Protein AF-A0A7S2PG91-F1 (afdb_monomer_lite)

Sequence (880 aa):
MNGADSPIITFNSTSLDWPAEDELEEIEVQCAGRAYLAYESRLLSLRDFLHGSSFHANNAAGVDSSAATASAATEENKKEYDLLNMSEKKLDKLNYYQVLQRGLPMHSSTEDIRKAYHKACLRYHPDKTGRGEEDAVFLLVKTAFDTLSDPMKRRSYDSTCHFDESIPPEGVEEQDFYTVYGPVFERNLRFASFNDPMRNVKNEAASGGGGGKKKGKNKKNKKGGSNNGGKDNKKVDKCPPFGDDDTPLDQVHSFYEFWVHFESWRDFSLKAEKSTDHDLEAADSRDEKRWMKQEIDRKVKKMKKEEMARVNLLVERAMAADPRLSREKKREKLEKERQAEAKRKAEEEKAEVERVAKEKQDAENAKKKTEEDAKKKNAKQLKEQQKKQLRKAKQQFRKLTMAAYQAASPNDSSDSDGVWDDMEKMNDDVELLCEKLSALELDSLSEALGGPNGLAEVREVAIETAAGSERQSLSAIEARNKARKEDADKQKEAKLAKTSAPWTKDELAALSKAIKKYPAGGAARWDAIASFINNLCKQEEPRTKEECIEKYNLIASAPAAKDTIAAPADDKAWTEKEDTLLQDMLRKYPASMEKNERWKSIAEGVPGRSKKECVERFKAIREAVKTGKKARSNASTVFSKRAEDLVTLCMRYIRLSHTFFWAQTATSSNGLNDCEEYLKDANECKIPVDDEHIGPLLLSPYGLKALERVNQLSKEEKEGLMGSCLPPSQYAYILLVWVGVHLTEGLKNGTLRGGAGFEENLYRQLATLRACMFDIDDFRAGRMPLAYVQLVQVLVDSLIVISPFALYPSVGILSVPLVGLLALFFRGLLQLSKSFLDPFGVEGFQAQCLHVDVLVSELNFGATKRWINAGSFVPSSPSA

Radius of gyration: 54.85 Å; chains: 1; bounding box: 114×106×192 Å

pLDDT: mean 70.89, std 20.23, range [24.39, 95.0]

Secondary structure (DSSP, 8-state):
-----PPPP-B-TT---PPPGGGS--------SHHHHHHHHHHHTS--TTTT-HHHHHHTTSS---TTSTTTHHHHTT----GGGS-HHHHTTS-HHHHH-TT--TT--HHHHHHHHHHHHHHH-HHHH---TT-HHHHHHHHHHHHHSSHHHHHHHHHHS------PPTT--TTTHHHHHHHHHHHHGGGBGGG-TTHHHHHHHHHSS---------------------------SSPPP---TTS-HHHHHHHHHHHHT--B----HHHHHHTTT--SSS-SSHHHHHHHHHHHHHHHHHHHHHHHHHHHHHHHHHHHH-HHHHHHHHHHHHHHHHHHHHHHHHHHHHHHHHHHHHHHHHHHHHHHHHHHHHHHHHHHHHHHHHHHHHHHHHHHHHHHHHHHHHHT--S--S----SSSSHHHHHHHHHHHHHHS-HHHHHHHHHHTTSTTHHHHHHHHHHHHHHHHHHHHHHHHHHHHHHHHHHHHHHHHHHHTT-PPPPPHHHHHHHHHHHHHS-TT-TTHHHHHHHHHHHHH--SSPPPHHHHHHHHHHHHS------S-----------HHHHHHHHHHHHHS-TTS-HHHHHHHHHHTSTT--HHHHHHHHHHHHHHHHHGGGSSTT--S---HHHHHHHHHHHHHHHHHHHHHHHTT--SS-TTTTHHHHTS-TT-------GGGHHHHHHSHHHHHHHHHTTSS-HHHHHHHHHT-S-GGGHHHHHHHHHHHHHHHHHHTTSS-B-TTHHHHHHHHHHHHHHHHHHHHHHHHSPPPHHHHHHHHHHHHHHHHHHHHHHHHHHGGGHHHHHHHHHHHHHHHHHHHHHHH-TT--TT--S-----GGGTTTSSSSHHHHHHHHHHTPPPPS--

Structure (mmCIF, N/CA/C/O backbone):
data_AF-A0A7S2PG91-F1
#
_entry.id   AF-A0A7S2PG91-F1
#
loop_
_atom_site.group_PDB
_atom_site.id
_atom_site.type_symbol
_atom_site.label_atom_id
_atom_site.label_alt_id
_atom_site.label_comp_id
_atom_site.label_asym_id
_atom_site.label_entity_id
_atom_site.label_seq_id
_atom_site.pdbx_PDB_ins_code
_atom_site.Cartn_x
_atom_site.Cartn_y
_atom_site.Cartn_z
_atom_site.occupancy
_atom_site.B_iso_or_equiv
_atom_site.auth_seq_id
_atom_site.auth_comp_id
_atom_site.auth_asym_id
_atom_site.auth_atom_id
_atom_site.pdbx_PDB_model_num
ATOM 1 N N . MET A 1 1 ? 17.048 34.441 30.417 1.00 35.41 1 MET A N 1
ATOM 2 C CA . MET A 1 1 ? 16.670 33.204 31.134 1.00 35.41 1 MET A CA 1
ATOM 3 C C . MET A 1 1 ? 15.169 33.229 31.352 1.00 35.41 1 MET A C 1
ATOM 5 O O . MET A 1 1 ? 14.722 34.112 32.064 1.00 35.41 1 MET A O 1
ATOM 9 N N . ASN A 1 2 ? 14.435 32.353 30.664 1.00 25.30 2 ASN A N 1
ATOM 10 C CA . ASN A 1 2 ? 13.067 31.883 30.939 1.00 25.30 2 ASN A CA 1
ATOM 11 C C . ASN A 1 2 ? 12.666 31.066 29.704 1.00 25.30 2 ASN A C 1
ATOM 13 O O . ASN A 1 2 ? 12.349 31.635 28.664 1.00 25.30 2 ASN A O 1
ATOM 17 N N . GLY A 1 3 ? 12.813 29.743 29.782 1.00 30.64 3 GLY A N 1
ATOM 18 C CA . GLY A 1 3 ? 12.487 28.847 28.675 1.00 30.64 3 GLY A CA 1
ATOM 19 C C . GLY A 1 3 ? 10.987 28.594 28.631 1.00 30.64 3 GLY A C 1
ATOM 20 O O . GLY A 1 3 ? 10.460 27.944 29.527 1.00 30.64 3 GLY A O 1
ATOM 21 N N . ALA A 1 4 ? 10.316 29.107 27.602 1.00 29.59 4 ALA A N 1
ATOM 22 C CA . ALA A 1 4 ? 8.993 28.642 27.210 1.00 29.59 4 ALA A CA 1
ATOM 23 C C . ALA A 1 4 ? 9.181 27.611 26.088 1.00 29.59 4 ALA A C 1
ATOM 25 O O . ALA A 1 4 ? 9.669 27.955 25.008 1.00 29.59 4 ALA A O 1
ATOM 26 N N . ASP A 1 5 ? 8.850 26.349 26.364 1.00 34.88 5 ASP A N 1
ATOM 27 C CA . ASP A 1 5 ? 9.066 25.243 25.431 1.00 34.88 5 ASP A CA 1
ATOM 28 C C . ASP A 1 5 ? 8.257 25.437 24.141 1.00 34.88 5 ASP A C 1
ATOM 30 O O . ASP A 1 5 ? 7.033 25.308 24.111 1.00 34.88 5 ASP A O 1
ATOM 34 N N . SER A 1 6 ? 8.965 25.745 23.055 1.00 30.89 6 SER A N 1
ATOM 35 C CA . SER A 1 6 ? 8.402 25.796 21.704 1.00 30.89 6 SER A CA 1
ATOM 36 C C . SER A 1 6 ? 8.364 24.382 21.105 1.00 30.89 6 SER A C 1
ATOM 38 O O . SER A 1 6 ? 9.295 23.607 21.341 1.00 30.89 6 SER A O 1
ATOM 40 N N . PRO A 1 7 ? 7.326 24.005 20.333 1.00 34.34 7 PRO A N 1
ATOM 41 C CA . PRO A 1 7 ? 7.143 22.626 19.882 1.00 34.34 7 PRO A CA 1
ATOM 42 C C . PRO A 1 7 ? 8.281 22.150 18.966 1.00 34.34 7 PRO A C 1
ATOM 44 O O . PRO A 1 7 ? 8.558 22.731 17.917 1.00 34.34 7 PRO A O 1
ATOM 47 N N . ILE A 1 8 ? 8.933 21.059 19.376 1.00 38.47 8 ILE A N 1
ATOM 48 C CA . ILE A 1 8 ? 10.102 20.473 18.708 1.00 38.47 8 ILE A CA 1
ATOM 49 C C . ILE A 1 8 ? 9.655 19.456 17.648 1.00 38.47 8 ILE A C 1
ATOM 51 O O . ILE A 1 8 ? 9.059 18.422 17.972 1.00 38.47 8 ILE A O 1
ATOM 55 N N . ILE A 1 9 ? 10.015 19.702 16.387 1.00 37.44 9 ILE A N 1
ATOM 56 C CA . ILE A 1 9 ? 9.783 18.764 15.280 1.00 37.44 9 ILE A CA 1
ATOM 57 C C . ILE A 1 9 ? 10.754 17.581 15.399 1.00 37.44 9 ILE A C 1
ATOM 59 O O . ILE A 1 9 ? 11.926 17.745 15.732 1.00 37.44 9 ILE A O 1
ATOM 63 N N . THR A 1 10 ? 10.256 16.366 15.155 1.00 32.50 10 THR A N 1
ATOM 64 C CA . THR A 1 10 ? 11.033 15.116 15.210 1.00 32.50 10 THR A CA 1
ATOM 65 C C . THR A 1 10 ? 10.685 14.220 14.023 1.00 32.50 10 THR A C 1
ATOM 67 O O . THR A 1 10 ? 9.754 13.420 14.100 1.00 32.50 10 THR A O 1
ATOM 70 N N . PHE A 1 11 ? 11.448 14.334 12.934 1.00 34.84 11 PHE A N 1
ATOM 71 C CA . PHE A 1 11 ? 11.384 13.410 11.804 1.00 34.84 11 PHE A CA 1
ATOM 72 C C . PHE A 1 11 ? 11.961 12.059 12.226 1.00 34.84 11 PHE A C 1
ATOM 74 O O . PHE A 1 11 ? 13.118 11.952 12.631 1.00 34.84 11 PHE A O 1
ATOM 81 N N . ASN A 1 12 ? 11.162 11.001 12.146 1.00 30.42 12 ASN A N 1
ATOM 82 C CA . ASN A 1 12 ? 11.657 9.642 12.327 1.00 30.42 12 ASN A CA 1
ATOM 83 C C . ASN A 1 12 ? 12.320 9.187 11.015 1.00 30.42 12 ASN A C 1
ATOM 85 O O . ASN A 1 12 ? 11.779 9.456 9.948 1.00 30.42 12 ASN A O 1
ATOM 89 N N . SER A 1 13 ? 13.453 8.476 11.047 1.00 33.34 13 SER A N 1
ATOM 90 C CA . SER A 1 13 ? 14.232 8.125 9.836 1.00 33.34 13 SER A CA 1
ATOM 91 C C . SER A 1 13 ? 13.617 6.999 8.982 1.00 33.34 13 SER A C 1
ATOM 93 O O . SER A 1 13 ? 14.315 6.172 8.404 1.00 33.34 13 SER A O 1
ATOM 95 N N . THR A 1 14 ? 12.286 6.951 8.918 1.00 33.34 14 THR A N 1
ATOM 96 C CA . THR A 1 14 ? 11.485 5.994 8.139 1.00 33.34 14 THR A CA 1
ATOM 97 C C . THR A 1 14 ? 10.323 6.633 7.376 1.00 33.34 14 THR A C 1
ATOM 99 O O . THR A 1 14 ? 9.690 5.925 6.598 1.00 33.34 14 THR A O 1
ATOM 102 N N . SER A 1 15 ? 10.072 7.939 7.524 1.00 35.06 15 SER A N 1
ATOM 103 C CA . SER A 1 15 ? 9.173 8.672 6.632 1.00 35.06 15 SER A CA 1
ATOM 104 C C . SER A 1 15 ? 9.647 10.115 6.428 1.00 35.06 15 SER A C 1
ATOM 106 O O . SER A 1 15 ? 9.915 10.853 7.377 1.00 35.06 15 SER A O 1
ATOM 108 N N . LEU A 1 16 ? 9.785 10.495 5.157 1.00 31.08 16 LEU A N 1
ATOM 109 C CA . LEU A 1 16 ? 9.803 11.885 4.718 1.00 31.08 16 LEU A CA 1
ATOM 110 C C . LEU A 1 16 ? 8.361 12.164 4.290 1.00 31.08 16 LEU A C 1
ATOM 112 O O . LEU A 1 16 ? 8.035 12.053 3.111 1.00 31.08 16 LEU A O 1
ATOM 116 N N . ASP A 1 17 ? 7.482 12.353 5.276 1.00 39.06 17 ASP A N 1
ATOM 117 C CA . ASP A 1 17 ? 6.055 12.533 5.016 1.00 39.06 17 ASP A CA 1
ATOM 118 C C . ASP A 1 17 ? 5.847 13.871 4.296 1.00 39.06 17 ASP A C 1
ATOM 120 O O . ASP A 1 17 ? 6.077 14.947 4.853 1.00 39.06 17 ASP A O 1
ATOM 124 N N . TRP A 1 18 ? 5.447 13.763 3.031 1.00 35.59 18 TRP A N 1
ATOM 125 C CA . TRP A 1 18 ? 4.795 14.825 2.274 1.00 35.59 18 TRP A CA 1
ATOM 126 C C . TRP A 1 18 ? 3.442 15.156 2.941 1.00 35.59 18 TRP A C 1
ATOM 128 O O . TRP A 1 18 ? 2.950 14.341 3.729 1.00 35.59 18 TRP A O 1
ATOM 138 N N . PRO A 1 19 ? 2.839 16.334 2.684 1.00 30.39 19 PRO A N 1
ATOM 139 C CA . PRO A 1 19 ? 1.493 16.629 3.179 1.00 30.39 19 PRO A CA 1
ATOM 140 C C . PRO A 1 19 ? 0.497 15.536 2.767 1.00 30.39 19 PRO A C 1
ATOM 142 O O . PRO A 1 19 ? 0.673 14.880 1.739 1.00 30.39 19 PRO A O 1
ATOM 145 N N . ALA A 1 20 ? -0.528 15.328 3.595 1.00 44.38 20 ALA A N 1
ATOM 146 C CA . ALA A 1 20 ? -1.570 14.346 3.320 1.00 44.38 20 ALA A CA 1
ATOM 147 C C . ALA A 1 20 ? -2.334 14.710 2.035 1.00 44.38 20 ALA A C 1
ATOM 149 O O . ALA A 1 20 ? -2.525 15.890 1.743 1.00 44.38 20 ALA A O 1
ATOM 150 N N . GLU A 1 21 ? -2.789 13.690 1.302 1.00 40.91 21 GLU A N 1
ATOM 151 C CA . GLU A 1 21 ? -3.495 13.838 0.017 1.00 40.91 21 GLU A CA 1
ATOM 152 C C . GLU A 1 21 ? -4.719 14.774 0.125 1.00 40.91 21 GLU A C 1
ATOM 154 O O . GLU A 1 21 ? -5.007 15.506 -0.814 1.00 40.91 21 GLU A O 1
ATOM 159 N N . ASP A 1 22 ? -5.355 14.847 1.301 1.00 40.97 22 ASP A N 1
ATOM 160 C CA . ASP A 1 22 ? -6.528 15.689 1.584 1.00 40.97 22 ASP A CA 1
ATOM 161 C C . ASP A 1 22 ? -6.272 17.220 1.548 1.00 40.97 22 ASP A C 1
ATOM 163 O O . ASP A 1 22 ? -7.231 17.992 1.512 1.00 40.97 22 ASP A O 1
ATOM 167 N N . GLU A 1 23 ? -5.012 17.684 1.586 1.00 34.19 23 GLU A N 1
ATOM 168 C CA . GLU A 1 23 ? -4.640 19.118 1.526 1.00 34.19 23 GLU A CA 1
ATOM 169 C C . GLU A 1 23 ? -3.947 19.521 0.206 1.00 34.19 23 GLU A C 1
ATOM 171 O O . GLU A 1 23 ? -3.519 20.668 0.046 1.00 34.19 23 GLU A O 1
ATOM 176 N N . LEU A 1 24 ? -3.838 18.602 -0.760 1.00 38.09 24 LEU A N 1
ATOM 177 C CA . LEU A 1 24 ? -3.310 18.880 -2.096 1.00 38.09 24 LEU A CA 1
ATOM 178 C C . LEU A 1 24 ? -4.465 19.009 -3.097 1.00 38.09 24 LEU A C 1
ATOM 180 O O . LEU A 1 24 ? -5.181 18.046 -3.349 1.00 38.09 24 LEU A O 1
ATOM 184 N N . GLU A 1 25 ? -4.615 20.175 -3.735 1.00 32.16 25 GLU A N 1
ATOM 185 C CA . GLU A 1 25 ? -5.443 20.263 -4.944 1.00 32.16 25 GLU A CA 1
ATOM 186 C C . GLU A 1 25 ? -4.758 19.484 -6.076 1.00 32.16 25 GLU A C 1
ATOM 188 O O . GLU A 1 25 ? -3.783 19.941 -6.681 1.00 32.16 25 GLU A O 1
ATOM 193 N N . GLU A 1 26 ? -5.273 18.287 -6.354 1.00 30.20 26 GLU A N 1
ATOM 194 C CA . GLU A 1 26 ? -4.849 17.451 -7.472 1.00 30.20 26 GLU A CA 1
ATOM 195 C C . GLU A 1 26 ? -5.325 18.072 -8.797 1.00 30.20 26 GLU A C 1
ATOM 197 O O . GLU A 1 26 ? -6.389 17.763 -9.333 1.00 30.20 26 GLU A O 1
ATOM 202 N N . ILE A 1 27 ? -4.528 18.999 -9.335 1.00 29.12 27 ILE A N 1
ATOM 203 C CA . ILE A 1 27 ? -4.733 19.518 -10.688 1.00 29.12 27 ILE A CA 1
ATOM 204 C C . ILE A 1 27 ? -4.334 18.414 -11.671 1.00 29.12 27 ILE A C 1
ATOM 206 O O . ILE A 1 27 ? -3.149 18.213 -11.950 1.00 29.12 27 ILE A O 1
ATOM 210 N N . GLU A 1 28 ? -5.328 17.713 -12.215 1.00 27.30 28 GLU A N 1
ATOM 211 C CA . GLU A 1 28 ? -5.135 16.709 -13.261 1.00 27.30 28 GLU A CA 1
ATOM 212 C C . GLU A 1 28 ? -4.599 17.370 -14.547 1.00 27.30 28 GLU A C 1
ATOM 214 O O . GLU A 1 28 ? -5.343 17.842 -15.411 1.00 27.30 28 GLU A O 1
ATOM 219 N N . VAL A 1 29 ? -3.272 17.412 -14.695 1.00 32.22 29 VAL A N 1
ATOM 220 C CA . VAL A 1 29 ? -2.619 17.862 -15.931 1.00 32.22 29 VAL A CA 1
ATOM 221 C C . VAL A 1 29 ? -2.715 16.748 -16.973 1.00 32.22 29 VAL A C 1
ATOM 223 O O . VAL A 1 29 ? -1.793 15.953 -17.169 1.00 32.22 29 VAL A O 1
ATOM 226 N N . GLN A 1 30 ? -3.854 16.695 -17.662 1.00 29.66 30 GLN A N 1
ATOM 227 C CA . GLN A 1 30 ? -4.062 15.777 -18.776 1.00 29.66 30 GLN A CA 1
ATOM 228 C C . GLN A 1 30 ? -3.026 16.034 -19.883 1.00 29.66 30 GLN A C 1
ATOM 230 O O . GLN A 1 30 ? -2.901 17.142 -20.413 1.00 29.66 30 GLN A O 1
ATOM 235 N N . CYS A 1 31 ? -2.290 14.991 -20.276 1.00 38.47 31 CYS A N 1
ATOM 236 C CA . CYS A 1 31 ? -1.322 15.053 -21.371 1.00 38.47 31 CYS A CA 1
ATOM 237 C C . CYS A 1 31 ? -2.037 15.146 -22.733 1.00 38.47 31 CYS A C 1
ATOM 239 O O . CYS A 1 31 ? -2.222 14.154 -23.440 1.00 38.47 31 CYS A O 1
ATOM 241 N N . ALA A 1 32 ? -2.442 16.353 -23.124 1.00 38.69 32 ALA A N 1
ATOM 242 C CA . ALA A 1 32 ? -3.157 16.582 -24.372 1.00 38.69 32 ALA A CA 1
ATOM 243 C C . ALA A 1 32 ? -2.247 16.427 -25.608 1.00 38.69 32 ALA A C 1
ATOM 245 O O . ALA A 1 32 ? -1.286 17.170 -25.802 1.00 38.69 32 ALA A O 1
ATOM 246 N N . GLY A 1 33 ? -2.583 15.495 -26.506 1.00 33.62 33 GLY A N 1
ATOM 247 C CA . GLY A 1 33 ? -1.955 15.419 -27.826 1.00 33.62 33 GLY A CA 1
ATOM 248 C C . GLY A 1 33 ? -2.127 14.081 -28.543 1.00 33.62 33 GLY A C 1
ATOM 249 O O . GLY A 1 33 ? -2.146 13.014 -27.930 1.00 33.62 33 GLY A O 1
ATOM 250 N N . ARG A 1 34 ? -2.162 14.120 -29.886 1.00 32.91 34 ARG A N 1
ATOM 251 C CA . ARG A 1 34 ? -2.244 12.918 -30.747 1.00 32.91 34 ARG A CA 1
ATOM 252 C C . ARG A 1 34 ? -1.148 11.885 -30.458 1.00 32.91 34 ARG A C 1
ATOM 254 O O . ARG A 1 34 ? -1.378 10.698 -30.657 1.00 32.91 34 ARG A O 1
ATOM 261 N N . ALA A 1 35 ? 0.031 12.319 -30.011 1.00 36.66 35 ALA A N 1
ATOM 262 C CA . ALA A 1 35 ? 1.139 11.428 -29.674 1.00 36.66 35 ALA A CA 1
ATOM 263 C C . ALA A 1 35 ? 0.911 10.658 -28.360 1.00 36.66 35 ALA A C 1
ATOM 265 O O . ALA A 1 35 ? 1.236 9.472 -28.311 1.00 36.66 35 ALA A O 1
ATOM 266 N N . TYR A 1 36 ? 0.319 11.300 -27.344 1.00 42.97 36 TYR A N 1
ATOM 267 C CA . TYR A 1 36 ? 0.023 10.689 -26.044 1.00 42.97 36 TYR A CA 1
ATOM 268 C C . TYR A 1 36 ? -1.153 9.714 -26.142 1.00 42.97 36 TYR A C 1
ATOM 270 O O . TYR A 1 36 ? -0.990 8.543 -25.813 1.00 42.97 36 TYR A O 1
ATOM 278 N N . LEU A 1 37 ? -2.268 10.126 -26.756 1.00 40.25 37 LEU A N 1
ATOM 279 C CA . LEU A 1 37 ? -3.403 9.233 -27.036 1.00 40.25 37 LEU A CA 1
ATOM 280 C C . LEU A 1 37 ? -2.982 8.022 -27.888 1.00 40.25 37 LEU A C 1
ATOM 282 O O . LEU A 1 37 ? -3.456 6.907 -27.689 1.00 40.25 37 LEU A O 1
ATOM 286 N N . ALA A 1 38 ? -2.031 8.201 -28.813 1.00 38.03 38 ALA A N 1
ATOM 287 C CA . ALA A 1 38 ? -1.463 7.090 -29.572 1.00 38.03 38 ALA A CA 1
ATOM 288 C C . ALA A 1 38 ? -0.445 6.250 -28.777 1.00 38.03 38 ALA A C 1
ATOM 290 O O . ALA A 1 38 ? -0.151 5.137 -29.206 1.00 38.03 38 ALA A O 1
ATOM 291 N N . TYR A 1 39 ? 0.145 6.751 -27.689 1.00 42.22 39 TYR A N 1
ATOM 292 C CA . TYR A 1 39 ? 1.019 5.999 -26.776 1.00 42.22 39 TYR A CA 1
ATOM 293 C C . TYR A 1 39 ? 0.188 5.160 -25.798 1.00 42.22 39 TYR A C 1
ATOM 295 O O . TYR A 1 39 ? 0.426 3.961 -25.675 1.00 42.22 39 TYR A O 1
ATOM 303 N N . GLU A 1 40 ? -0.845 5.757 -25.214 1.00 39.09 40 GLU A N 1
ATOM 304 C CA . GLU A 1 40 ? -1.848 5.110 -24.369 1.00 39.09 40 GLU A CA 1
ATOM 305 C C . GLU A 1 40 ? -2.617 4.028 -25.144 1.00 39.09 40 GLU A C 1
ATOM 307 O O . GLU A 1 40 ? -2.619 2.864 -24.752 1.00 39.09 40 GLU A O 1
ATOM 312 N N . SER A 1 41 ? -3.129 4.350 -26.339 1.00 37.09 41 SER A N 1
ATOM 313 C CA . SER A 1 41 ? -3.712 3.359 -27.256 1.00 37.09 41 SER A CA 1
ATOM 314 C C . SER A 1 41 ? -2.714 2.253 -27.636 1.00 37.09 41 SER A C 1
ATOM 316 O O . SER A 1 41 ? -3.112 1.102 -27.801 1.00 37.09 41 SER A O 1
ATOM 318 N N . ARG A 1 42 ? -1.404 2.545 -27.714 1.00 42.50 42 ARG A N 1
ATOM 319 C CA . ARG A 1 42 ? -0.374 1.515 -27.942 1.00 42.50 42 ARG A CA 1
ATOM 320 C C . ARG A 1 42 ? -0.145 0.623 -26.720 1.00 42.50 42 ARG A C 1
ATOM 322 O O . ARG A 1 42 ? 0.025 -0.578 -26.923 1.00 42.50 42 ARG A O 1
ATOM 329 N N . LEU A 1 43 ? -0.191 1.161 -25.500 1.00 42.53 43 LEU A N 1
ATOM 330 C CA . LEU A 1 43 ? -0.163 0.382 -24.255 1.00 42.53 43 LEU A CA 1
ATOM 331 C C . LEU A 1 43 ? -1.397 -0.526 -24.143 1.00 42.53 43 LEU A C 1
ATOM 333 O O . LEU A 1 43 ? -1.241 -1.731 -23.964 1.00 42.53 43 LEU A O 1
ATOM 337 N N . LEU A 1 44 ? -2.595 0.018 -24.369 1.00 39.50 44 LEU A N 1
ATOM 338 C CA . LEU A 1 44 ? -3.863 -0.727 -24.395 1.00 39.50 44 LEU A CA 1
ATOM 339 C C . LEU A 1 44 ? -3.915 -1.770 -25.533 1.00 39.50 44 LEU A C 1
ATOM 341 O O . LEU A 1 44 ? -4.516 -2.832 -25.397 1.00 39.50 44 LEU A O 1
ATOM 345 N N . SER A 1 45 ? -3.230 -1.532 -26.659 1.00 37.56 45 SER A N 1
ATOM 346 C CA . SER A 1 45 ? -3.183 -2.484 -27.783 1.00 37.56 45 SER A CA 1
ATOM 347 C C . SER A 1 45 ? -2.328 -3.738 -27.538 1.00 37.56 45 SER A C 1
ATOM 349 O O . SER A 1 45 ? -2.331 -4.649 -28.374 1.00 37.56 45 SER A O 1
ATOM 351 N N . LEU A 1 46 ? -1.620 -3.841 -26.403 1.00 44.03 46 LEU A N 1
ATOM 352 C CA . LEU A 1 46 ? -0.809 -5.008 -26.021 1.00 44.03 46 LEU A CA 1
ATOM 353 C C . LEU A 1 46 ? -1.654 -6.214 -25.555 1.00 44.03 46 LEU A C 1
ATOM 355 O O . LEU A 1 46 ? -1.236 -6.938 -24.658 1.00 44.03 46 LEU A O 1
ATOM 359 N N . ARG A 1 47 ? -2.794 -6.473 -26.214 1.00 43.56 47 ARG A N 1
ATOM 360 C CA . ARG A 1 47 ? -3.729 -7.593 -25.985 1.00 43.56 47 ARG A CA 1
ATOM 361 C C . ARG A 1 47 ? -3.961 -7.885 -24.501 1.00 43.56 47 ARG A C 1
ATOM 363 O O . ARG A 1 47 ? -3.318 -8.765 -23.923 1.00 43.56 47 ARG A O 1
ATOM 370 N N . ASP A 1 48 ? -4.963 -7.220 -23.934 1.00 42.31 48 ASP A N 1
ATOM 371 C CA . ASP A 1 48 ? -5.431 -7.528 -22.588 1.00 42.31 48 ASP A CA 1
ATOM 372 C C . ASP A 1 48 ? -5.641 -9.029 -22.379 1.00 42.31 48 ASP A C 1
ATOM 374 O O . ASP A 1 48 ? -6.108 -9.764 -23.260 1.00 42.31 48 ASP A O 1
ATOM 378 N N . PHE A 1 49 ? -5.360 -9.455 -21.147 1.00 41.31 49 PHE A N 1
ATOM 379 C CA . PHE A 1 49 ? -5.536 -10.812 -20.620 1.00 41.31 49 PHE A CA 1
ATOM 380 C C . PHE A 1 49 ? -6.919 -11.434 -20.939 1.00 41.31 49 PHE A C 1
ATOM 382 O O . PHE A 1 49 ? -7.073 -12.656 -20.914 1.00 41.31 49 PHE A O 1
ATOM 389 N N . LEU A 1 50 ? -7.903 -10.594 -21.281 1.00 40.91 50 LEU A N 1
ATOM 390 C CA . LEU A 1 50 ? -9.331 -10.883 -21.394 1.00 40.91 50 LEU A CA 1
ATOM 391 C C . LEU A 1 50 ? -9.825 -11.212 -22.809 1.00 40.91 50 LEU A C 1
ATOM 393 O O . LEU A 1 50 ? -10.959 -11.665 -22.945 1.00 40.91 50 LEU A O 1
ATOM 397 N N . HIS A 1 51 ? -8.996 -11.074 -23.855 1.00 39.28 51 HIS A N 1
ATOM 398 C CA . HIS A 1 51 ? -9.353 -11.364 -25.262 1.00 39.28 51 HIS A CA 1
ATOM 399 C C . HIS A 1 51 ? -9.482 -12.880 -25.578 1.00 39.28 51 HIS A C 1
ATOM 401 O O . HIS A 1 51 ? -8.925 -13.403 -26.548 1.00 39.28 51 HIS A O 1
ATOM 407 N N . GLY A 1 52 ? -10.197 -13.599 -24.712 1.00 37.31 52 GLY A N 1
ATOM 408 C CA . GLY A 1 52 ? -10.430 -15.042 -24.718 1.00 37.31 52 GLY A CA 1
ATOM 409 C C . GLY A 1 52 ? -11.011 -15.594 -23.405 1.00 37.31 52 GLY A C 1
ATOM 410 O O . GLY A 1 52 ? -11.162 -16.809 -23.291 1.00 37.31 52 GLY A O 1
ATOM 411 N N . SER A 1 53 ? -11.321 -14.754 -22.404 1.00 41.97 53 SER A N 1
ATOM 412 C CA . SER A 1 53 ? -11.991 -15.203 -21.176 1.00 41.97 53 SER A CA 1
ATOM 413 C C . SER A 1 53 ? -13.483 -15.458 -21.446 1.00 41.97 53 SER A C 1
ATOM 415 O O . SER A 1 53 ? -14.113 -14.774 -22.254 1.00 41.97 53 SER A O 1
ATOM 417 N N . SER A 1 54 ? -14.094 -16.415 -20.739 1.00 38.06 54 SER A N 1
ATOM 418 C CA . SER A 1 54 ? -15.551 -16.635 -20.814 1.00 38.06 54 SER A CA 1
ATOM 419 C C . SER A 1 54 ? -16.372 -15.497 -20.192 1.00 38.06 54 SER A C 1
ATOM 421 O O . SER A 1 54 ? -17.593 -15.506 -20.284 1.00 38.06 54 SER A O 1
ATOM 423 N N . PHE A 1 55 ? -15.715 -14.544 -19.531 1.00 36.62 55 PHE A N 1
ATOM 424 C CA . PHE A 1 55 ? -16.346 -13.401 -18.882 1.00 36.62 55 PHE A CA 1
ATOM 425 C C . PHE A 1 55 ? -16.765 -12.355 -19.926 1.00 36.62 55 PHE A C 1
ATOM 427 O O . PHE A 1 55 ? -17.929 -11.962 -19.980 1.00 36.62 55 PHE A O 1
ATOM 434 N N . HIS A 1 56 ? -15.860 -12.032 -20.859 1.00 35.84 56 HIS A N 1
ATOM 435 C CA . HIS A 1 56 ? -16.135 -11.122 -21.975 1.00 35.84 56 HIS A CA 1
ATOM 436 C C . HIS A 1 56 ? -17.270 -11.622 -22.886 1.00 35.84 56 HIS A C 1
ATOM 438 O O . HIS A 1 56 ? -18.064 -10.826 -23.381 1.00 35.84 56 HIS A O 1
ATOM 444 N N . ALA A 1 57 ? -17.365 -12.943 -23.082 1.00 37.72 57 ALA A N 1
ATOM 445 C CA . ALA A 1 57 ? -18.395 -13.573 -23.911 1.00 37.72 57 ALA A CA 1
ATOM 446 C C . ALA A 1 57 ? -19.805 -13.522 -23.294 1.00 37.72 57 ALA A C 1
ATOM 448 O O . ALA A 1 57 ? -20.784 -13.519 -24.035 1.00 37.72 57 ALA A O 1
ATOM 449 N N . ASN A 1 58 ? -19.910 -13.474 -21.961 1.00 35.72 58 ASN A N 1
ATOM 450 C CA . ASN A 1 58 ? -21.197 -13.447 -21.265 1.00 35.72 58 ASN A CA 1
ATOM 451 C C . ASN A 1 58 ? -21.713 -12.011 -21.070 1.00 35.72 58 ASN A C 1
ATOM 453 O O . ASN A 1 58 ? -22.896 -11.765 -21.282 1.00 35.72 58 ASN A O 1
ATOM 457 N N . ASN A 1 59 ? -20.839 -11.051 -20.745 1.00 36.97 59 ASN A N 1
ATOM 458 C CA . ASN A 1 59 ? -21.252 -9.654 -20.537 1.00 36.97 59 ASN A CA 1
ATOM 459 C C . ASN A 1 59 ? -21.537 -8.900 -21.850 1.00 36.97 59 ASN A C 1
ATOM 461 O O . ASN A 1 59 ? -22.324 -7.958 -21.859 1.00 36.97 59 ASN A O 1
ATOM 465 N N . ALA A 1 60 ? -20.970 -9.336 -22.982 1.00 36.25 60 ALA A N 1
ATOM 466 C CA . ALA A 1 60 ? -21.277 -8.764 -24.298 1.00 36.25 60 ALA A CA 1
ATOM 467 C C . ALA A 1 60 ? -22.701 -9.084 -24.809 1.00 36.25 60 ALA A C 1
ATOM 469 O O . ALA A 1 60 ? -23.100 -8.559 -25.844 1.00 36.25 60 ALA A O 1
ATOM 470 N N . ALA A 1 61 ? -23.465 -9.935 -24.114 1.00 32.81 61 ALA A N 1
ATOM 471 C CA . ALA A 1 61 ? -24.822 -10.319 -24.506 1.00 32.81 61 ALA A CA 1
ATOM 472 C C . ALA A 1 61 ? -25.924 -9.353 -24.017 1.00 32.81 61 ALA A C 1
ATOM 474 O O . ALA A 1 61 ? -27.073 -9.512 -24.422 1.00 32.81 61 ALA A O 1
ATOM 475 N N . GLY A 1 62 ? -25.595 -8.389 -23.145 1.00 35.31 62 GLY A N 1
ATOM 476 C CA . GLY A 1 62 ? -26.564 -7.492 -22.491 1.00 35.31 62 GLY A CA 1
ATOM 477 C C . GLY A 1 62 ? -26.555 -6.031 -22.958 1.00 35.31 62 GLY A C 1
ATOM 478 O O . GLY A 1 62 ? -27.322 -5.232 -22.432 1.00 35.31 62 GLY A O 1
ATOM 479 N N . VAL A 1 63 ? -25.697 -5.660 -23.914 1.00 31.28 63 VAL A N 1
ATOM 480 C CA . VAL A 1 63 ? -25.618 -4.291 -24.454 1.00 31.28 63 VAL A CA 1
ATOM 481 C C . VAL A 1 63 ? -26.060 -4.315 -25.911 1.00 31.28 63 VAL A C 1
ATOM 483 O O . VAL A 1 63 ? -25.470 -5.045 -26.708 1.00 31.28 63 VAL A O 1
ATOM 486 N N . ASP A 1 64 ? -27.068 -3.510 -26.261 1.00 27.48 64 ASP A N 1
ATOM 487 C CA . ASP A 1 64 ? -27.582 -3.394 -27.631 1.00 27.48 64 ASP A CA 1
ATOM 488 C C . ASP A 1 64 ? -26.471 -2.952 -28.591 1.00 27.48 64 ASP A C 1
ATOM 490 O O . ASP A 1 64 ? -26.101 -1.780 -28.706 1.00 27.48 64 ASP A O 1
ATOM 494 N N . SER A 1 65 ? -25.891 -3.938 -29.270 1.00 28.02 65 SER A N 1
ATOM 495 C CA . SER A 1 65 ? -24.710 -3.727 -30.085 1.00 28.02 65 SER A CA 1
ATOM 496 C C . SER A 1 65 ? -25.052 -2.957 -31.359 1.00 28.02 65 SER A C 1
ATOM 498 O O . SER A 1 65 ? -25.732 -3.465 -32.254 1.00 28.02 65 SER A O 1
ATOM 500 N N . SER A 1 66 ? -24.467 -1.766 -31.499 1.00 27.00 66 SER A N 1
ATOM 501 C CA . SER A 1 66 ? -24.169 -1.190 -32.810 1.00 27.00 66 SER A CA 1
ATOM 502 C C . SER A 1 66 ? -23.202 -2.135 -33.536 1.00 27.00 66 SER A C 1
ATOM 504 O O . SER A 1 66 ? -21.981 -2.040 -33.414 1.00 27.00 66 SER A O 1
ATOM 506 N N . ALA A 1 67 ? -23.756 -3.104 -34.267 1.00 27.81 67 ALA A N 1
ATOM 507 C CA . ALA A 1 67 ? -23.025 -4.227 -34.862 1.00 27.81 67 ALA A CA 1
ATOM 508 C C . ALA A 1 67 ? -22.060 -3.840 -36.011 1.00 27.81 67 ALA A C 1
ATOM 510 O O . ALA A 1 67 ? -21.519 -4.712 -36.689 1.00 27.81 67 ALA A O 1
ATOM 511 N N . ALA A 1 68 ? -21.834 -2.543 -36.242 1.00 26.12 68 ALA A N 1
ATOM 512 C CA . ALA A 1 68 ? -21.026 -2.018 -37.341 1.00 26.12 68 ALA A CA 1
ATOM 513 C C . ALA A 1 68 ? -19.519 -1.911 -37.027 1.00 26.12 68 ALA A C 1
ATOM 515 O O . ALA A 1 68 ? -18.712 -1.906 -37.952 1.00 26.12 68 ALA A O 1
ATOM 516 N N . THR A 1 69 ? -19.115 -1.825 -35.754 1.00 29.59 69 THR A N 1
ATOM 517 C CA . THR A 1 69 ? -17.704 -1.598 -35.363 1.00 29.59 69 THR A CA 1
ATOM 518 C C . THR A 1 69 ? -16.951 -2.863 -34.938 1.00 29.59 69 THR A C 1
ATOM 520 O O . THR A 1 69 ? -15.726 -2.911 -35.055 1.00 29.59 69 THR A O 1
ATOM 523 N N . ALA A 1 70 ? -17.648 -3.922 -34.512 1.00 28.19 70 ALA A N 1
ATOM 524 C CA . ALA A 1 70 ? -17.018 -5.174 -34.072 1.00 28.19 70 ALA A CA 1
ATOM 525 C C . ALA A 1 70 ? -16.423 -6.016 -35.226 1.00 28.19 70 ALA A C 1
ATOM 527 O O . ALA A 1 70 ? -15.457 -6.756 -35.024 1.00 28.19 70 ALA A O 1
ATOM 528 N N . SER A 1 71 ? -16.970 -5.890 -36.440 1.00 27.86 71 SER A N 1
ATOM 529 C CA . SER A 1 71 ? -16.517 -6.618 -37.636 1.00 27.86 71 SER A CA 1
ATOM 530 C C . SER A 1 71 ? -15.226 -6.049 -38.240 1.00 27.86 71 SER A C 1
ATOM 532 O O . SER A 1 71 ? -14.396 -6.808 -38.734 1.00 27.86 71 SER A O 1
ATOM 534 N N . ALA A 1 72 ? -14.999 -4.735 -38.145 1.00 29.16 72 ALA A N 1
ATOM 535 C CA . ALA A 1 72 ? -13.778 -4.100 -38.648 1.00 29.16 72 ALA A CA 1
ATOM 536 C C . ALA A 1 72 ? -12.528 -4.505 -37.835 1.00 29.16 72 ALA A C 1
ATOM 538 O O . ALA A 1 72 ? -11.467 -4.787 -38.395 1.00 29.16 72 ALA A O 1
ATOM 539 N N . ALA A 1 73 ? -12.659 -4.618 -36.508 1.00 31.62 73 ALA A N 1
ATOM 540 C CA . ALA A 1 73 ? -11.550 -4.968 -35.615 1.00 31.62 73 ALA A CA 1
ATOM 541 C C . ALA A 1 73 ? -11.056 -6.428 -35.757 1.00 31.62 73 ALA A C 1
ATOM 543 O O . ALA A 1 73 ? -9.975 -6.771 -35.260 1.00 31.62 73 ALA A O 1
ATOM 544 N N . THR A 1 74 ? -11.826 -7.3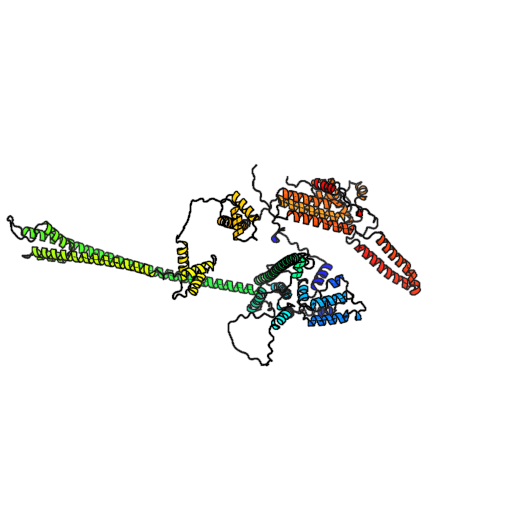01 -36.420 1.00 34.44 74 THR A N 1
ATOM 545 C CA . THR A 1 74 ? -11.499 -8.729 -36.574 1.00 34.44 74 THR A CA 1
ATOM 546 C C . THR A 1 74 ? -10.601 -9.040 -37.778 1.00 34.44 74 THR A C 1
ATOM 548 O O . THR A 1 74 ? -9.967 -10.101 -37.792 1.00 34.44 74 THR A O 1
ATOM 551 N N . GLU A 1 75 ? -10.491 -8.143 -38.765 1.00 34.59 75 GLU A N 1
ATOM 552 C CA . GLU A 1 75 ? -9.632 -8.354 -39.943 1.00 34.59 75 GLU A CA 1
ATOM 553 C C . GLU A 1 75 ? -8.203 -7.826 -39.749 1.00 34.59 75 GLU A C 1
ATOM 555 O O . GLU A 1 75 ? -7.245 -8.551 -40.035 1.00 34.59 75 GLU A O 1
ATOM 560 N N . GLU A 1 76 ? -8.015 -6.631 -39.177 1.00 40.47 76 GLU A N 1
ATOM 561 C CA . GLU A 1 76 ? -6.664 -6.088 -38.948 1.00 40.47 76 GLU A CA 1
ATOM 562 C C . GLU A 1 76 ? -5.853 -6.905 -37.924 1.00 40.47 76 GLU A C 1
ATOM 564 O O . GLU A 1 76 ? -4.638 -7.071 -38.067 1.00 40.47 76 GLU A O 1
ATOM 569 N N . ASN A 1 77 ? -6.523 -7.510 -36.935 1.00 42.53 77 ASN A N 1
ATOM 570 C CA . ASN A 1 77 ? -5.884 -8.327 -35.896 1.00 42.53 77 ASN A CA 1
ATOM 571 C C . ASN A 1 77 ? -5.290 -9.664 -36.389 1.00 42.53 77 ASN A C 1
ATOM 573 O O . ASN A 1 77 ? -4.609 -10.343 -35.617 1.00 42.53 77 ASN A O 1
ATOM 577 N N . LYS A 1 78 ? -5.501 -10.053 -37.656 1.00 43.09 78 LYS A N 1
ATOM 578 C CA . LYS A 1 78 ? -4.901 -11.268 -38.244 1.00 43.09 78 LYS A CA 1
ATOM 579 C C . LYS A 1 78 ? -3.490 -11.073 -38.803 1.00 43.09 78 LYS A C 1
ATOM 581 O O . LYS A 1 78 ? -2.827 -12.073 -39.082 1.00 43.09 78 LYS A O 1
ATOM 586 N N . LYS A 1 79 ? -3.002 -9.835 -38.963 1.00 54.62 79 LYS A N 1
ATOM 587 C CA . LYS A 1 79 ? -1.621 -9.588 -39.412 1.00 54.62 79 LYS A CA 1
ATOM 588 C C . LYS A 1 79 ? -0.638 -9.898 -38.279 1.00 54.62 79 LYS A C 1
ATOM 590 O O . LYS A 1 79 ? -0.411 -9.103 -37.366 1.00 54.62 79 LYS A O 1
ATOM 595 N N . GLU A 1 80 ? -0.092 -11.110 -38.338 1.00 63.03 80 GLU A N 1
ATOM 596 C CA . GLU A 1 80 ? 0.994 -11.583 -37.482 1.00 63.03 80 GLU A CA 1
ATOM 597 C C . GLU A 1 80 ? 2.207 -10.650 -37.614 1.00 63.03 80 GLU A C 1
ATOM 599 O O . GLU A 1 80 ? 2.488 -10.164 -38.710 1.00 63.03 80 GLU A O 1
ATOM 604 N N . TYR A 1 81 ? 2.925 -10.387 -36.517 1.00 69.94 81 TYR A N 1
ATOM 605 C CA . TYR A 1 81 ? 4.132 -9.561 -36.585 1.00 69.94 81 TYR A CA 1
ATOM 606 C C . TYR A 1 81 ? 5.142 -10.173 -37.563 1.00 69.94 81 TYR A C 1
ATOM 608 O O . TYR A 1 81 ? 5.233 -11.398 -37.690 1.00 69.94 81 TYR A O 1
ATOM 616 N N . ASP A 1 82 ? 5.898 -9.317 -38.241 1.00 79.62 82 ASP A N 1
ATOM 617 C CA . ASP A 1 82 ? 7.090 -9.700 -38.986 1.00 79.62 82 ASP A CA 1
ATOM 618 C C . ASP A 1 82 ? 8.314 -9.202 -38.220 1.00 79.62 82 ASP A C 1
ATOM 620 O O . ASP A 1 82 ? 8.722 -8.046 -38.337 1.00 79.62 82 ASP A O 1
ATOM 624 N N . LEU A 1 83 ? 8.844 -10.076 -37.366 1.00 81.69 83 LEU A N 1
ATOM 625 C CA . LEU A 1 83 ? 9.909 -9.731 -36.429 1.00 81.69 83 LEU A CA 1
ATOM 626 C C . LEU A 1 83 ? 11.214 -9.340 -37.149 1.00 81.69 83 LEU A C 1
ATOM 628 O O . LEU A 1 83 ? 11.973 -8.536 -36.620 1.00 81.69 83 LEU A O 1
ATOM 632 N N . LEU A 1 84 ? 11.443 -9.837 -38.373 1.00 81.38 84 LEU A N 1
ATOM 633 C CA . LEU A 1 84 ? 12.654 -9.581 -39.171 1.00 81.38 84 LEU A CA 1
ATOM 634 C C . LEU A 1 84 ? 12.776 -8.133 -39.665 1.00 81.38 84 LEU A C 1
ATOM 636 O O . LEU A 1 84 ? 13.879 -7.708 -40.013 1.00 81.38 84 LEU A O 1
ATOM 640 N N . ASN A 1 85 ? 11.649 -7.415 -39.705 1.00 80.81 85 ASN A N 1
ATOM 641 C CA . ASN A 1 85 ? 11.517 -6.027 -40.151 1.00 80.81 85 ASN A CA 1
ATOM 642 C C . ASN A 1 85 ? 11.215 -5.059 -38.986 1.00 80.81 85 ASN A C 1
ATOM 644 O O . ASN A 1 85 ? 10.901 -3.885 -39.200 1.00 80.81 85 ASN A O 1
ATOM 648 N N . MET A 1 86 ? 11.295 -5.531 -37.736 1.00 81.12 86 MET A N 1
ATOM 649 C CA . MET A 1 86 ? 11.151 -4.700 -36.542 1.00 81.12 86 MET A CA 1
ATOM 650 C C . MET A 1 86 ? 12.520 -4.259 -36.016 1.00 81.12 86 MET A C 1
ATOM 652 O O . MET A 1 86 ? 13.448 -5.048 -35.909 1.00 81.12 86 MET A O 1
ATOM 656 N N . SER A 1 87 ? 12.633 -2.985 -35.638 1.00 78.44 87 SER A N 1
ATOM 657 C CA . SER A 1 87 ? 13.800 -2.455 -34.921 1.00 78.44 87 SER A CA 1
ATOM 658 C C . SER A 1 87 ? 13.960 -3.119 -33.549 1.00 78.44 87 SER A C 1
ATOM 660 O O . SER A 1 87 ? 12.951 -3.306 -32.867 1.00 78.44 87 SER A O 1
ATOM 662 N N . GLU A 1 88 ? 15.193 -3.321 -33.086 1.00 76.81 88 GLU A N 1
ATOM 663 C CA . GLU A 1 88 ? 15.547 -3.872 -31.760 1.00 76.81 88 GLU A CA 1
ATOM 664 C C . GLU A 1 88 ? 14.724 -3.252 -30.615 1.00 76.81 88 GLU A C 1
ATOM 666 O O . GLU A 1 88 ? 13.969 -3.952 -29.949 1.00 76.81 88 GLU A O 1
ATOM 671 N N . LYS A 1 89 ? 14.669 -1.912 -30.529 1.00 75.12 89 LYS A N 1
ATOM 672 C CA . LYS A 1 89 ? 13.852 -1.160 -29.544 1.00 75.12 89 LYS A CA 1
ATOM 673 C C . LYS A 1 89 ? 12.337 -1.460 -29.551 1.00 75.12 89 LYS A C 1
ATOM 675 O O . LYS A 1 89 ? 11.610 -0.971 -28.682 1.00 75.12 89 LYS A O 1
ATOM 680 N N . LYS A 1 90 ? 11.821 -2.166 -30.566 1.00 79.06 90 LYS A N 1
ATOM 681 C CA . LYS A 1 90 ? 10.444 -2.693 -30.624 1.00 79.06 90 LYS A CA 1
ATOM 682 C C . LYS A 1 90 ? 10.391 -4.185 -30.289 1.00 79.06 90 LYS A C 1
ATOM 684 O O . LYS A 1 90 ? 9.393 -4.600 -29.714 1.00 79.06 90 LYS A O 1
ATOM 689 N N . LEU A 1 91 ? 11.422 -4.960 -30.634 1.00 78.12 91 LEU A N 1
ATOM 690 C CA . LEU A 1 91 ? 11.574 -6.366 -30.244 1.00 78.12 91 LEU A CA 1
ATOM 691 C C . LEU A 1 91 ? 11.671 -6.495 -28.715 1.00 78.12 91 LEU A C 1
ATOM 693 O O . LEU A 1 91 ? 10.911 -7.266 -28.138 1.00 78.12 91 LEU A O 1
ATOM 697 N N . ASP A 1 92 ? 12.461 -5.640 -28.057 1.00 76.25 92 ASP A N 1
ATOM 698 C CA . ASP A 1 92 ? 12.612 -5.597 -26.587 1.00 76.25 92 ASP A CA 1
ATOM 699 C C . ASP A 1 92 ? 11.304 -5.301 -25.831 1.00 76.25 92 ASP A C 1
ATOM 701 O O . ASP A 1 92 ? 11.175 -5.582 -24.640 1.00 76.25 92 ASP A O 1
ATOM 705 N N . LYS A 1 93 ? 10.321 -4.701 -26.515 1.00 79.75 93 LYS A N 1
ATOM 706 C CA . LYS A 1 93 ? 9.007 -4.356 -25.951 1.00 79.75 93 LYS A CA 1
ATOM 707 C C . LYS A 1 93 ? 7.968 -5.463 -26.128 1.00 79.75 93 LYS A C 1
ATOM 709 O O . LYS A 1 93 ? 6.879 -5.349 -25.567 1.00 79.75 93 LYS A O 1
ATOM 714 N N . LEU A 1 94 ? 8.263 -6.502 -26.911 1.00 82.25 94 LEU A N 1
ATOM 715 C CA . LEU A 1 94 ? 7.355 -7.628 -27.104 1.00 82.25 94 LEU A CA 1
ATOM 716 C C . LEU A 1 94 ? 7.477 -8.617 -25.948 1.00 82.25 94 LEU A C 1
ATOM 718 O O . LEU A 1 94 ? 8.563 -9.042 -25.560 1.00 82.25 94 LEU A O 1
ATOM 722 N N . ASN A 1 95 ? 6.331 -9.057 -25.440 1.00 86.94 95 ASN A N 1
ATOM 723 C CA . ASN A 1 95 ? 6.292 -10.169 -24.501 1.00 86.94 95 ASN A CA 1
ATOM 724 C C . ASN A 1 95 ? 6.616 -11.491 -25.230 1.00 86.94 95 ASN A C 1
ATOM 726 O O . ASN A 1 95 ? 6.228 -11.668 -26.384 1.00 86.94 95 ASN A O 1
ATOM 730 N N . TYR A 1 96 ? 7.247 -12.462 -24.566 1.00 89.69 96 TYR A N 1
ATOM 731 C CA . TYR A 1 96 ? 7.572 -13.774 -25.140 1.00 89.69 96 TYR A CA 1
ATOM 732 C C . TYR A 1 96 ? 6.361 -14.499 -25.753 1.00 89.69 96 TYR A C 1
ATOM 734 O O . TYR A 1 96 ? 6.508 -15.151 -26.787 1.00 89.69 96 TYR A O 1
ATOM 742 N N . TYR A 1 97 ? 5.143 -14.329 -25.217 1.00 88.44 97 TYR A N 1
ATOM 743 C CA . TYR A 1 97 ? 3.939 -14.863 -25.876 1.00 88.44 97 TYR A CA 1
ATOM 744 C C . TYR A 1 97 ? 3.696 -14.215 -27.251 1.00 88.44 97 TYR A C 1
ATOM 746 O O . TYR A 1 97 ? 3.376 -14.915 -28.208 1.00 88.44 97 TYR A O 1
ATOM 754 N N . GLN A 1 98 ? 3.898 -12.897 -27.370 1.00 85.81 98 GLN A N 1
ATOM 755 C CA . GLN A 1 98 ? 3.737 -12.132 -28.614 1.00 85.81 98 GLN A CA 1
ATOM 756 C C . GLN A 1 98 ? 4.854 -12.427 -29.627 1.00 85.81 98 GLN A C 1
ATOM 758 O O . GLN A 1 98 ? 4.570 -12.470 -30.825 1.00 85.81 98 GLN A O 1
ATOM 763 N N . VAL A 1 99 ? 6.084 -12.665 -29.148 1.00 87.94 99 VAL A N 1
ATOM 764 C CA . VAL A 1 99 ? 7.235 -13.127 -29.948 1.00 87.94 99 VAL A CA 1
ATOM 765 C C . VAL A 1 99 ? 6.929 -14.472 -30.609 1.00 87.94 99 VAL A C 1
ATOM 767 O O . VAL A 1 99 ? 7.136 -14.618 -31.811 1.00 87.94 99 VAL A O 1
ATOM 770 N N . LEU A 1 100 ? 6.404 -15.447 -29.855 1.00 87.38 100 LEU A N 1
ATOM 771 C CA . LEU A 1 100 ? 6.021 -16.742 -30.427 1.00 87.38 100 LEU A CA 1
ATOM 772 C C . LEU A 1 100 ? 4.821 -16.604 -31.374 1.00 87.38 100 LEU A C 1
ATOM 774 O O . LEU A 1 100 ? 4.855 -17.117 -32.490 1.00 87.38 100 LEU A O 1
ATOM 778 N N . GLN A 1 101 ? 3.755 -15.922 -30.943 1.00 84.19 101 GLN A N 1
ATOM 779 C CA . GLN A 1 101 ? 2.582 -15.651 -31.773 1.00 84.19 101 GLN A CA 1
ATOM 780 C C . GLN A 1 101 ? 1.717 -14.540 -31.154 1.00 84.19 101 GLN A C 1
ATOM 782 O O . GLN A 1 101 ? 1.147 -14.724 -30.084 1.00 84.19 101 GLN A O 1
ATOM 787 N N . ARG A 1 102 ? 1.489 -13.432 -31.882 1.00 75.38 102 ARG A N 1
ATOM 788 C CA . ARG A 1 102 ? 0.651 -12.278 -31.457 1.00 75.38 102 ARG A CA 1
ATOM 789 C C . ARG A 1 102 ? -0.675 -12.655 -30.770 1.00 75.38 102 ARG A C 1
ATOM 791 O O . ARG A 1 102 ? -1.126 -11.944 -29.882 1.00 75.38 102 ARG A O 1
ATOM 798 N N . GLY A 1 103 ? -1.316 -13.743 -31.201 1.00 68.25 103 GLY A N 1
ATOM 799 C CA . GLY A 1 103 ? -2.606 -14.208 -30.682 1.00 68.25 103 GLY A CA 1
ATOM 800 C C . GLY A 1 103 ? -2.563 -15.160 -29.477 1.00 68.25 103 GLY A C 1
ATOM 801 O O . GLY A 1 103 ? -3.631 -15.606 -29.066 1.00 68.25 103 GLY A O 1
ATOM 802 N N . LEU A 1 104 ? -1.390 -15.510 -28.938 1.00 79.75 104 LEU A N 1
ATOM 803 C CA . LEU A 1 104 ? -1.221 -16.543 -27.906 1.00 79.75 104 LEU A CA 1
ATOM 804 C C . LEU A 1 104 ? -1.602 -16.025 -26.499 1.00 79.75 104 LEU A C 1
ATOM 806 O O . LEU A 1 104 ? -0.970 -15.089 -26.009 1.00 79.75 104 LEU A O 1
ATOM 810 N N . PRO A 1 105 ? -2.612 -16.596 -25.810 1.00 79.69 105 PRO A N 1
ATOM 811 C CA . PRO A 1 105 ? -2.954 -16.187 -24.443 1.00 79.69 105 PRO A CA 1
ATOM 812 C C . PRO A 1 105 ? -1.885 -16.572 -23.410 1.00 79.69 105 PRO A C 1
ATOM 814 O O . PRO A 1 105 ? -1.288 -17.645 -23.497 1.00 79.69 105 PRO A O 1
ATOM 817 N N . MET A 1 106 ? -1.730 -15.776 -22.347 1.00 78.31 106 MET A N 1
ATOM 818 C CA . MET A 1 106 ? -0.819 -16.102 -21.233 1.00 78.31 106 MET A CA 1
ATOM 819 C C . MET A 1 106 ? -1.192 -17.382 -20.469 1.00 78.31 106 MET A C 1
ATOM 821 O O . MET A 1 106 ? -0.337 -17.964 -19.814 1.00 78.31 106 MET A O 1
ATOM 825 N N . HIS A 1 107 ? -2.438 -17.855 -20.562 1.00 74.88 107 HIS A N 1
ATOM 826 C CA . HIS A 1 107 ? -2.894 -19.117 -19.962 1.00 74.88 107 HIS A CA 1
ATOM 827 C C . HIS A 1 107 ? -2.810 -20.320 -20.930 1.00 74.88 107 HIS A C 1
ATOM 829 O O . HIS A 1 107 ? -3.380 -21.374 -20.660 1.00 74.88 107 HIS A O 1
ATOM 835 N N . SER A 1 108 ? -2.101 -20.185 -22.060 1.00 81.19 108 SER A N 1
ATOM 836 C CA . SER A 1 108 ? -1.924 -21.265 -23.047 1.00 81.19 108 SER A CA 1
ATOM 837 C C . SER A 1 108 ? -1.294 -22.520 -22.444 1.00 81.19 108 SER A C 1
ATOM 839 O O . SER A 1 108 ? -0.408 -22.433 -21.583 1.00 81.19 108 SER A O 1
ATOM 841 N N . SER A 1 109 ? -1.697 -23.692 -22.941 1.00 82.31 109 SER A N 1
ATOM 842 C CA . SER A 1 109 ? -1.059 -24.953 -22.560 1.00 82.31 109 SER A CA 1
ATOM 843 C C . SER A 1 109 ? 0.384 -25.027 -23.083 1.00 82.31 109 SER A C 1
ATOM 845 O O . SER A 1 109 ? 0.770 -24.317 -24.016 1.00 82.31 109 SER A O 1
ATOM 847 N N . THR A 1 110 ? 1.197 -25.916 -22.509 1.00 85.81 110 THR A N 1
ATOM 848 C CA . THR A 1 110 ? 2.557 -26.188 -23.009 1.00 85.81 110 THR A CA 1
ATOM 849 C C . THR A 1 110 ? 2.549 -26.767 -24.429 1.00 85.81 110 THR A C 1
ATOM 851 O O . THR A 1 110 ? 3.504 -26.570 -25.180 1.00 85.81 110 THR A O 1
ATOM 854 N N . GLU A 1 111 ? 1.465 -27.431 -24.839 1.00 85.69 111 GLU A N 1
ATOM 855 C CA . GLU A 1 111 ? 1.276 -27.882 -26.219 1.00 85.69 111 GLU A CA 1
ATOM 856 C C . GLU A 1 111 ? 1.035 -26.718 -27.177 1.00 85.69 111 GLU A C 1
ATOM 858 O O . GLU A 1 111 ? 1.591 -26.710 -28.272 1.00 85.69 111 GLU A O 1
ATOM 863 N N . ASP A 1 112 ? 0.239 -25.726 -26.779 1.00 86.81 112 ASP A N 1
ATOM 864 C CA . ASP A 1 112 ? -0.072 -24.571 -27.628 1.00 86.81 112 ASP A CA 1
ATOM 865 C C . ASP A 1 112 ? 1.136 -23.643 -27.771 1.00 86.81 112 ASP A C 1
ATOM 867 O O . ASP A 1 112 ? 1.417 -23.170 -28.869 1.00 86.81 112 ASP A O 1
ATOM 871 N N . ILE A 1 113 ? 1.933 -23.494 -26.707 1.00 89.50 113 ILE A N 1
ATOM 872 C CA . ILE A 1 113 ? 3.249 -22.837 -26.757 1.00 89.50 113 ILE A CA 1
ATOM 873 C C . ILE A 1 113 ? 4.189 -23.572 -27.725 1.00 89.50 113 ILE A C 1
ATOM 875 O O . ILE A 1 113 ? 4.852 -22.931 -28.539 1.00 89.50 113 ILE A O 1
ATOM 879 N N . ARG A 1 114 ? 4.210 -24.914 -27.713 1.00 90.50 114 ARG A N 1
ATOM 880 C CA . ARG A 1 114 ? 5.010 -25.714 -28.660 1.00 90.50 114 ARG A CA 1
ATOM 881 C C . ARG A 1 114 ? 4.522 -25.572 -30.108 1.00 90.50 114 ARG A C 1
ATOM 883 O O . ARG A 1 114 ? 5.351 -25.474 -31.011 1.00 90.50 114 ARG A O 1
ATOM 890 N N . LYS A 1 115 ? 3.205 -25.518 -30.345 1.00 91.44 115 LYS A N 1
ATOM 891 C CA . LYS A 1 115 ? 2.614 -25.256 -31.675 1.00 91.44 115 LYS A CA 1
ATOM 892 C C . LYS A 1 115 ? 2.981 -23.853 -32.177 1.00 91.44 115 LYS A C 1
ATOM 894 O O . LYS A 1 115 ? 3.392 -23.715 -33.328 1.00 91.44 115 LYS A O 1
ATOM 899 N N . ALA A 1 116 ? 2.882 -22.837 -31.316 1.00 89.81 116 ALA A N 1
ATOM 900 C CA . ALA A 1 116 ? 3.261 -21.460 -31.629 1.00 89.81 116 ALA A CA 1
ATOM 901 C C . ALA A 1 116 ? 4.760 -21.343 -31.948 1.00 89.81 116 ALA A C 1
ATOM 903 O O . ALA A 1 116 ? 5.118 -20.790 -32.983 1.00 89.81 116 ALA A O 1
ATOM 904 N N . TYR A 1 117 ? 5.632 -21.955 -31.139 1.00 92.50 117 TYR A N 1
ATOM 905 C CA . TYR A 1 117 ? 7.071 -22.015 -31.407 1.00 92.50 117 TYR A CA 1
ATOM 906 C C . TYR A 1 117 ? 7.396 -22.700 -32.737 1.00 92.50 117 TYR A C 1
ATOM 908 O O . TYR A 1 117 ? 8.120 -22.132 -33.547 1.00 92.50 117 TYR A O 1
ATOM 916 N N . HIS A 1 118 ? 6.798 -23.860 -33.033 1.00 90.69 118 HIS A N 1
ATOM 917 C CA . HIS A 1 118 ? 6.987 -24.517 -34.330 1.00 90.69 118 HIS A CA 1
ATOM 918 C C . HIS A 1 118 ? 6.562 -23.607 -35.498 1.00 90.69 118 HIS A C 1
ATOM 920 O O . HIS A 1 118 ? 7.247 -23.537 -36.518 1.00 90.69 118 HIS A O 1
ATOM 926 N N . LYS A 1 119 ? 5.463 -22.853 -35.345 1.00 90.44 119 LYS A N 1
ATOM 927 C CA . LYS A 1 119 ? 5.031 -21.856 -36.335 1.00 90.44 119 LYS A CA 1
ATOM 928 C C . LYS A 1 119 ? 6.034 -20.700 -36.474 1.00 90.44 119 LYS A C 1
ATOM 930 O O . LYS A 1 119 ? 6.325 -20.301 -37.599 1.00 90.44 119 LYS A O 1
ATOM 935 N N . ALA A 1 120 ? 6.588 -20.203 -35.369 1.00 88.69 120 ALA A N 1
ATOM 936 C CA . ALA A 1 120 ? 7.613 -19.162 -35.366 1.00 88.69 120 ALA A CA 1
ATOM 937 C C . ALA A 1 120 ? 8.914 -19.641 -36.037 1.00 88.69 120 ALA A C 1
ATOM 939 O O . ALA A 1 120 ? 9.429 -18.960 -36.921 1.00 88.69 120 ALA A O 1
ATOM 940 N N . CYS A 1 121 ? 9.397 -20.850 -35.729 1.00 89.12 121 CYS A N 1
ATOM 941 C CA . CYS A 1 121 ? 10.541 -21.461 -36.414 1.00 89.12 121 CYS A CA 1
ATOM 942 C C . CYS A 1 121 ? 10.295 -21.602 -37.922 1.00 89.12 121 CYS A C 1
ATOM 944 O O . CYS A 1 121 ? 11.161 -21.260 -38.721 1.00 89.12 121 CYS A O 1
ATOM 946 N N . LEU A 1 122 ? 9.093 -22.004 -38.349 1.00 89.00 122 LEU A N 1
ATOM 947 C CA . LEU A 1 122 ? 8.753 -22.069 -39.775 1.00 89.00 122 LEU A CA 1
ATOM 948 C C . LEU A 1 122 ? 8.833 -20.715 -40.509 1.00 89.00 122 LEU A C 1
ATOM 950 O O . LEU A 1 122 ? 8.803 -20.743 -41.742 1.00 89.00 122 LEU A O 1
ATOM 954 N N . ARG A 1 123 ? 8.937 -19.582 -39.796 1.00 85.19 123 ARG A N 1
ATOM 955 C CA . ARG A 1 123 ? 9.112 -18.225 -40.344 1.00 85.19 123 ARG A CA 1
ATOM 956 C C . ARG A 1 123 ? 10.518 -17.649 -40.122 1.00 85.19 123 ARG A C 1
ATOM 958 O O . ARG A 1 123 ? 11.017 -16.964 -41.005 1.00 85.19 123 ARG A O 1
ATOM 965 N N . TYR A 1 124 ? 11.135 -17.922 -38.971 1.00 88.06 124 TYR A N 1
ATOM 966 C CA . TYR A 1 124 ? 12.347 -17.234 -38.499 1.00 88.06 124 TYR A CA 1
ATOM 967 C C . TYR A 1 124 ? 13.591 -18.126 -38.369 1.00 88.06 124 TYR A C 1
ATOM 969 O O . TYR A 1 124 ? 14.636 -17.639 -37.954 1.00 88.06 124 TYR A O 1
ATOM 977 N N . HIS A 1 125 ? 13.509 -19.420 -38.695 1.00 87.44 125 HIS A N 1
ATOM 978 C CA . HIS A 1 125 ? 14.663 -20.322 -38.626 1.00 87.44 125 HIS A CA 1
ATOM 979 C C . HIS A 1 125 ? 15.761 -19.929 -39.641 1.00 87.44 125 HIS A C 1
ATOM 981 O O . HIS A 1 125 ? 15.414 -19.623 -40.787 1.00 87.44 125 HIS A O 1
ATOM 987 N N . PRO A 1 126 ? 17.058 -19.992 -39.270 1.00 87.50 126 PRO A N 1
ATOM 988 C CA . PRO A 1 126 ? 18.192 -19.573 -40.107 1.00 87.50 126 PRO A CA 1
ATOM 989 C C . PRO A 1 126 ? 18.185 -20.183 -41.520 1.00 87.50 126 PRO A C 1
ATOM 991 O O . PRO A 1 126 ? 18.294 -19.464 -42.509 1.00 87.50 126 PRO A O 1
ATOM 994 N N . ASP A 1 127 ? 17.914 -21.489 -41.626 1.00 86.06 127 ASP A N 1
ATOM 995 C CA . ASP A 1 127 ? 17.757 -22.237 -42.895 1.00 86.06 127 ASP A CA 1
ATOM 996 C C . ASP A 1 127 ? 16.745 -21.615 -43.886 1.00 86.06 127 ASP A C 1
ATOM 998 O O . ASP A 1 127 ? 16.864 -21.772 -45.097 1.00 86.06 127 ASP A O 1
ATOM 1002 N N . LYS A 1 128 ? 15.744 -20.874 -43.388 1.00 83.75 128 LYS A N 1
ATOM 1003 C CA . LYS A 1 128 ? 14.714 -20.225 -44.216 1.00 83.75 128 LYS A CA 1
ATOM 1004 C C . LYS A 1 128 ? 14.957 -18.745 -44.464 1.00 83.75 128 LYS A C 1
ATOM 1006 O O . LYS A 1 128 ? 14.510 -18.222 -45.481 1.00 83.75 128 LYS A O 1
ATOM 1011 N N . THR A 1 129 ? 15.583 -18.056 -43.514 1.00 81.81 129 THR A N 1
ATOM 1012 C CA . THR A 1 129 ? 15.839 -16.613 -43.599 1.00 81.81 129 THR A CA 1
ATOM 1013 C C . THR A 1 129 ? 17.175 -16.300 -44.269 1.00 81.81 129 THR A C 1
ATOM 1015 O O . THR A 1 129 ? 17.398 -15.154 -44.655 1.00 81.81 129 THR A O 1
ATOM 1018 N N . GLY A 1 130 ? 18.070 -17.289 -44.388 1.00 77.56 130 GLY A N 1
ATOM 1019 C CA . GLY A 1 130 ? 19.448 -17.106 -44.850 1.00 77.56 130 GLY A CA 1
ATOM 1020 C C . GLY A 1 130 ? 20.322 -16.319 -43.867 1.00 77.56 130 GLY A C 1
ATOM 1021 O O . GLY A 1 130 ? 21.458 -15.982 -44.194 1.00 77.56 130 GLY A O 1
ATOM 1022 N N . ARG A 1 131 ? 19.801 -16.005 -42.674 1.00 74.81 131 ARG A N 1
ATOM 1023 C CA . ARG A 1 131 ? 20.541 -15.355 -41.588 1.00 74.81 131 ARG A CA 1
ATOM 1024 C C . ARG A 1 131 ? 21.162 -16.437 -40.701 1.00 74.81 131 ARG A C 1
ATOM 1026 O O . ARG A 1 131 ? 20.618 -17.532 -40.613 1.00 74.81 131 ARG A O 1
ATOM 1033 N N . GLY A 1 132 ? 22.308 -16.159 -40.078 1.00 77.88 132 GLY A N 1
ATOM 1034 C CA . GLY A 1 132 ? 23.008 -17.141 -39.236 1.00 77.88 132 GLY A CA 1
ATOM 1035 C C . GLY A 1 132 ? 22.226 -17.532 -37.975 1.00 77.88 132 GLY A C 1
ATOM 1036 O O . GLY A 1 132 ? 21.264 -16.864 -37.601 1.00 77.88 132 GLY A O 1
ATOM 1037 N N . GLU A 1 133 ? 22.662 -18.588 -37.278 1.00 75.69 133 GLU A N 1
ATOM 1038 C CA . GLU A 1 133 ? 22.036 -19.022 -36.009 1.00 75.69 133 GLU A CA 1
ATOM 1039 C C . GLU A 1 133 ? 22.102 -17.954 -34.897 1.00 75.69 133 GLU A C 1
ATOM 1041 O O . GLU A 1 133 ? 21.323 -18.000 -33.946 1.00 75.69 133 GLU A O 1
ATOM 1046 N N . GLU A 1 134 ? 23.003 -16.980 -35.044 1.00 79.00 134 GLU A N 1
ATOM 1047 C CA . GLU A 1 134 ? 23.196 -15.825 -34.159 1.00 79.00 134 GLU A CA 1
ATOM 1048 C C . GLU A 1 134 ? 22.224 -14.657 -34.442 1.00 79.00 134 GLU A C 1
ATOM 1050 O O . GLU A 1 134 ? 22.295 -13.629 -33.771 1.00 79.00 134 GLU A O 1
ATOM 1055 N N . ASP A 1 135 ? 21.305 -14.776 -35.414 1.00 85.12 135 ASP A N 1
ATOM 1056 C CA . ASP A 1 135 ? 20.312 -13.730 -35.694 1.00 85.12 135 ASP A CA 1
ATOM 1057 C C . ASP A 1 135 ? 19.434 -13.441 -34.462 1.00 85.12 135 ASP A C 1
ATOM 1059 O O . ASP A 1 135 ? 18.799 -14.330 -33.883 1.00 85.12 135 ASP A O 1
ATOM 1063 N N . ALA A 1 136 ? 19.376 -12.162 -34.081 1.00 84.88 136 ALA A N 1
ATOM 1064 C CA . ALA A 1 136 ? 18.726 -11.709 -32.855 1.00 84.88 136 ALA A CA 1
ATOM 1065 C C . ALA A 1 136 ? 17.233 -12.080 -32.781 1.00 84.88 136 ALA A C 1
ATOM 1067 O O . ALA A 1 136 ? 16.718 -12.339 -31.693 1.00 84.88 136 ALA A O 1
ATOM 1068 N N . VAL A 1 137 ? 16.532 -12.158 -33.920 1.00 86.81 137 VAL A N 1
ATOM 1069 C CA . VAL A 1 137 ? 15.115 -12.545 -33.963 1.00 86.81 137 VAL A CA 1
ATOM 1070 C C . VAL A 1 137 ? 14.959 -14.039 -33.697 1.00 86.81 137 VAL A C 1
ATOM 1072 O O . VAL A 1 137 ? 14.100 -14.431 -32.904 1.00 86.81 137 VAL A O 1
ATOM 1075 N N . PHE A 1 138 ? 15.797 -14.884 -34.304 1.00 88.50 138 PHE A N 1
ATOM 1076 C CA . PHE A 1 138 ? 15.779 -16.322 -34.025 1.00 88.50 138 PHE A CA 1
ATOM 1077 C C . PHE A 1 138 ? 16.164 -16.625 -32.569 1.00 88.50 138 PHE A C 1
ATOM 1079 O O . PHE A 1 138 ? 15.497 -17.424 -31.904 1.00 88.50 138 PHE A O 1
ATOM 1086 N N . LEU A 1 139 ? 17.177 -15.933 -32.038 1.00 89.50 139 LEU A N 1
ATOM 1087 C CA . LEU A 1 139 ? 17.609 -16.074 -30.648 1.00 89.50 139 LEU A CA 1
ATOM 1088 C C . LEU A 1 139 ? 16.520 -15.615 -29.656 1.00 89.50 139 LEU A C 1
ATOM 1090 O O . LEU A 1 139 ? 16.293 -16.281 -28.641 1.00 89.50 139 LEU A O 1
ATOM 1094 N N . LEU A 1 140 ? 15.777 -14.548 -29.973 1.00 89.62 140 LEU A N 1
ATOM 1095 C CA . LEU A 1 140 ? 14.615 -14.097 -29.195 1.00 89.62 140 LEU A CA 1
ATOM 1096 C C . LEU A 1 140 ? 13.457 -15.114 -29.232 1.00 89.62 140 LEU A C 1
ATOM 1098 O O . LEU A 1 140 ? 12.847 -15.399 -28.203 1.00 89.62 140 LEU A O 1
ATOM 1102 N N . VAL A 1 141 ? 13.173 -15.723 -30.389 1.00 91.56 141 VAL A N 1
ATOM 1103 C CA . VAL A 1 141 ? 12.157 -16.789 -30.520 1.00 91.56 141 VAL A CA 1
ATOM 1104 C C . VAL A 1 141 ? 12.550 -18.043 -29.727 1.00 91.56 141 VAL A C 1
ATOM 1106 O O . VAL A 1 141 ? 11.697 -18.659 -29.082 1.00 91.56 141 VAL A O 1
ATOM 1109 N N . LYS A 1 142 ? 13.838 -18.407 -29.730 1.00 92.62 142 LYS A N 1
ATOM 1110 C CA . LYS A 1 142 ? 14.381 -19.527 -28.948 1.00 92.62 142 LYS A CA 1
ATOM 1111 C C . LYS A 1 142 ? 14.286 -19.267 -27.442 1.00 92.62 142 LYS A C 1
ATOM 1113 O O . LYS A 1 142 ? 13.677 -20.061 -26.732 1.00 92.62 142 LYS A O 1
ATOM 1118 N N . THR A 1 143 ? 14.800 -18.134 -26.963 1.00 92.94 143 THR A N 1
ATOM 1119 C CA . THR A 1 143 ? 14.750 -17.756 -25.536 1.00 92.94 143 THR A CA 1
ATOM 1120 C C . THR A 1 143 ? 13.319 -17.605 -25.011 1.00 92.94 143 THR A C 1
ATOM 1122 O O . THR A 1 143 ? 13.032 -18.031 -23.888 1.00 92.94 143 THR A O 1
ATOM 1125 N N . ALA A 1 144 ? 12.393 -17.097 -25.833 1.00 92.75 144 ALA A N 1
ATOM 1126 C CA . ALA A 1 144 ? 10.967 -17.073 -25.519 1.00 92.75 144 ALA A CA 1
ATOM 1127 C C . ALA A 1 144 ? 10.406 -18.489 -25.288 1.00 92.75 144 ALA A C 1
ATOM 1129 O O . ALA A 1 144 ? 9.718 -18.727 -24.294 1.00 92.75 144 ALA A O 1
ATOM 1130 N N . PHE A 1 145 ? 10.727 -19.457 -26.152 1.00 94.44 145 PHE A N 1
ATOM 1131 C CA . PHE A 1 145 ? 10.297 -20.846 -25.975 1.00 94.44 145 PHE A CA 1
ATOM 1132 C C . PHE A 1 145 ? 10.977 -21.547 -24.793 1.00 94.44 145 PHE A C 1
ATOM 1134 O O . PHE A 1 145 ? 10.288 -22.194 -24.004 1.00 94.44 145 PHE A O 1
ATOM 1141 N N . ASP A 1 146 ? 12.287 -21.385 -24.612 1.00 94.12 146 ASP A N 1
ATOM 1142 C CA . ASP A 1 146 ? 13.044 -21.979 -23.498 1.00 94.12 146 ASP A CA 1
ATOM 1143 C C . ASP A 1 146 ? 12.566 -21.458 -22.127 1.00 94.12 146 ASP A C 1
ATOM 1145 O O . ASP A 1 146 ? 12.654 -22.165 -21.120 1.00 94.12 146 ASP A O 1
ATOM 1149 N N . THR A 1 147 ? 12.021 -20.237 -22.086 1.00 92.12 147 THR A N 1
ATOM 1150 C CA . THR A 1 147 ? 11.405 -19.650 -20.885 1.00 92.12 147 THR A CA 1
ATOM 1151 C C . THR A 1 147 ? 9.960 -20.110 -20.687 1.00 92.12 147 THR A C 1
ATOM 1153 O O . THR A 1 147 ? 9.574 -20.437 -19.568 1.00 92.12 147 THR A O 1
ATOM 1156 N N . LEU A 1 148 ? 9.143 -20.142 -21.747 1.00 91.56 148 LEU A N 1
ATOM 1157 C CA . LEU A 1 148 ? 7.707 -20.444 -21.651 1.00 91.56 148 LEU A CA 1
ATOM 1158 C C . LEU A 1 148 ? 7.378 -21.948 -21.615 1.00 91.56 148 LEU A C 1
ATOM 1160 O O . LEU A 1 148 ? 6.288 -22.329 -21.182 1.00 91.56 148 LEU A O 1
ATOM 1164 N N . SER A 1 149 ? 8.287 -22.808 -22.075 1.00 90.81 149 SER A N 1
ATOM 1165 C CA . SER A 1 149 ? 8.114 -24.267 -22.058 1.00 90.81 149 SER A CA 1
ATOM 1166 C C . SER A 1 149 ? 8.373 -24.892 -20.684 1.00 90.81 149 SER A C 1
ATOM 1168 O O . SER A 1 149 ? 7.706 -25.868 -20.335 1.00 90.81 149 SER A O 1
ATOM 1170 N N . ASP A 1 150 ? 9.283 -24.315 -19.895 1.00 90.50 150 ASP A N 1
ATOM 1171 C CA . ASP A 1 150 ? 9.585 -24.714 -18.519 1.00 90.50 150 ASP A CA 1
ATOM 1172 C C . ASP A 1 150 ? 8.579 -24.059 -17.546 1.00 90.50 150 ASP A C 1
ATOM 1174 O O . ASP A 1 150 ? 8.562 -22.830 -17.415 1.00 90.50 150 ASP A O 1
ATOM 1178 N N . PRO A 1 151 ? 7.745 -24.838 -16.825 1.00 90.31 151 PRO A N 1
ATOM 1179 C CA . PRO A 1 151 ? 6.750 -24.296 -15.899 1.00 90.31 151 PRO A CA 1
ATOM 1180 C C . PRO A 1 151 ? 7.320 -23.406 -14.787 1.00 90.31 151 PRO A C 1
ATOM 1182 O O . PRO A 1 151 ? 6.620 -22.508 -14.313 1.00 90.31 151 PRO A O 1
ATOM 1185 N N . MET A 1 152 ? 8.565 -23.636 -14.357 1.00 89.62 152 MET A N 1
ATOM 1186 C CA . MET A 1 152 ? 9.204 -22.844 -13.308 1.00 89.62 152 MET A CA 1
ATOM 1187 C C . MET A 1 152 ? 9.681 -21.499 -13.858 1.00 89.62 152 MET A C 1
ATOM 1189 O O . MET A 1 152 ? 9.325 -20.458 -13.304 1.00 89.62 152 MET A O 1
ATOM 1193 N N . LYS A 1 153 ? 10.402 -21.503 -14.987 1.00 90.06 153 LYS A N 1
ATOM 1194 C CA . LYS A 1 153 ? 10.860 -20.267 -15.648 1.00 90.06 153 LYS A CA 1
ATOM 1195 C C . LYS A 1 153 ? 9.686 -19.409 -16.110 1.00 90.06 153 LYS A C 1
ATOM 1197 O O . LYS A 1 153 ? 9.681 -18.206 -15.855 1.00 90.06 153 LYS A O 1
ATOM 1202 N N . ARG A 1 154 ? 8.653 -20.029 -16.694 1.00 90.94 154 ARG A N 1
ATOM 1203 C CA . ARG A 1 154 ? 7.406 -19.361 -17.089 1.00 90.94 154 ARG A CA 1
ATOM 1204 C C . ARG A 1 154 ? 6.748 -18.651 -15.912 1.00 90.94 154 ARG A C 1
ATOM 1206 O O . ARG A 1 154 ? 6.403 -17.483 -16.033 1.00 90.94 154 ARG A O 1
ATOM 1213 N N . ARG A 1 155 ? 6.626 -19.314 -14.756 1.00 90.06 155 ARG A N 1
ATOM 1214 C CA . ARG A 1 155 ? 6.045 -18.713 -13.544 1.00 90.06 155 ARG A CA 1
ATOM 1215 C C . ARG A 1 155 ? 6.811 -17.464 -13.097 1.00 90.06 155 ARG A C 1
ATOM 1217 O O . ARG A 1 155 ? 6.182 -16.453 -12.776 1.00 90.06 155 ARG A O 1
ATOM 1224 N N . SER A 1 156 ? 8.142 -17.515 -13.066 1.00 88.69 156 SER A N 1
ATOM 1225 C CA . SER A 1 156 ? 8.955 -16.359 -12.669 1.00 88.69 156 SER A CA 1
ATOM 1226 C C . SER A 1 156 ? 8.898 -15.238 -13.722 1.00 88.69 156 SER A C 1
ATOM 1228 O O . SER A 1 156 ? 8.708 -14.082 -13.350 1.00 88.69 156 SER A O 1
ATOM 1230 N N . TYR A 1 157 ? 8.926 -15.566 -15.020 1.00 89.69 157 TYR A N 1
ATOM 1231 C CA . TYR A 1 157 ? 8.770 -14.606 -16.124 1.00 89.69 157 TYR A CA 1
ATOM 1232 C C . TYR A 1 157 ? 7.401 -13.907 -16.126 1.00 89.69 157 TYR A C 1
ATOM 1234 O O . TYR A 1 157 ? 7.318 -12.674 -16.162 1.00 89.69 157 TYR A O 1
ATOM 1242 N N . ASP A 1 158 ? 6.314 -14.674 -16.018 1.00 89.38 158 ASP A N 1
ATOM 1243 C CA . ASP A 1 158 ? 4.953 -14.139 -15.974 1.00 89.38 158 ASP A CA 1
ATOM 1244 C C . ASP A 1 158 ? 4.779 -13.184 -14.780 1.00 89.38 158 ASP A C 1
ATOM 1246 O O . ASP A 1 158 ? 4.081 -12.174 -14.890 1.00 89.38 158 ASP A O 1
ATOM 1250 N N . SER A 1 159 ? 5.458 -13.454 -13.661 1.00 89.81 159 SER A N 1
ATOM 1251 C CA . SER A 1 159 ? 5.416 -12.612 -12.459 1.00 89.81 159 SER A CA 1
ATOM 1252 C C . SER A 1 159 ? 6.160 -11.277 -12.609 1.00 89.81 159 SER A C 1
ATOM 1254 O O . SER A 1 159 ? 5.814 -10.324 -11.905 1.00 89.81 159 SER A O 1
ATOM 1256 N N . THR A 1 160 ? 7.138 -11.194 -13.524 1.00 85.06 160 THR A N 1
ATOM 1257 C CA . THR A 1 160 ? 7.888 -9.962 -13.851 1.00 85.06 160 THR A CA 1
ATOM 1258 C C . THR A 1 160 ? 7.286 -9.131 -14.984 1.00 85.06 160 THR A C 1
ATOM 1260 O O . THR A 1 160 ? 7.636 -7.963 -15.128 1.00 85.06 160 THR A O 1
ATOM 1263 N N . CYS A 1 161 ? 6.383 -9.700 -15.787 1.00 83.94 161 CYS A N 1
ATOM 1264 C CA . CYS A 1 161 ? 5.664 -8.954 -16.822 1.00 83.94 161 CYS A CA 1
ATOM 1265 C C . CYS A 1 161 ? 4.811 -7.831 -16.207 1.00 83.94 161 CYS A C 1
ATOM 1267 O O . CYS A 1 161 ? 4.213 -8.040 -15.149 1.00 83.94 161 CYS A O 1
ATOM 1269 N N . HIS A 1 162 ? 4.679 -6.702 -16.918 1.00 80.31 162 HIS A N 1
ATOM 1270 C CA . HIS A 1 162 ? 3.827 -5.575 -16.517 1.00 80.31 162 HIS A CA 1
ATOM 1271 C C . HIS A 1 162 ? 2.436 -6.048 -16.065 1.00 80.31 162 HIS A C 1
ATOM 1273 O O . HIS A 1 162 ? 1.801 -6.901 -16.694 1.00 80.31 162 HIS A O 1
ATOM 1279 N N . PHE A 1 163 ? 1.978 -5.494 -14.950 1.00 83.50 163 PHE A N 1
ATOM 1280 C CA . PHE A 1 163 ? 0.673 -5.715 -14.348 1.00 83.50 163 PHE A CA 1
ATOM 1281 C C . PHE A 1 163 ? 0.364 -4.514 -13.450 1.00 83.50 163 PHE A C 1
ATOM 1283 O O . PHE A 1 163 ? 1.292 -3.997 -12.846 1.00 83.50 163 PHE A O 1
ATOM 1290 N N . ASP A 1 164 ? -0.908 -4.134 -13.355 1.00 82.56 164 ASP A N 1
ATOM 1291 C CA . ASP A 1 164 ? -1.426 -2.850 -12.857 1.00 82.56 164 ASP A CA 1
ATOM 1292 C C . ASP A 1 164 ? -0.460 -1.915 -12.080 1.00 82.56 164 ASP A C 1
ATOM 1294 O O . ASP A 1 164 ? 0.348 -1.219 -12.684 1.00 82.56 164 ASP A O 1
ATOM 1298 N N . GLU A 1 165 ? -0.518 -1.795 -10.750 1.00 86.25 165 GLU A N 1
ATOM 1299 C CA . GLU A 1 165 ? -1.150 -2.668 -9.743 1.00 86.25 165 GLU A CA 1
ATOM 1300 C C . GLU A 1 165 ? -2.457 -2.093 -9.108 1.00 86.25 165 GLU A C 1
ATOM 1302 O O . GLU A 1 165 ? -2.942 -2.650 -8.120 1.00 86.25 165 GLU A O 1
ATOM 1307 N N . SER A 1 166 ? -3.057 -1.034 -9.683 1.00 87.69 166 SER A N 1
ATOM 1308 C CA . SER A 1 166 ? -4.140 -0.179 -9.130 1.00 87.69 166 SER A CA 1
ATOM 1309 C C . SER A 1 166 ? -5.409 -0.876 -8.591 1.00 87.69 166 SER A C 1
ATOM 1311 O O . SER A 1 166 ? -5.777 -1.994 -8.979 1.00 87.69 166 SER A O 1
ATOM 1313 N N . ILE A 1 167 ? -6.089 -0.168 -7.681 1.00 88.69 167 ILE A N 1
ATOM 1314 C CA . ILE A 1 167 ? -7.400 -0.484 -7.093 1.00 88.69 167 ILE A CA 1
ATOM 1315 C C . ILE A 1 167 ? -8.302 0.741 -7.329 1.00 88.69 167 ILE A C 1
ATOM 1317 O O . ILE A 1 167 ? -7.798 1.855 -7.184 1.00 88.69 167 ILE A O 1
ATOM 1321 N N . PRO A 1 168 ? -9.603 0.574 -7.635 1.00 89.06 168 PRO A N 1
ATOM 1322 C CA . PRO A 1 168 ? -10.548 1.684 -7.707 1.00 89.06 168 PRO A CA 1
ATOM 1323 C C . PRO A 1 168 ? -10.539 2.590 -6.459 1.00 89.06 168 PRO A C 1
ATOM 1325 O O . PRO A 1 168 ? -10.295 2.098 -5.342 1.00 89.06 168 PRO A O 1
ATOM 1328 N N . PRO A 1 169 ? -10.823 3.895 -6.629 1.00 84.38 169 PRO A N 1
ATOM 1329 C CA . PRO A 1 169 ? -11.008 4.821 -5.517 1.00 84.38 169 PRO A CA 1
ATOM 1330 C C . PRO A 1 169 ? -12.245 4.455 -4.682 1.00 84.38 169 PRO A C 1
ATOM 1332 O O . PRO A 1 169 ? -13.069 3.616 -5.057 1.00 84.38 169 PRO A O 1
ATOM 1335 N N . GLU A 1 170 ? -12.365 5.071 -3.510 1.00 83.00 170 GLU A N 1
ATOM 1336 C CA . GLU A 1 170 ? -13.538 4.907 -2.648 1.00 83.00 170 GLU A CA 1
ATOM 1337 C C . GLU A 1 170 ? -14.688 5.798 -3.140 1.00 83.00 170 GLU A C 1
ATOM 1339 O O . GLU A 1 170 ? -14.456 6.871 -3.685 1.00 83.00 170 GLU A O 1
ATOM 1344 N N . GLY A 1 171 ? -15.936 5.347 -2.971 1.00 78.75 171 GLY A N 1
ATOM 1345 C CA . GLY A 1 171 ? -17.119 6.132 -3.355 1.00 78.75 171 GLY A CA 1
ATOM 1346 C C . GLY A 1 171 ? -17.603 5.994 -4.807 1.00 78.75 171 GLY A C 1
ATOM 1347 O O . GLY A 1 171 ? -18.393 6.827 -5.235 1.00 78.75 171 GLY A O 1
ATOM 1348 N N . VAL A 1 172 ? -17.187 4.958 -5.550 1.00 84.81 172 VAL A N 1
ATOM 1349 C CA . VAL A 1 172 ? -17.746 4.633 -6.886 1.00 84.81 172 VAL A CA 1
ATOM 1350 C C . VAL A 1 172 ? -19.280 4.554 -6.830 1.00 84.81 172 VAL A C 1
ATOM 1352 O O . VAL A 1 172 ? -19.827 3.882 -5.952 1.00 84.81 172 VAL A O 1
ATOM 1355 N N . GLU A 1 173 ? -19.970 5.216 -7.764 1.00 83.62 173 GLU A N 1
ATOM 1356 C CA . GLU A 1 173 ? -21.437 5.228 -7.822 1.00 83.62 173 GLU A CA 1
ATOM 1357 C C . GLU A 1 173 ? -22.036 3.837 -8.108 1.00 83.62 173 GLU A C 1
ATOM 1359 O O . GLU A 1 173 ? -21.425 3.001 -8.777 1.00 83.62 173 GLU A O 1
ATOM 1364 N N . GLU A 1 174 ? -23.279 3.595 -7.658 1.00 83.38 174 GLU A N 1
ATOM 1365 C CA . GLU A 1 174 ? -23.971 2.305 -7.857 1.00 83.38 174 GLU A CA 1
ATOM 1366 C C . GLU A 1 174 ? -24.111 1.928 -9.356 1.00 83.38 174 GLU A C 1
ATOM 1368 O O . GLU A 1 174 ? -24.219 0.744 -9.673 1.00 83.38 174 GLU A O 1
ATOM 1373 N N . GLN A 1 175 ? -24.070 2.905 -10.277 1.00 80.31 175 GLN A N 1
ATOM 1374 C CA . GLN A 1 175 ? -24.149 2.698 -11.734 1.00 80.31 175 GLN A CA 1
ATOM 1375 C C . GLN A 1 175 ? -22.825 2.193 -12.341 1.00 80.31 175 GLN A C 1
ATOM 1377 O O . GLN A 1 175 ? -22.833 1.268 -13.155 1.00 80.31 175 GLN A O 1
ATOM 1382 N N . ASP A 1 176 ? -21.689 2.743 -11.904 1.00 85.75 176 ASP A N 1
ATOM 1383 C CA . ASP A 1 176 ? -20.353 2.429 -12.436 1.00 85.75 176 ASP A CA 1
ATOM 1384 C C . ASP A 1 176 ? -19.669 1.247 -11.730 1.00 85.75 176 ASP A C 1
ATOM 1386 O O . ASP A 1 176 ? -18.581 0.811 -12.109 1.00 85.75 176 ASP A O 1
ATOM 1390 N N . PHE A 1 177 ? -20.309 0.667 -10.712 1.00 89.00 177 PHE A N 1
ATOM 1391 C CA . PHE A 1 177 ? -19.771 -0.475 -9.974 1.00 89.00 177 PHE A CA 1
ATOM 1392 C C . PHE A 1 177 ? -19.302 -1.619 -10.895 1.00 89.00 177 PHE A C 1
ATOM 1394 O O . PHE A 1 177 ? -18.185 -2.124 -10.745 1.00 89.00 177 PHE A O 1
ATOM 1401 N N . TYR A 1 178 ? -20.123 -2.011 -11.876 1.00 85.25 178 TYR A N 1
ATOM 1402 C CA . TYR A 1 178 ? -19.820 -3.144 -12.757 1.00 85.25 178 TYR A CA 1
ATOM 1403 C C . TYR A 1 178 ? -18.728 -2.834 -13.788 1.00 85.25 178 TYR A C 1
ATOM 1405 O O . TYR A 1 178 ? -17.893 -3.699 -14.068 1.00 85.25 178 TYR A O 1
ATOM 1413 N N . THR A 1 179 ? -18.709 -1.611 -14.325 1.00 83.81 179 THR A N 1
ATOM 1414 C CA . THR A 1 179 ? -17.729 -1.152 -15.321 1.00 83.81 179 THR A CA 1
ATOM 1415 C C . THR A 1 179 ? -16.348 -0.945 -14.699 1.00 83.81 179 THR A C 1
ATOM 1417 O O . THR A 1 179 ? -15.345 -1.267 -15.331 1.00 83.81 179 THR A O 1
ATOM 1420 N N . VAL A 1 180 ? -16.290 -0.489 -13.443 1.00 86.12 180 VAL A N 1
ATOM 1421 C CA . VAL A 1 180 ? -15.042 -0.217 -12.716 1.00 86.12 180 VAL A CA 1
ATOM 1422 C C . VAL A 1 180 ? -14.463 -1.473 -12.052 1.00 86.12 180 VAL A C 1
ATOM 1424 O O . VAL A 1 180 ? -13.287 -1.784 -12.246 1.00 86.12 180 VAL A O 1
ATOM 1427 N N . TYR A 1 181 ? -15.248 -2.232 -11.275 1.00 88.31 181 TYR A N 1
ATOM 1428 C CA . TYR A 1 181 ? -14.705 -3.368 -10.511 1.00 88.31 181 TYR A CA 1
ATOM 1429 C C . TYR A 1 181 ? -14.522 -4.645 -11.340 1.00 88.31 181 TYR A C 1
ATOM 1431 O O . TYR A 1 181 ? -13.590 -5.407 -11.067 1.00 88.31 181 TYR A O 1
ATOM 1439 N N . GLY A 1 182 ? -15.361 -4.882 -12.357 1.00 85.69 182 GLY A N 1
ATOM 1440 C CA . GLY A 1 182 ? -15.298 -6.081 -13.204 1.00 85.69 182 GLY A CA 1
ATOM 1441 C C . GLY A 1 182 ? -13.906 -6.313 -13.817 1.00 85.69 182 GLY A C 1
ATOM 1442 O O . GLY A 1 182 ? -13.263 -7.313 -13.474 1.00 85.69 182 GLY A O 1
ATOM 1443 N N . PRO A 1 183 ? -13.373 -5.365 -14.616 1.00 85.50 183 PRO A N 1
ATOM 1444 C CA . PRO A 1 183 ? -12.043 -5.472 -15.222 1.00 85.50 183 PRO A CA 1
ATOM 1445 C C . PRO A 1 183 ? -10.911 -5.635 -14.196 1.00 85.50 183 PRO A C 1
ATOM 1447 O O . PRO A 1 183 ? -9.911 -6.316 -14.454 1.00 85.50 183 PRO A O 1
ATOM 1450 N N . VAL A 1 184 ? -11.062 -5.047 -13.002 1.00 87.25 184 VAL A N 1
ATOM 1451 C CA . VAL A 1 184 ? -10.059 -5.129 -11.931 1.00 87.25 184 VAL A CA 1
ATOM 1452 C C . VAL A 1 184 ? -10.065 -6.500 -11.249 1.00 87.25 184 VAL A C 1
ATOM 1454 O O . VAL A 1 184 ? -8.990 -7.028 -10.957 1.00 87.25 184 VAL A O 1
ATOM 1457 N N . PHE A 1 185 ? -11.210 -7.151 -11.050 1.00 90.12 185 PHE A N 1
ATOM 1458 C CA . PHE A 1 185 ? -11.213 -8.556 -10.628 1.00 90.12 185 PHE A CA 1
ATOM 1459 C C . PHE A 1 185 ? -10.673 -9.468 -11.732 1.00 90.12 185 PHE A C 1
ATOM 1461 O O . PHE A 1 185 ? -9.793 -10.295 -11.484 1.00 90.12 185 PHE A O 1
ATOM 1468 N N . GLU A 1 186 ? -11.129 -9.273 -12.969 1.00 82.81 186 GLU A N 1
ATOM 1469 C CA . GLU A 1 186 ? -10.724 -10.076 -14.120 1.00 82.81 186 GLU A CA 1
ATOM 1470 C C . GLU A 1 186 ? -9.205 -10.102 -14.341 1.00 82.81 186 GLU A C 1
ATOM 1472 O O . GLU A 1 186 ? -8.619 -11.178 -14.471 1.00 82.81 186 GLU A O 1
ATOM 1477 N N . ARG A 1 187 ? -8.528 -8.948 -14.316 1.00 84.25 187 ARG A N 1
ATOM 1478 C CA . ARG A 1 187 ? -7.064 -8.896 -14.470 1.00 84.25 187 ARG A CA 1
ATOM 1479 C C . ARG A 1 187 ? -6.322 -9.603 -13.331 1.00 84.25 187 ARG A C 1
ATOM 1481 O O . ARG A 1 187 ? -5.303 -10.245 -13.580 1.00 84.25 187 ARG A O 1
ATOM 1488 N N . ASN A 1 188 ? -6.830 -9.546 -12.094 1.00 89.50 188 ASN A N 1
ATOM 1489 C CA . ASN A 1 188 ? -6.218 -10.242 -10.956 1.00 89.50 188 ASN A CA 1
ATOM 1490 C C . ASN A 1 188 ? -6.355 -11.778 -11.075 1.00 89.50 188 ASN A C 1
ATOM 1492 O O . ASN A 1 188 ? -5.492 -12.499 -10.569 1.00 89.50 188 ASN A O 1
ATOM 1496 N N . LEU A 1 189 ? -7.339 -12.306 -11.827 1.00 87.44 189 LEU A N 1
ATOM 1497 C CA . LEU A 1 189 ? -7.454 -13.752 -12.102 1.00 87.44 189 LEU A CA 1
ATOM 1498 C C . LEU A 1 189 ? -6.252 -14.334 -12.858 1.00 87.44 189 LEU A C 1
ATOM 1500 O O . LEU A 1 189 ? -6.044 -15.551 -12.831 1.00 87.44 189 LEU A O 1
ATOM 1504 N N . ARG A 1 190 ? -5.410 -13.492 -13.471 1.00 84.31 190 ARG A N 1
ATOM 1505 C CA . ARG A 1 190 ? -4.103 -13.888 -14.012 1.00 84.31 190 ARG A CA 1
ATOM 1506 C C . ARG A 1 190 ? -3.277 -14.681 -12.997 1.00 84.31 190 ARG A C 1
ATOM 1508 O O . ARG A 1 190 ? -2.693 -15.699 -13.359 1.00 84.31 190 ARG A O 1
ATOM 1515 N N . PHE A 1 191 ? -3.294 -14.269 -11.729 1.00 89.19 191 PHE A N 1
ATOM 1516 C CA . PHE A 1 191 ? -2.517 -14.893 -10.655 1.00 89.19 191 PHE A CA 1
ATOM 1517 C C . PHE A 1 191 ? -3.306 -15.912 -9.814 1.00 89.19 191 PHE A C 1
ATOM 1519 O O . PHE A 1 191 ? -2.792 -16.397 -8.806 1.00 89.19 191 PHE A O 1
ATOM 1526 N N . ALA A 1 192 ? -4.529 -16.275 -10.221 1.00 87.81 192 ALA A N 1
ATOM 1527 C CA . ALA A 1 192 ? -5.346 -17.264 -9.519 1.00 87.81 192 ALA A CA 1
ATOM 1528 C C . ALA A 1 192 ? -4.709 -18.662 -9.556 1.00 87.81 192 ALA A C 1
ATOM 1530 O O . ALA A 1 192 ? -4.230 -19.104 -10.600 1.00 87.81 192 ALA A O 1
ATOM 1531 N N . SER A 1 193 ? -4.754 -19.402 -8.445 1.00 84.06 193 SER A N 1
ATOM 1532 C CA . SER A 1 193 ? -4.089 -20.709 -8.277 1.00 84.06 193 SER A CA 1
ATOM 1533 C C . SER A 1 193 ? -4.439 -21.785 -9.326 1.00 84.06 193 SER A C 1
ATOM 1535 O O . SER A 1 193 ? -3.633 -22.685 -9.570 1.00 84.06 193 SER A O 1
ATOM 1537 N N . PHE A 1 194 ? -5.599 -21.700 -9.990 1.00 81.75 194 PHE A N 1
ATOM 1538 C CA . PHE A 1 194 ? -5.958 -22.588 -11.105 1.00 81.75 194 PHE A CA 1
ATOM 1539 C C . PHE A 1 194 ? -5.193 -22.291 -12.410 1.00 81.75 194 PHE A C 1
ATOM 1541 O O . PHE A 1 194 ? -5.045 -23.196 -13.227 1.00 81.75 194 PHE A O 1
ATOM 1548 N N . ASN A 1 195 ? -4.649 -21.078 -12.559 1.00 83.44 195 ASN A N 1
ATOM 1549 C CA . ASN A 1 195 ? -3.793 -20.639 -13.667 1.00 83.44 195 ASN A CA 1
ATOM 1550 C C . ASN A 1 195 ? -2.281 -20.799 -13.380 1.00 83.44 195 ASN A C 1
ATOM 1552 O O . ASN A 1 195 ? -1.476 -20.446 -14.235 1.00 83.44 195 ASN A O 1
ATOM 1556 N N . ASP A 1 196 ? -1.870 -21.308 -12.207 1.00 86.06 196 ASP A N 1
ATOM 1557 C CA . ASP A 1 196 ? -0.448 -21.509 -11.860 1.00 86.06 196 ASP A CA 1
ATOM 1558 C C . ASP A 1 196 ? 0.219 -22.482 -12.857 1.00 86.06 196 ASP A C 1
ATOM 1560 O O . ASP A 1 196 ? -0.175 -23.653 -12.888 1.00 86.06 196 ASP A O 1
ATOM 1564 N N . PRO A 1 197 ? 1.262 -22.080 -13.617 1.00 84.38 197 PRO A N 1
ATOM 1565 C CA . PRO A 1 197 ? 1.968 -22.981 -14.534 1.00 84.38 197 PRO A CA 1
ATOM 1566 C C . PRO A 1 197 ? 2.495 -24.256 -13.852 1.00 84.38 197 PRO A C 1
ATOM 1568 O O . PRO A 1 197 ? 2.539 -25.325 -14.459 1.00 84.38 197 PRO A O 1
ATOM 1571 N N . MET A 1 198 ? 2.820 -24.182 -12.555 1.00 83.69 198 MET A N 1
ATOM 1572 C CA . MET A 1 198 ? 3.282 -25.321 -11.754 1.00 83.69 198 MET A CA 1
ATOM 1573 C C . MET A 1 198 ? 2.147 -26.231 -11.243 1.00 83.69 198 MET A C 1
ATOM 1575 O O . MET A 1 198 ? 2.433 -27.234 -10.585 1.00 83.69 198 MET A O 1
ATOM 1579 N N . ARG A 1 199 ? 0.864 -25.926 -11.501 1.00 79.69 199 ARG A N 1
ATOM 1580 C CA . ARG A 1 199 ? -0.290 -26.704 -11.000 1.00 79.69 199 ARG A CA 1
ATOM 1581 C C . ARG A 1 199 ? -0.248 -28.163 -11.459 1.00 79.69 199 ARG A C 1
ATOM 1583 O O . ARG A 1 199 ? -0.433 -29.057 -10.634 1.00 79.69 199 ARG A O 1
ATOM 1590 N N . ASN A 1 200 ? 0.041 -28.413 -12.736 1.00 70.56 200 ASN A N 1
ATOM 1591 C CA . ASN A 1 200 ? 0.093 -29.778 -13.270 1.00 70.56 200 ASN A CA 1
ATOM 1592 C C . ASN A 1 200 ? 1.304 -30.552 -12.730 1.00 70.56 200 ASN A C 1
ATOM 1594 O O . ASN A 1 200 ? 1.128 -31.666 -12.251 1.00 70.56 200 ASN A O 1
ATOM 1598 N N . VAL A 1 201 ? 2.484 -29.923 -12.662 1.00 73.69 201 VAL A N 1
ATOM 1599 C CA . VAL A 1 201 ? 3.701 -30.522 -12.075 1.00 73.69 201 VAL A CA 1
ATOM 1600 C C . VAL A 1 201 ? 3.475 -30.935 -10.614 1.00 73.69 201 VAL A C 1
ATOM 1602 O O . VAL A 1 201 ? 3.843 -32.036 -10.210 1.00 73.69 201 VAL A O 1
ATOM 1605 N N . LYS A 1 202 ? 2.810 -30.086 -9.816 1.00 66.62 202 LYS A N 1
ATOM 1606 C CA . LYS A 1 202 ? 2.440 -30.396 -8.422 1.00 66.62 202 LYS A CA 1
ATOM 1607 C C . LYS A 1 202 ? 1.470 -31.578 -8.326 1.00 66.62 202 LYS A C 1
ATOM 1609 O O . LYS A 1 202 ? 1.616 -32.406 -7.430 1.00 66.62 202 LYS A O 1
ATOM 1614 N N . ASN A 1 203 ? 0.494 -31.667 -9.230 1.00 62.91 203 ASN A N 1
ATOM 1615 C CA . ASN A 1 203 ? -0.474 -32.767 -9.260 1.00 62.91 203 ASN A CA 1
ATOM 1616 C C . ASN A 1 203 ? 0.173 -34.092 -9.707 1.00 62.91 203 ASN A C 1
ATOM 1618 O O . ASN A 1 203 ? -0.101 -35.133 -9.113 1.00 62.91 203 ASN A O 1
ATOM 1622 N N . GLU A 1 204 ? 1.065 -34.061 -10.699 1.00 56.28 204 GLU A N 1
ATOM 1623 C CA . GLU A 1 204 ? 1.809 -35.239 -11.157 1.00 56.28 204 GLU A CA 1
ATOM 1624 C C . GLU A 1 204 ? 2.763 -35.747 -10.072 1.00 56.28 204 GLU A C 1
ATOM 1626 O O . GLU A 1 204 ? 2.713 -36.932 -9.738 1.00 56.28 204 GLU A O 1
ATOM 1631 N N . ALA A 1 205 ? 3.529 -34.857 -9.430 1.00 58.75 205 ALA A N 1
ATOM 1632 C CA . ALA A 1 205 ? 4.385 -35.194 -8.291 1.00 58.75 205 ALA A CA 1
ATOM 1633 C C . ALA A 1 205 ? 3.592 -35.778 -7.104 1.00 58.75 205 ALA A C 1
ATOM 1635 O O . ALA A 1 205 ? 4.045 -36.732 -6.473 1.00 58.75 205 ALA A O 1
ATOM 1636 N N . ALA A 1 206 ? 2.385 -35.266 -6.834 1.00 56.06 206 ALA A N 1
ATOM 1637 C CA . ALA A 1 206 ? 1.486 -35.829 -5.825 1.00 56.06 206 ALA A CA 1
ATOM 1638 C C . ALA A 1 206 ? 0.918 -37.209 -6.220 1.00 56.06 206 ALA A C 1
ATOM 1640 O O . ALA A 1 206 ? 0.654 -38.030 -5.345 1.00 56.06 206 ALA A O 1
ATOM 1641 N N . SER A 1 207 ? 0.756 -37.493 -7.519 1.00 48.81 207 SER A N 1
ATOM 1642 C CA . SER A 1 207 ? 0.310 -38.807 -8.016 1.00 48.81 207 SER A CA 1
ATOM 1643 C C . SER A 1 207 ? 1.438 -39.843 -8.144 1.00 48.81 207 SER A C 1
ATOM 1645 O O . SER A 1 207 ? 1.180 -41.044 -8.080 1.00 48.81 207 SER A O 1
ATOM 1647 N N . GLY A 1 208 ? 2.693 -39.399 -8.288 1.00 40.81 208 GLY A N 1
ATOM 1648 C CA . GLY A 1 208 ? 3.868 -40.265 -8.451 1.00 40.81 208 GLY A CA 1
ATOM 1649 C C . GLY A 1 208 ? 4.269 -41.040 -7.189 1.00 40.81 208 GLY A C 1
ATOM 1650 O O . GLY A 1 208 ? 4.993 -42.031 -7.273 1.00 40.81 208 GLY A O 1
ATOM 1651 N N . GLY A 1 209 ? 3.768 -40.638 -6.019 1.00 37.75 209 GLY A N 1
ATOM 1652 C CA . GLY A 1 209 ? 4.018 -41.282 -4.728 1.00 37.75 209 GLY A CA 1
ATOM 1653 C C . GLY A 1 209 ? 3.116 -42.487 -4.430 1.00 37.75 209 GLY A C 1
ATOM 1654 O O . GLY A 1 209 ? 2.476 -42.508 -3.383 1.00 37.75 209 GLY A O 1
ATOM 1655 N N . GLY A 1 210 ? 3.030 -43.486 -5.318 1.00 32.56 210 GLY A N 1
ATOM 1656 C CA . GLY A 1 210 ? 2.156 -44.644 -5.067 1.00 32.56 210 GLY A CA 1
ATOM 1657 C C . GLY A 1 210 ? 2.034 -45.669 -6.195 1.00 32.56 210 GLY A C 1
ATOM 1658 O O . GLY A 1 210 ? 0.969 -45.820 -6.792 1.00 32.56 210 GLY A O 1
ATOM 1659 N N . GLY A 1 211 ? 3.097 -46.430 -6.469 1.00 30.27 211 GLY A N 1
ATOM 1660 C CA . GLY A 1 211 ? 3.078 -47.508 -7.466 1.00 30.27 211 GLY A CA 1
ATOM 1661 C C . GLY A 1 211 ? 2.173 -48.692 -7.086 1.00 30.27 211 GLY A C 1
ATOM 1662 O O . GLY A 1 211 ? 2.646 -49.675 -6.526 1.00 30.27 211 GLY A O 1
ATOM 1663 N N . GLY A 1 212 ? 0.883 -48.633 -7.439 1.00 30.00 212 GLY A N 1
ATOM 1664 C CA . GLY A 1 212 ? -0.106 -49.679 -7.145 1.00 30.00 212 GLY A CA 1
ATOM 1665 C C . GLY A 1 212 ? -1.086 -49.945 -8.293 1.00 30.00 212 GLY A C 1
ATOM 1666 O O . GLY A 1 212 ? -2.204 -49.436 -8.297 1.00 30.00 212 GLY A O 1
ATOM 1667 N N . LYS A 1 213 ? -0.699 -50.786 -9.264 1.00 36.91 213 LYS A N 1
ATOM 1668 C CA . LYS A 1 213 ? -1.571 -51.228 -10.376 1.00 36.91 213 LYS A CA 1
ATOM 1669 C C . LYS A 1 213 ? -2.908 -51.797 -9.869 1.00 36.91 213 LYS A C 1
ATOM 1671 O O . LYS A 1 213 ? -2.919 -52.885 -9.296 1.00 36.91 213 LYS A O 1
ATOM 1676 N N . LYS A 1 214 ? -4.041 -51.207 -10.271 1.00 30.03 214 LYS A N 1
ATOM 1677 C CA . LYS A 1 214 ? -5.298 -51.955 -10.477 1.00 30.03 214 LYS A CA 1
ATOM 1678 C C . LYS A 1 214 ? -6.023 -51.502 -11.747 1.00 30.03 214 LYS A C 1
ATOM 1680 O O . LYS A 1 214 ? -6.195 -50.316 -12.000 1.00 30.03 214 LYS A O 1
ATOM 1685 N N . LYS A 1 215 ? -6.403 -52.489 -12.567 1.00 28.73 215 LYS A N 1
ATOM 1686 C CA . LYS A 1 215 ? -7.111 -52.310 -13.845 1.00 28.73 215 LYS A CA 1
ATOM 1687 C C . LYS A 1 215 ? -8.533 -51.788 -13.605 1.00 28.73 215 LYS A C 1
ATOM 1689 O O . LYS A 1 215 ? -9.159 -52.139 -12.608 1.00 28.73 215 LYS A O 1
ATOM 1694 N N . GLY A 1 216 ? -9.036 -50.977 -14.534 1.00 33.12 216 GLY A N 1
ATOM 1695 C CA . GLY A 1 216 ? -10.325 -50.301 -14.387 1.00 33.12 216 GLY A CA 1
ATOM 1696 C C . GLY A 1 216 ? -11.557 -51.193 -14.574 1.00 33.12 216 GLY A C 1
ATOM 1697 O O . GLY A 1 216 ? -11.472 -52.333 -15.032 1.00 33.12 216 GLY A O 1
ATOM 1698 N N . LYS A 1 217 ? -12.727 -50.613 -14.287 1.00 27.91 217 LYS A N 1
ATOM 1699 C CA . LYS A 1 217 ? -14.030 -51.027 -14.825 1.00 27.91 217 LYS A CA 1
ATOM 1700 C C . LYS A 1 217 ? -14.924 -49.798 -14.995 1.00 27.91 217 LYS A C 1
ATOM 1702 O O . LYS A 1 217 ? -15.082 -49.001 -14.081 1.00 27.91 217 LYS A O 1
ATOM 1707 N N . ASN A 1 218 ? -15.502 -49.673 -16.183 1.00 34.38 218 ASN A N 1
ATOM 1708 C CA . ASN A 1 218 ? -16.414 -48.604 -16.576 1.00 34.38 218 ASN A CA 1
ATOM 1709 C C . ASN A 1 218 ? -17.836 -48.902 -16.050 1.00 34.38 218 ASN A C 1
ATOM 1711 O O . ASN A 1 218 ? -18.332 -50.004 -16.303 1.00 34.38 218 ASN A O 1
ATOM 1715 N N . LYS A 1 219 ? -18.518 -47.967 -15.358 1.00 29.00 219 LYS A N 1
ATOM 1716 C CA . LYS A 1 219 ? -19.979 -48.081 -15.143 1.00 29.00 219 LYS A CA 1
ATOM 1717 C C . LYS A 1 219 ? -20.723 -46.771 -14.811 1.00 29.00 219 LYS A C 1
ATOM 1719 O O . LYS A 1 219 ? -20.621 -46.230 -13.720 1.00 29.00 219 LYS A O 1
ATOM 1724 N N . LYS A 1 220 ? -21.547 -46.365 -15.782 1.00 29.48 220 LYS A N 1
ATOM 1725 C CA . LYS A 1 220 ? -22.844 -45.654 -15.725 1.00 29.48 220 LYS A CA 1
ATOM 1726 C C . LYS A 1 220 ? -23.328 -45.045 -14.386 1.00 29.48 220 LYS A C 1
ATOM 1728 O O . LYS A 1 220 ? -23.726 -45.759 -13.474 1.00 29.48 220 LYS A O 1
ATOM 1733 N N . ASN A 1 221 ? -23.472 -43.720 -14.428 1.00 33.25 221 ASN A N 1
ATOM 1734 C CA . ASN A 1 221 ? -24.577 -42.865 -13.954 1.00 33.25 221 ASN A CA 1
ATOM 1735 C C . ASN A 1 221 ? -25.744 -43.505 -13.148 1.00 33.25 221 ASN A C 1
ATOM 1737 O O . ASN A 1 221 ? -26.442 -44.380 -13.669 1.00 33.25 221 ASN A O 1
ATOM 1741 N N . LYS A 1 222 ? -26.079 -42.940 -11.972 1.00 26.70 222 LYS A N 1
ATOM 1742 C CA . LYS A 1 222 ? -27.451 -42.935 -11.409 1.00 26.70 222 LYS A CA 1
ATOM 1743 C C . LYS A 1 222 ? -27.668 -41.752 -10.441 1.00 26.70 222 LYS A C 1
ATOM 1745 O O . LYS A 1 222 ? -26.812 -41.476 -9.610 1.00 26.70 222 LYS A O 1
ATOM 1750 N N . LYS A 1 223 ? -28.816 -41.067 -10.556 1.00 31.52 223 LYS A N 1
ATOM 1751 C CA . LYS A 1 223 ? -29.270 -39.963 -9.677 1.00 31.52 223 LYS A CA 1
ATOM 1752 C C . LYS A 1 223 ? -29.719 -40.454 -8.287 1.00 31.52 223 LYS A C 1
ATOM 1754 O O . LYS A 1 223 ? -30.337 -41.514 -8.208 1.00 31.52 223 LYS A O 1
ATOM 1759 N N . GLY A 1 224 ? -29.600 -39.572 -7.285 1.00 24.75 224 GLY A N 1
ATOM 1760 C CA . GLY A 1 224 ? -30.552 -39.443 -6.164 1.00 24.75 224 GLY A CA 1
ATOM 1761 C C . GLY A 1 224 ? -29.977 -39.623 -4.750 1.00 24.75 224 GLY A C 1
ATOM 1762 O O . GLY A 1 224 ? -29.341 -40.636 -4.486 1.00 24.75 224 GLY A O 1
ATOM 1763 N N . GLY A 1 225 ? -30.275 -38.685 -3.836 1.00 24.39 225 GLY A N 1
ATOM 1764 C CA . GLY A 1 225 ? -30.079 -38.852 -2.381 1.00 24.39 225 GLY A CA 1
ATOM 1765 C C . GLY A 1 225 ? -29.486 -37.630 -1.662 1.00 24.39 225 GLY A C 1
ATOM 1766 O O . GLY A 1 225 ? -28.343 -37.272 -1.904 1.00 24.39 225 GLY A O 1
ATOM 1767 N N . SER A 1 226 ? -30.276 -36.999 -0.789 1.00 26.70 226 SER A N 1
ATOM 1768 C CA . SER A 1 226 ? -29.962 -35.793 0.004 1.00 26.70 226 SER A CA 1
ATOM 1769 C C . SER A 1 226 ? -29.139 -36.074 1.280 1.00 26.70 226 SER A C 1
ATOM 1771 O O . SER A 1 226 ? -29.316 -37.134 1.872 1.00 26.70 226 SER A O 1
ATOM 1773 N N . ASN A 1 227 ? -28.363 -35.067 1.729 1.00 26.91 227 ASN A N 1
ATOM 1774 C CA . ASN A 1 227 ? -27.729 -34.878 3.056 1.00 26.91 227 ASN A CA 1
ATOM 1775 C C . ASN A 1 227 ? -26.703 -35.959 3.509 1.00 26.91 227 ASN A C 1
ATOM 1777 O O . ASN A 1 227 ? -26.809 -37.126 3.168 1.00 26.91 227 ASN A O 1
ATOM 1781 N N . ASN A 1 228 ? -25.650 -35.661 4.283 1.00 28.25 228 ASN A N 1
ATOM 1782 C CA . ASN A 1 228 ? -25.397 -34.524 5.176 1.00 28.25 228 ASN A CA 1
ATOM 1783 C C . ASN A 1 228 ? -23.874 -34.282 5.376 1.00 28.25 228 ASN A C 1
ATOM 1785 O O . ASN A 1 228 ? -23.082 -35.190 5.156 1.00 28.25 228 ASN A O 1
ATOM 1789 N N . GLY A 1 229 ? -23.494 -33.107 5.894 1.00 30.98 229 GLY A N 1
ATOM 1790 C CA . GLY A 1 229 ? -22.309 -32.907 6.752 1.00 30.98 229 GLY A CA 1
ATOM 1791 C C . GLY A 1 229 ? -20.911 -33.318 6.253 1.00 30.98 229 GLY A C 1
ATOM 1792 O O . GLY A 1 229 ? -20.370 -34.327 6.696 1.00 30.98 229 GLY A O 1
ATOM 1793 N N . GLY A 1 230 ? -20.256 -32.449 5.477 1.00 25.45 230 GLY A N 1
ATOM 1794 C CA . GLY A 1 230 ? -18.812 -32.524 5.223 1.00 25.45 230 GLY A CA 1
ATOM 1795 C C . GLY A 1 230 ? -18.324 -31.382 4.333 1.00 25.45 230 GLY A C 1
ATOM 1796 O O . GLY A 1 230 ? -18.482 -31.450 3.117 1.00 25.45 230 GLY A O 1
ATOM 1797 N N . LYS A 1 231 ? -17.728 -30.326 4.913 1.00 30.53 231 LYS A N 1
ATOM 1798 C CA . LYS A 1 231 ? -16.994 -29.306 4.137 1.00 30.53 231 LYS A CA 1
ATOM 1799 C C . LYS A 1 231 ? -15.628 -29.868 3.723 1.00 30.53 231 LYS A C 1
ATOM 1801 O O . LYS A 1 231 ? -14.585 -29.431 4.205 1.00 30.53 231 LYS A O 1
ATOM 1806 N N . ASP A 1 232 ? -15.651 -30.843 2.819 1.00 33.03 232 ASP A N 1
ATOM 1807 C CA . ASP A 1 232 ? -14.480 -31.179 2.017 1.00 33.03 232 ASP A CA 1
ATOM 1808 C C . ASP A 1 232 ? -14.108 -29.939 1.207 1.00 33.03 232 ASP A C 1
ATOM 1810 O O . ASP A 1 232 ? -14.926 -29.422 0.441 1.00 33.03 232 ASP A O 1
ATOM 1814 N N . ASN A 1 233 ? -12.879 -29.451 1.384 1.00 35.72 233 ASN A N 1
ATOM 1815 C CA . ASN A 1 233 ? -12.396 -28.244 0.719 1.00 35.72 233 ASN A CA 1
ATOM 1816 C C . ASN A 1 233 ? -12.096 -28.559 -0.758 1.00 35.72 233 ASN A C 1
ATOM 1818 O O . ASN A 1 233 ? -10.957 -28.777 -1.179 1.00 35.72 233 ASN A O 1
ATOM 1822 N N . LYS A 1 234 ? -13.172 -28.698 -1.535 1.00 39.91 234 LYS A N 1
ATOM 1823 C CA . LYS A 1 234 ? -13.168 -29.087 -2.940 1.00 39.91 234 LYS A CA 1
ATOM 1824 C C . LYS A 1 234 ? -12.541 -27.945 -3.732 1.00 39.91 234 LYS A C 1
ATOM 1826 O O . LYS A 1 234 ? -13.207 -26.943 -3.972 1.00 39.91 234 LYS A O 1
ATOM 1831 N N . LYS A 1 235 ? -11.255 -28.089 -4.088 1.00 47.62 235 LYS A N 1
ATOM 1832 C CA . LYS A 1 235 ? -10.487 -27.092 -4.855 1.00 47.62 235 LYS A CA 1
ATOM 1833 C C . LYS A 1 235 ? -11.352 -26.544 -5.988 1.00 47.62 235 LYS A C 1
ATOM 1835 O O . LYS A 1 235 ? -11.727 -27.292 -6.891 1.00 47.62 235 LYS A O 1
ATOM 1840 N N . VAL A 1 236 ? -11.693 -25.261 -5.907 1.00 55.03 236 VAL A N 1
ATOM 1841 C CA . VAL A 1 236 ? -12.590 -24.635 -6.873 1.00 55.03 236 VAL A CA 1
ATOM 1842 C C . VAL A 1 236 ? -11.805 -24.445 -8.168 1.00 55.03 236 VAL A C 1
ATOM 1844 O O . VAL A 1 236 ? -10.914 -23.605 -8.256 1.00 55.03 236 VAL A O 1
ATOM 1847 N N . ASP A 1 237 ? -12.086 -25.280 -9.167 1.00 61.88 237 ASP A N 1
ATOM 1848 C CA . ASP A 1 237 ? -11.311 -25.322 -10.414 1.00 61.88 237 ASP A CA 1
ATOM 1849 C C . ASP A 1 237 ? -11.555 -24.122 -11.348 1.00 61.88 237 ASP A C 1
ATOM 1851 O O . ASP A 1 237 ? -10.890 -24.010 -12.378 1.00 61.88 237 ASP A O 1
ATOM 1855 N N . LYS A 1 238 ? -12.502 -23.236 -11.012 1.00 75.38 238 LYS A N 1
ATOM 1856 C CA . LYS A 1 238 ? -12.851 -22.020 -11.760 1.00 75.38 238 LYS A CA 1
ATOM 1857 C C . LYS A 1 238 ? -13.313 -20.918 -10.805 1.00 75.38 238 LYS A C 1
ATOM 1859 O O . LYS A 1 238 ? -13.991 -21.214 -9.828 1.00 75.38 238 LYS A O 1
ATOM 1864 N N . CYS A 1 239 ? -13.008 -19.661 -11.118 1.00 80.56 239 CYS A N 1
ATOM 1865 C CA . CYS A 1 239 ? -13.617 -18.519 -10.433 1.00 80.56 239 CYS A CA 1
ATOM 1866 C C . CYS A 1 239 ? -15.148 -18.505 -10.668 1.00 80.56 239 CYS A C 1
ATOM 1868 O O . CYS A 1 239 ? -15.566 -18.726 -11.813 1.00 80.56 239 CYS A O 1
ATOM 1870 N N . PRO A 1 240 ? -15.983 -18.252 -9.642 1.00 87.56 240 PRO A N 1
ATOM 1871 C CA . PRO A 1 240 ? -17.391 -17.899 -9.832 1.00 87.56 240 PRO A CA 1
ATOM 1872 C C . PRO A 1 240 ?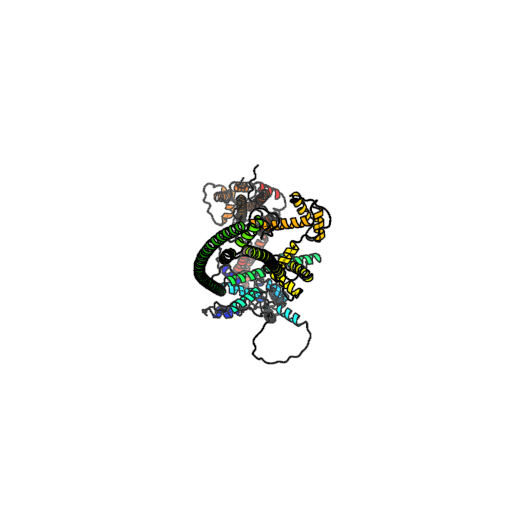 -17.553 -16.636 -10.705 1.00 87.56 240 PRO A C 1
ATOM 1874 O O . PRO A 1 240 ? -16.647 -15.802 -10.748 1.00 87.56 240 PRO A O 1
ATOM 1877 N N . PRO A 1 241 ? -18.682 -16.458 -11.412 1.00 83.25 241 PRO A N 1
ATOM 1878 C CA . PRO A 1 241 ? -18.954 -15.218 -12.136 1.00 83.25 241 PRO A CA 1
ATOM 1879 C C . PRO A 1 241 ? -19.201 -14.052 -11.163 1.00 83.25 241 PRO A C 1
ATOM 1881 O O . PRO A 1 241 ? -19.714 -14.254 -10.066 1.00 83.25 241 PRO A O 1
ATOM 1884 N N . PHE A 1 242 ? -18.870 -12.830 -11.586 1.00 84.31 242 PHE A N 1
ATOM 1885 C CA . PHE A 1 242 ? -19.151 -11.593 -10.834 1.00 84.31 242 PHE A CA 1
ATOM 1886 C C . PHE A 1 242 ? -20.647 -11.222 -10.843 1.00 84.31 242 PHE A C 1
ATOM 1888 O O . PHE A 1 242 ? -21.170 -10.638 -9.888 1.00 84.31 242 PHE A O 1
ATOM 1895 N N . GLY A 1 243 ? -21.336 -11.622 -11.915 1.00 84.38 243 GLY A N 1
ATOM 1896 C CA . GLY A 1 243 ? -22.760 -11.392 -12.118 1.00 84.38 243 GLY A CA 1
ATOM 1897 C C . GLY A 1 243 ? -23.110 -9.965 -12.540 1.00 84.38 243 GLY A C 1
ATOM 1898 O O . GLY A 1 243 ? -22.251 -9.096 -12.672 1.00 84.38 243 GLY A O 1
ATOM 1899 N N . ASP A 1 244 ? -24.405 -9.779 -12.728 1.00 84.69 244 ASP A N 1
ATOM 1900 C CA . ASP A 1 244 ? -25.136 -8.541 -12.994 1.00 84.69 244 ASP A CA 1
ATOM 1901 C C . ASP A 1 244 ? -25.955 -8.124 -11.751 1.00 84.69 244 ASP A C 1
ATOM 1903 O O . ASP A 1 244 ? -25.851 -8.744 -10.686 1.00 84.69 244 ASP A O 1
ATOM 1907 N N . ASP A 1 245 ? -26.769 -7.070 -11.867 1.00 85.31 245 ASP A N 1
ATOM 1908 C CA . ASP A 1 245 ? -27.590 -6.549 -10.760 1.00 85.31 245 ASP A CA 1
ATOM 1909 C C . ASP A 1 245 ? -28.724 -7.498 -10.323 1.00 85.31 245 ASP A C 1
ATOM 1911 O O . ASP A 1 245 ? -29.131 -7.480 -9.160 1.00 85.31 245 ASP A O 1
ATOM 1915 N N . ASP A 1 246 ? -29.165 -8.385 -11.222 1.00 85.31 246 ASP A N 1
ATOM 1916 C CA . ASP A 1 246 ? -30.191 -9.407 -10.977 1.00 85.31 246 ASP A CA 1
ATOM 1917 C C . ASP A 1 246 ? -29.619 -10.733 -10.428 1.00 85.31 246 ASP A C 1
ATOM 1919 O O . ASP A 1 246 ? -30.367 -11.653 -10.073 1.00 85.31 246 ASP A O 1
ATOM 1923 N N . THR A 1 247 ? -28.291 -10.862 -10.328 1.00 87.94 247 THR A N 1
ATOM 1924 C CA . THR A 1 247 ? -27.632 -12.097 -9.884 1.00 87.94 247 THR A CA 1
ATOM 1925 C C . THR A 1 247 ? -27.985 -12.441 -8.423 1.00 87.94 247 THR A C 1
ATOM 1927 O O . THR A 1 247 ? -27.789 -11.615 -7.527 1.00 87.94 247 THR A O 1
ATOM 1930 N N . PRO A 1 248 ? -28.43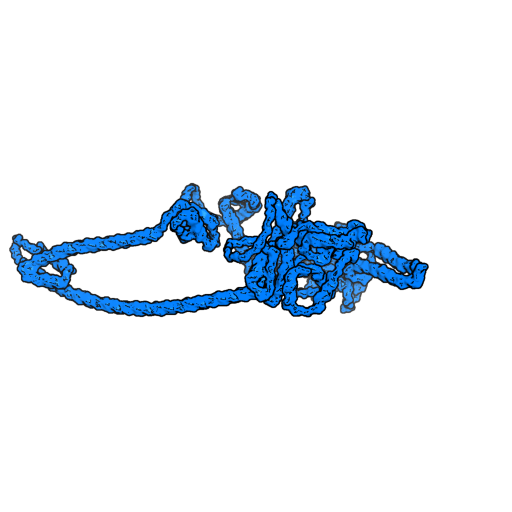6 -13.682 -8.125 1.00 91.06 248 PRO A N 1
ATOM 1931 C CA . PRO A 1 248 ? -28.802 -14.093 -6.770 1.00 91.06 248 PRO A CA 1
ATOM 1932 C C . PRO A 1 248 ? -27.664 -13.957 -5.749 1.00 91.06 248 PRO A C 1
ATOM 1934 O O . PRO A 1 248 ? -26.536 -14.380 -6.009 1.00 91.06 248 PRO A O 1
ATOM 1937 N N . LEU A 1 249 ? -27.996 -13.471 -4.547 1.00 89.12 249 LEU A N 1
ATOM 1938 C CA . LEU A 1 249 ? -27.060 -13.244 -3.435 1.00 89.12 249 LEU A CA 1
ATOM 1939 C C . LEU A 1 249 ? -26.172 -14.458 -3.106 1.00 89.12 249 LEU A C 1
ATOM 1941 O O . LEU A 1 249 ? -24.981 -14.282 -2.877 1.00 89.12 249 LEU A O 1
ATOM 1945 N N . ASP A 1 250 ? -26.684 -15.690 -3.191 1.00 89.25 250 ASP A N 1
ATOM 1946 C CA . ASP A 1 250 ? -25.886 -16.915 -2.999 1.00 89.25 250 ASP A CA 1
ATOM 1947 C C . ASP A 1 250 ? -24.665 -16.993 -3.941 1.00 89.25 250 ASP A C 1
ATOM 1949 O O . ASP A 1 250 ? -23.586 -17.453 -3.553 1.00 89.25 250 ASP A O 1
ATOM 1953 N N . GLN A 1 251 ? -24.812 -16.528 -5.187 1.00 88.38 251 GLN A N 1
ATOM 1954 C CA . GLN A 1 251 ? -23.726 -16.489 -6.171 1.00 88.38 251 GLN A CA 1
ATOM 1955 C C . GLN A 1 251 ? -22.759 -15.334 -5.881 1.00 88.38 251 GLN A C 1
ATOM 1957 O O . GLN A 1 251 ? -21.547 -15.525 -5.970 1.00 88.38 251 GLN A O 1
ATOM 1962 N N . VAL A 1 252 ? -23.280 -14.181 -5.446 1.00 91.06 252 VAL A N 1
ATOM 1963 C CA . VAL A 1 252 ? -22.485 -13.019 -5.009 1.00 91.06 252 VAL A CA 1
ATOM 1964 C C . VAL A 1 252 ? -21.616 -13.379 -3.798 1.00 91.06 252 VAL A C 1
ATOM 1966 O O . VAL A 1 252 ? -20.409 -13.137 -3.798 1.00 91.06 252 VAL A O 1
ATOM 1969 N N . HIS A 1 253 ? -22.180 -14.052 -2.791 1.00 91.06 253 HIS A N 1
ATOM 1970 C CA . HIS A 1 253 ? -21.420 -14.567 -1.651 1.00 91.06 253 HIS A CA 1
ATOM 1971 C C . HIS A 1 253 ? -20.388 -15.616 -2.072 1.00 91.06 253 HIS A C 1
ATOM 1973 O O . HIS A 1 253 ? -19.264 -15.572 -1.582 1.00 91.06 253 HIS A O 1
ATOM 1979 N N . SER A 1 254 ? -20.719 -16.511 -3.010 1.00 90.44 254 SER A N 1
ATOM 1980 C CA . SER A 1 254 ? -19.764 -17.498 -3.542 1.00 90.44 254 SER A CA 1
ATOM 1981 C C . SER A 1 254 ? -18.577 -16.833 -4.258 1.00 90.44 254 SER A C 1
ATOM 1983 O O . SER A 1 254 ? -17.437 -17.277 -4.110 1.00 90.44 254 SER A O 1
ATOM 1985 N N . PHE A 1 255 ? -18.824 -15.754 -5.010 1.00 92.75 255 PHE A N 1
ATOM 1986 C CA . PHE A 1 255 ? -17.783 -14.941 -5.644 1.00 92.75 255 PHE A CA 1
ATOM 1987 C C . PHE A 1 255 ? -16.866 -14.294 -4.599 1.00 92.75 255 PHE A C 1
ATOM 1989 O O . PHE A 1 255 ? -15.646 -14.454 -4.668 1.00 92.75 255 PHE A O 1
ATOM 1996 N N . TYR A 1 256 ? -17.431 -13.621 -3.595 1.00 93.62 256 TYR A N 1
ATOM 1997 C CA . TYR A 1 256 ? -16.625 -12.992 -2.549 1.00 93.62 256 TYR A CA 1
ATOM 1998 C C . TYR A 1 256 ? -15.921 -14.013 -1.638 1.00 93.62 256 TYR A C 1
ATOM 2000 O O . TYR A 1 256 ? -14.777 -13.776 -1.261 1.00 93.62 256 TYR A O 1
ATOM 2008 N N . GLU A 1 257 ? -16.508 -15.183 -1.352 1.00 93.00 257 GLU A N 1
ATOM 2009 C CA . GLU A 1 257 ? -15.839 -16.270 -0.615 1.00 93.00 257 GLU A CA 1
ATOM 2010 C C . GLU A 1 257 ? -14.598 -16.775 -1.371 1.00 93.00 257 GLU A C 1
ATOM 2012 O O . GLU A 1 257 ? -13.556 -16.988 -0.746 1.00 93.00 257 GLU A O 1
ATOM 2017 N N . PHE A 1 258 ? -14.665 -16.897 -2.705 1.00 92.81 258 PHE A N 1
ATOM 2018 C CA . PHE A 1 258 ? -13.498 -17.216 -3.537 1.00 92.81 258 PHE A CA 1
ATOM 2019 C C . PHE A 1 258 ? -12.400 -16.147 -3.423 1.00 92.81 258 PHE A C 1
ATOM 2021 O O . PHE A 1 258 ? -11.231 -16.497 -3.259 1.00 92.81 258 PHE A O 1
ATOM 2028 N N . TRP A 1 259 ? -12.755 -14.859 -3.476 1.00 93.12 259 TRP A N 1
ATOM 2029 C CA . TRP A 1 259 ? -11.767 -13.777 -3.433 1.00 93.12 259 TRP A CA 1
ATOM 2030 C C . TRP A 1 259 ? -11.175 -13.513 -2.041 1.00 93.12 259 TRP A C 1
ATOM 2032 O O . TRP A 1 259 ? -9.990 -13.208 -1.941 1.00 93.12 259 TRP A O 1
ATOM 2042 N N . VAL A 1 260 ? -11.938 -13.711 -0.962 1.00 91.38 260 VAL A N 1
ATOM 2043 C CA . VAL A 1 260 ? -11.423 -13.678 0.423 1.00 91.38 260 VAL A CA 1
ATOM 2044 C C . VAL A 1 260 ? -10.403 -14.799 0.671 1.00 91.38 260 VAL A C 1
ATOM 2046 O O . VAL A 1 260 ? -9.460 -14.622 1.441 1.00 91.38 260 VAL A O 1
ATOM 2049 N N . HIS A 1 261 ? -10.554 -15.941 -0.007 1.00 90.25 261 HIS A N 1
ATOM 2050 C CA . HIS A 1 261 ? -9.612 -17.065 0.034 1.00 90.25 261 HIS A CA 1
ATOM 2051 C C . HIS A 1 261 ? -8.671 -17.104 -1.186 1.00 90.25 261 HIS A C 1
ATOM 2053 O O . HIS A 1 261 ? -8.122 -18.159 -1.516 1.00 90.25 261 HIS A O 1
ATOM 2059 N N . PHE A 1 262 ? -8.481 -15.975 -1.876 1.00 91.19 262 PHE A N 1
ATOM 2060 C CA . PHE A 1 262 ? -7.629 -15.910 -3.057 1.00 91.19 262 PHE A CA 1
ATOM 2061 C C . PHE A 1 262 ? -6.161 -16.171 -2.697 1.00 91.19 262 PHE A C 1
ATOM 2063 O O . PHE A 1 262 ? -5.564 -15.463 -1.893 1.00 91.19 262 PHE A O 1
ATOM 2070 N N . GLU A 1 263 ? -5.544 -17.160 -3.343 1.00 86.81 263 GLU A N 1
ATOM 2071 C CA . GLU A 1 263 ? -4.102 -17.397 -3.257 1.00 86.81 263 GLU A CA 1
ATOM 2072 C C . GLU A 1 263 ? -3.428 -17.008 -4.576 1.00 86.81 263 GLU A C 1
ATOM 2074 O O . GLU A 1 263 ? -3.538 -17.720 -5.581 1.00 86.81 263 GLU A O 1
ATOM 2079 N N . SER A 1 264 ? -2.694 -15.890 -4.558 1.00 89.69 264 SER A N 1
ATOM 2080 C CA . SER A 1 264 ? -1.856 -15.460 -5.681 1.00 89.69 264 SER A CA 1
ATOM 2081 C C . SER A 1 264 ? -0.660 -16.401 -5.855 1.00 89.69 264 SER A C 1
ATOM 2083 O O . SER A 1 264 ? 0.151 -16.572 -4.939 1.00 89.69 264 SER A O 1
ATOM 2085 N N . TRP A 1 265 ? -0.486 -16.992 -7.043 1.00 89.81 265 TRP A N 1
ATOM 2086 C CA . TRP A 1 265 ? 0.718 -17.782 -7.338 1.00 89.81 265 TRP A CA 1
ATOM 2087 C C . TRP A 1 265 ? 1.951 -16.928 -7.661 1.00 89.81 265 TRP A C 1
ATOM 2089 O O . TRP A 1 265 ? 3.048 -17.486 -7.774 1.00 89.81 265 TRP A O 1
ATOM 2099 N N . ARG A 1 266 ? 1.800 -15.605 -7.791 1.00 90.00 266 ARG A N 1
ATOM 2100 C CA . ARG A 1 266 ? 2.848 -14.683 -8.242 1.00 90.00 266 ARG A CA 1
ATOM 2101 C C . ARG A 1 266 ? 4.156 -14.852 -7.459 1.00 90.00 266 ARG A C 1
ATOM 2103 O O . ARG A 1 266 ? 4.181 -14.956 -6.227 1.00 90.00 266 ARG A O 1
ATOM 2110 N N . ASP A 1 267 ? 5.255 -14.934 -8.198 1.00 89.56 267 ASP A N 1
ATOM 2111 C CA . ASP A 1 267 ? 6.598 -15.100 -7.658 1.00 89.56 267 ASP A CA 1
ATOM 2112 C C . ASP A 1 267 ? 7.315 -13.748 -7.567 1.00 89.56 267 ASP A C 1
ATOM 2114 O O . ASP A 1 267 ? 7.469 -13.032 -8.551 1.00 89.56 267 ASP A O 1
ATOM 2118 N N . PHE A 1 268 ? 7.766 -13.407 -6.363 1.00 91.38 268 PHE A N 1
ATOM 2119 C CA . PHE A 1 268 ? 8.444 -12.144 -6.077 1.00 91.38 268 PHE A CA 1
ATOM 2120 C C . PHE A 1 268 ? 9.959 -12.313 -5.928 1.00 91.38 268 PHE A C 1
ATOM 2122 O O . PHE A 1 268 ? 10.628 -11.341 -5.598 1.00 91.38 268 PHE A O 1
ATOM 2129 N N . SER A 1 269 ? 10.507 -13.514 -6.160 1.00 88.69 269 SER A N 1
ATOM 2130 C CA . SER A 1 269 ? 11.930 -13.826 -5.948 1.00 88.69 269 SER A CA 1
ATOM 2131 C C . SER A 1 269 ? 12.851 -12.897 -6.748 1.00 88.69 269 SER A C 1
ATOM 2133 O O . SER A 1 269 ? 13.644 -12.176 -6.151 1.00 88.69 269 SER A O 1
ATOM 2135 N N . LEU A 1 270 ? 12.640 -12.783 -8.065 1.00 85.75 270 LEU A N 1
ATOM 2136 C CA . LEU A 1 270 ? 13.415 -11.884 -8.937 1.00 85.75 270 LEU A CA 1
ATOM 2137 C C . LEU A 1 270 ? 13.214 -10.391 -8.606 1.00 85.75 270 LEU A C 1
ATOM 2139 O O . LEU A 1 270 ? 14.146 -9.598 -8.715 1.00 85.75 270 LEU A O 1
ATOM 2143 N N . LYS A 1 271 ? 12.001 -9.984 -8.193 1.00 86.69 271 LYS A N 1
ATOM 2144 C CA . LYS A 1 271 ? 11.719 -8.597 -7.762 1.00 86.69 271 LYS A CA 1
ATOM 2145 C C . LYS A 1 271 ? 12.422 -8.294 -6.430 1.00 86.69 271 LYS A C 1
ATOM 2147 O O . LYS A 1 271 ? 12.875 -7.174 -6.226 1.00 86.69 271 LYS A O 1
ATOM 2152 N N . ALA A 1 272 ? 12.545 -9.288 -5.547 1.00 89.12 272 ALA A N 1
ATOM 2153 C CA . ALA A 1 272 ? 13.210 -9.169 -4.254 1.00 89.12 272 ALA A CA 1
ATOM 2154 C C . ALA A 1 272 ? 14.721 -9.039 -4.426 1.00 89.12 272 ALA A C 1
ATOM 2156 O O . ALA A 1 272 ? 15.275 -8.057 -3.947 1.00 89.12 272 ALA A O 1
ATOM 2157 N N . GLU A 1 273 ? 15.329 -9.970 -5.161 1.00 86.94 273 GLU A N 1
ATOM 2158 C CA . GLU A 1 273 ? 16.753 -10.025 -5.509 1.00 86.94 273 GLU A CA 1
ATOM 2159 C C . GLU A 1 273 ? 17.247 -8.695 -6.097 1.00 86.94 273 GLU A C 1
ATOM 2161 O O . GLU A 1 273 ? 18.125 -8.050 -5.518 1.00 86.94 273 GLU A O 1
ATOM 2166 N N . LYS A 1 274 ? 16.565 -8.192 -7.140 1.00 85.75 274 LYS A N 1
ATOM 2167 C CA . LYS A 1 274 ? 16.833 -6.867 -7.728 1.00 85.75 274 LYS A CA 1
ATOM 2168 C C . LYS A 1 274 ? 16.624 -5.702 -6.752 1.00 85.75 274 LYS A C 1
ATOM 2170 O O . LYS A 1 274 ? 17.322 -4.705 -6.845 1.00 85.75 274 LYS A O 1
ATOM 2175 N N . SER A 1 275 ? 15.681 -5.802 -5.809 1.00 85.62 275 SER A N 1
ATOM 2176 C CA . SER A 1 275 ? 15.433 -4.757 -4.792 1.00 85.62 275 SER A CA 1
ATOM 2177 C C . SER A 1 275 ? 16.400 -4.781 -3.601 1.00 85.62 275 SER A C 1
ATOM 2179 O O . SER A 1 275 ? 16.284 -3.945 -2.696 1.00 85.62 275 SER A O 1
ATOM 2181 N N . THR A 1 276 ? 17.260 -5.796 -3.527 1.00 85.00 276 THR A N 1
ATOM 2182 C CA . THR A 1 276 ? 18.294 -5.947 -2.494 1.00 85.00 276 THR A CA 1
ATOM 2183 C C . THR A 1 276 ? 19.703 -5.767 -3.031 1.00 85.00 276 THR A C 1
ATOM 2185 O O . THR A 1 276 ? 20.600 -5.587 -2.220 1.00 85.00 276 THR A O 1
ATOM 2188 N N . ASP A 1 277 ? 19.884 -5.807 -4.355 1.00 81.00 277 ASP A N 1
ATOM 2189 C CA . ASP A 1 277 ? 21.198 -5.815 -5.008 1.00 81.00 277 ASP A CA 1
ATOM 2190 C C . ASP A 1 277 ? 22.101 -6.922 -4.425 1.00 81.00 277 ASP A C 1
ATOM 2192 O O . ASP A 1 277 ? 23.207 -6.708 -3.934 1.00 81.00 277 ASP A O 1
ATOM 2196 N N . HIS A 1 278 ? 21.537 -8.131 -4.345 1.00 83.56 278 HIS A N 1
ATOM 2197 C CA . HIS A 1 278 ? 22.179 -9.309 -3.763 1.00 83.56 278 HIS A CA 1
ATOM 2198 C C . HIS A 1 278 ? 22.234 -10.419 -4.805 1.00 83.56 278 HIS A C 1
ATOM 2200 O O . HIS A 1 278 ? 21.278 -11.182 -4.943 1.00 83.56 278 HIS A O 1
ATOM 2206 N N . ASP A 1 279 ? 23.354 -10.516 -5.514 1.00 82.81 279 ASP A N 1
ATOM 2207 C CA . ASP A 1 279 ? 23.635 -11.644 -6.396 1.00 82.81 279 ASP A CA 1
ATOM 2208 C C . ASP A 1 279 ? 24.112 -12.845 -5.561 1.00 82.81 279 ASP A C 1
ATOM 2210 O O . ASP A 1 279 ? 25.163 -12.818 -4.918 1.00 82.81 279 ASP A O 1
ATOM 2214 N N . LEU A 1 280 ? 23.318 -13.918 -5.561 1.00 82.69 280 LEU A N 1
ATOM 2215 C CA . LEU A 1 280 ? 23.636 -15.141 -4.826 1.00 82.69 280 LEU A CA 1
ATOM 2216 C C . LEU A 1 280 ? 24.834 -15.901 -5.406 1.00 82.69 280 LEU A C 1
ATOM 2218 O O . LEU A 1 280 ? 25.422 -16.709 -4.686 1.00 82.69 280 LEU A O 1
ATOM 2222 N N . GLU A 1 281 ? 25.192 -15.703 -6.673 1.00 82.12 281 GLU A N 1
ATOM 2223 C CA . GLU A 1 281 ? 26.349 -16.335 -7.315 1.00 82.12 281 GLU A CA 1
ATOM 2224 C C . GLU A 1 281 ? 27.641 -15.519 -7.149 1.00 82.12 281 GLU A C 1
ATOM 2226 O O . GLU A 1 281 ? 28.720 -16.104 -7.212 1.00 82.12 281 GLU A O 1
ATOM 2231 N N . ALA A 1 282 ? 27.545 -14.225 -6.823 1.00 84.12 282 ALA A N 1
ATOM 2232 C CA . ALA A 1 282 ? 28.691 -13.358 -6.517 1.00 84.12 282 ALA A CA 1
ATOM 2233 C C . ALA A 1 282 ? 29.168 -13.407 -5.046 1.00 84.12 282 ALA A C 1
ATOM 2235 O O . ALA A 1 282 ? 30.111 -12.710 -4.688 1.00 84.12 282 ALA A O 1
ATOM 2236 N N . ALA A 1 283 ? 28.522 -14.194 -4.179 1.00 85.50 283 ALA A N 1
ATOM 2237 C CA . ALA A 1 283 ? 28.859 -14.266 -2.754 1.00 85.50 283 ALA A CA 1
ATOM 2238 C C . ALA A 1 283 ? 30.195 -14.997 -2.491 1.00 85.50 283 ALA A C 1
ATOM 2240 O O . ALA A 1 283 ? 30.309 -16.197 -2.763 1.00 85.50 283 ALA A O 1
ATOM 2241 N N . ASP A 1 284 ? 31.154 -14.315 -1.855 1.00 83.50 284 ASP A N 1
ATOM 2242 C CA . ASP A 1 284 ? 32.498 -14.834 -1.547 1.00 83.50 284 ASP A CA 1
ATOM 2243 C C . ASP A 1 284 ? 32.473 -15.989 -0.534 1.00 83.50 284 ASP A C 1
ATOM 2245 O O . ASP A 1 284 ? 33.372 -16.836 -0.495 1.00 83.50 284 ASP A O 1
ATOM 2249 N N . SER A 1 285 ? 31.443 -16.046 0.320 1.00 90.75 285 SER A N 1
ATOM 2250 C CA . SER A 1 285 ? 31.333 -17.072 1.360 1.00 90.75 285 SER A CA 1
ATOM 2251 C C . SER A 1 285 ? 29.967 -17.756 1.444 1.00 90.75 285 SER A C 1
ATOM 2253 O O . SER A 1 285 ? 28.906 -17.214 1.129 1.00 90.75 285 SER A O 1
ATOM 2255 N N . ARG A 1 286 ? 29.971 -18.989 1.967 1.00 91.38 286 ARG A N 1
ATOM 2256 C CA . ARG A 1 286 ? 28.747 -19.771 2.214 1.00 91.38 286 ARG A CA 1
ATOM 2257 C C . ARG A 1 286 ? 27.787 -19.071 3.181 1.00 91.38 286 ARG A C 1
ATOM 2259 O O . ARG A 1 286 ? 26.572 -19.236 3.050 1.00 91.38 286 ARG A O 1
ATOM 2266 N N . ASP A 1 287 ? 28.319 -18.352 4.164 1.00 89.00 287 ASP A N 1
ATOM 2267 C CA . ASP A 1 287 ? 27.518 -17.684 5.189 1.00 89.00 287 ASP A CA 1
ATOM 2268 C C . ASP A 1 287 ? 26.952 -16.353 4.684 1.00 89.00 287 ASP A C 1
ATOM 2270 O O . ASP A 1 287 ? 25.797 -16.040 4.966 1.00 89.00 287 ASP A O 1
ATOM 2274 N N . GLU A 1 288 ? 27.681 -15.657 3.815 1.00 86.38 288 GLU A N 1
ATOM 2275 C CA . GLU A 1 288 ? 27.169 -14.536 3.028 1.00 86.38 288 GLU A CA 1
ATOM 2276 C C . GLU A 1 288 ? 26.052 -14.969 2.068 1.00 86.38 288 GLU A C 1
ATOM 2278 O O . GLU A 1 288 ? 24.952 -14.426 2.144 1.00 86.38 288 GLU A O 1
ATOM 2283 N N . LYS A 1 289 ? 26.242 -16.038 1.276 1.00 90.69 289 LYS A N 1
ATOM 2284 C CA . LYS A 1 289 ? 25.183 -16.605 0.412 1.00 90.69 289 LYS A CA 1
ATOM 2285 C C . LYS A 1 289 ? 23.937 -17.010 1.214 1.00 90.69 289 LYS A C 1
ATOM 2287 O O . LYS A 1 289 ? 22.807 -16.882 0.739 1.00 90.69 289 LYS A O 1
ATOM 2292 N N . ARG A 1 290 ? 24.108 -17.475 2.462 1.00 91.06 290 ARG A N 1
ATOM 2293 C CA . ARG A 1 290 ? 22.999 -17.738 3.404 1.00 91.06 290 ARG A CA 1
ATOM 2294 C C . ARG A 1 290 ? 22.331 -16.454 3.894 1.00 91.06 290 ARG A C 1
ATOM 2296 O O . ARG A 1 290 ? 21.108 -16.452 4.032 1.00 91.06 290 ARG A O 1
ATOM 2303 N N . TRP A 1 291 ? 23.097 -15.410 4.195 1.00 91.19 291 TRP A N 1
ATOM 2304 C CA . TRP A 1 291 ? 22.593 -14.123 4.674 1.00 91.19 291 TRP A CA 1
ATOM 2305 C C . TRP A 1 291 ? 21.837 -13.363 3.574 1.00 91.19 291 TRP A C 1
ATOM 2307 O O . TRP A 1 291 ? 20.670 -13.022 3.782 1.00 91.19 291 TRP A O 1
ATOM 2317 N N . MET A 1 292 ? 22.430 -13.227 2.383 1.00 89.25 292 MET A N 1
ATOM 2318 C CA . MET A 1 292 ? 21.799 -12.652 1.189 1.00 89.25 292 MET A CA 1
ATOM 2319 C C . MET A 1 292 ? 20.473 -13.355 0.887 1.00 89.25 292 MET A C 1
ATOM 2321 O O . MET A 1 292 ? 19.425 -12.714 0.801 1.00 89.25 292 MET A O 1
ATOM 2325 N N . LYS A 1 293 ? 20.472 -14.698 0.855 1.00 91.25 293 LYS A N 1
ATOM 2326 C CA . LYS A 1 293 ? 19.247 -15.482 0.653 1.00 91.25 293 LYS A CA 1
ATOM 2327 C C . LYS A 1 293 ? 18.191 -15.226 1.732 1.00 91.25 293 LYS A C 1
ATOM 2329 O O . LYS A 1 293 ? 17.010 -15.147 1.412 1.00 91.25 293 LYS A O 1
ATOM 2334 N N . GLN A 1 294 ? 18.584 -15.065 2.997 1.00 92.56 294 GLN A N 1
ATOM 2335 C CA . GLN A 1 294 ? 17.649 -14.726 4.076 1.00 92.56 294 GLN A CA 1
ATOM 2336 C C . GLN A 1 294 ? 17.075 -13.307 3.960 1.00 92.56 294 GLN A C 1
ATOM 2338 O O . GLN A 1 294 ? 15.969 -13.074 4.451 1.00 92.56 294 GLN A O 1
ATOM 2343 N N . GLU A 1 295 ? 17.796 -12.350 3.374 1.00 90.88 295 GLU A N 1
ATOM 2344 C CA . GLU A 1 295 ? 17.280 -11.004 3.080 1.00 90.88 295 GLU A CA 1
ATOM 2345 C C . GLU A 1 295 ? 16.302 -11.037 1.896 1.00 90.88 295 GLU A C 1
ATOM 2347 O O . GLU A 1 295 ? 15.176 -10.548 2.019 1.00 90.88 295 GLU A O 1
ATOM 2352 N N . ILE A 1 296 ? 16.654 -11.735 0.809 1.00 91.69 296 ILE A N 1
ATOM 2353 C CA . ILE A 1 296 ? 15.758 -11.992 -0.330 1.00 91.69 296 ILE A CA 1
ATOM 2354 C C . ILE A 1 296 ? 14.476 -12.692 0.152 1.00 91.69 296 ILE A C 1
ATOM 2356 O O . ILE A 1 296 ? 13.378 -12.190 -0.079 1.00 91.69 296 ILE A O 1
ATOM 2360 N N . ASP A 1 297 ? 14.579 -13.781 0.924 1.00 92.88 297 ASP A N 1
ATOM 2361 C CA . ASP A 1 297 ? 13.426 -14.498 1.493 1.00 92.88 297 ASP A CA 1
ATOM 2362 C C . ASP A 1 297 ? 12.558 -13.601 2.400 1.00 92.88 297 ASP A C 1
ATOM 2364 O O . ASP A 1 297 ? 11.332 -13.766 2.458 1.00 92.88 297 ASP A O 1
ATOM 2368 N N . ARG A 1 298 ? 13.157 -12.641 3.123 1.00 93.56 298 ARG A N 1
ATOM 2369 C CA . ARG A 1 298 ? 12.422 -11.643 3.923 1.00 93.56 298 ARG A CA 1
ATOM 2370 C C . ARG A 1 298 ? 11.669 -10.657 3.030 1.00 93.56 298 ARG A C 1
ATOM 2372 O O . ARG A 1 298 ? 10.488 -10.408 3.281 1.00 93.56 298 ARG A O 1
ATOM 2379 N N . LYS A 1 299 ? 12.296 -10.156 1.964 1.00 92.62 299 LYS A N 1
ATOM 2380 C CA . LYS A 1 299 ? 11.677 -9.262 0.971 1.00 92.62 299 LYS A CA 1
ATOM 2381 C C . LYS A 1 299 ? 10.564 -9.952 0.177 1.00 92.62 299 LYS A C 1
ATOM 2383 O O . LYS A 1 299 ? 9.491 -9.372 0.031 1.00 92.62 299 LYS A O 1
ATOM 2388 N N . VAL A 1 300 ? 10.742 -11.214 -0.228 1.00 92.38 300 VAL A N 1
ATOM 2389 C CA . VAL A 1 300 ? 9.688 -12.039 -0.854 1.00 92.38 300 VAL A CA 1
ATOM 2390 C C . VAL A 1 300 ? 8.481 -12.187 0.074 1.00 92.38 300 VAL A C 1
ATOM 2392 O O . VAL A 1 300 ? 7.345 -12.011 -0.365 1.00 92.38 300 VAL A O 1
ATOM 2395 N N . LYS A 1 301 ? 8.695 -12.479 1.365 1.00 94.06 301 LYS A N 1
ATOM 2396 C CA . LYS A 1 301 ? 7.603 -12.568 2.355 1.00 94.06 301 LYS A CA 1
ATOM 2397 C C . LYS A 1 301 ? 6.894 -11.228 2.560 1.00 94.06 301 LYS A C 1
ATOM 2399 O O . LYS A 1 301 ? 5.673 -11.222 2.696 1.00 94.06 301 LYS A O 1
ATOM 2404 N N . LYS A 1 302 ? 7.636 -10.113 2.558 1.00 95.00 302 LYS A N 1
ATOM 2405 C CA . LYS A 1 302 ? 7.073 -8.758 2.639 1.00 95.00 302 LYS A CA 1
ATOM 2406 C C . LYS A 1 302 ? 6.176 -8.463 1.428 1.00 95.00 302 LYS A C 1
ATOM 2408 O O . LYS A 1 302 ? 4.988 -8.229 1.627 1.00 95.00 302 LYS A O 1
ATOM 2413 N N . MET A 1 303 ? 6.684 -8.614 0.203 1.00 92.81 303 MET A N 1
ATOM 2414 C CA . MET A 1 303 ? 5.907 -8.343 -1.016 1.00 92.81 303 MET A CA 1
ATOM 2415 C C . MET A 1 303 ? 4.700 -9.270 -1.190 1.00 92.81 303 MET A C 1
ATOM 2417 O O . MET A 1 303 ? 3.641 -8.814 -1.604 1.00 92.81 303 MET A O 1
ATOM 2421 N N . LYS A 1 304 ? 4.795 -10.553 -0.808 1.00 92.62 304 LYS A N 1
ATOM 2422 C CA . LYS A 1 304 ? 3.624 -11.453 -0.799 1.00 92.62 304 LYS A CA 1
ATOM 2423 C C . LYS A 1 304 ? 2.538 -10.996 0.175 1.00 92.62 304 LYS A C 1
ATOM 2425 O O . LYS A 1 304 ? 1.357 -11.157 -0.117 1.00 92.62 304 LYS A O 1
ATOM 2430 N N . LYS A 1 305 ? 2.919 -10.423 1.322 1.00 94.25 305 LYS A N 1
ATOM 2431 C CA . LYS A 1 305 ? 1.964 -9.843 2.273 1.00 94.25 305 LYS A CA 1
ATOM 2432 C C . LYS A 1 305 ? 1.333 -8.561 1.722 1.00 94.25 305 LYS A C 1
ATOM 2434 O O . LYS A 1 305 ? 0.141 -8.361 1.916 1.00 94.25 305 LYS A O 1
ATOM 2439 N N . GLU A 1 306 ? 2.114 -7.721 1.048 1.00 92.81 306 GLU A N 1
ATOM 2440 C CA . GLU A 1 306 ? 1.643 -6.478 0.419 1.00 92.81 306 GLU A CA 1
ATOM 2441 C C . GLU A 1 306 ? 0.674 -6.765 -0.739 1.00 92.81 306 GLU A C 1
ATOM 2443 O O . GLU A 1 306 ? -0.411 -6.197 -0.767 1.00 92.81 306 GLU A O 1
ATOM 2448 N N . GLU A 1 307 ? 0.987 -7.730 -1.610 1.00 92.56 307 GLU A N 1
ATOM 2449 C CA . GLU A 1 307 ? 0.087 -8.197 -2.677 1.00 92.56 307 GLU A CA 1
ATOM 2450 C C . GLU A 1 307 ? -1.238 -8.737 -2.120 1.00 92.56 307 GLU A C 1
ATOM 2452 O O . GLU A 1 307 ? -2.308 -8.388 -2.615 1.00 92.56 307 GLU A O 1
ATOM 2457 N N . MET A 1 308 ? -1.200 -9.554 -1.061 1.00 92.69 308 MET A N 1
ATOM 2458 C CA . MET A 1 308 ? -2.438 -10.052 -0.456 1.00 92.69 308 MET A CA 1
ATOM 2459 C C . MET A 1 308 ? -3.226 -8.958 0.271 1.00 92.69 308 MET A C 1
ATOM 2461 O O . MET A 1 308 ? -4.451 -8.972 0.222 1.00 92.69 308 MET A O 1
ATOM 2465 N N . ALA A 1 309 ? -2.561 -7.978 0.888 1.00 94.25 309 ALA A N 1
ATOM 2466 C CA . ALA A 1 309 ? -3.242 -6.809 1.444 1.00 94.25 309 ALA A CA 1
ATOM 2467 C C . ALA A 1 309 ? -3.921 -5.972 0.343 1.00 94.25 309 ALA A C 1
ATOM 2469 O O . ALA A 1 309 ? -5.055 -5.543 0.524 1.00 94.25 309 ALA A O 1
ATOM 2470 N N . ARG A 1 310 ? -3.270 -5.811 -0.817 1.00 94.62 310 ARG A N 1
ATOM 2471 C CA . ARG A 1 310 ? -3.808 -5.125 -2.003 1.00 94.62 310 ARG A CA 1
ATOM 2472 C C . ARG A 1 310 ? -5.052 -5.829 -2.562 1.00 94.62 310 ARG A C 1
ATOM 2474 O O . ARG A 1 310 ? -6.057 -5.176 -2.823 1.00 94.62 310 ARG A O 1
ATOM 2481 N N . VAL A 1 311 ? -5.015 -7.157 -2.708 1.00 93.38 311 VAL A N 1
ATOM 2482 C CA . VAL A 1 311 ? -6.182 -7.939 -3.166 1.00 93.38 311 VAL A CA 1
ATOM 2483 C C . VAL A 1 311 ? -7.313 -7.913 -2.133 1.00 93.38 311 VAL A C 1
ATOM 2485 O O . VAL A 1 311 ? -8.466 -7.733 -2.512 1.00 93.38 311 VAL A O 1
ATOM 2488 N N . ASN A 1 312 ? -7.009 -8.009 -0.836 1.00 93.75 312 ASN A N 1
ATOM 2489 C CA . ASN A 1 312 ? -8.031 -7.905 0.207 1.00 93.75 312 ASN A CA 1
ATOM 2490 C C . ASN A 1 312 ? -8.688 -6.515 0.227 1.00 93.75 312 ASN A C 1
ATOM 2492 O O . ASN A 1 312 ? -9.907 -6.435 0.315 1.00 93.75 312 ASN A O 1
ATOM 2496 N N . LEU A 1 313 ? -7.918 -5.434 0.059 1.00 94.44 313 LEU A N 1
ATOM 2497 C CA . LEU A 1 313 ? -8.451 -4.069 -0.022 1.00 94.44 313 LEU A CA 1
ATOM 2498 C C . LEU A 1 313 ? -9.388 -3.882 -1.229 1.00 94.44 313 LEU A C 1
ATOM 2500 O O . LEU A 1 313 ? -10.440 -3.261 -1.097 1.00 94.44 313 LEU A O 1
ATOM 2504 N N . LEU A 1 314 ? -9.057 -4.469 -2.387 1.00 94.56 314 LEU A N 1
ATOM 2505 C CA . LEU A 1 314 ? -9.956 -4.519 -3.548 1.00 94.56 314 LEU A CA 1
ATOM 2506 C C . LEU A 1 314 ? -11.285 -5.219 -3.209 1.00 94.56 314 LEU A C 1
ATOM 2508 O O . LEU A 1 314 ? -12.349 -4.730 -3.585 1.00 94.56 314 LEU A O 1
ATOM 2512 N N . VAL A 1 315 ? -11.230 -6.348 -2.497 1.00 94.50 315 VAL A N 1
ATOM 2513 C CA . VAL A 1 315 ? -12.420 -7.106 -2.073 1.00 94.50 315 VAL A CA 1
ATOM 2514 C C . VAL A 1 315 ? -13.258 -6.316 -1.071 1.00 94.50 315 VAL A C 1
ATOM 2516 O O . VAL A 1 315 ? -14.468 -6.213 -1.248 1.00 94.50 315 VAL A O 1
ATOM 2519 N N . GLU A 1 316 ? -12.631 -5.725 -0.055 1.00 93.62 316 GLU A N 1
ATOM 2520 C CA . GLU A 1 316 ? -13.298 -4.919 0.972 1.00 93.62 316 GLU A CA 1
ATOM 2521 C C . GLU A 1 316 ? -14.005 -3.701 0.360 1.00 93.62 316 GLU A C 1
ATOM 2523 O O . GLU A 1 316 ? -15.192 -3.491 0.624 1.00 93.62 316 GLU A O 1
ATOM 2528 N N . ARG A 1 317 ? -13.328 -2.956 -0.529 1.00 93.12 317 ARG A N 1
ATOM 2529 C CA . ARG A 1 317 ? -13.923 -1.824 -1.262 1.00 93.12 317 ARG A CA 1
ATOM 2530 C C . ARG A 1 317 ? -15.075 -2.265 -2.167 1.00 93.12 317 ARG A C 1
ATOM 2532 O O . ARG A 1 317 ? -16.145 -1.661 -2.125 1.00 93.12 317 ARG A O 1
ATOM 2539 N N . ALA A 1 318 ? -14.919 -3.367 -2.904 1.00 93.06 318 ALA A N 1
ATOM 2540 C CA . ALA A 1 318 ? -15.995 -3.911 -3.729 1.00 93.06 318 ALA A CA 1
ATOM 2541 C C . ALA A 1 318 ? -17.216 -4.344 -2.893 1.00 93.06 318 ALA A C 1
ATOM 2543 O O . ALA A 1 318 ? -18.342 -4.023 -3.252 1.00 93.06 318 ALA A O 1
ATOM 2544 N N . MET A 1 319 ? -17.022 -5.019 -1.754 1.00 91.94 319 MET A N 1
ATOM 2545 C CA . MET A 1 319 ? -18.113 -5.435 -0.851 1.00 91.94 319 MET A CA 1
ATOM 2546 C C . MET A 1 319 ? -18.793 -4.267 -0.112 1.00 91.94 319 MET A C 1
ATOM 2548 O O . MET A 1 319 ? -19.895 -4.425 0.437 1.00 91.94 319 MET A O 1
ATOM 2552 N N . ALA A 1 320 ? -18.130 -3.110 -0.043 1.00 91.06 320 ALA A N 1
ATOM 2553 C CA . ALA A 1 320 ? -18.711 -1.865 0.444 1.00 91.06 320 ALA A CA 1
ATOM 2554 C C . ALA A 1 320 ? -19.562 -1.175 -0.636 1.00 91.06 320 ALA A C 1
ATOM 2556 O O . ALA A 1 320 ? -20.647 -0.693 -0.310 1.00 91.06 320 ALA A O 1
ATOM 2557 N N . ALA A 1 321 ? -19.099 -1.181 -1.892 1.00 90.62 321 ALA A N 1
ATOM 2558 C CA . ALA A 1 321 ? -19.751 -0.530 -3.031 1.00 90.62 321 ALA A CA 1
ATOM 2559 C C . ALA A 1 321 ? -20.851 -1.365 -3.727 1.00 90.62 321 ALA A C 1
ATOM 2561 O O . ALA A 1 321 ? -21.712 -0.778 -4.374 1.00 90.62 321 ALA A O 1
ATOM 2562 N N . ASP A 1 322 ? -20.859 -2.702 -3.602 1.00 91.81 322 ASP A N 1
ATOM 2563 C CA . ASP A 1 322 ? -21.802 -3.581 -4.322 1.00 91.81 322 ASP A CA 1
ATOM 2564 C C . ASP A 1 322 ? -23.282 -3.214 -4.034 1.00 91.81 322 ASP A C 1
ATOM 2566 O O . ASP A 1 322 ? -23.741 -3.346 -2.884 1.00 91.81 322 ASP A O 1
ATOM 2570 N N . PRO A 1 323 ? -24.065 -2.803 -5.058 1.00 90.56 323 PRO A N 1
ATOM 2571 C CA . PRO A 1 323 ? -25.465 -2.412 -4.892 1.00 90.56 323 PRO A CA 1
ATOM 2572 C C . PRO A 1 323 ? -26.346 -3.520 -4.300 1.00 90.56 323 PRO A C 1
ATOM 2574 O O . PRO A 1 323 ? -27.260 -3.241 -3.519 1.00 90.56 323 PRO A O 1
ATOM 2577 N N . ARG A 1 324 ? -26.063 -4.791 -4.603 1.00 90.62 324 ARG A N 1
ATOM 2578 C CA . ARG A 1 324 ? -26.843 -5.959 -4.160 1.00 90.62 324 ARG A CA 1
ATOM 2579 C C . ARG A 1 324 ? -26.662 -6.177 -2.657 1.00 90.62 324 ARG A C 1
ATOM 2581 O O . ARG A 1 324 ? -27.648 -6.296 -1.925 1.00 90.62 324 ARG A O 1
ATOM 2588 N N . LEU A 1 325 ? -25.418 -6.106 -2.171 1.00 90.25 325 LEU A N 1
ATOM 2589 C CA . LEU A 1 325 ? -25.100 -6.162 -0.736 1.00 90.25 325 LEU A CA 1
ATOM 2590 C C . LEU A 1 325 ? -25.583 -4.907 0.014 1.00 90.25 325 LEU A C 1
ATOM 2592 O O . LEU A 1 325 ? -26.014 -4.997 1.164 1.00 90.25 325 LEU A O 1
ATOM 2596 N N . SER A 1 326 ? -25.551 -3.734 -0.625 1.00 88.25 326 SER A N 1
ATOM 2597 C CA . SER A 1 326 ? -26.123 -2.485 -0.095 1.00 88.25 326 SER A CA 1
ATOM 2598 C C . SER A 1 326 ? -27.637 -2.620 0.133 1.00 88.25 326 SER A C 1
ATOM 2600 O O . SER A 1 326 ? -28.132 -2.332 1.229 1.00 88.25 326 SER A O 1
ATOM 2602 N N . ARG A 1 327 ? -28.380 -3.147 -0.852 1.00 88.50 327 ARG A N 1
ATOM 2603 C CA . ARG A 1 327 ? -29.822 -3.446 -0.751 1.00 88.50 327 ARG A CA 1
ATOM 2604 C C . ARG A 1 327 ? -30.125 -4.465 0.351 1.00 88.50 327 ARG A C 1
ATOM 2606 O O . ARG A 1 327 ? -31.070 -4.260 1.112 1.00 88.50 327 ARG A O 1
ATOM 2613 N N . GLU A 1 328 ? -29.329 -5.524 0.485 1.00 89.19 328 GLU A N 1
ATOM 2614 C CA . GLU A 1 328 ? -29.490 -6.513 1.560 1.00 89.19 328 GLU A CA 1
ATOM 2615 C C . GLU A 1 328 ? -29.280 -5.897 2.952 1.00 89.19 328 GLU A C 1
ATOM 2617 O O . GLU A 1 328 ? -30.171 -5.986 3.798 1.00 89.19 328 GLU A O 1
ATOM 2622 N N . LYS A 1 329 ? -28.171 -5.176 3.174 1.00 89.19 329 LYS A N 1
ATOM 2623 C CA . LYS A 1 329 ? -27.894 -4.466 4.439 1.00 89.19 329 LYS A CA 1
ATOM 2624 C C . LYS A 1 329 ? -29.015 -3.478 4.797 1.00 89.19 329 LYS A C 1
ATOM 2626 O O . LYS A 1 329 ? -29.420 -3.406 5.958 1.00 89.19 329 LYS A O 1
ATOM 2631 N N . LYS A 1 330 ? -29.556 -2.747 3.808 1.00 88.50 330 LYS A N 1
ATOM 2632 C CA . LYS A 1 330 ? -30.720 -1.850 3.973 1.00 88.50 330 LYS A CA 1
ATOM 2633 C C . LYS A 1 330 ? -31.974 -2.632 4.414 1.00 88.50 330 LYS A C 1
ATOM 2635 O O . LYS A 1 330 ? -32.644 -2.210 5.356 1.00 88.50 330 LYS A O 1
ATOM 2640 N N . ARG A 1 331 ? -32.262 -3.794 3.806 1.00 87.38 331 ARG A N 1
ATOM 2641 C CA . ARG A 1 331 ? -33.390 -4.677 4.181 1.00 87.38 331 ARG A CA 1
ATOM 2642 C C . ARG A 1 331 ? -33.236 -5.269 5.582 1.00 87.38 331 ARG A C 1
ATOM 2644 O O . ARG A 1 331 ? -34.192 -5.230 6.351 1.00 87.38 331 ARG A O 1
ATOM 2651 N N . GLU A 1 332 ? -32.052 -5.769 5.939 1.00 90.25 332 GLU A N 1
ATOM 2652 C CA . GLU A 1 332 ? -31.789 -6.270 7.294 1.00 90.25 332 GLU A CA 1
ATOM 2653 C C . GLU A 1 332 ? -31.949 -5.181 8.355 1.00 90.25 332 GLU A C 1
ATOM 2655 O O . GLU A 1 332 ? -32.493 -5.443 9.427 1.00 90.25 332 GLU A O 1
ATOM 2660 N N . LYS A 1 333 ? -31.449 -3.969 8.081 1.00 91.81 333 LYS A N 1
ATOM 2661 C CA . LYS A 1 333 ? -31.558 -2.836 9.003 1.00 91.81 333 LYS A CA 1
ATOM 2662 C C . LYS A 1 333 ? -33.025 -2.482 9.245 1.00 91.81 333 LYS A C 1
ATOM 2664 O O . LYS A 1 333 ? -33.432 -2.408 10.400 1.00 91.81 333 LYS A O 1
ATOM 2669 N N . LEU A 1 334 ? -33.817 -2.365 8.176 1.00 92.19 334 LEU A N 1
ATOM 2670 C CA . LEU A 1 334 ? -35.254 -2.108 8.266 1.00 92.19 334 LEU A CA 1
ATOM 2671 C C . LEU A 1 334 ? -35.986 -3.213 9.044 1.00 92.19 334 LEU A C 1
ATOM 2673 O O . LEU A 1 334 ? -36.845 -2.921 9.869 1.00 92.19 334 LEU A O 1
ATOM 2677 N N . GLU A 1 335 ? -35.640 -4.484 8.831 1.00 90.56 335 GLU A N 1
ATOM 2678 C CA . GLU A 1 335 ? -36.256 -5.593 9.566 1.00 90.56 335 GLU A CA 1
ATOM 2679 C C . GLU A 1 335 ? -35.867 -5.592 11.056 1.00 90.56 335 GLU A C 1
ATOM 2681 O O . GLU A 1 335 ? -36.726 -5.786 11.916 1.00 90.56 335 GLU A O 1
ATOM 2686 N N . LYS A 1 336 ? -34.609 -5.278 11.389 1.00 92.00 336 LYS A N 1
ATOM 2687 C CA . LYS A 1 336 ? -34.154 -5.082 12.779 1.00 92.00 336 LYS A CA 1
ATOM 2688 C C . LYS A 1 336 ? -34.860 -3.894 13.445 1.00 92.00 336 LYS A C 1
ATOM 2690 O O . LYS A 1 336 ? -35.243 -3.998 14.609 1.00 92.00 336 LYS A O 1
ATOM 2695 N N . GLU A 1 337 ? -35.089 -2.800 12.719 1.00 89.75 337 GLU A N 1
ATOM 2696 C CA . GLU A 1 337 ? -35.859 -1.640 13.190 1.00 89.75 337 GLU A CA 1
ATOM 2697 C C . GLU A 1 337 ? -37.334 -2.000 13.434 1.00 89.75 337 GLU A C 1
ATOM 2699 O O . GLU A 1 337 ? -37.856 -1.708 14.510 1.00 89.75 337 GLU A O 1
ATOM 2704 N N . ARG A 1 338 ? -37.980 -2.734 12.516 1.00 91.44 338 ARG A N 1
ATOM 2705 C CA . ARG A 1 338 ? -39.349 -3.258 12.699 1.00 91.44 338 ARG A CA 1
ATOM 2706 C C . ARG A 1 338 ? -39.457 -4.192 13.904 1.00 91.44 338 ARG A C 1
ATOM 2708 O O . ARG A 1 338 ? -40.415 -4.092 14.667 1.00 91.44 338 ARG A O 1
ATOM 2715 N N . GLN A 1 339 ? -38.482 -5.079 14.106 1.00 89.06 339 GLN A N 1
ATOM 2716 C CA . GLN A 1 339 ? -38.442 -5.979 15.264 1.00 89.06 339 GLN A CA 1
ATOM 2717 C C . GLN A 1 339 ? -38.211 -5.218 16.577 1.00 89.06 339 GLN A C 1
ATOM 2719 O O . GLN A 1 339 ? -38.835 -5.545 17.587 1.00 89.06 339 GLN A O 1
ATOM 2724 N N . ALA A 1 340 ? -37.373 -4.178 16.572 1.00 91.94 340 ALA A N 1
ATOM 2725 C CA . ALA A 1 340 ? -37.177 -3.305 17.726 1.00 91.94 340 ALA A CA 1
ATOM 2726 C C . ALA A 1 340 ? -38.443 -2.496 18.059 1.00 91.94 340 ALA A C 1
ATOM 2728 O O . ALA A 1 340 ? -38.819 -2.411 19.227 1.00 91.94 340 ALA A O 1
ATOM 2729 N N . GLU A 1 341 ? -39.141 -1.958 17.055 1.00 90.94 341 GLU A N 1
ATOM 2730 C CA . GLU A 1 341 ? -40.408 -1.242 17.242 1.00 90.94 341 GLU A CA 1
ATOM 2731 C C . GLU A 1 341 ? -41.519 -2.176 17.749 1.00 90.94 341 GLU A C 1
ATOM 2733 O O . GLU A 1 341 ? -42.220 -1.836 18.702 1.00 90.94 341 GLU A O 1
ATOM 2738 N N . ALA A 1 342 ? -41.644 -3.378 17.177 1.00 91.94 342 ALA A N 1
ATOM 2739 C CA . ALA A 1 342 ? -42.588 -4.395 17.636 1.00 91.94 342 ALA A CA 1
ATOM 2740 C C . ALA A 1 342 ? -42.297 -4.835 19.080 1.00 91.94 342 ALA A C 1
ATOM 2742 O O . ALA A 1 342 ? -43.220 -4.955 19.885 1.00 91.94 342 ALA A O 1
ATOM 2743 N N . LYS A 1 343 ? -41.017 -5.015 19.438 1.00 92.31 343 LYS A N 1
ATOM 2744 C CA . LYS A 1 343 ? -40.611 -5.310 20.816 1.00 92.31 343 LYS A CA 1
ATOM 2745 C C . LYS A 1 343 ? -40.967 -4.160 21.761 1.00 92.31 343 LYS A C 1
ATOM 2747 O O . LYS A 1 343 ? -41.499 -4.432 22.831 1.00 92.31 343 LYS A O 1
ATOM 2752 N N . ARG A 1 344 ? -40.723 -2.904 21.364 1.00 91.06 344 ARG A N 1
ATOM 2753 C CA . ARG A 1 344 ? -41.047 -1.725 22.182 1.00 91.06 344 ARG A CA 1
ATOM 2754 C C . ARG A 1 344 ? -42.553 -1.614 22.432 1.00 91.06 344 ARG A C 1
ATOM 2756 O O . ARG A 1 344 ? -42.949 -1.490 23.582 1.00 91.06 344 ARG A O 1
ATOM 2763 N N . LYS A 1 345 ? -43.387 -1.784 21.400 1.00 91.50 345 LYS A N 1
ATOM 2764 C CA . LYS A 1 345 ? -44.858 -1.818 21.540 1.00 91.50 345 LYS A CA 1
ATOM 2765 C C . LYS A 1 345 ? -45.329 -2.948 22.462 1.00 91.50 345 LYS A C 1
ATOM 2767 O O . LYS A 1 345 ? -46.153 -2.717 23.336 1.00 91.50 345 LYS A O 1
ATOM 2772 N N . ALA A 1 346 ? -44.757 -4.147 22.333 1.00 91.25 346 ALA A N 1
ATOM 2773 C CA . ALA A 1 346 ? -45.080 -5.276 23.212 1.00 91.25 346 ALA A CA 1
ATOM 2774 C C . ALA A 1 346 ? -44.594 -5.090 24.667 1.00 91.25 346 ALA A C 1
ATOM 2776 O O . ALA A 1 346 ? -45.098 -5.751 25.575 1.00 91.25 346 ALA A O 1
ATOM 2777 N N . GLU A 1 347 ? -43.598 -4.235 24.903 1.00 90.81 347 GLU A N 1
ATOM 2778 C CA . GLU A 1 347 ? -43.108 -3.861 26.235 1.00 90.81 347 GLU A CA 1
ATOM 2779 C C . GLU A 1 347 ? -43.972 -2.745 26.851 1.00 90.81 347 GLU A C 1
ATOM 2781 O O . GLU A 1 347 ? -44.359 -2.853 28.013 1.00 90.81 347 GLU A O 1
ATOM 2786 N N . GLU A 1 348 ? -44.382 -1.757 26.047 1.00 89.12 348 GLU A N 1
ATOM 2787 C CA . GLU A 1 348 ? -45.368 -0.721 26.393 1.00 89.12 348 GLU A CA 1
ATOM 2788 C C . GLU A 1 348 ? -46.732 -1.345 26.778 1.00 89.12 348 GLU A C 1
ATOM 2790 O O . GLU A 1 348 ? -47.257 -1.055 27.854 1.00 89.12 348 GLU A O 1
ATOM 2795 N N . GLU A 1 349 ? -47.270 -2.280 25.980 1.00 90.06 349 GLU A N 1
ATOM 2796 C CA . GLU A 1 349 ? -48.513 -3.009 26.303 1.00 90.06 349 GLU A CA 1
ATOM 2797 C C . GLU A 1 349 ? -48.401 -3.820 27.605 1.00 90.06 349 GLU A C 1
ATOM 2799 O O . GLU A 1 349 ? -49.324 -3.825 28.422 1.00 90.06 349 GLU A O 1
ATOM 2804 N N . LYS A 1 350 ? -47.265 -4.493 27.839 1.00 89.19 350 LYS A N 1
ATOM 2805 C CA . LYS A 1 350 ? -47.035 -5.251 29.081 1.00 89.19 350 LYS A CA 1
ATOM 2806 C C . LYS A 1 350 ? -46.954 -4.346 30.304 1.00 89.19 350 LYS A C 1
ATOM 2808 O O . LYS A 1 350 ? -47.525 -4.695 31.335 1.00 89.19 350 LYS A O 1
ATOM 2813 N N . ALA A 1 351 ? -46.280 -3.203 30.192 1.00 87.56 351 ALA A N 1
ATOM 2814 C CA . ALA A 1 351 ? -46.178 -2.232 31.275 1.00 87.56 351 ALA A CA 1
ATOM 2815 C C . ALA A 1 351 ? -47.552 -1.652 31.651 1.00 87.56 351 ALA A C 1
ATOM 2817 O O . ALA A 1 351 ? -47.846 -1.499 32.838 1.00 87.56 351 ALA A O 1
ATOM 2818 N N . GLU A 1 352 ? -48.425 -1.400 30.670 1.00 88.50 352 GLU A N 1
ATOM 2819 C CA . GLU A 1 352 ? -49.786 -0.922 30.939 1.00 88.50 352 GLU A CA 1
ATOM 2820 C C . GLU A 1 352 ? -50.664 -2.009 31.580 1.00 88.50 352 GLU A C 1
ATOM 2822 O O . GLU A 1 352 ? -51.360 -1.744 32.562 1.00 88.50 352 GLU A O 1
ATOM 2827 N N . VAL A 1 353 ? -50.573 -3.261 31.113 1.00 88.38 353 VAL A N 1
ATOM 2828 C CA . VAL A 1 353 ? -51.248 -4.401 31.762 1.00 88.38 353 VAL A CA 1
ATOM 2829 C C . VAL A 1 353 ? -50.763 -4.589 33.207 1.00 88.38 353 VAL A C 1
ATOM 2831 O O . VAL A 1 353 ? -51.582 -4.830 34.097 1.00 88.38 353 VAL A O 1
ATOM 2834 N N . GLU A 1 354 ? -49.463 -4.430 33.477 1.00 87.31 354 GLU A N 1
ATOM 2835 C CA . GLU A 1 354 ? -48.906 -4.511 34.834 1.00 87.31 354 GLU A CA 1
ATOM 2836 C C . GLU A 1 354 ? -49.368 -3.346 35.727 1.00 87.31 354 GLU A C 1
ATOM 2838 O O . GLU A 1 354 ? -49.732 -3.575 36.885 1.00 87.31 354 GLU A O 1
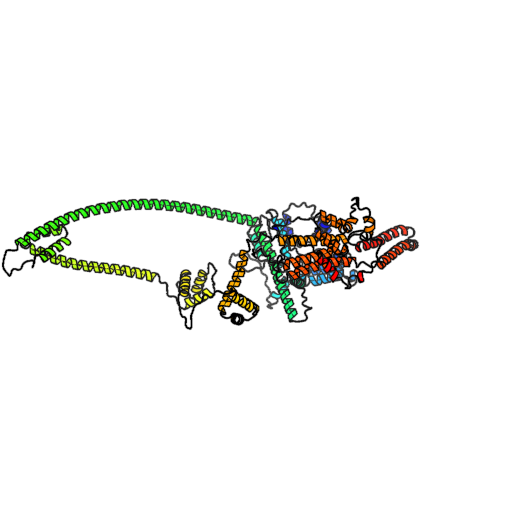ATOM 2843 N N . ARG A 1 355 ? -49.425 -2.111 35.204 1.00 85.56 355 ARG A N 1
ATOM 2844 C CA . ARG A 1 355 ? -49.991 -0.953 35.920 1.00 85.56 355 ARG A CA 1
ATOM 2845 C C . ARG A 1 355 ? -51.443 -1.198 36.321 1.00 85.56 355 ARG A C 1
ATOM 2847 O O . ARG A 1 355 ? -51.778 -1.076 37.497 1.00 85.56 355 ARG A O 1
ATOM 2854 N N . VAL A 1 356 ? -52.284 -1.614 35.372 1.00 86.75 356 VAL A N 1
ATOM 2855 C CA . VAL A 1 356 ? -53.706 -1.907 35.618 1.00 86.75 356 VAL A CA 1
ATOM 2856 C C . VAL A 1 356 ? -53.881 -3.070 36.605 1.00 86.75 356 VAL A C 1
ATOM 2858 O O . VAL A 1 356 ? -54.838 -3.082 37.382 1.00 86.75 356 VAL A O 1
ATOM 2861 N N . ALA A 1 357 ? -52.966 -4.045 36.622 1.00 85.50 357 ALA A N 1
ATOM 2862 C CA . ALA A 1 357 ? -52.961 -5.115 37.619 1.00 85.50 357 ALA A CA 1
ATOM 2863 C C . ALA A 1 357 ? -52.593 -4.603 39.026 1.00 85.50 357 ALA A C 1
ATOM 2865 O O . ALA A 1 357 ? -53.292 -4.930 39.988 1.00 85.50 357 ALA A O 1
ATOM 2866 N N . LYS A 1 358 ? -51.558 -3.759 39.148 1.00 83.94 358 LYS A N 1
ATOM 2867 C CA . LYS A 1 358 ? -51.150 -3.135 40.420 1.00 83.94 358 LYS A CA 1
ATOM 2868 C C . LYS A 1 358 ? -52.237 -2.233 40.997 1.00 83.94 358 LYS A C 1
ATOM 2870 O O . LYS A 1 358 ? -52.610 -2.419 42.148 1.00 83.94 358 LYS A O 1
ATOM 2875 N N . GLU A 1 359 ? -52.830 -1.349 40.193 1.00 84.62 359 GLU A N 1
ATOM 2876 C CA . GLU A 1 359 ? -53.923 -0.467 40.635 1.00 84.62 359 GLU A CA 1
ATOM 2877 C C . GLU A 1 359 ? -55.128 -1.267 41.180 1.00 84.62 359 GLU A C 1
ATOM 2879 O O . GLU A 1 359 ? -55.716 -0.901 42.202 1.00 84.62 359 GLU A O 1
ATOM 2884 N N . LYS A 1 360 ? -55.461 -2.414 40.565 1.00 81.81 360 LYS A N 1
ATOM 2885 C CA . LYS A 1 360 ? -56.492 -3.336 41.082 1.00 81.81 360 LYS A CA 1
ATOM 2886 C C . LYS A 1 360 ? -56.082 -4.002 42.397 1.00 81.81 360 LYS A C 1
ATOM 2888 O O . LYS A 1 360 ? -56.904 -4.085 43.311 1.00 81.81 360 LYS A O 1
ATOM 2893 N N . GLN A 1 361 ? -54.837 -4.463 42.504 1.00 76.56 361 GLN A N 1
ATOM 2894 C CA . GLN A 1 361 ? -54.323 -5.131 43.701 1.00 76.56 361 GLN A CA 1
ATOM 2895 C C . GLN A 1 361 ? -54.216 -4.168 44.895 1.00 76.56 361 GLN A C 1
ATOM 2897 O O . GLN A 1 361 ? -54.597 -4.524 46.011 1.00 76.56 361 GLN A O 1
ATOM 2902 N N . ASP A 1 362 ? -53.788 -2.927 44.666 1.00 80.62 362 ASP A N 1
ATOM 2903 C CA . ASP A 1 362 ? -53.725 -1.881 45.688 1.00 80.62 362 ASP A CA 1
ATOM 2904 C C . ASP A 1 362 ? -55.125 -1.458 46.153 1.00 80.62 362 ASP A C 1
ATOM 2906 O O . ASP A 1 362 ? -55.355 -1.304 47.355 1.00 80.62 362 ASP A O 1
ATOM 2910 N N . ALA A 1 363 ? -56.102 -1.373 45.241 1.00 80.62 363 ALA A N 1
ATOM 2911 C CA . ALA A 1 363 ? -57.502 -1.139 45.597 1.00 80.62 363 ALA A CA 1
ATOM 2912 C C . ALA A 1 363 ? -58.109 -2.288 46.432 1.00 80.62 363 ALA A C 1
ATOM 2914 O O . ALA A 1 363 ? -58.909 -2.040 47.339 1.00 80.62 363 ALA A O 1
ATOM 2915 N N . GLU A 1 364 ? -57.734 -3.543 46.167 1.00 80.62 364 GLU A N 1
ATOM 2916 C CA . GLU A 1 364 ? -58.155 -4.697 46.973 1.00 80.62 364 GLU A CA 1
ATOM 2917 C C . GLU A 1 364 ? -57.488 -4.698 48.360 1.00 80.62 364 GLU A C 1
ATOM 2919 O O . GLU A 1 364 ? -58.157 -4.894 49.378 1.00 80.62 364 GLU A O 1
ATOM 2924 N N . ASN A 1 365 ? -56.187 -4.408 48.423 1.00 77.00 365 ASN A N 1
ATOM 2925 C CA . ASN A 1 365 ? -55.436 -4.299 49.674 1.00 77.00 365 ASN A CA 1
ATOM 2926 C C . ASN A 1 365 ? -55.945 -3.145 50.553 1.00 77.00 365 ASN A C 1
ATOM 2928 O O . ASN A 1 365 ? -56.070 -3.308 51.769 1.00 77.00 365 ASN A O 1
ATOM 2932 N N . ALA A 1 366 ? -56.309 -2.006 49.955 1.00 81.00 366 ALA A N 1
ATOM 2933 C CA . ALA A 1 366 ? -56.924 -0.887 50.663 1.00 81.00 366 ALA A CA 1
ATOM 2934 C C . ALA A 1 366 ? -58.265 -1.282 51.307 1.00 81.00 366 ALA A C 1
ATOM 2936 O O . ALA A 1 366 ? -58.484 -0.981 52.481 1.00 81.00 366 ALA A O 1
ATOM 2937 N N . LYS A 1 367 ? -59.127 -2.018 50.586 1.00 76.62 367 LYS A N 1
ATOM 2938 C CA . LYS A 1 367 ? -60.390 -2.556 51.128 1.00 76.62 367 LYS A CA 1
ATOM 2939 C C . LYS A 1 367 ? -60.151 -3.539 52.278 1.00 76.62 367 LYS A C 1
ATOM 2941 O O . LYS A 1 367 ? -60.750 -3.401 53.340 1.00 76.62 367 LYS A O 1
ATOM 2946 N N . LYS A 1 368 ? -59.222 -4.488 52.117 1.00 75.50 368 LYS A N 1
ATOM 2947 C CA . LYS A 1 368 ? -58.867 -5.437 53.191 1.00 75.50 368 LYS A CA 1
ATOM 2948 C C . LYS A 1 368 ? -58.366 -4.717 54.444 1.00 75.50 368 LYS A C 1
ATOM 2950 O O . LYS A 1 368 ? -58.765 -5.074 55.549 1.00 75.50 368 LYS A O 1
ATOM 2955 N N . LYS A 1 369 ? -57.548 -3.671 54.283 1.00 75.50 369 LYS A N 1
ATOM 2956 C CA . LYS A 1 369 ? -57.033 -2.870 55.400 1.00 75.50 369 LYS A CA 1
ATOM 2957 C C . LYS A 1 369 ? -58.143 -2.119 56.144 1.00 75.50 369 LYS A C 1
ATOM 2959 O O . LYS A 1 369 ? -58.166 -2.159 57.372 1.00 75.50 369 LYS A O 1
ATOM 2964 N N . THR A 1 370 ? -59.096 -1.499 55.439 1.00 71.81 370 THR A N 1
ATOM 2965 C CA . THR A 1 370 ? -60.229 -0.818 56.096 1.00 71.81 370 THR A CA 1
ATOM 2966 C C . THR A 1 370 ? -61.149 -1.794 56.837 1.00 71.81 370 THR A C 1
ATOM 2968 O O . THR A 1 370 ? -61.600 -1.482 57.941 1.00 71.81 370 THR A O 1
ATOM 2971 N N . GLU A 1 371 ? -61.368 -3.001 56.307 1.00 71.69 371 GLU A N 1
ATOM 2972 C CA . GLU A 1 371 ? -62.082 -4.070 57.020 1.00 71.69 371 GLU A CA 1
ATOM 2973 C C . GLU A 1 371 ? -61.330 -4.572 58.264 1.00 71.69 371 GLU A C 1
ATOM 2975 O O . GLU A 1 371 ? -61.943 -4.846 59.301 1.00 71.69 371 GLU A O 1
ATOM 2980 N N . GLU A 1 372 ? -60.006 -4.715 58.185 1.00 72.31 372 GLU A N 1
ATOM 2981 C CA . GLU A 1 372 ? -59.182 -5.192 59.298 1.00 72.31 372 GLU A CA 1
ATOM 2982 C C . GLU A 1 372 ? -59.107 -4.160 60.436 1.00 72.31 372 GLU A C 1
ATOM 2984 O O . GLU A 1 372 ? -59.225 -4.517 61.611 1.00 72.31 372 GLU A O 1
ATOM 2989 N N . ASP A 1 373 ? -58.992 -2.872 60.105 1.00 73.94 373 ASP A N 1
ATOM 2990 C CA . ASP A 1 373 ? -59.002 -1.780 61.081 1.00 73.94 373 ASP A CA 1
ATOM 2991 C C . ASP A 1 373 ? -60.382 -1.625 61.752 1.00 73.94 373 ASP A C 1
ATOM 2993 O O . ASP A 1 373 ? -60.462 -1.403 62.967 1.00 73.94 373 ASP A O 1
ATOM 2997 N N . ALA A 1 374 ? -61.479 -1.856 61.017 1.00 74.56 374 ALA A N 1
ATOM 2998 C CA . ALA A 1 374 ? -62.822 -1.947 61.596 1.00 74.56 374 ALA A CA 1
ATOM 2999 C C . ALA A 1 374 ? -62.946 -3.123 62.589 1.00 74.56 374 ALA A C 1
ATOM 3001 O O . ALA A 1 374 ? -63.428 -2.942 63.713 1.00 74.56 374 ALA A O 1
ATOM 3002 N N . LYS A 1 375 ? -62.434 -4.312 62.232 1.00 73.50 375 LYS A N 1
ATOM 3003 C CA . LYS A 1 375 ? -62.396 -5.489 63.125 1.00 73.50 375 LYS A CA 1
ATOM 3004 C C . LYS A 1 375 ? -61.560 -5.221 64.386 1.00 73.50 375 LYS A C 1
ATOM 3006 O O . LYS A 1 375 ? -62.012 -5.529 65.492 1.00 73.50 375 LYS A O 1
ATOM 3011 N N . LYS A 1 376 ? -60.390 -4.579 64.260 1.00 74.62 376 LYS A N 1
ATOM 3012 C CA . LYS A 1 376 ? -59.532 -4.183 65.397 1.00 74.62 376 LYS A CA 1
ATOM 3013 C C . LYS A 1 376 ? -60.227 -3.193 66.336 1.00 74.62 376 LYS A C 1
ATOM 3015 O O . LYS A 1 376 ? -60.124 -3.340 67.556 1.00 74.62 376 LYS A O 1
ATOM 3020 N N . LYS A 1 377 ? -60.969 -2.217 65.798 1.00 71.94 377 LYS A N 1
ATOM 3021 C CA . LYS A 1 377 ? -61.738 -1.243 66.593 1.00 71.94 377 LYS A CA 1
ATOM 3022 C C . LYS A 1 377 ? -62.829 -1.926 67.428 1.00 71.94 377 LYS A C 1
ATOM 3024 O O . LYS A 1 377 ? -62.900 -1.681 68.633 1.00 71.94 377 LYS A O 1
ATOM 3029 N N . ASN A 1 378 ? -63.593 -2.838 66.827 1.00 69.44 378 ASN A N 1
ATOM 3030 C CA . ASN A 1 378 ? -64.642 -3.594 67.522 1.00 69.44 378 ASN A CA 1
ATOM 3031 C C . ASN A 1 378 ? -64.055 -4.525 68.603 1.00 69.44 378 ASN A C 1
ATOM 3033 O O . ASN A 1 378 ? -64.524 -4.536 69.742 1.00 69.44 378 ASN A O 1
ATOM 3037 N N . ALA A 1 379 ? -62.961 -5.234 68.300 1.00 71.38 379 ALA A N 1
ATOM 3038 C CA . ALA A 1 379 ? -62.273 -6.091 69.270 1.00 71.38 379 ALA A CA 1
ATOM 3039 C C . ALA A 1 379 ? -61.693 -5.308 70.468 1.00 71.38 379 ALA A C 1
ATOM 3041 O O . ALA A 1 379 ? -61.682 -5.811 71.595 1.00 71.38 379 ALA A O 1
ATOM 3042 N N . LYS A 1 380 ? -61.233 -4.066 70.253 1.00 74.94 380 LYS A N 1
ATOM 3043 C CA . LYS A 1 380 ? -60.754 -3.182 71.329 1.00 74.94 380 LYS A CA 1
ATOM 3044 C C . LYS A 1 380 ? -61.885 -2.787 72.286 1.00 74.94 380 LYS A C 1
ATOM 3046 O O . LYS A 1 380 ? -61.677 -2.829 73.496 1.00 74.94 380 LYS A O 1
ATOM 3051 N N . GLN A 1 381 ? -63.069 -2.457 71.762 1.00 73.44 381 GLN A N 1
ATOM 3052 C CA . GLN A 1 381 ? -64.237 -2.097 72.576 1.00 73.44 381 GLN A CA 1
ATOM 3053 C C . GLN A 1 381 ? -64.709 -3.265 73.458 1.00 73.44 381 GLN A C 1
ATOM 3055 O O . GLN A 1 381 ? -64.912 -3.074 74.658 1.00 73.44 381 GLN A O 1
ATOM 3060 N N . LEU A 1 382 ? -64.789 -4.481 72.903 1.00 71.69 382 LEU A N 1
ATOM 3061 C CA . LEU A 1 382 ? -65.187 -5.679 73.654 1.00 71.69 382 LEU A CA 1
ATOM 3062 C C . LEU A 1 382 ? -64.213 -5.990 74.809 1.00 71.69 382 LEU A C 1
ATOM 3064 O O . LEU A 1 382 ? -64.635 -6.207 75.945 1.00 71.69 382 LEU A O 1
ATOM 3068 N N . LYS A 1 383 ? -62.897 -5.917 74.556 1.00 74.25 383 LYS A N 1
ATOM 3069 C CA . LYS A 1 383 ? -61.869 -6.105 75.599 1.00 74.25 383 LYS A CA 1
ATOM 3070 C C . LYS A 1 383 ? -61.926 -5.038 76.697 1.00 74.25 383 LYS A C 1
ATOM 3072 O O . LYS A 1 383 ? -61.585 -5.322 77.845 1.00 74.25 383 LYS A O 1
ATOM 3077 N N . GLU A 1 384 ? -62.337 -3.812 76.378 1.00 77.19 384 GLU A N 1
ATOM 3078 C CA . GLU A 1 384 ? -62.484 -2.750 77.379 1.00 77.19 384 GLU A CA 1
ATOM 3079 C C . GLU A 1 384 ? -63.708 -2.973 78.284 1.00 77.19 384 GLU A C 1
ATOM 3081 O O . GLU A 1 384 ? -63.627 -2.734 79.490 1.00 77.19 384 GLU A O 1
ATOM 3086 N N . GLN A 1 385 ? -64.812 -3.493 77.737 1.00 74.50 385 GLN A N 1
ATOM 3087 C CA . GLN A 1 385 ? -65.986 -3.905 78.518 1.00 74.50 385 GLN A CA 1
ATOM 3088 C C . GLN A 1 385 ? -65.647 -5.055 79.479 1.00 74.50 385 GLN A C 1
ATOM 3090 O O . GLN A 1 385 ? -65.899 -4.936 80.680 1.00 74.50 385 GLN A O 1
ATOM 3095 N N . GLN A 1 386 ? -64.970 -6.102 78.992 1.00 73.44 386 GLN A N 1
ATOM 3096 C CA . GLN A 1 386 ? -64.514 -7.231 79.817 1.00 73.44 386 GLN A CA 1
ATOM 3097 C C . GLN A 1 386 ? -63.593 -6.776 80.965 1.00 73.44 386 GLN A C 1
ATOM 3099 O O . GLN A 1 386 ? -63.775 -7.180 82.113 1.00 73.44 386 GLN A O 1
ATOM 3104 N N . LYS A 1 387 ? -62.652 -5.853 80.704 1.00 77.50 387 LYS A N 1
ATOM 3105 C CA . LYS A 1 387 ? -61.800 -5.265 81.759 1.00 77.50 387 LYS A CA 1
ATOM 3106 C C . LYS A 1 387 ? -62.586 -4.466 82.804 1.00 77.50 387 LYS A C 1
ATOM 3108 O O . LYS A 1 387 ? -62.168 -4.427 83.961 1.00 77.50 387 LYS A O 1
ATOM 3113 N N . LYS A 1 388 ? -63.695 -3.815 82.429 1.00 79.94 388 LYS A N 1
ATOM 3114 C CA . LYS A 1 388 ? -64.563 -3.083 83.372 1.00 79.94 388 LYS A CA 1
ATOM 3115 C C . LYS A 1 388 ? -65.372 -4.033 84.259 1.00 79.94 388 LYS A C 1
ATOM 3117 O O . LYS A 1 388 ? -65.515 -3.734 85.439 1.00 79.94 388 LYS A O 1
ATOM 3122 N N . GLN A 1 389 ? -65.841 -5.166 83.730 1.00 76.25 389 GLN A N 1
ATOM 3123 C CA . GLN A 1 389 ? -66.495 -6.218 84.524 1.00 76.25 389 GLN A CA 1
ATOM 3124 C C . GLN A 1 389 ? -65.511 -6.855 85.515 1.00 76.25 389 GLN A C 1
ATOM 3126 O O . GLN A 1 389 ? -65.746 -6.808 86.718 1.00 76.25 389 GLN A O 1
ATOM 3131 N N . LEU A 1 390 ? -64.349 -7.316 85.037 1.00 78.81 390 LEU A N 1
ATOM 3132 C CA . LEU A 1 390 ? -63.328 -7.950 85.878 1.00 78.81 390 LEU A CA 1
ATOM 3133 C C . LEU A 1 390 ? -62.848 -7.050 87.033 1.00 78.81 390 LEU A C 1
ATOM 3135 O O . LEU A 1 390 ? -62.608 -7.529 88.136 1.00 78.81 390 LEU A O 1
ATOM 3139 N N . ARG A 1 391 ? -62.732 -5.732 86.816 1.00 80.38 391 ARG A N 1
ATOM 3140 C CA . ARG A 1 391 ? -62.377 -4.783 87.888 1.00 80.38 391 ARG A CA 1
ATOM 3141 C C . ARG A 1 391 ? -63.421 -4.709 89.006 1.00 80.38 391 ARG A C 1
ATOM 3143 O O . ARG A 1 391 ? -63.022 -4.497 90.146 1.00 80.38 391 ARG A O 1
ATOM 3150 N N . LYS A 1 392 ? -64.713 -4.869 88.693 1.00 82.56 392 LYS A N 1
ATOM 3151 C CA . LYS A 1 392 ? -65.791 -4.872 89.694 1.00 82.56 392 LYS A CA 1
ATOM 3152 C C . LYS A 1 392 ? -65.761 -6.155 90.524 1.00 82.56 392 LYS A C 1
ATOM 3154 O O . LYS A 1 392 ? -65.685 -6.049 91.742 1.00 82.56 392 LYS A O 1
ATOM 3159 N N . ALA A 1 393 ? -65.682 -7.316 89.868 1.00 80.44 393 ALA A N 1
ATOM 3160 C CA . ALA A 1 393 ? -65.566 -8.621 90.527 1.00 80.44 393 ALA A CA 1
ATOM 3161 C C . ALA A 1 393 ? -64.386 -8.656 91.522 1.00 80.44 393 ALA A C 1
ATOM 3163 O O . ALA A 1 393 ? -64.586 -8.884 92.711 1.00 80.44 393 ALA A O 1
ATOM 3164 N N . LYS A 1 394 ? -63.169 -8.265 91.093 1.00 82.81 394 LYS A N 1
ATOM 3165 C CA . LYS A 1 394 ? -61.989 -8.166 91.986 1.00 82.81 394 LYS A CA 1
ATOM 3166 C C . LYS A 1 394 ? -62.211 -7.244 93.198 1.00 82.81 394 LYS A C 1
ATOM 3168 O O . LYS A 1 394 ? -61.694 -7.510 94.276 1.00 82.81 394 LYS A O 1
ATOM 3173 N N . GLN A 1 395 ? -62.930 -6.128 93.036 1.00 80.44 395 GLN A N 1
ATOM 3174 C CA . GLN A 1 395 ? -63.225 -5.209 94.146 1.00 80.44 395 GLN A CA 1
ATOM 3175 C C . GLN A 1 395 ? -64.274 -5.771 95.114 1.00 80.44 395 GLN A C 1
ATOM 3177 O O . GLN A 1 395 ? -64.175 -5.519 96.314 1.00 80.44 395 GLN A O 1
ATOM 3182 N N . GLN A 1 396 ? -65.261 -6.517 94.611 1.00 81.56 396 GLN A N 1
ATOM 3183 C CA . GLN A 1 396 ? -66.272 -7.171 95.441 1.00 81.56 396 GLN A CA 1
ATOM 3184 C C . GLN A 1 396 ? -65.673 -8.345 96.220 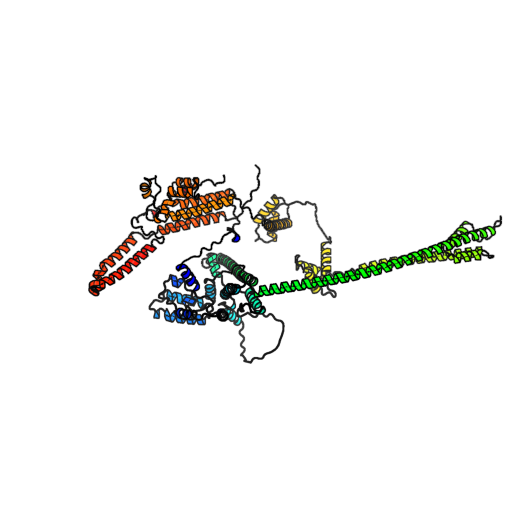1.00 81.56 396 GLN A C 1
ATOM 3186 O O . GLN A 1 396 ? -65.824 -8.366 97.440 1.00 81.56 396 GLN A O 1
ATOM 3191 N N . PHE A 1 397 ? -64.914 -9.223 95.554 1.00 83.75 397 PHE A N 1
ATOM 3192 C CA . PHE A 1 397 ? -64.241 -10.365 96.178 1.00 83.75 397 PHE A CA 1
ATOM 3193 C C . PHE A 1 397 ? -63.359 -9.927 97.355 1.00 83.75 397 PHE A C 1
ATOM 3195 O O . PHE A 1 397 ? -63.673 -10.251 98.495 1.00 83.75 397 PHE A O 1
ATOM 3202 N N . ARG A 1 398 ? -62.359 -9.056 97.122 1.00 84.06 398 ARG A N 1
ATOM 3203 C CA . ARG A 1 398 ? -61.474 -8.513 98.181 1.00 84.06 398 ARG A CA 1
ATOM 3204 C C . ARG A 1 398 ? -62.230 -7.981 99.401 1.00 84.06 398 ARG A C 1
ATOM 3206 O O . ARG A 1 398 ? -61.813 -8.197 100.535 1.00 84.06 398 ARG A O 1
ATOM 3213 N N . LYS A 1 399 ? -63.337 -7.262 99.175 1.00 81.62 399 LYS A N 1
ATOM 3214 C CA . LYS A 1 399 ? -64.150 -6.684 100.253 1.00 81.62 399 LYS A CA 1
ATOM 3215 C C . LYS A 1 399 ? -64.850 -7.769 101.077 1.00 81.62 399 LYS A C 1
ATOM 3217 O O . LYS A 1 399 ? -64.943 -7.625 102.293 1.00 81.62 399 LYS A O 1
ATOM 3222 N N . LEU A 1 400 ? -65.357 -8.814 100.424 1.00 81.19 400 LEU A N 1
ATOM 3223 C CA . LEU A 1 400 ? -66.065 -9.917 101.072 1.00 81.19 400 LEU A CA 1
ATOM 3224 C C . LEU A 1 400 ? -65.101 -10.837 101.829 1.00 81.19 400 LEU A C 1
ATOM 3226 O O . LEU A 1 400 ? -65.359 -11.118 102.997 1.00 81.19 400 LEU A O 1
ATOM 3230 N N . THR A 1 401 ? -63.960 -11.211 101.240 1.00 77.44 401 THR A N 1
ATOM 3231 C CA . THR A 1 401 ? -62.960 -12.063 101.910 1.00 77.44 401 THR A CA 1
ATOM 3232 C C . THR A 1 401 ? -62.405 -11.395 103.170 1.00 77.44 401 THR A C 1
ATOM 3234 O O . THR A 1 401 ? -62.350 -12.020 104.226 1.00 77.44 401 THR A O 1
ATOM 3237 N N . MET A 1 402 ? -62.082 -10.095 103.103 1.00 77.19 402 MET A N 1
ATOM 3238 C CA . MET A 1 402 ? -61.596 -9.338 104.264 1.00 77.19 402 MET A CA 1
ATOM 3239 C C . MET A 1 402 ? -62.652 -9.227 105.378 1.00 77.19 402 MET A C 1
ATOM 3241 O O . MET A 1 402 ? -62.312 -9.325 106.555 1.00 77.19 402 MET A O 1
ATOM 3245 N N . ALA A 1 403 ? -63.932 -9.056 105.026 1.00 77.44 403 ALA A N 1
ATOM 3246 C CA . ALA A 1 403 ? -65.021 -9.015 106.003 1.00 77.44 403 ALA A CA 1
ATOM 3247 C C . ALA A 1 403 ? -65.260 -10.384 106.667 1.00 77.44 403 ALA A C 1
ATOM 3249 O O . ALA A 1 403 ? -65.471 -10.445 107.878 1.00 77.44 403 ALA A O 1
ATOM 3250 N N . ALA A 1 404 ? -65.182 -11.476 105.899 1.00 73.38 404 ALA A N 1
ATOM 3251 C CA . ALA A 1 404 ? -65.303 -12.838 106.415 1.00 73.38 404 ALA A CA 1
ATOM 3252 C C . ALA A 1 404 ? -64.143 -13.197 107.362 1.00 73.38 404 ALA A C 1
ATOM 3254 O O . ALA A 1 404 ? -64.383 -13.708 108.453 1.00 73.38 404 ALA A O 1
ATOM 3255 N N . TYR A 1 405 ? -62.901 -12.854 106.998 1.00 73.44 405 TYR A N 1
ATOM 3256 C CA . TYR A 1 405 ? -61.722 -13.061 107.847 1.00 73.44 405 TYR A CA 1
ATOM 3257 C C . TYR A 1 405 ? -61.828 -12.302 109.181 1.00 73.44 405 TYR A C 1
ATOM 3259 O O . TYR A 1 405 ? -61.583 -12.867 110.244 1.00 73.44 405 TYR A O 1
ATOM 3267 N N . GLN A 1 406 ? -62.269 -11.038 109.152 1.00 71.62 406 GLN A N 1
ATOM 3268 C CA . GLN A 1 406 ? -62.476 -10.237 110.366 1.00 71.62 406 GLN A CA 1
ATOM 3269 C C . GLN A 1 406 ? -63.592 -10.788 111.268 1.00 71.62 406 GLN A C 1
ATOM 3271 O O . GLN A 1 406 ? -63.479 -10.714 112.488 1.00 71.62 406 GLN A O 1
ATOM 3276 N N . ALA A 1 407 ? -64.652 -11.367 110.693 1.00 68.62 407 ALA A N 1
ATOM 3277 C CA . ALA A 1 407 ? -65.725 -12.004 111.458 1.00 68.62 407 ALA A CA 1
ATOM 3278 C C . ALA A 1 407 ? -65.295 -13.329 112.124 1.00 68.62 407 ALA A C 1
ATOM 3280 O O . ALA A 1 407 ? -65.884 -13.722 113.129 1.00 68.62 407 ALA A O 1
ATOM 3281 N N . ALA A 1 408 ? -64.270 -13.998 111.588 1.00 63.53 408 ALA A N 1
ATOM 3282 C CA . ALA A 1 408 ? -63.751 -15.271 112.087 1.00 63.53 408 ALA A CA 1
ATOM 3283 C C . ALA A 1 408 ? -62.713 -15.138 113.223 1.00 63.53 408 ALA A C 1
ATOM 3285 O O . ALA A 1 408 ? -62.206 -16.154 113.688 1.00 63.53 408 ALA A O 1
ATOM 3286 N N . SER A 1 409 ? -62.397 -13.918 113.681 1.00 56.44 409 SER A N 1
ATOM 3287 C CA . SER A 1 409 ? -61.324 -13.653 114.652 1.00 56.44 409 SER A CA 1
ATOM 3288 C C . SER A 1 409 ? -61.837 -13.007 115.955 1.00 56.44 409 SER A C 1
ATOM 3290 O O . SER A 1 409 ? -61.812 -11.779 116.081 1.00 56.44 409 SER A O 1
ATOM 3292 N N . PRO A 1 410 ? -62.273 -13.792 116.961 1.00 48.56 410 PRO A N 1
ATOM 3293 C CA . PRO A 1 410 ? -62.518 -13.305 118.317 1.00 48.56 410 PRO A CA 1
ATOM 3294 C C . PRO A 1 410 ? -61.203 -13.096 119.080 1.00 48.56 410 PRO A C 1
ATOM 3296 O O . PRO A 1 410 ? -60.222 -13.803 118.879 1.00 48.56 410 PRO A O 1
ATOM 3299 N N . ASN A 1 411 ? -61.198 -12.114 119.976 1.00 46.94 411 ASN A N 1
ATOM 3300 C CA . ASN A 1 411 ? -60.017 -11.678 120.718 1.00 46.94 411 ASN A CA 1
ATOM 3301 C C . ASN A 1 411 ? -59.505 -12.741 121.724 1.00 46.94 411 ASN A C 1
ATOM 3303 O O . ASN A 1 411 ? -60.301 -13.277 122.490 1.00 46.94 411 ASN A O 1
ATOM 3307 N N . ASP A 1 412 ? -58.179 -12.899 121.792 1.00 41.66 412 ASP A N 1
ATOM 3308 C CA . ASP A 1 412 ? -57.395 -13.425 122.929 1.00 41.66 412 ASP A CA 1
ATOM 3309 C C . ASP A 1 412 ? -57.553 -14.916 123.332 1.00 41.66 412 ASP A C 1
ATOM 3311 O O . ASP A 1 412 ? -58.317 -15.277 124.227 1.00 41.66 412 ASP A O 1
ATOM 3315 N N . SER A 1 413 ? -56.760 -15.800 122.712 1.00 39.50 413 SER A N 1
ATOM 3316 C CA . SER A 1 413 ? -56.027 -16.895 123.391 1.00 39.50 413 SER A CA 1
ATOM 3317 C C . SER A 1 413 ? -55.083 -17.626 122.422 1.00 39.50 413 SER A C 1
ATOM 3319 O O . SER A 1 413 ? -55.304 -17.651 121.214 1.00 39.50 413 SER A O 1
ATOM 3321 N N . SER A 1 414 ? -53.999 -18.203 122.949 1.00 51.66 414 SER A N 1
ATOM 3322 C CA . SER A 1 414 ? -53.107 -19.101 122.202 1.00 51.66 414 SER A CA 1
ATOM 3323 C C . SER A 1 414 ? -53.783 -20.448 121.910 1.00 51.66 414 SER A C 1
ATOM 3325 O O . SER A 1 414 ? -54.475 -20.963 122.784 1.00 51.66 414 SER A O 1
ATOM 3327 N N . ASP A 1 415 ? -53.475 -21.031 120.746 1.00 48.78 415 ASP A N 1
ATOM 3328 C CA . ASP A 1 415 ? -54.026 -22.269 120.159 1.00 48.78 415 ASP A CA 1
ATOM 3329 C C . ASP A 1 415 ? -55.440 -22.160 119.545 1.00 48.78 415 ASP A C 1
ATOM 3331 O O . ASP A 1 415 ? -56.445 -22.583 120.115 1.00 48.78 415 ASP A O 1
ATOM 3335 N N . SER A 1 416 ? -55.491 -21.697 118.289 1.00 45.84 416 SER A N 1
ATOM 3336 C CA . SER A 1 416 ? -56.578 -22.013 117.351 1.00 45.84 416 SER A CA 1
ATOM 3337 C C . SER A 1 416 ? -56.040 -22.168 115.922 1.00 45.84 416 SER A C 1
ATOM 3339 O O . SER A 1 416 ? -55.359 -21.263 115.437 1.00 45.84 416 SER A O 1
ATOM 3341 N N . ASP A 1 417 ? -56.385 -23.264 115.237 1.00 51.75 417 ASP A N 1
ATOM 3342 C CA . ASP A 1 417 ? -56.054 -23.507 113.822 1.00 51.75 417 ASP A CA 1
ATOM 3343 C C . ASP A 1 417 ? -56.824 -22.539 112.899 1.00 51.75 417 ASP A C 1
ATOM 3345 O O . ASP A 1 417 ? -57.906 -22.840 112.387 1.00 51.75 417 ASP A O 1
ATOM 3349 N N . GLY A 1 418 ? -56.274 -21.340 112.699 1.00 60.34 418 GLY A N 1
ATOM 3350 C CA . GLY A 1 418 ? -56.777 -20.369 111.729 1.00 60.34 418 GLY A CA 1
ATOM 3351 C C . GLY A 1 418 ? -56.543 -20.826 110.285 1.00 60.34 418 GLY A C 1
ATOM 3352 O O . GLY A 1 418 ? -55.528 -21.443 109.968 1.00 60.34 418 GLY A O 1
ATOM 3353 N N . VAL A 1 419 ? -57.463 -20.490 109.372 1.00 67.44 419 VAL A N 1
ATOM 3354 C CA . VAL A 1 419 ? -57.328 -20.860 107.947 1.00 67.44 419 VAL A CA 1
ATOM 3355 C C . VAL A 1 419 ? -56.090 -20.220 107.306 1.00 67.44 419 VAL A C 1
ATOM 3357 O O . VAL A 1 419 ? -55.511 -20.830 106.415 1.00 67.44 419 VAL A O 1
ATOM 3360 N N . TRP A 1 420 ? -55.644 -19.053 107.776 1.00 77.81 420 TRP A N 1
ATOM 3361 C CA . TRP A 1 420 ? -54.348 -18.458 107.437 1.00 77.81 420 TRP A CA 1
ATOM 3362 C C . TRP A 1 420 ? -53.592 -18.095 108.715 1.00 77.81 420 TRP A C 1
ATOM 3364 O O . TRP A 1 420 ? -54.205 -17.642 109.679 1.00 77.81 420 TRP A O 1
ATOM 3374 N N . ASP A 1 421 ? -52.266 -18.259 108.693 1.00 65.69 421 ASP A N 1
ATOM 3375 C CA . ASP A 1 421 ? -51.392 -17.970 109.841 1.00 65.69 421 ASP A CA 1
ATOM 3376 C C . ASP A 1 421 ? -51.297 -16.460 110.140 1.00 65.69 421 ASP A C 1
ATOM 3378 O O . ASP A 1 421 ? -51.046 -16.052 111.273 1.00 65.69 421 ASP A O 1
ATOM 3382 N N . ASP A 1 422 ? -51.469 -15.629 109.109 1.00 68.56 422 ASP A N 1
ATOM 3383 C CA . ASP A 1 422 ? -51.386 -14.174 109.165 1.00 68.56 422 ASP A CA 1
ATOM 3384 C C . ASP A 1 422 ? -52.226 -13.515 108.046 1.00 68.56 422 ASP A C 1
ATOM 3386 O O . ASP A 1 422 ? -52.695 -14.157 107.099 1.00 68.56 422 ASP A O 1
ATOM 3390 N N . MET A 1 423 ? -52.429 -12.198 108.162 1.00 74.25 423 MET A N 1
ATOM 3391 C CA . MET A 1 423 ? -53.177 -11.402 107.180 1.00 74.25 423 MET A CA 1
ATOM 3392 C C . MET A 1 423 ? -52.402 -11.190 105.865 1.00 74.25 423 MET A C 1
ATOM 3394 O O . MET A 1 423 ? -53.018 -10.878 104.846 1.00 74.25 423 MET A O 1
ATOM 3398 N N . GLU A 1 424 ? -51.075 -11.351 105.871 1.00 75.06 424 GLU A N 1
ATOM 3399 C CA . GLU A 1 424 ? -50.216 -11.122 104.705 1.00 75.06 424 GLU A CA 1
ATOM 3400 C C . GLU A 1 424 ? -50.397 -12.257 103.686 1.00 75.06 424 GLU A C 1
ATOM 3402 O O . GLU A 1 424 ? -50.770 -11.990 102.545 1.00 75.06 424 GLU A O 1
ATOM 3407 N N . LYS A 1 425 ? -50.332 -13.522 104.125 1.00 74.44 425 LYS A N 1
ATOM 3408 C CA . LYS A 1 425 ? -50.622 -14.709 103.299 1.00 74.44 425 LYS A CA 1
ATOM 3409 C C . LYS A 1 425 ? -52.047 -14.721 102.754 1.00 74.44 425 LYS A C 1
ATOM 3411 O O . LYS A 1 425 ? -52.248 -15.054 101.591 1.00 74.44 425 LYS A O 1
ATOM 3416 N N . MET A 1 426 ? -53.039 -14.340 103.565 1.00 81.12 426 MET A N 1
ATOM 3417 C CA . MET A 1 426 ? -54.425 -14.221 103.091 1.00 81.12 426 MET A CA 1
ATOM 3418 C C . MET A 1 426 ? -54.538 -13.162 101.986 1.00 81.12 426 MET A C 1
ATOM 3420 O O . MET A 1 426 ? -55.246 -13.362 101.000 1.00 81.12 426 MET A O 1
ATOM 3424 N N . ASN A 1 427 ? -53.839 -12.033 102.125 1.00 81.50 427 ASN A N 1
ATOM 3425 C CA . ASN A 1 427 ? -53.849 -10.980 101.119 1.00 81.50 427 ASN A CA 1
ATOM 3426 C C . ASN A 1 427 ? -53.093 -11.391 99.840 1.00 81.50 427 ASN A C 1
ATOM 3428 O O . ASN A 1 427 ? -53.571 -11.090 98.748 1.00 81.50 427 ASN A O 1
ATOM 3432 N N . ASP A 1 428 ? -51.984 -12.124 99.957 1.00 80.31 428 ASP A N 1
ATOM 3433 C CA . ASP A 1 428 ? -51.248 -12.693 98.822 1.00 80.31 428 ASP A CA 1
ATOM 3434 C C . ASP A 1 428 ? -52.086 -13.726 98.049 1.00 80.31 428 ASP A C 1
ATOM 3436 O O . ASP A 1 428 ? -52.183 -13.641 96.823 1.00 80.31 428 ASP A O 1
ATOM 3440 N N . ASP A 1 429 ? -52.768 -14.641 98.747 1.00 82.56 429 ASP A N 1
ATOM 3441 C CA . ASP A 1 429 ? -53.697 -15.605 98.140 1.00 82.56 429 ASP A CA 1
ATOM 3442 C C . ASP A 1 429 ? -54.867 -14.887 97.441 1.00 82.56 429 ASP A C 1
ATOM 3444 O O . ASP A 1 429 ? -55.212 -15.199 96.298 1.00 82.56 429 ASP A O 1
ATOM 3448 N N . VAL A 1 430 ? -55.457 -13.869 98.079 1.00 81.75 430 VAL A N 1
ATOM 3449 C CA . VAL A 1 430 ? -56.541 -13.061 97.493 1.00 81.75 430 VAL A CA 1
ATOM 3450 C C . VAL A 1 430 ? -56.069 -12.253 96.281 1.00 81.75 430 VAL A C 1
ATOM 3452 O O . VAL A 1 430 ? -56.829 -12.122 95.318 1.00 81.75 430 VAL A O 1
ATOM 3455 N N . GLU A 1 431 ? -54.840 -11.732 96.276 1.00 84.50 431 GLU A N 1
ATOM 3456 C CA . GLU A 1 431 ? -54.262 -11.048 95.115 1.00 84.50 431 GLU A CA 1
ATOM 3457 C C . GLU A 1 431 ? -53.909 -12.017 93.981 1.00 84.50 431 GLU A C 1
ATOM 3459 O O . GLU A 1 431 ? -54.190 -11.701 92.823 1.00 84.50 431 GLU A O 1
ATOM 3464 N N . LEU A 1 432 ? -53.395 -13.213 94.284 1.00 82.94 432 LEU A N 1
ATOM 3465 C CA . LEU A 1 432 ? -53.156 -14.273 93.303 1.00 82.94 432 LEU A CA 1
ATOM 3466 C C . LEU A 1 432 ? -54.465 -14.703 92.626 1.00 82.94 432 LEU A C 1
ATOM 3468 O O . LEU A 1 432 ? -54.553 -14.719 91.394 1.00 82.94 432 LEU A O 1
ATOM 3472 N N . LEU A 1 433 ? -55.503 -14.983 93.418 1.00 82.62 433 LEU A N 1
ATOM 3473 C CA . LEU A 1 433 ? -56.845 -15.287 92.922 1.00 82.62 433 LEU A CA 1
ATOM 3474 C C . LEU A 1 433 ? -57.384 -14.131 92.074 1.00 82.62 433 LEU A C 1
ATOM 3476 O O . LEU A 1 433 ? -57.809 -14.331 90.933 1.00 82.62 433 LEU A O 1
ATOM 3480 N N . CYS A 1 434 ? -57.297 -12.901 92.592 1.00 82.25 434 CYS A N 1
ATOM 3481 C CA . CYS A 1 434 ? -57.683 -11.710 91.852 1.00 82.25 434 CYS A CA 1
ATOM 3482 C C . CYS A 1 434 ? -56.922 -11.593 90.533 1.00 82.25 434 CYS A C 1
ATOM 3484 O O . CYS A 1 434 ? -57.532 -11.187 89.551 1.00 82.25 434 CYS A O 1
ATOM 3486 N N . GLU A 1 435 ? -55.621 -11.878 90.458 1.00 83.00 435 GLU A N 1
ATOM 3487 C CA . GLU A 1 435 ? -54.843 -11.784 89.220 1.00 83.00 435 GLU A CA 1
ATOM 3488 C C . GLU A 1 435 ? -55.301 -12.808 88.171 1.00 83.00 435 GLU A C 1
ATOM 3490 O O . GLU A 1 435 ? -55.449 -12.434 87.002 1.00 83.00 435 GLU A O 1
ATOM 3495 N N . LYS A 1 436 ? -55.533 -14.058 88.590 1.00 80.19 436 LYS A N 1
ATOM 3496 C CA . LYS A 1 436 ? -55.625 -15.230 87.704 1.00 80.19 436 LYS A CA 1
ATOM 3497 C C . LYS A 1 436 ? -57.044 -15.600 87.268 1.00 80.19 436 LYS A C 1
ATOM 3499 O O . LYS A 1 436 ? -57.201 -16.061 86.139 1.00 80.19 436 LYS A O 1
ATOM 3504 N N . LEU A 1 437 ? -58.054 -15.398 88.114 1.00 82.44 437 LEU A N 1
ATOM 3505 C CA . LEU A 1 437 ? -59.434 -15.812 87.832 1.00 82.44 437 LEU A CA 1
ATOM 3506 C C . LEU A 1 437 ? -60.201 -14.788 86.982 1.00 82.44 437 LEU A C 1
ATOM 3508 O O . LEU A 1 437 ? -59.929 -13.581 86.986 1.00 82.44 437 LEU A O 1
ATOM 3512 N N . SER A 1 438 ? -61.182 -15.280 86.227 1.00 83.75 438 SER A N 1
ATOM 3513 C CA . SER A 1 438 ? -62.107 -14.450 85.457 1.00 83.75 438 SER A CA 1
ATOM 3514 C C . SER A 1 438 ? -63.172 -13.803 86.351 1.00 83.75 438 SER A C 1
ATOM 3516 O O . SER A 1 438 ? -63.318 -14.123 87.528 1.00 83.75 438 SER A O 1
ATOM 3518 N N . ALA A 1 439 ? -63.944 -12.871 85.782 1.00 78.31 439 ALA A N 1
ATOM 3519 C CA . ALA A 1 439 ? -64.989 -12.169 86.527 1.00 78.31 439 ALA A CA 1
ATOM 3520 C C . ALA A 1 439 ? -66.058 -13.134 87.067 1.00 78.31 439 ALA A C 1
ATOM 3522 O O . ALA A 1 439 ? -66.454 -13.003 88.214 1.00 78.31 439 ALA A O 1
ATOM 3523 N N . LEU A 1 440 ? -66.462 -14.125 86.262 1.00 80.38 440 LEU A N 1
ATOM 3524 C CA . LEU A 1 440 ? -67.484 -15.105 86.640 1.00 80.38 440 LEU A CA 1
ATOM 3525 C C . LEU A 1 440 ? -67.012 -16.010 87.782 1.00 80.38 440 LEU A C 1
ATOM 3527 O O . LEU A 1 440 ? -67.777 -16.282 88.698 1.00 80.38 440 LEU A O 1
ATOM 3531 N N . GLU A 1 441 ? -65.751 -16.445 87.742 1.00 79.62 441 GLU A N 1
ATOM 3532 C CA . GLU A 1 441 ? -65.194 -17.332 88.766 1.00 79.62 441 GLU A CA 1
ATOM 3533 C C . GLU A 1 441 ? -64.990 -16.580 90.094 1.00 79.62 441 GLU A C 1
ATOM 3535 O O . GLU A 1 441 ? -65.347 -17.093 91.154 1.00 79.62 441 GLU A O 1
ATOM 3540 N N . LEU A 1 442 ? -64.512 -15.327 90.042 1.00 79.69 442 LEU A N 1
ATOM 3541 C CA . LEU A 1 442 ? -64.413 -14.445 91.215 1.00 79.69 442 LEU A CA 1
ATOM 3542 C C . LEU A 1 442 ? -65.780 -14.095 91.815 1.00 79.69 442 LEU A C 1
ATOM 3544 O O . LEU A 1 442 ? -65.895 -14.000 93.036 1.00 79.69 442 LEU A O 1
ATOM 3548 N N . ASP A 1 443 ? -66.810 -13.913 90.986 1.00 80.25 443 ASP A N 1
ATOM 3549 C CA . ASP A 1 443 ? -68.177 -13.695 91.463 1.00 80.25 443 ASP A CA 1
ATOM 3550 C C . ASP A 1 443 ? -68.725 -14.983 92.123 1.00 80.25 443 ASP A C 1
ATOM 3552 O O . ASP A 1 443 ? -69.254 -14.906 93.229 1.00 80.25 443 ASP A O 1
ATOM 3556 N N . SER A 1 444 ? -68.486 -16.182 91.565 1.00 79.38 444 SER A N 1
ATOM 3557 C CA . SER A 1 444 ? -68.879 -17.447 92.224 1.00 79.38 444 SER A CA 1
ATOM 3558 C C . SER A 1 444 ? -68.127 -17.728 93.535 1.00 79.38 444 SER A C 1
ATOM 3560 O O . SER A 1 444 ? -68.734 -18.169 94.507 1.00 79.38 444 SER A O 1
ATOM 3562 N N . LEU A 1 445 ? -66.832 -17.399 93.616 1.00 77.94 445 LEU A N 1
ATOM 3563 C CA . LEU A 1 445 ? -66.054 -17.457 94.863 1.00 77.94 445 LEU A CA 1
ATOM 3564 C C . LEU A 1 445 ? -66.551 -16.429 95.895 1.00 77.94 445 LEU A C 1
ATOM 3566 O O . LEU A 1 445 ? -66.527 -16.688 97.098 1.00 77.94 445 LEU A O 1
ATOM 3570 N N . SER A 1 446 ? -67.042 -15.275 95.432 1.00 78.50 446 SER A N 1
ATOM 3571 C CA . SER A 1 446 ? -67.688 -14.266 96.283 1.00 78.50 446 SER A CA 1
ATOM 3572 C C . SER A 1 446 ? -69.025 -14.746 96.859 1.00 78.50 446 SER A C 1
ATOM 3574 O O . SER A 1 446 ? -69.386 -14.331 97.958 1.00 78.50 446 SER A O 1
ATOM 3576 N N . GLU A 1 447 ? -69.752 -15.610 96.145 1.00 78.81 447 GLU A N 1
ATOM 3577 C CA . GLU A 1 447 ? -70.983 -16.249 96.630 1.00 78.81 447 GLU A CA 1
ATOM 3578 C C . GLU A 1 447 ? -70.682 -17.406 97.604 1.00 78.81 447 GLU A C 1
ATOM 3580 O O . GLU A 1 447 ? -71.296 -17.479 98.671 1.00 78.81 447 GLU A O 1
ATOM 3585 N N . ALA A 1 448 ? -69.691 -18.254 97.299 1.00 73.31 448 ALA A N 1
ATOM 3586 C CA . ALA A 1 448 ? -69.264 -19.373 98.153 1.00 73.31 448 ALA A CA 1
ATOM 3587 C C . ALA A 1 448 ? -68.756 -18.926 99.542 1.00 73.31 448 ALA A C 1
ATOM 3589 O O . ALA A 1 448 ? -68.996 -19.597 100.547 1.00 73.31 448 ALA A O 1
ATOM 3590 N N . LEU A 1 449 ? -68.153 -17.732 99.628 1.00 73.19 449 LEU A N 1
ATOM 3591 C CA . LEU A 1 449 ? -67.741 -17.086 100.884 1.00 73.19 449 LEU A CA 1
ATOM 3592 C C . LEU A 1 449 ? -68.870 -16.911 101.922 1.00 73.19 449 LEU A C 1
ATOM 3594 O O . LEU A 1 449 ? -68.574 -16.711 103.098 1.00 73.19 449 LEU A O 1
ATOM 3598 N N . GLY A 1 450 ? -70.145 -16.988 101.520 1.00 65.25 450 GLY A N 1
ATOM 3599 C CA . GLY A 1 450 ? -71.295 -16.966 102.432 1.00 65.25 450 GLY A CA 1
ATOM 3600 C C . GLY A 1 450 ? -71.622 -18.307 103.112 1.00 65.25 450 GLY A C 1
ATOM 3601 O O . GLY A 1 450 ? -72.522 -18.351 103.953 1.00 65.25 450 GLY A O 1
ATOM 3602 N N . GLY A 1 451 ? -70.943 -19.399 102.745 1.00 70.81 451 GLY A N 1
ATOM 3603 C CA . GLY A 1 451 ? -71.142 -20.734 103.318 1.00 70.81 451 GLY A CA 1
ATOM 3604 C C . GLY A 1 451 ? -70.355 -20.983 104.617 1.00 70.81 451 GLY A C 1
ATOM 3605 O O . GLY A 1 451 ? -69.385 -20.282 104.901 1.00 70.81 451 GLY A O 1
ATOM 3606 N N . PRO A 1 452 ? -70.708 -22.025 105.401 1.00 59.75 452 PRO A N 1
ATOM 3607 C CA . PRO A 1 452 ? -70.101 -22.293 106.712 1.00 59.75 452 PRO A CA 1
ATOM 3608 C C . PRO A 1 452 ? -68.591 -22.603 106.688 1.00 59.75 452 PRO A C 1
ATOM 3610 O O . PRO A 1 452 ? -67.956 -22.496 107.730 1.00 59.75 452 PRO A O 1
ATOM 3613 N N . ASN A 1 453 ? -68.018 -22.939 105.523 1.00 67.62 453 ASN A N 1
ATOM 3614 C CA . ASN A 1 453 ? -66.582 -23.192 105.321 1.00 67.62 453 ASN A CA 1
ATOM 3615 C C . ASN A 1 453 ? -65.937 -22.272 104.255 1.00 67.62 453 ASN A C 1
ATOM 3617 O O . ASN A 1 453 ? -64.823 -22.546 103.811 1.00 67.62 453 ASN A O 1
ATOM 3621 N N . GLY A 1 454 ? -66.594 -21.180 103.836 1.00 72.19 454 GLY A N 1
ATOM 3622 C CA . GLY A 1 454 ? -66.199 -20.412 102.640 1.00 72.19 454 GLY A CA 1
ATOM 3623 C C . GLY A 1 454 ? -64.770 -19.836 102.647 1.00 72.19 454 GLY A C 1
ATOM 3624 O O . GLY A 1 454 ? -64.174 -19.645 101.590 1.00 72.19 454 GLY A O 1
ATOM 3625 N N . LEU A 1 455 ? -64.176 -19.606 103.824 1.00 74.06 455 LEU A N 1
ATOM 3626 C CA . LEU A 1 455 ? -62.771 -19.188 103.954 1.00 74.06 455 LEU A CA 1
ATOM 3627 C C . LEU A 1 455 ? -61.782 -20.306 103.568 1.00 74.06 455 LEU A C 1
ATOM 3629 O O . LEU A 1 455 ? -60.766 -20.025 102.937 1.00 74.06 455 LEU A O 1
ATOM 3633 N N . ALA A 1 456 ? -62.079 -21.564 103.907 1.00 74.12 456 ALA A N 1
ATOM 3634 C CA . ALA A 1 456 ? -61.224 -22.704 103.568 1.00 74.12 456 ALA A CA 1
ATOM 3635 C C . ALA A 1 456 ? -61.257 -23.008 102.062 1.00 74.12 456 ALA A C 1
ATOM 3637 O O . ALA A 1 456 ? -60.212 -23.242 101.463 1.00 74.12 456 ALA A O 1
ATOM 3638 N N . GLU A 1 457 ? -62.438 -22.912 101.445 1.00 73.31 457 GLU A N 1
ATOM 3639 C CA . GLU A 1 457 ? -62.641 -23.100 100.002 1.00 73.31 457 GLU A CA 1
ATOM 3640 C C . GLU A 1 457 ? -61.874 -22.047 99.178 1.00 73.31 457 GLU A C 1
ATOM 3642 O O . GLU A 1 457 ? -61.198 -22.379 98.205 1.00 73.31 457 GLU A O 1
ATOM 3647 N N . VAL A 1 458 ? -61.862 -20.783 99.625 1.00 78.25 458 VAL A N 1
ATOM 3648 C CA . VAL A 1 458 ? -61.022 -19.732 99.021 1.00 78.25 458 VAL A CA 1
ATOM 3649 C C . VAL A 1 458 ? -59.527 -20.067 99.106 1.00 78.25 458 VAL A C 1
ATOM 3651 O O . VAL A 1 458 ? -58.806 -19.849 98.131 1.00 78.25 458 VAL A O 1
ATOM 3654 N N . ARG A 1 459 ? -59.046 -20.618 100.229 1.00 77.31 459 ARG A N 1
ATOM 3655 C CA . ARG A 1 459 ? -57.633 -21.009 100.375 1.00 77.31 459 ARG A CA 1
ATOM 3656 C C . ARG A 1 459 ? -57.269 -22.226 99.523 1.00 77.31 459 ARG A C 1
ATOM 3658 O O . ARG A 1 459 ? -56.201 -22.242 98.917 1.00 77.31 459 ARG A O 1
ATOM 3665 N N . GLU A 1 460 ? -58.146 -23.221 99.435 1.00 78.31 460 GLU A N 1
ATOM 3666 C CA . GLU A 1 460 ? -57.946 -24.402 98.588 1.00 78.31 460 GLU A CA 1
ATOM 3667 C C . GLU A 1 460 ? -57.818 -24.001 97.108 1.00 78.31 460 GLU A C 1
ATOM 3669 O O . GLU A 1 460 ? -56.830 -24.344 96.455 1.00 78.31 460 GLU A O 1
ATOM 3674 N N . VAL A 1 461 ? -58.722 -23.148 96.612 1.00 80.00 461 VAL A N 1
ATOM 3675 C CA . VAL A 1 461 ? -58.657 -22.630 95.235 1.00 80.00 461 VAL A CA 1
ATOM 3676 C C . VAL A 1 461 ? -57.428 -21.735 95.010 1.00 80.00 461 VAL A C 1
ATOM 3678 O O . VAL A 1 461 ? -56.880 -21.725 93.904 1.00 80.00 461 VAL A O 1
ATOM 3681 N N . ALA A 1 462 ? -56.927 -21.022 96.029 1.00 78.00 462 ALA A N 1
ATOM 3682 C CA . ALA A 1 462 ? -55.667 -20.275 95.931 1.00 78.00 462 ALA A CA 1
ATOM 3683 C C . ALA A 1 462 ? -54.465 -21.214 95.736 1.00 78.00 462 ALA A C 1
ATOM 3685 O O . ALA A 1 462 ? -53.652 -20.995 94.833 1.00 78.00 462 ALA A O 1
ATOM 3686 N N . ILE A 1 463 ? -54.402 -22.303 96.509 1.00 77.31 463 ILE A N 1
ATOM 3687 C CA . ILE A 1 463 ? -53.353 -23.328 96.417 1.00 77.31 463 ILE A CA 1
ATOM 3688 C C . ILE A 1 463 ? -53.384 -24.027 95.046 1.00 77.31 463 ILE A C 1
ATOM 3690 O O . ILE A 1 463 ? -52.338 -24.177 94.404 1.00 77.31 463 ILE A O 1
ATOM 3694 N N . GLU A 1 464 ? -54.566 -24.394 94.539 1.00 78.19 464 GLU A N 1
ATOM 3695 C CA . GLU A 1 464 ? -54.703 -24.966 93.192 1.00 78.19 464 GLU A CA 1
ATOM 3696 C C . GLU A 1 464 ? -54.299 -23.971 92.093 1.00 78.19 464 GLU A C 1
ATOM 3698 O O . GLU A 1 464 ? -53.597 -24.330 91.141 1.00 78.19 464 GLU A O 1
ATOM 3703 N N . THR A 1 465 ? -54.676 -22.698 92.243 1.00 77.06 465 THR A N 1
ATOM 3704 C CA . THR A 1 465 ? -54.329 -21.625 91.301 1.00 77.06 465 THR A CA 1
ATOM 3705 C C . THR A 1 465 ? -52.817 -21.354 91.283 1.00 77.06 465 THR A C 1
ATOM 3707 O O . THR A 1 465 ? -52.243 -21.148 90.206 1.00 77.06 465 THR A O 1
ATOM 3710 N N . ALA A 1 466 ? -52.141 -21.420 92.437 1.00 73.19 466 ALA A N 1
ATOM 3711 C CA . ALA A 1 466 ? -50.684 -21.329 92.541 1.00 73.19 466 ALA A CA 1
ATOM 3712 C C . ALA A 1 466 ? -49.997 -22.477 91.781 1.00 73.19 466 ALA A C 1
ATOM 3714 O O . ALA A 1 466 ? -49.186 -22.233 90.879 1.00 73.19 466 ALA A O 1
ATOM 3715 N N . ALA A 1 467 ? -50.395 -23.724 92.061 1.00 73.12 467 ALA A N 1
ATOM 3716 C CA . ALA A 1 467 ? -49.854 -24.915 91.403 1.00 73.12 467 ALA A CA 1
ATOM 3717 C C . ALA A 1 467 ? -50.130 -24.933 89.883 1.00 73.12 467 ALA A C 1
ATOM 3719 O O . ALA A 1 467 ? -49.286 -25.356 89.085 1.00 73.12 467 ALA A O 1
ATOM 3720 N N . GLY A 1 468 ? -51.293 -24.435 89.452 1.00 69.31 468 GLY A N 1
ATOM 3721 C CA . GLY A 1 468 ? -51.632 -24.252 88.039 1.00 69.31 468 GLY A CA 1
ATOM 3722 C C . GLY A 1 468 ? -50.758 -23.200 87.346 1.00 69.31 468 GLY A C 1
ATOM 3723 O O . GLY A 1 468 ? -50.278 -23.429 86.231 1.00 69.31 468 GLY A O 1
ATOM 3724 N N . SER A 1 469 ? -50.497 -22.070 88.012 1.00 62.03 469 SER A N 1
ATOM 3725 C CA . SER A 1 469 ? -49.655 -20.986 87.489 1.00 62.03 469 SER A CA 1
ATOM 3726 C C . SER A 1 469 ? -48.195 -21.422 87.293 1.00 62.03 469 SER A C 1
ATOM 3728 O O . SER A 1 469 ? -47.564 -21.021 86.312 1.00 62.03 469 SER A O 1
ATOM 3730 N N . GLU A 1 470 ? -47.658 -22.269 88.174 1.00 62.16 470 GLU A N 1
ATOM 3731 C CA . GLU A 1 470 ? -46.296 -22.807 88.050 1.00 62.16 470 GLU A CA 1
ATOM 3732 C C . GLU A 1 470 ? -46.165 -23.810 86.886 1.00 62.16 470 GLU A C 1
ATOM 3734 O O . GLU A 1 470 ? -45.217 -23.751 86.101 1.00 62.16 470 GLU A O 1
ATOM 3739 N N . ARG A 1 471 ? -47.175 -24.664 86.665 1.00 70.62 471 ARG A N 1
ATOM 3740 C CA . ARG A 1 471 ? -47.220 -25.547 85.480 1.00 70.62 471 ARG A CA 1
ATOM 3741 C C . ARG A 1 471 ? -47.297 -24.758 84.168 1.00 70.62 471 ARG A C 1
ATOM 3743 O O . ARG A 1 471 ? -46.642 -25.120 83.188 1.00 70.62 471 ARG A O 1
ATOM 3750 N N . GLN A 1 472 ? -48.068 -23.668 84.136 1.00 62.56 472 GLN A N 1
ATOM 3751 C CA . GLN A 1 472 ? -48.176 -22.807 82.953 1.00 62.56 472 GLN A CA 1
ATOM 3752 C C . GLN A 1 472 ? -46.883 -22.030 82.665 1.00 62.56 472 GLN A C 1
ATOM 3754 O O . GLN A 1 472 ? -46.516 -21.883 81.497 1.00 62.56 472 GLN A O 1
ATOM 3759 N N . SER A 1 473 ? -46.167 -21.558 83.693 1.00 63.69 473 SER A N 1
ATOM 3760 C CA . SER A 1 473 ? -44.901 -20.838 83.502 1.00 63.69 473 SER A CA 1
ATOM 3761 C C . SER A 1 473 ? -43.808 -21.756 82.940 1.00 63.69 473 SER A C 1
ATOM 3763 O O . SER A 1 473 ? -43.138 -21.380 81.974 1.00 63.69 473 SER A O 1
ATOM 3765 N N . LEU A 1 474 ? -43.699 -22.989 83.448 1.00 68.19 474 LEU A N 1
ATOM 3766 C CA . LEU A 1 474 ? -42.793 -24.015 82.922 1.00 68.19 474 LEU A CA 1
ATOM 3767 C C . LEU A 1 474 ? -43.117 -24.362 81.460 1.00 68.19 474 LEU A C 1
ATOM 3769 O O . LEU A 1 474 ? -42.232 -24.295 80.605 1.00 68.19 474 LEU A O 1
ATOM 3773 N N . SER A 1 475 ? -44.390 -24.611 81.133 1.00 72.88 475 SER A N 1
ATOM 3774 C CA . SER A 1 475 ? -44.822 -24.890 79.754 1.00 72.88 475 SER A CA 1
ATOM 3775 C C . SER A 1 475 ? -44.530 -23.726 78.788 1.00 72.88 475 SER A C 1
ATOM 3777 O O . SER A 1 475 ? -44.076 -23.939 77.660 1.00 72.88 475 SER A O 1
ATOM 3779 N N . ALA A 1 476 ? -44.705 -22.476 79.231 1.00 68.56 476 ALA A N 1
ATOM 3780 C CA . ALA A 1 476 ? -44.373 -21.294 78.434 1.00 68.56 476 ALA A CA 1
ATOM 3781 C C . ALA A 1 476 ? -42.855 -21.142 78.195 1.00 68.56 476 ALA A C 1
ATOM 3783 O O . ALA A 1 476 ? -42.437 -20.713 77.113 1.00 68.56 476 ALA A O 1
ATOM 3784 N N . ILE A 1 477 ? -42.021 -21.517 79.172 1.00 67.94 477 ILE A N 1
ATOM 3785 C CA . ILE A 1 477 ? -40.557 -21.553 79.032 1.00 67.94 477 ILE A CA 1
ATOM 3786 C C . ILE A 1 477 ? -40.142 -22.645 78.034 1.00 67.94 477 ILE A C 1
ATOM 3788 O O . ILE A 1 477 ? -39.336 -22.376 77.139 1.00 67.94 477 ILE A O 1
ATOM 3792 N N . GLU A 1 478 ? -40.726 -23.841 78.117 1.00 71.44 478 GLU A N 1
ATOM 3793 C CA . GLU A 1 478 ? -40.477 -24.935 77.169 1.00 71.44 478 GLU A CA 1
ATOM 3794 C C . GLU A 1 478 ? -40.879 -24.566 75.736 1.00 71.44 478 GLU A C 1
ATOM 3796 O O . GLU A 1 478 ? -40.077 -24.728 74.814 1.00 71.44 478 GLU A O 1
ATOM 3801 N N . ALA A 1 479 ? -42.067 -23.985 75.537 1.00 72.44 479 ALA A N 1
ATOM 3802 C CA . ALA A 1 479 ? -42.524 -23.522 74.226 1.00 72.44 479 ALA A CA 1
ATOM 3803 C C . ALA A 1 479 ? -41.595 -22.443 73.636 1.00 72.44 479 ALA A C 1
ATOM 3805 O O . ALA A 1 479 ? -41.240 -22.496 72.455 1.00 72.44 479 ALA A O 1
ATOM 3806 N N . ARG A 1 480 ? -41.127 -21.496 74.462 1.00 71.12 480 ARG A N 1
ATOM 3807 C CA . ARG A 1 480 ? -40.165 -20.457 74.057 1.00 71.12 480 ARG A CA 1
ATOM 3808 C C . ARG A 1 480 ? -38.794 -21.037 73.694 1.00 71.12 480 ARG A C 1
ATOM 3810 O O . ARG A 1 480 ? -38.156 -20.556 72.756 1.00 71.12 480 ARG A O 1
ATOM 3817 N N . ASN A 1 481 ? -38.343 -22.062 74.413 1.00 74.62 481 ASN A N 1
ATOM 3818 C CA . ASN A 1 481 ? -37.093 -22.763 74.122 1.00 74.62 481 ASN A CA 1
ATOM 3819 C C . ASN A 1 481 ? -37.205 -23.618 72.851 1.00 74.62 481 ASN A C 1
ATOM 3821 O O . ASN A 1 481 ? -36.272 -23.632 72.048 1.00 74.62 481 ASN A O 1
ATOM 3825 N N . LYS A 1 482 ? -38.360 -24.254 72.616 1.00 78.00 482 LYS A N 1
ATOM 3826 C CA . LYS A 1 482 ? -38.656 -24.995 71.385 1.00 78.00 482 LYS A CA 1
ATOM 3827 C C . LYS A 1 482 ? -38.658 -24.076 70.161 1.00 78.00 482 LYS A C 1
ATOM 3829 O O . LYS A 1 482 ? -37.934 -24.362 69.215 1.00 78.00 482 LYS A O 1
ATOM 3834 N N . ALA A 1 483 ? -39.347 -22.934 70.216 1.00 73.69 483 ALA A N 1
ATOM 3835 C CA . ALA A 1 483 ? -39.339 -21.944 69.133 1.00 73.69 483 ALA A CA 1
ATOM 3836 C C . ALA A 1 483 ? -37.919 -21.431 68.820 1.00 73.69 483 ALA A C 1
ATOM 3838 O O . ALA A 1 483 ? -37.500 -21.418 67.666 1.00 73.69 483 ALA A O 1
ATOM 3839 N N . ARG A 1 484 ? -37.121 -21.106 69.851 1.00 72.81 484 ARG A N 1
ATOM 3840 C CA . ARG A 1 484 ? -35.702 -20.735 69.678 1.00 72.81 484 ARG A CA 1
ATOM 3841 C C . ARG A 1 484 ? -34.864 -21.835 69.029 1.00 72.81 484 ARG A C 1
ATOM 3843 O O . ARG A 1 484 ? -33.950 -21.520 68.270 1.00 72.81 484 ARG A O 1
ATOM 3850 N N . LYS A 1 485 ? -35.143 -23.103 69.340 1.00 74.38 485 LYS A N 1
ATOM 3851 C CA . LYS A 1 485 ? -34.451 -24.248 68.743 1.00 74.38 485 LYS A CA 1
ATOM 3852 C C . LYS A 1 485 ? -34.855 -24.437 67.281 1.00 74.38 485 LYS A C 1
ATOM 3854 O O . LYS A 1 485 ? -33.977 -24.565 66.443 1.00 74.38 485 LYS A O 1
ATOM 3859 N N . GLU A 1 486 ? -36.144 -24.345 66.962 1.00 73.38 486 GLU A N 1
ATOM 3860 C CA . GLU A 1 486 ? -36.653 -24.402 65.585 1.00 73.38 486 GLU A CA 1
ATOM 3861 C C . GLU A 1 486 ? -36.112 -23.256 64.713 1.00 73.38 486 GLU A C 1
ATOM 3863 O O . GLU A 1 486 ? -35.764 -23.481 63.557 1.00 73.38 486 GLU A O 1
ATOM 3868 N N . ASP A 1 487 ? -35.974 -22.041 65.252 1.00 70.88 487 ASP A N 1
ATOM 3869 C CA . ASP A 1 487 ? -35.350 -20.923 64.532 1.00 70.88 487 ASP A CA 1
ATOM 3870 C C . ASP A 1 487 ? -33.835 -21.114 64.356 1.00 70.88 487 ASP A C 1
ATOM 3872 O O . ASP A 1 487 ? -33.290 -20.792 63.297 1.00 70.88 487 ASP A O 1
ATOM 3876 N N . ALA A 1 488 ? -33.144 -21.676 65.354 1.00 70.38 488 ALA A N 1
ATOM 3877 C CA . ALA A 1 488 ? -31.730 -22.027 65.243 1.00 70.38 488 ALA A CA 1
ATOM 3878 C C . ALA A 1 488 ? -31.496 -23.156 64.223 1.00 70.38 488 ALA A C 1
ATOM 3880 O O . ALA A 1 488 ? -30.555 -23.073 63.433 1.00 70.38 488 ALA A O 1
ATOM 3881 N N . ASP A 1 489 ? -32.363 -24.169 64.195 1.00 71.75 489 ASP A N 1
ATOM 3882 C CA . ASP A 1 489 ? -32.295 -25.287 63.256 1.00 71.75 489 ASP A CA 1
ATOM 3883 C C . ASP A 1 489 ? -32.649 -24.829 61.827 1.00 71.75 489 ASP A C 1
ATOM 3885 O O . ASP A 1 489 ? -31.902 -25.151 60.907 1.00 71.75 489 ASP A O 1
ATOM 3889 N N . LYS A 1 490 ? -33.638 -23.940 61.628 1.00 72.81 490 LYS A N 1
ATOM 3890 C CA . LYS A 1 490 ? -33.880 -23.267 60.329 1.00 72.81 490 LYS A CA 1
ATOM 3891 C C . LYS A 1 490 ? -32.684 -22.434 59.864 1.00 72.81 490 LYS A C 1
ATOM 3893 O O . LYS A 1 490 ? -32.338 -22.453 58.685 1.00 72.81 490 LYS A O 1
ATOM 3898 N N . GLN A 1 491 ? -32.012 -21.711 60.765 1.00 61.44 491 GLN A N 1
ATOM 3899 C CA . GLN A 1 491 ? -30.771 -20.992 60.433 1.00 61.44 491 GLN A CA 1
ATOM 3900 C C . GLN A 1 491 ? -29.605 -21.943 60.116 1.00 61.44 491 GLN A C 1
ATOM 3902 O O . GLN A 1 491 ? -28.681 -21.567 59.389 1.00 61.44 491 GLN A O 1
ATOM 3907 N N . LYS A 1 492 ? -29.635 -23.168 60.648 1.00 67.12 492 LYS A N 1
ATOM 3908 C CA . LYS A 1 492 ? -28.648 -24.218 60.390 1.00 67.12 492 LYS A CA 1
ATOM 3909 C C . LYS A 1 492 ? -28.910 -24.905 59.049 1.00 67.12 492 LYS A C 1
ATOM 3911 O O . LYS A 1 492 ? -27.969 -25.034 58.274 1.00 67.12 492 LYS A O 1
ATOM 3916 N N . GLU A 1 493 ? -30.162 -25.227 58.722 1.00 60.38 493 GLU A N 1
ATOM 3917 C CA . GLU A 1 493 ? -30.587 -25.688 57.392 1.00 60.38 493 GLU A CA 1
ATOM 3918 C C . GLU A 1 493 ? -30.309 -24.636 56.315 1.00 60.38 493 GLU A C 1
ATOM 3920 O O . GLU A 1 493 ? -29.701 -24.958 55.301 1.00 60.38 493 GLU A O 1
ATOM 3925 N N . ALA A 1 494 ? -30.630 -23.359 56.550 1.00 59.41 494 ALA A N 1
ATOM 3926 C CA . ALA A 1 494 ? -30.335 -22.276 55.605 1.00 59.41 494 ALA A CA 1
ATOM 3927 C C . ALA A 1 494 ? -28.825 -22.058 55.368 1.00 59.41 494 ALA A C 1
ATOM 3929 O O . ALA A 1 494 ? -28.432 -21.531 54.326 1.00 59.41 494 ALA A O 1
ATOM 3930 N N . LYS A 1 495 ? -27.965 -22.467 56.314 1.00 55.06 495 LYS A N 1
ATOM 3931 C CA . LYS A 1 495 ? -26.505 -22.519 56.126 1.00 55.06 495 LYS A CA 1
ATOM 3932 C C . LYS A 1 495 ? -26.054 -23.798 55.416 1.00 55.06 495 LYS A C 1
ATOM 3934 O O . LYS A 1 495 ? -25.175 -23.720 54.564 1.00 55.06 495 LYS A O 1
ATOM 3939 N N . LEU A 1 496 ? -26.654 -24.946 55.733 1.00 51.28 496 LEU A N 1
ATOM 3940 C CA . LEU A 1 496 ? -26.314 -26.248 55.148 1.00 51.28 496 LEU A CA 1
ATOM 3941 C C . LEU A 1 496 ? -26.756 -26.358 53.676 1.00 51.28 496 LEU A C 1
ATOM 3943 O O . LEU A 1 496 ? -26.021 -26.881 52.847 1.00 51.28 496 LEU A O 1
ATOM 3947 N N . ALA A 1 497 ? -27.894 -25.758 53.322 1.00 52.09 497 ALA A N 1
ATOM 3948 C CA . ALA A 1 497 ? -28.391 -25.634 51.951 1.00 52.09 497 ALA A CA 1
ATOM 3949 C C . ALA A 1 497 ? -27.557 -24.682 51.068 1.00 52.09 497 ALA A C 1
ATOM 3951 O O . ALA A 1 497 ? -27.859 -24.514 49.888 1.00 52.09 497 ALA A O 1
ATOM 3952 N N . LYS A 1 498 ? -26.521 -24.034 51.626 1.00 52.31 498 LYS A N 1
ATOM 3953 C CA . LYS A 1 498 ? -25.644 -23.092 50.913 1.00 52.31 498 LYS A CA 1
ATOM 3954 C C . LYS A 1 498 ? -24.180 -23.537 50.838 1.00 52.31 498 LYS A C 1
ATOM 3956 O O . LYS A 1 498 ? -23.340 -22.782 50.355 1.00 52.31 498 LYS A O 1
ATOM 3961 N N . THR A 1 499 ? -23.864 -24.751 51.289 1.00 41.03 499 THR A N 1
ATOM 3962 C CA . THR A 1 499 ? -22.548 -25.374 51.102 1.00 41.03 499 THR A CA 1
ATOM 3963 C C . THR A 1 499 ? -22.613 -26.395 49.972 1.00 41.03 499 THR A C 1
ATOM 3965 O O . THR A 1 499 ? -23.105 -27.502 50.185 1.00 41.03 499 THR A O 1
ATOM 3968 N N . SER A 1 500 ? -22.106 -26.045 48.784 1.00 53.41 500 SER A N 1
ATOM 3969 C CA . SER A 1 500 ? -21.900 -27.030 47.715 1.00 53.41 500 SER A CA 1
ATOM 3970 C C . SER A 1 500 ? -20.786 -28.021 48.083 1.00 53.41 500 SER A C 1
ATOM 3972 O O . SER A 1 500 ? -20.000 -27.787 49.010 1.00 53.41 500 SER A O 1
ATOM 3974 N N . ALA A 1 501 ? -20.738 -29.160 47.384 1.00 63.56 501 ALA A N 1
ATOM 3975 C CA . ALA A 1 501 ? -19.859 -30.278 47.726 1.00 63.56 501 ALA A CA 1
ATOM 3976 C C . ALA A 1 501 ? -18.376 -29.849 47.863 1.00 63.56 501 ALA A C 1
ATOM 3978 O O . ALA A 1 501 ? -17.898 -29.055 47.039 1.00 63.56 501 ALA A O 1
ATOM 3979 N N . PRO A 1 502 ? -17.617 -30.366 48.856 1.00 72.38 502 PRO A N 1
ATOM 3980 C CA . PRO A 1 502 ? -16.228 -29.969 49.086 1.00 72.38 502 PRO A CA 1
ATOM 3981 C C . PRO A 1 502 ? -15.337 -30.160 47.854 1.00 72.38 502 PRO A C 1
ATOM 3983 O O . PRO A 1 502 ? -15.350 -31.213 47.226 1.00 72.38 502 PRO A O 1
ATOM 3986 N N . TRP A 1 503 ? -14.517 -29.154 47.546 1.00 79.75 503 TRP A N 1
ATOM 3987 C CA . TRP A 1 503 ? -13.564 -29.216 46.434 1.00 79.75 503 TRP A CA 1
ATOM 3988 C C . TRP A 1 503 ? -12.491 -30.284 46.676 1.00 79.75 503 TRP A C 1
ATOM 3990 O O . TRP A 1 503 ? -11.716 -30.200 47.634 1.00 79.75 503 TRP A O 1
ATOM 4000 N N . THR A 1 504 ? -12.413 -31.246 45.767 1.00 82.19 504 THR A N 1
ATOM 4001 C CA . THR A 1 504 ? -11.404 -32.306 45.727 1.00 82.19 504 THR A CA 1
ATOM 4002 C C . THR A 1 504 ? -10.033 -31.775 45.288 1.00 82.19 504 THR A C 1
ATOM 4004 O O . THR A 1 504 ? -9.899 -30.711 44.676 1.00 82.19 504 THR A O 1
ATOM 4007 N N . LYS A 1 505 ? -8.968 -32.535 45.582 1.00 81.50 505 LYS A N 1
ATOM 4008 C CA . LYS A 1 505 ? -7.595 -32.173 45.178 1.00 81.50 505 LYS A CA 1
ATOM 4009 C C . LYS A 1 505 ? -7.431 -32.124 43.652 1.00 81.50 505 LYS A C 1
ATOM 4011 O O . LYS A 1 505 ? -6.688 -31.277 43.154 1.00 81.50 505 LYS A O 1
ATOM 4016 N N . ASP A 1 506 ? -8.161 -32.968 42.928 1.00 81.62 506 ASP A N 1
ATOM 4017 C CA . ASP A 1 506 ? -8.094 -33.047 41.469 1.00 81.62 506 ASP A CA 1
ATOM 4018 C C . ASP A 1 506 ? -8.838 -31.885 40.794 1.00 81.62 506 ASP A C 1
ATOM 4020 O O . ASP A 1 506 ? -8.312 -31.310 39.840 1.00 81.62 506 ASP A O 1
ATOM 4024 N N . GLU A 1 507 ? -9.982 -31.439 41.334 1.00 82.44 507 GLU A N 1
ATOM 4025 C CA . GLU A 1 507 ? -10.651 -30.200 40.893 1.00 82.44 507 GLU A CA 1
ATOM 4026 C C . GLU A 1 507 ? -9.748 -28.969 41.087 1.00 82.44 507 GLU A C 1
ATOM 4028 O O . GLU A 1 507 ? -9.656 -28.115 40.204 1.00 82.44 507 GLU A O 1
ATOM 4033 N N . LEU A 1 508 ? -9.018 -28.883 42.208 1.00 84.81 508 LEU A N 1
ATOM 4034 C CA . LEU A 1 508 ? -8.065 -27.794 42.467 1.00 84.81 508 LEU A CA 1
ATOM 4035 C C . LEU A 1 508 ? -6.878 -27.813 41.485 1.00 84.81 508 LEU A C 1
ATOM 4037 O O . LEU A 1 508 ? -6.448 -26.760 40.997 1.00 84.81 508 LEU A O 1
ATOM 4041 N N . ALA A 1 509 ? -6.367 -29.000 41.148 1.00 83.25 509 ALA A N 1
ATOM 4042 C CA . ALA A 1 509 ? -5.331 -29.165 40.130 1.00 83.25 509 ALA A CA 1
ATOM 4043 C C . ALA A 1 509 ? -5.847 -28.809 38.721 1.00 83.25 509 ALA A C 1
ATOM 4045 O O . ALA A 1 509 ? -5.157 -28.115 37.964 1.00 83.25 509 ALA A O 1
ATOM 4046 N N . ALA A 1 510 ? -7.075 -29.218 38.383 1.00 85.31 510 ALA A N 1
ATOM 4047 C CA . ALA A 1 510 ? -7.739 -28.882 37.127 1.00 85.31 510 ALA A CA 1
ATOM 4048 C C . ALA A 1 510 ? -7.980 -27.369 36.999 1.00 85.31 510 ALA A C 1
ATOM 4050 O O . ALA A 1 510 ? -7.632 -26.799 35.965 1.00 85.31 510 ALA A O 1
ATOM 4051 N N . LEU A 1 511 ? -8.458 -26.700 38.055 1.00 87.69 511 LEU A N 1
ATOM 4052 C CA . LEU A 1 511 ? -8.643 -25.244 38.119 1.00 87.69 511 LEU A CA 1
ATOM 4053 C C . LEU A 1 511 ? -7.316 -24.494 37.908 1.00 87.69 511 LEU A C 1
ATOM 4055 O O . LEU A 1 511 ? -7.234 -23.606 37.058 1.00 87.69 511 LEU A O 1
ATOM 4059 N N . SER A 1 512 ? -6.242 -24.901 38.594 1.00 82.06 512 SER A N 1
ATOM 4060 C CA . SER A 1 512 ? -4.895 -24.332 38.411 1.00 82.06 512 SER A CA 1
ATOM 4061 C C . SER A 1 512 ? -4.381 -24.481 36.968 1.00 82.06 512 SER A C 1
ATOM 4063 O O . SER A 1 512 ? -3.785 -23.558 36.401 1.00 82.06 512 SER A O 1
ATOM 4065 N N . LYS A 1 513 ? -4.659 -25.625 36.327 1.00 87.06 513 LYS A N 1
ATOM 4066 C CA . LYS A 1 513 ? -4.317 -25.889 34.920 1.00 87.06 513 LYS A CA 1
ATOM 4067 C C . LYS A 1 513 ? -5.194 -25.083 33.950 1.00 87.06 513 LYS A C 1
ATOM 4069 O O . LYS A 1 513 ? -4.677 -24.566 32.960 1.00 87.06 513 LYS A O 1
ATOM 4074 N N . ALA A 1 514 ? -6.481 -24.919 34.255 1.00 86.25 514 ALA A N 1
ATOM 4075 C CA . ALA A 1 514 ? -7.439 -24.133 33.480 1.00 86.25 514 ALA A CA 1
ATOM 4076 C C . ALA A 1 514 ? -7.065 -22.645 33.458 1.00 86.25 514 ALA A C 1
ATOM 4078 O O . ALA A 1 514 ? -6.983 -22.046 32.389 1.00 86.25 514 ALA A O 1
ATOM 4079 N N . ILE A 1 515 ? -6.747 -22.065 34.620 1.00 85.94 515 ILE A N 1
ATOM 4080 C CA . ILE A 1 515 ? -6.354 -20.653 34.763 1.00 85.94 515 ILE A CA 1
ATOM 4081 C C . ILE A 1 515 ? -5.090 -20.333 33.949 1.00 85.94 515 ILE A C 1
ATOM 4083 O O . ILE A 1 515 ? -5.011 -19.269 33.338 1.00 85.94 515 ILE A O 1
ATOM 4087 N N . LYS A 1 516 ? -4.121 -21.259 33.899 1.00 84.25 516 LYS A N 1
ATOM 4088 C CA . LYS A 1 516 ? -2.911 -21.129 33.064 1.00 84.25 516 LYS A CA 1
ATOM 4089 C C . LYS A 1 516 ? -3.207 -21.254 31.566 1.00 84.25 516 LYS A C 1
ATOM 4091 O O . LYS A 1 516 ? -2.534 -20.612 30.767 1.00 84.25 516 LYS A O 1
ATOM 4096 N N . LYS A 1 517 ? -4.190 -22.078 31.186 1.00 87.38 517 LYS A N 1
ATOM 4097 C CA . LYS A 1 517 ? -4.603 -22.295 29.789 1.00 87.38 517 LYS A CA 1
ATOM 4098 C C . LYS A 1 517 ? -5.464 -21.148 29.241 1.00 87.38 517 LYS A C 1
ATOM 4100 O O . LYS A 1 517 ? -5.372 -20.841 28.057 1.00 87.38 517 LYS A O 1
ATOM 4105 N N . TYR A 1 518 ? -6.266 -20.511 30.094 1.00 88.12 518 TYR A N 1
ATOM 4106 C CA . TYR A 1 518 ? -7.188 -19.428 29.748 1.00 88.12 518 TYR A CA 1
ATOM 4107 C C . TYR A 1 518 ? -6.829 -18.147 30.537 1.00 88.12 518 TYR A C 1
ATOM 4109 O O . TYR A 1 518 ? -7.380 -17.906 31.621 1.00 88.12 518 TYR A O 1
ATOM 4117 N N . PRO A 1 519 ? -5.882 -17.323 30.038 1.00 80.25 519 PRO A N 1
ATOM 4118 C CA . PRO A 1 519 ? -5.461 -16.082 30.696 1.00 80.25 519 PRO A CA 1
ATOM 4119 C C . PRO A 1 519 ? -6.569 -15.012 30.710 1.00 80.25 519 PRO A C 1
ATOM 4121 O O . PRO A 1 519 ? -7.603 -15.143 30.054 1.00 80.25 519 PRO A O 1
ATOM 4124 N N . ALA A 1 520 ? -6.374 -13.952 31.499 1.00 75.88 520 ALA A N 1
ATOM 4125 C CA . ALA A 1 520 ? -7.340 -12.859 31.627 1.00 75.88 520 ALA A CA 1
ATOM 4126 C C . ALA A 1 520 ? -7.501 -12.069 30.310 1.00 75.88 520 ALA A C 1
ATOM 4128 O O . ALA A 1 520 ? -6.509 -11.774 29.647 1.00 75.88 520 ALA A O 1
ATOM 4129 N N . GLY A 1 521 ? -8.745 -11.714 29.957 1.00 70.38 521 GLY A N 1
ATOM 4130 C CA . GLY A 1 521 ? -9.069 -10.863 28.799 1.00 70.38 521 GLY A CA 1
ATOM 4131 C C . GLY A 1 521 ? -10.224 -11.341 27.904 1.00 70.38 521 GLY A C 1
ATOM 4132 O O . GLY A 1 521 ? -10.725 -10.554 27.111 1.00 70.38 521 GLY A O 1
ATOM 4133 N N . GLY A 1 522 ? -10.672 -12.598 28.015 1.00 73.56 522 GLY A N 1
ATOM 4134 C CA . GLY A 1 522 ? -11.783 -13.135 27.210 1.00 73.56 522 GLY A CA 1
ATOM 4135 C C . GLY A 1 522 ? -13.140 -13.102 27.925 1.00 73.56 522 GLY A C 1
ATOM 4136 O O . GLY A 1 522 ? -13.238 -13.555 29.064 1.00 73.56 522 GLY A O 1
ATOM 4137 N N . ALA A 1 523 ? -14.197 -12.647 27.242 1.00 70.50 523 ALA A N 1
ATOM 4138 C CA . ALA A 1 523 ? -15.553 -12.544 27.803 1.00 70.50 523 ALA A CA 1
ATOM 4139 C C . ALA A 1 523 ? -16.151 -13.895 28.258 1.00 70.50 523 ALA A C 1
ATOM 4141 O O . ALA A 1 523 ? -16.835 -13.948 29.271 1.00 70.50 523 ALA A O 1
ATOM 4142 N N . ALA A 1 524 ? -15.828 -14.995 27.565 1.00 82.44 524 ALA A N 1
ATOM 4143 C CA . ALA A 1 524 ? -16.267 -16.360 27.898 1.00 82.44 524 ALA A CA 1
ATOM 4144 C C . ALA A 1 524 ? -15.215 -17.176 28.689 1.00 82.44 524 ALA A C 1
ATOM 4146 O O . ALA A 1 524 ? -15.230 -18.408 28.690 1.00 82.44 524 ALA A O 1
ATOM 4147 N N . ARG A 1 525 ? -14.244 -16.507 29.335 1.00 89.00 525 ARG A N 1
ATOM 4148 C CA . ARG A 1 525 ? -13.125 -17.166 30.038 1.00 89.00 525 ARG A CA 1
ATOM 4149 C C . ARG A 1 525 ? -13.600 -18.146 31.112 1.00 89.00 525 ARG A C 1
ATOM 4151 O O . ARG A 1 525 ? -13.048 -19.237 31.221 1.00 89.00 525 ARG A O 1
ATOM 4158 N N . TRP A 1 526 ? -14.582 -17.749 31.916 1.00 90.69 526 TRP A N 1
ATOM 4159 C CA . TRP A 1 526 ? -15.026 -18.548 33.058 1.00 90.69 526 TRP A CA 1
ATOM 4160 C C . TRP A 1 526 ? -15.925 -19.717 32.645 1.00 90.69 526 TRP A C 1
ATOM 4162 O O . TRP A 1 526 ? -15.761 -20.804 33.189 1.00 90.69 526 TRP A O 1
ATOM 4172 N N . ASP A 1 527 ? -16.750 -19.554 31.607 1.00 89.06 527 ASP A N 1
ATOM 4173 C CA . ASP A 1 527 ? -17.481 -20.651 30.958 1.00 89.06 527 ASP A CA 1
ATOM 4174 C C . ASP A 1 527 ? -16.519 -21.721 30.401 1.00 89.06 527 ASP A C 1
ATOM 4176 O O . ASP A 1 527 ? -16.721 -22.922 30.603 1.00 89.06 527 ASP A O 1
ATOM 4180 N N . ALA A 1 528 ? -15.417 -21.298 29.767 1.00 87.56 528 ALA A N 1
ATOM 4181 C CA . ALA A 1 528 ? -14.376 -22.203 29.273 1.00 87.56 528 ALA A CA 1
ATOM 4182 C C . ALA A 1 528 ? -13.601 -22.908 30.405 1.00 87.56 528 ALA A C 1
ATOM 4184 O O . ALA A 1 528 ? -13.256 -24.082 30.268 1.00 87.56 528 ALA A O 1
ATOM 4185 N N . ILE A 1 529 ? -13.344 -22.222 31.526 1.00 88.31 529 ILE A N 1
ATOM 4186 C CA . ILE A 1 529 ? -12.693 -22.802 32.713 1.00 88.31 529 ILE A CA 1
ATOM 4187 C C . ILE A 1 529 ? -13.601 -23.843 33.384 1.00 88.31 529 ILE A C 1
ATOM 4189 O O . ILE A 1 529 ? -13.137 -24.957 33.624 1.00 88.31 529 ILE A O 1
ATOM 4193 N N . ALA A 1 530 ? -14.879 -23.529 33.617 1.00 88.00 530 ALA A N 1
ATOM 4194 C CA . ALA A 1 530 ? -15.848 -24.466 34.191 1.00 88.00 530 ALA A CA 1
ATOM 4195 C C . ALA A 1 530 ? -16.012 -25.711 33.302 1.00 88.00 530 ALA A C 1
ATOM 4197 O O . ALA A 1 530 ? -15.850 -26.839 33.767 1.00 88.00 530 ALA A O 1
ATOM 4198 N N . SER A 1 531 ? -16.191 -25.513 31.990 1.00 87.94 531 SER A N 1
ATOM 4199 C CA . SER A 1 531 ? -16.250 -26.607 31.009 1.00 87.94 531 SER A CA 1
ATOM 4200 C C . SER A 1 531 ? -14.988 -27.480 31.030 1.00 87.94 531 SER A C 1
ATOM 4202 O O . SER A 1 531 ? -15.068 -28.702 30.938 1.00 87.94 531 SER A O 1
ATOM 4204 N N . PHE A 1 532 ? -13.803 -26.876 31.163 1.00 87.94 532 PHE A N 1
ATOM 4205 C CA . PHE A 1 532 ? -12.533 -27.603 31.214 1.00 87.94 532 PHE A CA 1
ATOM 4206 C C . PHE A 1 532 ? -12.370 -28.431 32.499 1.00 87.94 532 PHE A C 1
ATOM 4208 O O . PHE A 1 532 ? -11.847 -29.542 32.429 1.00 87.94 532 PHE A O 1
ATOM 4215 N N . ILE A 1 533 ? -12.831 -27.922 33.647 1.00 87.56 533 ILE A N 1
ATOM 4216 C CA . ILE A 1 533 ? -12.816 -28.647 34.928 1.00 87.56 533 ILE A CA 1
ATOM 4217 C C . ILE A 1 533 ? -13.813 -29.807 34.886 1.00 87.56 533 ILE A C 1
ATOM 4219 O O . ILE A 1 533 ? -13.418 -30.947 35.120 1.00 87.56 533 ILE A O 1
ATOM 4223 N N . ASN A 1 534 ? -15.063 -29.556 34.489 1.00 88.50 534 ASN A N 1
ATOM 4224 C CA . ASN A 1 534 ? -16.111 -30.580 34.427 1.00 88.50 534 ASN A CA 1
ATOM 4225 C C . ASN A 1 534 ? -15.736 -31.732 33.476 1.00 88.50 534 ASN A C 1
ATOM 4227 O O . ASN A 1 534 ? -15.880 -32.902 33.830 1.00 88.50 534 ASN A O 1
ATOM 4231 N N . ASN A 1 535 ? -15.147 -31.422 32.314 1.00 86.19 535 ASN A N 1
ATOM 4232 C CA . ASN A 1 535 ? -14.680 -32.432 31.358 1.00 86.19 535 ASN A CA 1
ATOM 4233 C C . ASN A 1 535 ? -13.480 -33.264 31.857 1.00 86.19 535 ASN A C 1
ATOM 4235 O O . ASN A 1 535 ? -13.311 -34.404 31.422 1.00 86.19 535 ASN A O 1
ATOM 4239 N N . LEU A 1 536 ? -12.634 -32.714 32.738 1.00 83.12 536 LEU A N 1
ATOM 4240 C CA . LEU A 1 536 ? -11.493 -33.433 33.321 1.00 83.12 536 LEU A CA 1
ATOM 4241 C C . LEU A 1 536 ? -11.884 -34.257 34.549 1.00 83.12 536 LEU A C 1
ATOM 4243 O O . LEU A 1 536 ? -11.425 -35.388 34.689 1.00 83.12 536 LEU A O 1
ATOM 4247 N N . CYS A 1 537 ? -12.712 -33.692 35.426 1.00 79.69 537 CYS A N 1
ATOM 4248 C CA . CYS A 1 537 ? -13.058 -34.271 36.722 1.00 79.69 537 CYS A CA 1
ATOM 4249 C C . CYS A 1 537 ? -14.313 -35.157 36.686 1.00 79.69 537 CYS A C 1
ATOM 4251 O O . CYS A 1 537 ? -14.555 -35.851 37.668 1.00 79.69 537 CYS A O 1
ATOM 4253 N N . LYS A 1 538 ? -15.090 -35.150 35.587 1.00 75.25 538 LYS A N 1
ATOM 4254 C CA . LYS A 1 538 ? -16.249 -36.035 35.332 1.00 75.25 538 LYS A CA 1
ATOM 4255 C C . LYS A 1 538 ? -17.183 -36.205 36.543 1.00 75.25 538 LYS A C 1
ATOM 4257 O O . LYS A 1 538 ? -17.499 -37.324 36.936 1.00 75.25 538 LYS A O 1
ATOM 4262 N N . GLN A 1 539 ? -17.563 -35.089 37.157 1.00 62.97 539 GLN A N 1
ATOM 4263 C CA . GLN A 1 539 ? -18.460 -35.075 38.314 1.00 62.97 539 GLN A CA 1
ATOM 4264 C C . GLN A 1 539 ? -19.904 -35.395 37.896 1.00 62.97 539 GLN A C 1
ATOM 4266 O O . GLN A 1 539 ? -20.292 -35.100 36.764 1.00 62.97 539 GLN A O 1
ATOM 4271 N N . GLU A 1 540 ? -20.694 -35.973 38.807 1.00 63.25 540 GLU A N 1
ATOM 4272 C CA . GLU A 1 540 ? -22.129 -36.228 38.585 1.00 63.25 540 GLU A CA 1
ATOM 4273 C C . GLU A 1 540 ? -22.933 -34.919 38.495 1.00 63.25 540 GLU A C 1
ATOM 4275 O O . GLU A 1 540 ? -23.862 -34.819 37.697 1.00 63.25 540 GLU A O 1
ATOM 4280 N N . GLU A 1 541 ? -22.510 -33.885 39.231 1.00 73.38 541 GLU A N 1
ATOM 4281 C CA . GLU A 1 541 ? -23.023 -32.517 39.122 1.00 73.38 541 GLU A CA 1
ATOM 4282 C C . GLU A 1 541 ? -21.931 -31.580 38.561 1.00 73.38 541 GLU A C 1
ATOM 4284 O O . GLU A 1 541 ? -20.836 -31.497 39.129 1.00 73.38 541 GLU A O 1
ATOM 4289 N N . PRO A 1 542 ? -22.170 -30.875 37.437 1.00 77.75 542 PRO A N 1
ATOM 4290 C CA . PRO A 1 542 ? -21.176 -29.991 36.835 1.00 77.75 542 PRO A CA 1
ATOM 4291 C C . PRO A 1 542 ? -21.046 -28.671 37.608 1.00 77.75 542 PRO A C 1
ATOM 4293 O O . PRO A 1 542 ? -22.028 -27.957 37.810 1.00 77.75 542 PRO A O 1
ATOM 4296 N N . ARG A 1 543 ? -19.810 -28.290 37.951 1.00 82.75 543 ARG A N 1
ATOM 4297 C CA . ARG A 1 543 ? -19.496 -27.010 38.604 1.00 82.75 543 ARG A CA 1
ATOM 4298 C C . ARG A 1 543 ? -19.864 -25.824 37.725 1.00 82.75 543 ARG A C 1
ATOM 4300 O O . ARG A 1 543 ? -19.577 -25.832 36.521 1.00 82.75 543 ARG A O 1
ATOM 4307 N N . THR A 1 544 ? -20.433 -24.783 38.324 1.00 86.75 544 THR A N 1
ATOM 4308 C CA . THR A 1 544 ? -20.777 -23.552 37.597 1.00 86.75 544 THR A CA 1
ATOM 4309 C C . THR A 1 544 ? -19.564 -22.631 37.440 1.00 86.75 544 THR A C 1
ATOM 4311 O O . THR A 1 544 ? -18.517 -22.803 38.077 1.00 86.75 544 THR A O 1
ATOM 4314 N N . LYS A 1 545 ? -19.676 -21.619 36.571 1.00 86.50 545 LYS A N 1
ATOM 4315 C CA . LYS A 1 545 ? -18.611 -20.617 36.418 1.00 86.50 545 LYS A CA 1
ATOM 4316 C C . LYS A 1 545 ? -18.507 -19.714 37.647 1.00 86.50 545 LYS A C 1
ATOM 4318 O O . LYS A 1 545 ? -17.405 -19.299 37.992 1.00 86.50 545 LYS A O 1
ATOM 4323 N N . GLU A 1 546 ? -19.625 -19.470 38.323 1.00 84.25 546 GLU A N 1
ATOM 4324 C CA . GLU A 1 546 ? -19.725 -18.706 39.561 1.00 84.25 546 GLU A CA 1
ATOM 4325 C C . GLU A 1 546 ? -18.939 -19.405 40.684 1.00 84.25 546 GLU A C 1
ATOM 4327 O O . GLU A 1 546 ? -18.066 -18.779 41.284 1.00 84.25 546 GLU A O 1
ATOM 4332 N N . GLU A 1 547 ? -19.117 -20.720 40.876 1.00 83.62 547 GLU A N 1
ATOM 4333 C CA . GLU A 1 547 ? -18.321 -21.506 41.837 1.00 83.62 547 GLU A CA 1
ATOM 4334 C C . GLU A 1 547 ? -16.816 -21.475 41.518 1.00 83.62 547 GLU A C 1
ATOM 4336 O O . GLU A 1 547 ? -15.978 -21.377 42.419 1.00 83.62 547 GLU A O 1
ATOM 4341 N N . CYS A 1 548 ? -16.447 -21.536 40.233 1.00 85.06 548 CYS A N 1
ATOM 4342 C CA . CYS A 1 548 ? -15.048 -21.453 39.804 1.00 85.06 548 CYS A CA 1
ATOM 4343 C C . CYS A 1 548 ? -14.424 -20.077 40.106 1.00 85.06 548 CYS A C 1
ATOM 4345 O O . CYS A 1 548 ? -13.243 -20.005 40.461 1.00 85.06 548 CYS A O 1
ATOM 4347 N N . ILE A 1 549 ? -15.204 -18.997 39.981 1.00 85.81 549 ILE A N 1
ATOM 4348 C CA . ILE A 1 549 ? -14.796 -17.628 40.325 1.00 85.81 549 ILE A CA 1
ATOM 4349 C C . ILE A 1 549 ? -14.655 -17.481 41.843 1.00 85.81 549 ILE A C 1
ATOM 4351 O O . ILE A 1 549 ? -13.616 -17.012 42.308 1.00 85.81 549 ILE A O 1
ATOM 4355 N N . GLU A 1 550 ? -15.650 -17.915 42.621 1.00 83.38 550 GLU A N 1
ATOM 4356 C CA . GLU A 1 550 ? -15.600 -17.866 44.087 1.00 83.38 550 GLU A CA 1
ATOM 4357 C C . GLU A 1 550 ? -14.403 -18.645 44.630 1.00 83.38 550 GLU A C 1
ATOM 4359 O O . GLU A 1 550 ? -13.647 -18.125 45.454 1.00 83.38 550 GLU A O 1
ATOM 4364 N N . LYS A 1 551 ? -14.152 -19.859 44.120 1.00 85.06 551 LYS A N 1
ATOM 4365 C CA . LYS A 1 551 ? -13.006 -20.659 44.556 1.00 85.06 551 LYS A CA 1
ATOM 4366 C C . LYS A 1 551 ? -11.670 -20.037 44.160 1.00 85.06 551 LYS A C 1
ATOM 4368 O O . LYS A 1 551 ? -10.742 -20.053 44.968 1.00 85.06 551 LYS A O 1
ATOM 4373 N N . TYR A 1 552 ? -11.561 -19.471 42.957 1.00 85.44 552 TYR A N 1
ATOM 4374 C CA . TYR A 1 552 ? -10.369 -18.729 42.544 1.00 85.44 552 TYR A CA 1
ATOM 4375 C C . TYR A 1 552 ? -10.106 -17.529 43.461 1.00 85.44 552 TYR A C 1
ATOM 4377 O O . TYR A 1 552 ? -8.981 -17.362 43.929 1.00 85.44 552 TYR A O 1
ATOM 4385 N N . ASN A 1 553 ? -11.142 -16.746 43.770 1.00 83.56 553 ASN A N 1
ATOM 4386 C CA . ASN A 1 553 ? -11.039 -15.589 44.653 1.00 83.56 553 ASN A CA 1
ATOM 4387 C C . ASN A 1 553 ? -10.663 -16.003 46.085 1.00 83.56 553 ASN A C 1
ATOM 4389 O O . ASN A 1 553 ? -9.774 -15.389 46.661 1.00 83.56 553 ASN A O 1
ATOM 4393 N N . LEU A 1 554 ? -11.245 -17.084 46.620 1.00 78.19 554 LEU A N 1
ATOM 4394 C CA . LEU A 1 554 ? -10.895 -17.646 47.933 1.00 78.19 554 LEU A CA 1
ATOM 4395 C C . LEU A 1 554 ? -9.441 -18.136 48.009 1.00 78.19 554 LEU A C 1
ATOM 4397 O O . LEU A 1 554 ? -8.784 -17.960 49.031 1.00 78.19 554 LEU A O 1
ATOM 4401 N N . ILE A 1 555 ? -8.923 -18.743 46.936 1.00 77.31 555 ILE A N 1
ATOM 4402 C CA . ILE A 1 555 ? -7.513 -19.159 46.850 1.00 77.31 555 ILE A CA 1
ATOM 4403 C C . ILE A 1 555 ? -6.595 -17.934 46.715 1.00 77.31 555 ILE A C 1
ATOM 4405 O O . ILE A 1 555 ? -5.512 -17.920 47.292 1.00 77.31 555 ILE A O 1
ATOM 4409 N N . ALA A 1 556 ? -7.026 -16.896 45.994 1.00 69.94 556 ALA A N 1
ATOM 4410 C CA . ALA A 1 556 ? -6.291 -15.641 45.854 1.00 69.94 556 ALA A CA 1
ATOM 4411 C C . ALA A 1 556 ? -6.318 -14.770 47.128 1.00 69.94 556 ALA A C 1
ATOM 4413 O O . ALA A 1 556 ? -5.401 -13.979 47.333 1.00 69.94 556 ALA A O 1
ATOM 4414 N N . SER A 1 557 ? -7.337 -14.915 47.984 1.00 55.69 557 SER A N 1
ATOM 4415 C CA . SER A 1 557 ? -7.490 -14.169 49.241 1.00 55.69 557 SER A CA 1
ATOM 4416 C C . SER A 1 557 ? -6.932 -14.886 50.475 1.00 55.69 557 SER A C 1
ATOM 4418 O O . SER A 1 557 ? -6.970 -14.319 51.564 1.00 55.69 557 SER A O 1
ATOM 4420 N N . ALA A 1 558 ? -6.459 -16.130 50.351 1.00 45.81 558 ALA A N 1
ATOM 4421 C CA . ALA A 1 558 ? -5.934 -16.905 51.474 1.00 45.81 558 ALA A CA 1
ATOM 4422 C C . ALA A 1 558 ? -4.458 -16.551 51.770 1.00 45.81 558 ALA A C 1
ATOM 4424 O O . ALA A 1 558 ? -3.596 -16.779 50.917 1.00 45.81 558 ALA A O 1
ATOM 4425 N N . PRO A 1 559 ? -4.116 -16.047 52.973 1.00 49.12 559 PRO A N 1
ATOM 4426 C CA . PRO A 1 559 ? -2.729 -15.797 53.349 1.00 49.12 559 PRO A CA 1
ATOM 4427 C C . PRO A 1 559 ? -2.073 -17.096 53.840 1.00 49.12 559 PRO A C 1
ATOM 4429 O O . PRO A 1 559 ? -2.419 -17.604 54.906 1.00 49.12 559 PRO A O 1
ATOM 4432 N N . ALA A 1 560 ? -1.106 -17.634 53.091 1.00 35.47 560 ALA A N 1
ATOM 4433 C CA . ALA A 1 560 ? -0.374 -18.836 53.495 1.00 35.47 560 ALA A CA 1
ATOM 4434 C C . ALA A 1 560 ? 1.136 -18.762 53.197 1.00 35.47 560 ALA A C 1
ATOM 4436 O O . ALA A 1 560 ? 1.549 -18.589 52.054 1.00 35.47 560 ALA A O 1
ATOM 4437 N N . ALA A 1 561 ? 1.920 -18.984 54.259 1.00 29.70 561 ALA A N 1
ATOM 4438 C CA . ALA A 1 561 ? 3.327 -19.401 54.289 1.00 29.70 561 ALA A CA 1
ATOM 4439 C C . ALA A 1 561 ? 4.388 -18.495 53.616 1.00 29.70 561 ALA A C 1
ATOM 4441 O O . ALA A 1 561 ? 4.782 -18.691 52.466 1.00 29.70 561 ALA A O 1
ATOM 4442 N N . LYS A 1 562 ? 4.973 -17.597 54.423 1.00 32.38 562 LYS A N 1
ATOM 4443 C CA . LYS A 1 562 ? 6.388 -17.209 54.311 1.00 32.38 562 LYS A CA 1
ATOM 4444 C C . LYS A 1 562 ? 7.195 -17.950 55.381 1.00 32.38 562 LYS A C 1
ATOM 4446 O O . LYS A 1 562 ? 6.929 -17.749 56.556 1.00 32.38 562 LYS A O 1
ATOM 4451 N N . ASP A 1 563 ? 8.231 -18.647 54.940 1.00 31.88 563 ASP A N 1
ATOM 4452 C CA . ASP A 1 563 ? 9.515 -18.845 55.621 1.00 31.88 563 ASP A CA 1
ATOM 4453 C C . ASP A 1 563 ? 10.565 -18.700 54.495 1.00 31.88 563 ASP A C 1
ATOM 4455 O O . ASP A 1 563 ? 10.362 -19.255 53.418 1.00 31.88 563 ASP A O 1
ATOM 4459 N N . THR A 1 564 ? 11.645 -17.919 54.583 1.00 30.30 564 THR A N 1
ATOM 4460 C CA . THR A 1 564 ? 12.299 -17.274 55.733 1.00 30.30 564 THR A CA 1
ATOM 4461 C C . THR A 1 564 ? 12.930 -15.914 55.353 1.00 30.30 564 THR A C 1
ATOM 4463 O O . THR A 1 564 ? 13.241 -15.669 54.191 1.00 30.30 564 THR A O 1
ATOM 4466 N N . ILE A 1 565 ? 13.203 -15.091 56.380 1.00 28.88 565 ILE A N 1
ATOM 4467 C CA . ILE A 1 565 ? 14.131 -13.930 56.435 1.00 28.88 565 ILE A CA 1
ATOM 4468 C C . ILE A 1 565 ? 13.662 -12.557 55.876 1.00 28.88 565 ILE A C 1
ATOM 4470 O O . ILE A 1 565 ? 13.397 -12.370 54.695 1.00 28.88 565 ILE A O 1
ATOM 4474 N N . ALA A 1 566 ? 13.705 -11.587 56.805 1.00 25.61 566 ALA A N 1
ATOM 4475 C CA . ALA A 1 566 ? 13.830 -10.124 56.690 1.00 25.61 566 ALA A CA 1
ATOM 4476 C C . ALA A 1 566 ? 12.737 -9.275 55.993 1.00 25.61 566 ALA A C 1
ATOM 4478 O O . ALA A 1 566 ? 12.482 -9.348 54.793 1.00 25.61 566 ALA A O 1
ATOM 4479 N N . ALA A 1 567 ? 12.191 -8.346 56.784 1.00 24.69 567 ALA A N 1
ATOM 4480 C CA . ALA A 1 567 ? 11.780 -7.001 56.364 1.00 24.69 567 ALA A CA 1
ATOM 4481 C C . ALA A 1 567 ? 12.936 -6.018 56.741 1.00 24.69 567 ALA A C 1
ATOM 4483 O O . ALA A 1 567 ? 13.833 -6.456 57.469 1.00 24.69 567 ALA A O 1
ATOM 4484 N N . PRO A 1 568 ? 12.985 -4.749 56.278 1.00 38.78 568 PRO A N 1
ATOM 4485 C CA . PRO A 1 568 ? 11.883 -3.788 56.357 1.00 38.78 568 PRO A CA 1
ATOM 4486 C C . PRO A 1 568 ? 11.523 -3.113 55.020 1.00 38.78 568 PRO A C 1
ATOM 4488 O O . PRO A 1 568 ? 12.027 -3.465 53.957 1.00 38.78 568 PRO A O 1
ATOM 4491 N N . ALA A 1 569 ? 10.575 -2.179 55.103 1.00 34.91 569 ALA A N 1
ATOM 4492 C CA . ALA A 1 569 ? 10.040 -1.403 53.994 1.00 34.91 569 ALA A CA 1
ATOM 4493 C C . ALA A 1 569 ? 11.062 -0.446 53.361 1.00 34.91 569 ALA A C 1
ATOM 4495 O O . ALA A 1 569 ? 11.905 0.105 54.064 1.00 34.91 569 ALA A O 1
ATOM 4496 N N . ASP A 1 570 ? 10.869 -0.167 52.071 1.00 31.08 570 ASP A N 1
ATOM 4497 C CA . ASP A 1 570 ? 10.876 1.209 51.568 1.00 31.08 570 ASP A CA 1
ATOM 4498 C C . ASP A 1 570 ? 10.149 1.263 50.212 1.00 31.08 570 ASP A C 1
ATOM 4500 O O . ASP A 1 570 ? 10.484 0.500 49.301 1.00 31.08 570 ASP A O 1
ATOM 4504 N N . ASP A 1 571 ? 9.175 2.166 50.048 1.00 45.00 571 ASP A N 1
ATOM 4505 C CA . ASP A 1 571 ? 8.541 2.453 48.747 1.00 45.00 571 ASP A CA 1
ATOM 4506 C C . ASP A 1 571 ? 9.493 3.330 47.915 1.00 45.00 571 ASP A C 1
ATOM 4508 O O . ASP A 1 571 ? 9.269 4.512 47.638 1.00 45.00 571 ASP A O 1
ATOM 4512 N N . LYS A 1 572 ? 10.645 2.752 47.564 1.00 55.97 572 LYS A N 1
ATOM 4513 C CA . LYS A 1 572 ? 11.739 3.479 46.929 1.00 55.97 572 LYS A CA 1
ATOM 4514 C C . LYS A 1 572 ? 11.436 3.690 45.452 1.00 55.97 572 LYS A C 1
ATOM 4516 O O . LYS A 1 572 ? 11.836 2.889 44.599 1.00 55.97 572 LYS A O 1
ATOM 4521 N N . ALA A 1 573 ? 10.722 4.776 45.162 1.00 63.38 573 ALA A N 1
ATOM 4522 C CA . ALA A 1 573 ? 10.462 5.259 43.812 1.00 63.38 573 ALA A CA 1
ATOM 4523 C C . ALA A 1 573 ? 11.745 5.224 42.962 1.00 63.38 573 ALA A C 1
ATOM 4525 O O . ALA A 1 573 ? 12.839 5.519 43.446 1.00 63.38 573 ALA A O 1
ATOM 4526 N N . TRP A 1 574 ? 11.614 4.809 41.702 1.00 74.94 574 TRP A N 1
ATOM 4527 C CA . TRP A 1 574 ? 12.742 4.749 40.773 1.00 74.94 574 TRP A CA 1
ATOM 4528 C C . TRP A 1 574 ? 13.277 6.152 40.510 1.00 74.94 574 TRP A C 1
ATOM 4530 O O . TRP A 1 574 ? 12.530 7.034 40.084 1.00 74.94 574 TRP A O 1
ATOM 4540 N N . THR A 1 575 ? 14.566 6.345 40.764 1.00 78.75 575 THR A N 1
ATOM 4541 C CA . THR A 1 575 ? 15.256 7.605 40.493 1.00 78.75 575 THR A CA 1
ATOM 4542 C C . THR A 1 575 ? 15.763 7.645 39.054 1.00 78.75 575 THR A C 1
ATOM 4544 O O . THR A 1 575 ? 16.111 6.621 38.468 1.00 78.75 575 THR A O 1
ATOM 4547 N N . GLU A 1 576 ? 15.876 8.846 38.491 1.00 72.62 576 GLU A N 1
ATOM 4548 C CA . GLU A 1 576 ? 16.349 9.057 37.115 1.00 72.62 576 GLU A CA 1
ATOM 4549 C C . GLU A 1 576 ? 17.740 8.440 36.863 1.00 72.62 576 GLU A C 1
ATOM 4551 O O . GLU A 1 576 ? 17.999 7.896 35.793 1.00 72.62 576 GLU A O 1
ATOM 4556 N N . LYS A 1 577 ? 18.608 8.424 37.887 1.00 76.81 577 LYS A N 1
ATOM 4557 C CA . LYS A 1 577 ? 19.936 7.785 37.844 1.00 76.81 577 LYS A CA 1
ATOM 4558 C C . LYS A 1 577 ? 19.879 6.251 37.809 1.00 76.81 577 LYS A C 1
ATOM 4560 O O . LYS A 1 577 ? 20.776 5.624 37.257 1.00 76.81 577 LYS A O 1
ATOM 4565 N N . GLU A 1 578 ? 18.853 5.635 38.394 1.00 82.88 578 GLU A N 1
ATOM 4566 C CA . GLU A 1 578 ? 18.630 4.185 38.291 1.00 82.88 578 GLU A CA 1
ATOM 4567 C C . GLU A 1 578 ? 18.033 3.815 36.926 1.00 82.88 578 GLU A C 1
ATOM 4569 O O . GLU A 1 578 ? 18.381 2.775 36.367 1.00 82.88 578 GLU A O 1
ATOM 4574 N N . ASP A 1 579 ? 17.182 4.676 36.356 1.00 80.50 579 ASP A N 1
ATOM 4575 C CA . ASP A 1 579 ? 16.631 4.485 35.010 1.00 80.50 579 ASP A CA 1
ATOM 4576 C C . ASP A 1 579 ? 17.692 4.638 33.909 1.00 80.50 579 ASP A C 1
ATOM 4578 O O . ASP A 1 579 ? 17.659 3.874 32.942 1.00 80.50 579 ASP A O 1
ATOM 4582 N N . THR A 1 580 ? 18.645 5.573 34.029 1.00 81.69 580 THR A N 1
ATOM 4583 C CA . THR A 1 580 ? 19.761 5.682 33.069 1.00 81.69 580 THR A CA 1
ATOM 4584 C C . THR A 1 580 ? 20.683 4.466 33.144 1.00 81.69 580 THR A C 1
ATOM 4586 O O . THR A 1 580 ? 20.956 3.856 32.111 1.00 81.69 580 THR A O 1
ATOM 4589 N N . LEU A 1 581 ? 21.063 4.022 34.349 1.00 85.25 581 LEU A N 1
ATOM 4590 C CA . LEU A 1 581 ? 21.838 2.788 34.542 1.00 85.25 581 LEU A CA 1
ATOM 4591 C C . LEU A 1 581 ? 21.111 1.548 33.993 1.00 85.25 581 LEU A C 1
ATOM 4593 O O . LEU A 1 581 ? 21.725 0.711 33.328 1.00 85.25 581 LEU A O 1
ATOM 4597 N N . LEU A 1 582 ? 19.793 1.436 34.202 1.00 88.19 582 LEU A N 1
ATOM 4598 C CA . LEU A 1 582 ? 18.991 0.352 33.629 1.00 88.19 582 LEU A CA 1
ATOM 4599 C C . LEU A 1 582 ? 18.987 0.399 32.091 1.00 88.19 582 LEU A C 1
ATOM 4601 O O . LEU A 1 582 ? 19.091 -0.648 31.450 1.00 88.19 582 LEU A O 1
ATOM 4605 N N . GLN A 1 583 ? 18.889 1.588 31.489 1.00 84.06 583 GLN A N 1
ATOM 4606 C CA . GLN A 1 583 ? 18.952 1.758 30.034 1.00 84.06 583 GLN A CA 1
ATOM 4607 C C . GLN A 1 583 ? 20.329 1.398 29.462 1.00 84.06 583 GLN A C 1
ATOM 4609 O O . GLN A 1 583 ? 20.390 0.691 28.454 1.00 84.06 583 GLN A O 1
ATOM 4614 N N . ASP A 1 584 ? 21.420 1.803 30.110 1.00 84.25 584 ASP A N 1
ATOM 4615 C CA . ASP A 1 584 ? 22.778 1.472 29.671 1.00 84.25 584 ASP A CA 1
ATOM 4616 C C . ASP A 1 584 ? 23.060 -0.031 29.778 1.00 84.25 584 ASP A C 1
ATOM 4618 O O . ASP A 1 584 ? 23.591 -0.632 28.840 1.00 84.25 584 ASP A O 1
ATOM 4622 N N . MET A 1 585 ? 22.607 -0.694 30.845 1.00 86.75 585 MET A N 1
ATOM 4623 C CA . MET A 1 585 ? 22.735 -2.152 30.955 1.00 86.75 585 MET A CA 1
ATOM 4624 C C . MET A 1 585 ? 21.818 -2.899 29.972 1.00 86.75 585 MET A C 1
ATOM 4626 O O . MET A 1 585 ? 22.200 -3.949 29.453 1.00 86.75 585 MET A O 1
ATOM 4630 N N . LEU A 1 586 ? 20.654 -2.345 29.614 1.00 84.44 586 LEU A N 1
ATOM 4631 C CA . LEU A 1 586 ? 19.807 -2.879 28.538 1.00 84.44 586 LEU A CA 1
ATOM 4632 C C . LEU A 1 586 ? 20.424 -2.721 27.138 1.00 84.44 586 LEU A C 1
ATOM 4634 O O . LEU A 1 586 ? 20.160 -3.568 26.280 1.00 84.44 586 LEU A O 1
ATOM 4638 N N . ARG A 1 587 ? 21.241 -1.681 26.907 1.00 80.56 587 ARG A N 1
ATOM 4639 C CA . ARG A 1 587 ? 22.063 -1.521 25.690 1.00 80.56 587 ARG A CA 1
ATOM 4640 C C . ARG A 1 587 ? 23.238 -2.501 25.681 1.00 80.56 587 ARG A C 1
ATOM 4642 O O . ARG A 1 587 ? 23.499 -3.121 24.656 1.00 80.56 587 ARG A O 1
ATOM 4649 N N . LYS A 1 588 ? 23.907 -2.674 26.827 1.00 87.25 588 LYS A N 1
ATOM 4650 C CA . LYS A 1 588 ? 25.075 -3.553 26.997 1.00 87.25 588 LYS A CA 1
ATOM 4651 C C . LYS A 1 588 ? 24.744 -5.044 26.851 1.00 87.25 588 LYS A C 1
ATOM 4653 O O . LYS A 1 588 ? 25.561 -5.790 26.321 1.00 87.25 588 LYS A O 1
ATOM 4658 N N . TYR A 1 589 ? 23.554 -5.474 27.278 1.00 87.94 589 TYR A N 1
ATOM 4659 C CA . TYR A 1 589 ? 23.098 -6.865 27.164 1.00 87.94 589 TYR A CA 1
ATOM 4660 C C . TYR A 1 589 ? 21.900 -6.980 26.201 1.00 87.94 589 TYR A C 1
ATOM 4662 O O . TYR A 1 589 ? 20.749 -6.798 26.622 1.00 87.94 589 TYR A O 1
ATOM 4670 N N . PRO A 1 590 ? 22.126 -7.288 24.907 1.00 80.12 590 PRO A N 1
ATOM 4671 C CA . PRO A 1 590 ? 21.077 -7.346 23.888 1.00 80.12 590 PRO A CA 1
ATOM 4672 C C . PRO A 1 590 ? 20.146 -8.561 24.037 1.00 80.12 590 PRO A C 1
ATOM 4674 O O . PRO A 1 590 ? 20.406 -9.510 24.775 1.00 80.12 590 PRO A O 1
ATOM 4677 N N . ALA A 1 591 ? 19.024 -8.536 23.312 1.00 79.56 591 ALA A N 1
ATOM 4678 C CA . ALA A 1 591 ? 17.973 -9.556 23.394 1.00 79.56 591 ALA A CA 1
ATOM 4679 C C . ALA A 1 591 ? 18.323 -10.923 22.766 1.00 79.56 591 ALA A C 1
ATOM 4681 O O . ALA A 1 591 ? 17.503 -11.834 22.840 1.00 79.56 591 ALA A O 1
ATOM 4682 N N . SER A 1 592 ? 19.509 -11.066 22.168 1.00 78.44 592 SER A N 1
ATOM 4683 C CA . SER A 1 592 ? 20.049 -12.330 21.648 1.00 78.44 592 SER A CA 1
ATOM 4684 C C . SER A 1 592 ? 20.598 -13.261 22.738 1.00 78.44 592 SER A C 1
ATOM 4686 O O . SER A 1 592 ? 20.756 -14.451 22.485 1.00 78.44 592 SER A O 1
ATOM 4688 N N . MET A 1 593 ? 20.887 -12.739 23.935 1.00 82.56 593 MET A N 1
ATOM 4689 C CA . MET A 1 593 ? 21.426 -13.511 25.059 1.00 82.56 593 MET A CA 1
ATOM 4690 C C . MET A 1 593 ? 20.337 -14.321 25.787 1.00 82.56 593 MET A C 1
ATOM 4692 O O . MET A 1 593 ? 19.169 -13.918 25.819 1.00 82.56 593 MET A O 1
ATOM 4696 N N . GLU A 1 594 ? 20.722 -15.445 26.407 1.00 85.50 594 GLU A N 1
ATOM 4697 C CA . GLU A 1 594 ? 19.821 -16.319 27.171 1.00 85.50 594 GLU A CA 1
ATOM 4698 C C . GLU A 1 594 ? 19.061 -15.522 28.241 1.00 85.50 594 GLU A C 1
ATOM 4700 O O . GLU A 1 594 ? 19.621 -14.712 28.984 1.00 85.50 594 GLU A O 1
ATOM 4705 N N . LYS A 1 595 ? 17.737 -15.697 28.279 1.00 83.44 595 LYS A N 1
ATOM 4706 C CA . LYS A 1 595 ? 16.822 -14.796 28.985 1.00 83.44 595 LYS A CA 1
ATOM 4707 C C . LYS A 1 595 ? 17.113 -14.728 30.484 1.00 83.44 595 LYS A C 1
ATOM 4709 O O . LYS A 1 595 ? 16.930 -13.666 31.079 1.00 83.44 595 LYS A O 1
ATOM 4714 N N . ASN A 1 596 ? 17.513 -15.827 31.118 1.00 84.31 596 ASN A N 1
ATOM 4715 C CA . ASN A 1 596 ? 17.774 -15.832 32.550 1.00 84.31 596 ASN A CA 1
ATOM 4716 C C . ASN A 1 596 ? 19.102 -15.180 32.922 1.00 84.31 596 ASN A C 1
ATOM 4718 O O . ASN A 1 596 ? 19.111 -14.414 33.892 1.00 84.31 596 ASN A O 1
ATOM 4722 N N . GLU A 1 597 ? 20.158 -15.439 32.156 1.00 84.50 597 GLU A N 1
ATOM 4723 C CA . GLU A 1 597 ? 21.479 -14.827 32.320 1.00 84.50 597 GLU A CA 1
ATOM 4724 C C . GLU A 1 597 ? 21.447 -13.330 32.014 1.00 84.50 597 GLU A C 1
ATOM 4726 O O . GLU A 1 597 ? 21.856 -12.528 32.849 1.00 84.50 597 GLU A O 1
ATOM 4731 N N . ARG A 1 598 ? 20.836 -12.932 30.889 1.00 89.75 598 ARG A N 1
ATOM 4732 C CA . ARG A 1 598 ? 20.689 -11.526 30.480 1.00 89.75 598 ARG A CA 1
ATOM 4733 C C . ARG A 1 598 ? 20.143 -10.652 31.612 1.00 89.75 598 ARG A C 1
ATOM 4735 O O . ARG A 1 598 ? 20.712 -9.620 31.950 1.00 89.75 598 ARG A O 1
ATOM 4742 N N . TRP A 1 599 ? 19.041 -11.079 32.230 1.00 90.50 599 TRP A N 1
ATOM 4743 C CA . TRP A 1 599 ? 18.412 -10.345 33.332 1.00 90.50 599 TRP A CA 1
ATOM 4744 C C . TRP A 1 599 ? 19.152 -10.467 34.672 1.00 90.50 599 TRP A C 1
ATOM 4746 O O . TRP A 1 599 ? 18.846 -9.710 35.590 1.00 90.50 599 TRP A O 1
ATOM 4756 N N . LYS A 1 600 ? 20.102 -11.400 34.805 1.00 89.38 600 LYS A N 1
ATOM 4757 C CA . LYS A 1 600 ? 21.018 -11.469 35.950 1.00 89.38 600 LYS A CA 1
ATOM 4758 C C . LYS A 1 600 ? 22.114 -10.406 35.801 1.00 89.38 600 LYS A C 1
ATOM 4760 O O . LYS A 1 600 ? 22.239 -9.560 36.678 1.00 89.38 600 LYS A O 1
ATOM 4765 N N . SER A 1 601 ? 22.781 -10.351 34.646 1.00 86.69 601 SER A N 1
ATOM 4766 C CA . SER A 1 601 ? 23.828 -9.358 34.354 1.00 86.69 601 SER A CA 1
ATOM 4767 C C . SER A 1 601 ? 23.312 -7.915 34.270 1.00 86.69 601 SER A C 1
ATOM 4769 O O . SER A 1 601 ? 24.032 -6.985 34.621 1.00 86.69 601 SER A O 1
ATOM 4771 N N . ILE A 1 602 ? 22.054 -7.703 33.860 1.00 88.75 602 ILE A N 1
ATOM 4772 C CA . ILE A 1 602 ? 21.414 -6.375 33.941 1.00 88.75 602 ILE A CA 1
ATOM 4773 C C . ILE A 1 602 ? 21.213 -5.945 35.403 1.00 88.75 602 ILE A C 1
ATOM 4775 O O . ILE A 1 602 ? 21.470 -4.790 35.728 1.00 88.75 602 ILE A O 1
ATOM 4779 N N . ALA A 1 603 ? 20.782 -6.853 36.286 1.00 88.38 603 ALA A N 1
ATOM 4780 C CA . ALA A 1 603 ? 20.559 -6.542 37.700 1.00 88.38 603 ALA A CA 1
ATOM 4781 C C . ALA A 1 603 ? 21.875 -6.292 38.458 1.00 88.38 603 ALA A C 1
ATOM 4783 O O . ALA A 1 603 ? 21.947 -5.379 39.271 1.00 88.38 603 ALA A O 1
ATOM 4784 N N . GLU A 1 604 ? 22.939 -7.034 38.132 1.00 88.88 604 GLU A N 1
ATOM 4785 C CA . GLU A 1 604 ? 24.298 -6.797 38.653 1.00 88.88 604 GLU A CA 1
ATOM 4786 C C . GLU A 1 604 ? 24.829 -5.383 38.325 1.00 88.88 604 GLU A C 1
ATOM 4788 O O . GLU A 1 604 ? 25.707 -4.879 39.020 1.00 88.88 604 GLU A O 1
ATOM 4793 N N . GLY A 1 605 ? 24.275 -4.719 37.303 1.00 84.19 605 GLY A N 1
ATOM 4794 C CA . GLY A 1 605 ? 24.623 -3.351 36.915 1.00 84.19 605 GLY A CA 1
ATOM 4795 C C . GLY A 1 605 ? 23.773 -2.225 37.500 1.00 84.19 605 GLY A C 1
ATOM 4796 O O . GLY A 1 605 ? 24.115 -1.061 37.300 1.00 84.19 605 GLY A O 1
ATOM 4797 N N . VAL A 1 606 ? 22.674 -2.539 38.191 1.00 88.06 606 VAL A N 1
ATOM 4798 C CA . VAL A 1 606 ? 21.780 -1.547 38.809 1.00 88.06 606 VAL A CA 1
ATOM 4799 C C . VAL A 1 606 ? 21.834 -1.754 40.328 1.00 88.06 606 VAL A C 1
ATOM 4801 O O . VAL A 1 606 ? 21.012 -2.488 40.884 1.00 88.06 606 VAL A O 1
ATOM 4804 N N . PRO A 1 607 ? 22.835 -1.173 41.020 1.00 79.19 607 PRO A N 1
ATOM 4805 C CA . PRO A 1 607 ? 23.088 -1.470 42.425 1.00 79.19 607 PRO A CA 1
ATOM 4806 C C . PRO A 1 607 ? 21.880 -1.108 43.295 1.00 79.19 607 PRO A C 1
ATOM 4808 O O . PRO A 1 607 ? 21.414 0.028 43.299 1.00 79.19 607 PRO A O 1
ATOM 4811 N N . GLY A 1 608 ? 21.389 -2.090 44.054 1.00 79.06 608 GLY A N 1
ATOM 4812 C CA . GLY A 1 608 ? 20.236 -1.936 44.944 1.00 79.06 608 GLY A CA 1
ATOM 4813 C C . GLY A 1 608 ? 18.872 -2.289 44.339 1.00 79.06 608 GLY A C 1
ATOM 4814 O O . GLY A 1 608 ? 17.884 -2.175 45.059 1.00 79.06 608 GLY A O 1
ATOM 4815 N N . ARG A 1 609 ? 18.791 -2.748 43.078 1.00 82.62 609 ARG A N 1
ATOM 4816 C CA . ARG A 1 609 ? 17.537 -3.227 42.459 1.00 82.62 609 ARG A CA 1
ATOM 4817 C C . ARG A 1 609 ? 17.601 -4.703 42.081 1.00 82.62 609 ARG A C 1
ATOM 4819 O O . ARG A 1 609 ? 18.620 -5.206 41.614 1.00 82.62 609 ARG A O 1
ATOM 4826 N N . SER A 1 610 ? 16.498 -5.421 42.276 1.00 87.44 610 SER A N 1
ATOM 4827 C CA . SER A 1 610 ? 16.438 -6.857 41.985 1.00 87.44 610 SER A CA 1
ATOM 4828 C C . SER A 1 610 ? 16.167 -7.161 40.504 1.00 87.44 610 SER A C 1
ATOM 4830 O O . SER A 1 610 ? 15.527 -6.393 39.784 1.00 87.44 610 SER A O 1
ATOM 4832 N N . LYS A 1 611 ? 16.550 -8.367 40.051 1.00 88.00 611 LYS A N 1
ATOM 4833 C CA . LYS A 1 611 ? 16.201 -8.899 38.713 1.00 88.00 611 LYS A CA 1
ATOM 4834 C C . LYS A 1 611 ? 14.703 -8.785 38.394 1.00 88.00 611 LYS A C 1
ATOM 4836 O O . LYS A 1 611 ? 14.337 -8.612 37.232 1.00 88.00 611 LYS A O 1
ATOM 4841 N N . LYS A 1 612 ? 13.830 -8.895 39.401 1.00 84.88 612 LYS A N 1
ATOM 4842 C CA . LYS A 1 612 ? 12.379 -8.769 39.226 1.00 84.88 612 LYS A CA 1
ATOM 4843 C C . LYS A 1 612 ? 11.972 -7.307 39.003 1.00 84.88 612 LYS A C 1
ATOM 4845 O O . LYS A 1 612 ? 11.247 -7.031 38.049 1.00 84.88 612 LYS A O 1
ATOM 4850 N N . GLU A 1 613 ? 12.502 -6.385 39.802 1.00 84.75 613 GLU A N 1
ATOM 4851 C CA . GLU A 1 613 ? 12.239 -4.944 39.685 1.00 84.75 613 GLU A CA 1
ATOM 4852 C C . GLU A 1 613 ? 12.724 -4.370 38.350 1.00 84.75 613 GLU A C 1
ATOM 4854 O O . GLU A 1 613 ? 11.970 -3.657 37.693 1.00 84.75 613 GLU A O 1
ATOM 4859 N N . CYS A 1 614 ? 13.928 -4.724 37.884 1.00 86.81 614 CYS A N 1
ATOM 4860 C CA . CYS A 1 614 ? 14.433 -4.282 36.577 1.00 86.81 614 CYS A CA 1
ATOM 4861 C C . CYS A 1 614 ? 13.528 -4.743 35.415 1.00 86.81 614 CYS A C 1
ATOM 4863 O O . CYS A 1 614 ? 13.311 -4.002 34.455 1.00 86.81 614 CYS A O 1
ATOM 4865 N N . VAL A 1 615 ? 12.951 -5.950 35.508 1.00 88.38 615 VAL A N 1
ATOM 4866 C CA . VAL A 1 615 ? 11.985 -6.476 34.524 1.00 88.38 615 VAL A CA 1
ATOM 4867 C C . VAL A 1 615 ? 10.642 -5.745 34.601 1.00 88.38 615 VAL A C 1
ATOM 4869 O O . VAL A 1 615 ? 10.019 -5.498 33.565 1.00 88.38 615 VAL A O 1
ATOM 4872 N N . GLU A 1 616 ? 10.170 -5.409 35.800 1.00 85.38 616 GLU A N 1
ATOM 4873 C CA . GLU A 1 616 ? 8.911 -4.686 36.011 1.00 85.38 616 GLU A CA 1
ATOM 4874 C C . GLU A 1 616 ? 9.024 -3.218 35.573 1.00 85.38 616 GLU A C 1
ATOM 4876 O O . GLU A 1 616 ? 8.165 -2.747 34.825 1.00 85.38 616 GLU A O 1
ATOM 4881 N N . ARG A 1 617 ? 10.135 -2.535 35.881 1.00 85.06 617 ARG A N 1
ATOM 4882 C CA . ARG A 1 617 ? 10.431 -1.183 35.381 1.00 85.06 617 ARG A CA 1
ATOM 4883 C C . ARG A 1 617 ? 10.572 -1.151 33.862 1.00 85.06 617 ARG A C 1
ATOM 4885 O O . ARG A 1 617 ? 9.966 -0.298 33.220 1.00 85.06 617 ARG A O 1
ATOM 4892 N N . PHE A 1 618 ? 11.271 -2.118 33.262 1.00 86.88 618 PHE A N 1
ATOM 4893 C CA . PHE A 1 618 ? 11.357 -2.241 31.802 1.00 86.88 618 PHE A CA 1
ATOM 4894 C C . PHE A 1 618 ? 9.980 -2.415 31.139 1.00 86.88 618 PHE A C 1
ATOM 4896 O O . PHE A 1 618 ? 9.720 -1.820 30.092 1.00 86.88 618 PHE A O 1
ATOM 4903 N N . LYS A 1 619 ? 9.070 -3.196 31.743 1.00 86.56 619 LYS A N 1
ATOM 4904 C CA . LYS A 1 619 ? 7.680 -3.295 31.264 1.00 86.56 619 LYS A CA 1
ATOM 4905 C C . LYS A 1 619 ? 6.951 -1.960 31.388 1.00 86.56 619 LYS A C 1
ATOM 4907 O O . LYS A 1 619 ? 6.344 -1.546 30.408 1.00 86.56 619 LYS A O 1
ATOM 4912 N N . ALA A 1 620 ? 7.049 -1.281 32.532 1.00 77.25 620 ALA A N 1
ATOM 4913 C CA . ALA A 1 620 ? 6.408 0.014 32.753 1.00 77.25 620 ALA A CA 1
ATOM 4914 C C . ALA A 1 620 ? 6.887 1.077 31.747 1.00 77.25 620 ALA A C 1
ATOM 4916 O O . ALA A 1 620 ? 6.061 1.735 31.122 1.00 77.25 620 ALA A O 1
ATOM 4917 N N . ILE A 1 621 ? 8.199 1.177 31.499 1.00 75.25 621 ILE A N 1
ATOM 4918 C CA . ILE A 1 621 ? 8.775 2.069 30.476 1.00 75.25 621 ILE A CA 1
ATOM 4919 C C . ILE A 1 621 ? 8.264 1.688 29.076 1.00 75.25 621 ILE A C 1
ATOM 4921 O O . ILE A 1 621 ? 7.849 2.552 28.305 1.00 75.25 621 ILE A O 1
ATOM 4925 N N . ARG A 1 622 ? 8.226 0.392 28.740 1.00 80.81 622 ARG A N 1
ATOM 4926 C CA . ARG A 1 622 ? 7.715 -0.086 27.445 1.00 80.81 622 ARG A CA 1
ATOM 4927 C C . ARG A 1 622 ? 6.223 0.202 27.251 1.00 80.81 622 ARG A C 1
ATOM 4929 O O . ARG A 1 622 ? 5.812 0.493 26.129 1.00 80.81 622 ARG A O 1
ATOM 4936 N N . GLU A 1 623 ? 5.413 0.112 28.303 1.00 73.25 623 GLU A N 1
ATOM 4937 C CA . GLU A 1 623 ? 3.997 0.477 28.241 1.00 73.25 623 GLU A CA 1
ATOM 4938 C C . GLU A 1 623 ? 3.801 1.992 28.187 1.00 73.25 623 GLU A C 1
ATOM 4940 O O . GLU A 1 623 ? 3.016 2.436 27.358 1.00 73.25 623 GLU A O 1
ATOM 4945 N N . ALA A 1 624 ? 4.579 2.786 28.929 1.00 66.00 624 ALA A N 1
ATOM 4946 C CA . ALA A 1 624 ? 4.572 4.249 28.841 1.00 66.00 624 ALA A CA 1
ATOM 4947 C C . ALA A 1 624 ? 4.937 4.755 27.431 1.00 66.00 624 ALA A C 1
ATOM 4949 O O . ALA A 1 624 ? 4.272 5.636 26.894 1.00 66.00 624 ALA A O 1
ATOM 4950 N N . VAL A 1 625 ? 5.924 4.142 26.767 1.00 69.06 625 VAL A N 1
ATOM 4951 C CA . VAL A 1 625 ? 6.253 4.430 25.354 1.00 69.06 625 VAL A CA 1
ATOM 4952 C C . VAL A 1 625 ? 5.114 4.016 24.406 1.00 69.06 625 VAL A C 1
ATOM 4954 O O . VAL A 1 625 ? 4.881 4.658 23.382 1.00 69.06 625 VAL A O 1
ATOM 4957 N N . LYS A 1 626 ? 4.360 2.961 24.741 1.00 67.25 626 LYS A N 1
ATOM 4958 C CA . LYS A 1 626 ? 3.215 2.484 23.948 1.00 67.25 626 LYS A CA 1
ATOM 4959 C C . LYS A 1 626 ? 1.965 3.357 24.138 1.00 67.25 626 LYS A C 1
ATOM 4961 O O . LYS A 1 626 ? 1.242 3.576 23.168 1.00 67.25 626 LYS A O 1
ATOM 4966 N N . THR A 1 627 ? 1.707 3.863 25.345 1.00 54.78 627 THR A N 1
ATOM 4967 C CA . THR A 1 627 ? 0.575 4.753 25.659 1.00 54.78 627 THR A CA 1
ATOM 4968 C C . THR A 1 627 ? 0.860 6.208 25.295 1.00 54.78 627 THR A C 1
ATOM 4970 O O . THR A 1 627 ? -0.043 6.882 24.804 1.00 54.78 627 THR A O 1
ATOM 4973 N N . GLY A 1 628 ? 2.115 6.662 25.378 1.00 44.69 628 GLY A N 1
ATOM 4974 C CA . GLY A 1 628 ? 2.564 7.962 24.862 1.00 44.69 628 GLY A CA 1
ATOM 4975 C C . GLY A 1 628 ? 2.306 8.151 23.360 1.00 44.69 628 GLY A C 1
ATOM 4976 O O . GLY A 1 628 ? 2.179 9.276 22.887 1.00 44.69 628 GLY A O 1
ATOM 4977 N N . LYS A 1 629 ? 2.108 7.056 22.610 1.00 41.09 629 LYS A N 1
ATOM 4978 C CA . LYS A 1 629 ? 1.670 7.095 21.207 1.00 41.09 629 LYS A CA 1
ATOM 4979 C C . LYS A 1 629 ? 0.189 7.472 21.013 1.00 41.09 629 LYS A C 1
ATOM 4981 O O . LYS A 1 629 ? -0.182 7.821 19.900 1.00 41.09 629 LYS A O 1
ATOM 4986 N N . LYS A 1 630 ? -0.649 7.423 22.060 1.00 33.25 630 LYS A N 1
ATOM 4987 C CA . LYS A 1 630 ? -2.073 7.824 22.026 1.00 33.25 630 LYS A CA 1
ATOM 4988 C C . LYS A 1 630 ? -2.347 9.254 22.505 1.00 33.25 630 LYS A C 1
ATOM 4990 O O . LYS A 1 630 ? -3.452 9.733 22.303 1.00 33.25 630 LYS A O 1
ATOM 4995 N N . ALA A 1 631 ? -1.368 9.945 23.090 1.00 30.92 631 ALA A N 1
ATOM 4996 C CA . ALA A 1 631 ? -1.509 11.352 23.486 1.00 30.92 631 ALA A CA 1
ATOM 4997 C C . ALA A 1 631 ? -1.174 12.346 22.352 1.00 30.92 631 ALA A C 1
ATOM 4999 O O . ALA A 1 631 ? -1.346 13.549 22.517 1.00 30.92 631 ALA A O 1
ATOM 5000 N N . ARG A 1 632 ? -0.679 11.861 21.201 1.00 36.22 632 ARG A N 1
ATOM 5001 C CA . ARG A 1 632 ? -0.149 12.700 20.109 1.00 36.22 632 ARG A CA 1
ATOM 5002 C C . ARG A 1 632 ? -1.169 13.058 19.015 1.00 36.22 632 ARG A C 1
ATOM 5004 O O . ARG A 1 632 ? -0.826 13.829 18.131 1.00 36.22 632 ARG A O 1
ATOM 5011 N N . SER A 1 633 ? -2.399 12.536 19.067 1.00 33.09 633 SER A N 1
ATOM 5012 C CA . SER A 1 633 ? -3.429 12.758 18.032 1.00 33.09 633 SER A CA 1
ATOM 5013 C C . SER A 1 633 ? -4.054 14.157 18.037 1.00 33.09 633 SER A C 1
ATOM 5015 O O . SER A 1 633 ? -4.685 14.532 17.060 1.00 33.09 633 SER A O 1
ATOM 5017 N N . ASN A 1 634 ? -3.883 14.931 19.114 1.00 35.06 634 ASN A N 1
ATOM 5018 C CA . ASN A 1 634 ? -4.531 16.239 19.284 1.00 35.06 634 ASN A CA 1
ATOM 5019 C C . ASN A 1 634 ? -3.528 17.411 19.222 1.00 35.06 634 ASN A C 1
ATOM 5021 O O . ASN A 1 634 ? -3.840 18.513 19.658 1.00 35.06 634 ASN A O 1
ATOM 5025 N N . ALA A 1 635 ? -2.318 17.171 18.705 1.00 35.50 635 ALA A N 1
ATOM 5026 C CA . ALA A 1 635 ? -1.259 18.173 18.536 1.00 35.50 635 ALA A CA 1
ATOM 5027 C C . ALA A 1 635 ? -0.849 18.345 17.057 1.00 35.50 635 ALA A C 1
ATOM 5029 O O . ALA A 1 635 ? 0.274 18.744 16.768 1.00 35.50 635 ALA A O 1
ATOM 5030 N N . SER A 1 636 ? -1.743 17.996 16.124 1.00 35.44 636 SER A N 1
ATOM 5031 C CA . SER A 1 636 ? -1.455 17.939 14.681 1.00 35.44 636 SER A CA 1
ATOM 5032 C C . SER A 1 636 ? -1.551 19.287 13.953 1.00 35.44 636 SER A C 1
ATOM 5034 O O . SER A 1 636 ? -1.290 19.340 12.759 1.00 35.44 636 SER A O 1
ATOM 5036 N N . THR A 1 637 ? -1.948 20.365 14.636 1.00 39.47 637 THR A N 1
ATOM 5037 C CA . THR A 1 637 ? -2.339 21.635 13.998 1.00 39.47 637 THR A CA 1
ATOM 5038 C C . THR A 1 637 ? -1.634 22.851 14.602 1.00 39.47 637 THR A C 1
ATOM 5040 O O . THR A 1 637 ? -2.298 23.786 15.035 1.00 39.47 637 THR A O 1
ATOM 5043 N N . VAL A 1 638 ? -0.297 22.831 14.647 1.00 37.78 638 VAL A N 1
ATOM 5044 C CA . VAL A 1 638 ? 0.578 24.018 14.514 1.00 37.78 638 VAL A CA 1
ATOM 5045 C C . VAL A 1 638 ? 1.929 23.517 13.993 1.00 37.78 638 VAL A C 1
ATOM 5047 O O . VAL A 1 638 ? 2.728 22.973 14.760 1.00 37.78 638 VAL A O 1
ATOM 5050 N N . PHE A 1 639 ? 2.219 23.722 12.706 1.00 51.25 639 PHE A N 1
ATOM 5051 C CA . PHE A 1 639 ? 3.607 23.713 12.248 1.00 51.25 639 PHE A CA 1
ATOM 5052 C C . PHE A 1 639 ? 4.333 24.890 12.908 1.00 51.25 639 PHE A C 1
ATOM 5054 O O . PHE A 1 639 ? 3.797 25.995 13.005 1.00 51.25 639 PHE A O 1
ATOM 5061 N N . SER A 1 640 ? 5.553 24.672 13.404 1.00 62.34 640 SER A N 1
ATOM 5062 C CA . SER A 1 640 ? 6.369 25.796 13.863 1.00 62.34 640 SER A CA 1
ATOM 5063 C C . SER A 1 640 ? 6.699 26.650 12.645 1.00 62.34 640 SER A C 1
ATOM 5065 O O . SER A 1 640 ? 7.441 26.192 11.779 1.00 62.34 640 SER A O 1
ATOM 5067 N N . LYS A 1 641 ? 6.155 27.872 12.582 1.00 71.19 641 LYS A N 1
ATOM 5068 C CA . LYS A 1 641 ? 6.279 28.785 11.433 1.00 71.19 641 LYS A CA 1
ATOM 5069 C C . LYS A 1 641 ? 7.719 28.893 10.907 1.00 71.19 641 LYS A C 1
ATOM 5071 O O . LYS A 1 641 ? 7.955 28.781 9.715 1.00 71.19 641 LYS A O 1
ATOM 5076 N N . ARG A 1 642 ? 8.704 28.938 11.812 1.00 68.00 642 ARG A N 1
ATOM 5077 C CA . ARG A 1 642 ? 10.145 28.953 11.491 1.00 68.00 642 ARG A CA 1
ATOM 5078 C C . ARG A 1 642 ? 10.628 27.748 10.661 1.00 68.00 642 ARG A C 1
ATOM 5080 O O . ARG A 1 642 ? 11.579 27.875 9.898 1.00 68.00 642 ARG A O 1
ATOM 5087 N N . ALA A 1 643 ? 10.029 26.572 10.837 1.00 70.62 643 ALA A N 1
ATOM 5088 C CA . ALA A 1 643 ? 10.357 25.376 10.061 1.00 70.62 643 ALA A CA 1
ATOM 5089 C C . ALA A 1 643 ? 9.669 25.375 8.687 1.00 70.62 643 ALA A C 1
ATOM 5091 O O . ALA A 1 643 ? 10.272 24.947 7.707 1.00 70.62 643 ALA A O 1
ATOM 5092 N N . GLU A 1 644 ? 8.442 25.889 8.613 1.00 76.56 644 GLU A N 1
ATOM 5093 C CA . GLU A 1 644 ? 7.698 26.097 7.365 1.00 76.56 644 GLU A CA 1
ATOM 5094 C C . GLU A 1 644 ? 8.394 27.140 6.473 1.00 76.56 644 GLU A C 1
ATOM 5096 O O . GLU A 1 644 ? 8.648 26.875 5.296 1.00 76.56 644 GLU A O 1
ATOM 5101 N N . ASP A 1 645 ? 8.824 28.262 7.061 1.00 80.12 645 ASP A N 1
ATOM 5102 C CA . ASP A 1 645 ? 9.636 29.298 6.414 1.00 80.12 645 ASP A CA 1
ATOM 5103 C C . ASP A 1 645 ? 10.951 28.704 5.859 1.00 80.12 645 ASP A C 1
ATOM 5105 O O . ASP A 1 645 ? 11.302 28.928 4.699 1.00 80.12 645 ASP A O 1
ATOM 5109 N N . LEU A 1 646 ? 11.656 27.881 6.652 1.00 82.38 646 LEU A N 1
ATOM 5110 C CA . LEU A 1 646 ? 12.914 27.230 6.258 1.00 82.38 646 LEU A CA 1
ATOM 5111 C C . LEU A 1 646 ? 12.738 26.238 5.094 1.00 82.38 646 LEU A C 1
ATOM 5113 O O . LEU A 1 646 ? 13.549 26.226 4.164 1.00 82.38 646 LEU A O 1
ATOM 5117 N N . VAL A 1 647 ? 11.695 25.403 5.129 1.00 83.19 647 VAL A N 1
ATOM 5118 C CA . VAL A 1 647 ? 11.394 24.448 4.047 1.00 83.19 647 VAL A CA 1
ATOM 5119 C C . VAL A 1 647 ? 10.988 25.195 2.776 1.00 83.19 647 VAL A C 1
ATOM 5121 O O . VAL A 1 647 ? 11.497 24.885 1.698 1.00 83.19 647 VAL A O 1
ATOM 5124 N N . THR A 1 648 ? 10.151 26.227 2.898 1.00 84.00 648 THR A N 1
ATOM 5125 C CA . THR A 1 648 ? 9.728 27.079 1.777 1.00 84.00 648 THR A CA 1
ATOM 5126 C C . THR A 1 648 ? 10.922 27.782 1.125 1.00 84.00 648 THR A C 1
ATOM 5128 O O . THR A 1 648 ? 11.043 27.780 -0.103 1.00 84.00 648 THR A O 1
ATOM 5131 N N . LEU A 1 649 ? 11.854 28.302 1.932 1.00 84.94 649 LEU A N 1
ATOM 5132 C CA . LEU A 1 649 ? 13.105 28.906 1.469 1.00 84.94 649 LEU A CA 1
ATOM 5133 C C . LEU A 1 649 ? 13.958 27.908 0.669 1.00 84.94 649 LEU A C 1
ATOM 5135 O O . LEU A 1 649 ? 14.368 28.206 -0.455 1.00 84.94 649 LEU A O 1
ATOM 5139 N N . CYS A 1 650 ? 14.169 26.703 1.209 1.00 86.81 650 CYS A N 1
ATOM 5140 C CA . CYS A 1 650 ? 14.939 25.655 0.536 1.00 86.81 650 CYS A CA 1
ATOM 5141 C C . CYS A 1 650 ? 14.283 25.224 -0.787 1.00 86.81 650 CYS A C 1
ATOM 5143 O O . CYS A 1 650 ? 14.965 25.108 -1.805 1.00 86.81 650 CYS A O 1
ATOM 5145 N N . MET A 1 651 ? 12.958 25.053 -0.810 1.00 84.69 651 MET A N 1
ATOM 5146 C CA . MET A 1 651 ? 12.214 24.699 -2.025 1.00 84.69 651 MET A CA 1
ATOM 5147 C C . MET A 1 651 ? 12.270 25.800 -3.091 1.00 84.69 651 MET A C 1
ATOM 5149 O O . MET A 1 651 ? 12.387 25.493 -4.279 1.00 84.69 651 MET A O 1
ATOM 5153 N N . ARG A 1 652 ? 12.249 27.081 -2.695 1.00 88.62 652 ARG A N 1
ATOM 5154 C CA . ARG A 1 652 ? 12.448 28.212 -3.616 1.00 88.62 652 ARG A CA 1
ATOM 5155 C C . ARG A 1 652 ? 13.841 28.176 -4.249 1.00 88.62 652 ARG A C 1
ATOM 5157 O O . ARG A 1 652 ? 13.945 28.317 -5.463 1.00 88.62 652 ARG A O 1
ATOM 5164 N N . TYR A 1 653 ? 14.893 27.918 -3.470 1.00 89.81 653 TYR A N 1
ATOM 5165 C CA . TYR A 1 653 ? 16.256 27.797 -4.002 1.00 89.81 653 TYR A CA 1
ATOM 5166 C C . TYR A 1 653 ? 16.456 26.574 -4.905 1.00 89.81 653 TYR A C 1
ATOM 5168 O O . TYR A 1 653 ? 17.145 26.696 -5.912 1.00 89.81 653 TYR A O 1
ATOM 5176 N N . ILE A 1 654 ? 15.821 25.430 -4.622 1.00 86.31 654 ILE A N 1
ATOM 5177 C CA . ILE A 1 654 ? 15.845 24.264 -5.528 1.00 86.31 654 ILE A CA 1
ATOM 5178 C C . ILE A 1 654 ? 15.165 24.603 -6.865 1.00 86.31 654 ILE A C 1
ATOM 5180 O O . ILE A 1 654 ? 15.715 24.311 -7.927 1.00 86.31 654 ILE A O 1
ATOM 5184 N N . ARG A 1 655 ? 14.007 25.280 -6.837 1.00 84.62 655 ARG A N 1
ATOM 5185 C CA . ARG A 1 655 ? 13.315 25.738 -8.057 1.00 84.62 655 ARG A CA 1
ATOM 5186 C C . ARG A 1 655 ? 14.158 26.739 -8.849 1.00 84.62 655 ARG A C 1
ATOM 5188 O O . ARG A 1 655 ? 14.338 26.551 -10.045 1.00 84.62 655 ARG A O 1
ATOM 5195 N N . LEU A 1 656 ? 14.714 27.759 -8.193 1.00 84.25 656 LEU A N 1
ATOM 5196 C CA . LEU A 1 656 ? 15.599 28.743 -8.827 1.00 84.25 656 LEU A CA 1
ATOM 5197 C C . LEU A 1 656 ? 16.874 28.101 -9.390 1.00 84.25 656 LEU A C 1
ATOM 5199 O O . LEU A 1 656 ? 17.289 28.460 -10.485 1.00 84.25 656 LEU A O 1
ATOM 5203 N N . SER A 1 657 ? 17.458 27.127 -8.686 1.00 85.56 657 SER A N 1
ATOM 5204 C CA . SER A 1 657 ? 18.611 26.354 -9.158 1.00 85.56 657 SER A CA 1
ATOM 5205 C C . SER A 1 657 ? 18.298 25.633 -10.469 1.00 85.56 657 SER A C 1
ATOM 5207 O O . SER A 1 657 ? 19.030 25.789 -11.444 1.00 85.56 657 SER A O 1
ATOM 5209 N N . HIS A 1 658 ? 17.165 24.929 -10.527 1.00 82.75 658 HIS A N 1
ATOM 5210 C CA . HIS A 1 658 ? 16.691 24.268 -11.740 1.00 82.75 658 HIS A CA 1
ATOM 5211 C C . HIS A 1 658 ? 16.405 25.272 -12.871 1.00 82.75 658 HIS A C 1
ATOM 5213 O O . HIS A 1 658 ? 16.824 25.058 -14.006 1.00 82.75 658 HIS A O 1
ATOM 5219 N N . THR A 1 659 ? 15.752 26.400 -12.578 1.00 78.56 659 THR A N 1
ATOM 5220 C CA . THR A 1 659 ? 15.495 27.455 -13.573 1.00 78.56 659 THR A CA 1
ATOM 5221 C C . THR A 1 659 ? 16.790 28.068 -14.112 1.00 78.56 659 THR A C 1
ATOM 5223 O O . THR A 1 659 ? 16.901 28.274 -15.316 1.00 78.56 659 THR A O 1
ATOM 5226 N N . PHE A 1 660 ? 17.785 28.333 -13.262 1.00 78.81 660 PHE A N 1
ATOM 5227 C CA . PHE A 1 660 ? 19.087 28.864 -13.682 1.00 78.81 660 PHE A CA 1
ATOM 5228 C C . PHE A 1 660 ? 19.910 27.845 -14.465 1.00 78.81 660 PHE A C 1
ATOM 5230 O O . PHE A 1 660 ? 20.576 28.229 -15.422 1.00 78.81 660 PHE A O 1
ATOM 5237 N N . PHE A 1 661 ? 19.806 26.561 -14.118 1.00 77.31 661 PHE A N 1
ATOM 5238 C CA . PHE A 1 661 ? 20.399 25.479 -14.892 1.00 77.31 661 PHE A CA 1
ATOM 5239 C C . PHE A 1 661 ? 19.849 25.474 -16.321 1.00 77.31 661 PHE A C 1
ATOM 5241 O O . PHE A 1 661 ? 20.615 25.615 -17.267 1.00 77.31 661 PHE A O 1
ATOM 5248 N N . TRP A 1 662 ? 18.526 25.452 -16.513 1.00 73.12 662 TRP A N 1
ATOM 5249 C CA . TRP A 1 662 ? 17.962 25.517 -17.869 1.00 73.12 662 TRP A CA 1
ATOM 5250 C C . TRP A 1 662 ? 18.200 26.872 -18.557 1.00 73.12 662 TRP A C 1
ATOM 5252 O O . TRP A 1 662 ? 18.431 26.903 -19.766 1.00 73.12 662 TRP A O 1
ATOM 5262 N N . ALA A 1 663 ? 18.279 27.983 -17.820 1.00 70.19 663 ALA A N 1
ATOM 5263 C CA . ALA A 1 663 ? 18.681 29.279 -18.378 1.00 70.19 663 ALA A CA 1
ATOM 5264 C C . ALA A 1 663 ? 20.131 29.300 -18.913 1.00 70.19 663 ALA A C 1
ATOM 5266 O O . ALA A 1 663 ? 20.441 30.117 -19.776 1.00 70.19 663 ALA A O 1
ATOM 5267 N N . GLN A 1 664 ? 20.999 28.377 -18.472 1.00 64.50 664 GLN A N 1
ATOM 5268 C CA . GLN A 1 664 ? 22.350 28.165 -19.019 1.00 64.50 664 GLN A CA 1
ATOM 5269 C C . GLN A 1 664 ? 22.367 27.262 -20.280 1.00 64.50 664 GLN A C 1
ATOM 5271 O O . GLN A 1 664 ? 23.424 27.027 -20.881 1.00 64.50 664 GLN A O 1
ATOM 5276 N N . THR A 1 665 ? 21.215 26.705 -20.684 1.00 56.97 665 THR A N 1
ATOM 5277 C CA . THR A 1 665 ? 21.117 25.723 -21.788 1.00 56.97 665 THR A CA 1
ATOM 5278 C C . THR A 1 665 ? 20.592 26.276 -23.117 1.00 56.97 665 THR A C 1
ATOM 5280 O O . THR A 1 665 ? 20.872 25.669 -24.149 1.00 56.97 665 THR A O 1
ATOM 5283 N N . ALA A 1 666 ? 19.943 27.442 -23.125 1.00 47.59 666 ALA A N 1
ATOM 5284 C CA . ALA A 1 666 ? 19.381 28.109 -24.308 1.00 47.59 666 ALA A CA 1
ATOM 5285 C C . ALA A 1 666 ? 19.964 29.541 -24.423 1.00 47.59 666 ALA A C 1
ATOM 5287 O O . ALA A 1 666 ? 20.220 30.148 -23.388 1.00 47.59 666 ALA A O 1
ATOM 5288 N N . THR A 1 667 ? 20.232 30.157 -25.581 1.00 44.34 667 THR A N 1
ATOM 5289 C CA . THR A 1 667 ? 20.129 29.745 -27.001 1.00 44.34 667 THR A CA 1
ATOM 5290 C C . THR A 1 667 ? 21.085 30.639 -27.829 1.00 44.34 667 THR A C 1
ATOM 5292 O O . THR A 1 667 ? 21.494 31.696 -27.356 1.00 44.34 667 THR A O 1
ATOM 5295 N N . SER A 1 668 ? 21.478 30.189 -29.029 1.00 39.41 668 SER A N 1
ATOM 5296 C CA . SER A 1 668 ? 22.105 30.942 -30.151 1.00 39.41 668 SER A CA 1
ATOM 5297 C C . SER A 1 668 ? 23.318 31.902 -29.969 1.00 39.41 668 SER A C 1
ATOM 5299 O O . SER A 1 668 ? 23.927 32.219 -30.990 1.00 39.41 668 SER A O 1
ATOM 5301 N N . SER A 1 669 ? 23.783 32.307 -28.775 1.00 34.22 669 SER A N 1
ATOM 5302 C CA . SER A 1 669 ? 24.948 33.220 -28.627 1.00 34.22 669 SER A CA 1
ATOM 5303 C C . SER A 1 669 ? 25.861 32.956 -27.415 1.00 34.22 669 SER A C 1
ATOM 5305 O O . SER A 1 669 ? 25.472 32.330 -26.426 1.00 34.22 669 SER A O 1
ATOM 5307 N N . ASN A 1 670 ? 27.099 33.470 -27.475 1.00 34.22 670 ASN A N 1
ATOM 5308 C CA . ASN A 1 670 ? 28.049 33.490 -26.355 1.00 34.22 670 ASN A CA 1
ATOM 5309 C C . ASN A 1 670 ? 27.669 34.614 -25.370 1.00 34.22 670 ASN A C 1
ATOM 5311 O O . ASN A 1 670 ? 28.418 35.581 -25.203 1.00 34.22 670 ASN A O 1
ATOM 5315 N N . GLY A 1 671 ? 26.518 34.471 -24.702 1.00 41.09 671 GLY A N 1
ATOM 5316 C CA . GLY A 1 671 ? 25.852 35.475 -23.850 1.00 41.09 671 GLY A CA 1
ATOM 5317 C C . GLY A 1 671 ? 26.595 35.960 -22.589 1.00 41.09 671 GLY A C 1
ATOM 5318 O O . GLY A 1 671 ? 25.962 36.374 -21.621 1.00 41.09 671 GLY A O 1
ATOM 5319 N N . LEU A 1 672 ? 27.927 35.909 -22.577 1.00 38.84 672 LEU A N 1
ATOM 5320 C CA . LEU A 1 672 ? 28.796 36.610 -21.633 1.00 38.84 672 LEU A CA 1
ATOM 5321 C C . LEU A 1 672 ? 29.839 37.523 -22.300 1.00 38.84 672 LEU A C 1
ATOM 5323 O O . LEU A 1 672 ? 30.252 38.481 -21.654 1.00 38.84 672 LEU A O 1
ATOM 5327 N N . ASN A 1 673 ? 30.227 37.291 -23.561 1.00 36.03 673 ASN A N 1
ATOM 5328 C CA . ASN A 1 673 ? 31.178 38.164 -24.265 1.00 36.03 673 ASN A CA 1
ATOM 5329 C C . ASN A 1 673 ? 30.461 39.302 -25.008 1.00 36.03 673 ASN A C 1
ATOM 5331 O O . ASN A 1 673 ? 30.897 40.447 -24.944 1.00 36.03 673 ASN A O 1
ATOM 5335 N N . ASP A 1 674 ? 29.314 39.015 -25.631 1.00 38.81 674 ASP A N 1
ATOM 5336 C CA . ASP A 1 674 ? 28.564 40.003 -26.429 1.00 38.81 674 ASP A CA 1
ATOM 5337 C C . ASP A 1 674 ? 27.801 41.022 -25.548 1.00 38.81 674 ASP A C 1
ATOM 5339 O O . ASP A 1 674 ? 27.323 42.062 -26.009 1.00 38.81 674 ASP A O 1
ATOM 5343 N N . CYS A 1 675 ? 27.734 40.760 -24.238 1.00 38.44 675 CYS A N 1
ATOM 5344 C CA . CYS A 1 675 ? 27.107 41.637 -23.255 1.00 38.44 675 CYS A CA 1
ATOM 5345 C C . CYS A 1 675 ? 27.789 43.013 -23.159 1.00 38.44 675 CYS A C 1
ATOM 5347 O O . CYS A 1 675 ? 27.084 44.007 -23.019 1.00 38.44 675 CYS A O 1
ATOM 5349 N N . GLU A 1 676 ? 29.120 43.130 -23.263 1.00 38.12 676 GLU A N 1
ATOM 5350 C CA . GLU A 1 676 ? 29.795 44.443 -23.156 1.00 38.12 676 GLU A CA 1
ATOM 5351 C C . GLU A 1 676 ? 29.440 45.424 -24.287 1.00 38.12 676 GLU A C 1
ATOM 5353 O O . GLU A 1 676 ? 29.573 46.640 -24.112 1.00 38.12 676 GLU A O 1
ATOM 5358 N N . GLU A 1 677 ? 28.972 44.931 -25.436 1.00 40.56 677 GLU A N 1
ATOM 5359 C CA . GLU A 1 677 ? 28.563 45.783 -26.555 1.00 40.56 677 GLU A CA 1
ATOM 5360 C C . GLU A 1 677 ? 27.092 46.212 -26.431 1.00 40.56 677 GLU A C 1
ATOM 5362 O O . GLU A 1 677 ? 26.798 47.404 -26.532 1.00 40.56 677 GLU A O 1
ATOM 5367 N N . TYR A 1 678 ? 26.193 45.290 -26.064 1.00 38.91 678 TYR A N 1
ATOM 5368 C CA . TYR A 1 678 ? 24.778 45.594 -25.796 1.00 38.91 678 TYR A CA 1
ATOM 5369 C C . TYR A 1 678 ? 24.531 46.406 -24.509 1.00 38.91 678 TYR A C 1
ATOM 5371 O O . TYR A 1 678 ? 23.480 47.029 -24.366 1.00 38.91 678 TYR A O 1
ATOM 5379 N N . LEU A 1 679 ? 25.478 46.438 -23.564 1.00 40.38 679 LEU A N 1
ATOM 5380 C CA . LEU A 1 679 ? 25.336 47.149 -22.284 1.00 40.38 679 LEU A CA 1
ATOM 5381 C C . LEU A 1 679 ? 25.604 48.666 -22.343 1.00 40.38 679 LEU A C 1
ATOM 5383 O O . LEU A 1 679 ? 25.474 49.334 -21.314 1.00 40.38 679 LEU A O 1
ATOM 5387 N N . LYS A 1 680 ? 25.971 49.230 -23.501 1.00 41.72 680 LYS A N 1
ATOM 5388 C CA . LYS A 1 680 ? 26.322 50.661 -23.616 1.00 41.72 680 LYS A CA 1
ATOM 5389 C C . LYS A 1 680 ? 25.108 51.599 -23.645 1.00 41.72 680 LYS A C 1
ATOM 5391 O O . LYS A 1 680 ? 25.181 52.677 -23.059 1.00 41.72 680 LYS A O 1
ATOM 5396 N N . ASP A 1 681 ? 23.980 51.177 -24.217 1.00 40.12 681 ASP A N 1
ATOM 5397 C CA . ASP A 1 681 ? 22.771 52.008 -24.368 1.00 40.12 681 ASP A CA 1
ATOM 5398 C C . ASP A 1 681 ? 21.735 51.764 -23.251 1.00 40.12 681 ASP A C 1
ATOM 5400 O O . ASP A 1 681 ? 20.577 51.406 -23.463 1.00 40.12 681 ASP A O 1
ATOM 5404 N N . ALA A 1 682 ? 22.162 51.974 -22.004 1.00 40.88 682 ALA A N 1
ATOM 5405 C CA . ALA A 1 682 ? 21.458 51.534 -20.794 1.00 40.88 682 ALA A CA 1
ATOM 5406 C C . ALA A 1 682 ? 20.202 52.345 -20.367 1.00 40.88 682 ALA A C 1
ATOM 5408 O O . ALA A 1 682 ? 19.755 52.194 -19.227 1.00 40.88 682 ALA A O 1
ATOM 5409 N N . ASN A 1 683 ? 19.626 53.203 -21.224 1.00 40.69 683 ASN A N 1
ATOM 5410 C CA . ASN A 1 683 ? 18.577 54.165 -20.823 1.00 40.69 683 ASN A CA 1
ATOM 5411 C C . ASN A 1 683 ? 17.160 53.934 -21.386 1.00 40.69 683 ASN A C 1
ATOM 5413 O O . ASN A 1 683 ? 16.224 54.523 -20.847 1.00 40.69 683 ASN A O 1
ATOM 5417 N N . GLU A 1 684 ? 16.948 53.069 -22.385 1.00 40.38 684 GLU A N 1
ATOM 5418 C CA . GLU A 1 684 ? 15.594 52.747 -22.872 1.00 40.38 684 GLU A CA 1
ATOM 5419 C C . GLU A 1 684 ? 15.320 51.236 -22.866 1.00 40.38 684 GLU A C 1
ATOM 5421 O O . GLU A 1 684 ? 15.829 50.474 -23.683 1.00 40.38 684 GLU A O 1
ATOM 5426 N N . CYS A 1 685 ? 14.459 50.783 -21.946 1.00 40.88 685 CYS A N 1
ATOM 5427 C CA . CYS A 1 685 ? 13.987 49.395 -21.894 1.00 40.88 685 CYS A CA 1
ATOM 5428 C C . CYS A 1 685 ? 13.035 49.077 -23.063 1.00 40.88 685 CYS A C 1
ATOM 5430 O O . CYS A 1 685 ? 11.816 49.065 -22.891 1.00 40.88 685 CYS A O 1
ATOM 5432 N N . LYS A 1 686 ? 13.603 48.783 -24.236 1.00 41.56 686 LYS A N 1
ATOM 5433 C CA . LYS A 1 686 ? 12.932 48.140 -25.379 1.00 41.56 686 LYS A CA 1
ATOM 5434 C C . LYS A 1 686 ? 13.847 47.106 -26.042 1.00 41.56 686 LYS A C 1
ATOM 5436 O O . LYS A 1 686 ? 14.134 47.186 -27.231 1.00 41.56 686 LYS A O 1
ATOM 5441 N N . ILE A 1 687 ? 14.293 46.121 -25.265 1.00 43.84 687 ILE A N 1
ATOM 5442 C CA . ILE A 1 687 ? 14.828 44.885 -25.847 1.00 43.84 687 ILE A CA 1
ATOM 5443 C C . ILE A 1 687 ? 13.615 44.104 -26.383 1.00 43.84 687 ILE A C 1
ATOM 5445 O O . ILE A 1 687 ? 12.703 43.846 -25.588 1.00 43.84 687 ILE A O 1
ATOM 5449 N N . PRO A 1 688 ? 13.534 43.771 -27.687 1.00 39.38 688 PRO A N 1
ATOM 5450 C CA . PRO A 1 688 ? 12.519 42.842 -28.169 1.00 39.38 688 PRO A CA 1
ATOM 5451 C C . PRO A 1 688 ? 12.744 41.493 -27.482 1.00 39.38 688 PRO A C 1
ATOM 5453 O O . PRO A 1 688 ? 13.849 40.953 -27.492 1.00 39.38 688 PRO A O 1
ATOM 5456 N N . VAL A 1 689 ? 11.710 40.982 -26.813 1.00 45.88 689 VAL A N 1
ATOM 5457 C CA . VAL A 1 689 ? 11.773 39.680 -26.140 1.00 45.88 689 VAL A CA 1
ATOM 5458 C C . VAL A 1 689 ? 11.479 38.610 -27.182 1.00 45.88 689 VAL A C 1
ATOM 5460 O O . VAL A 1 689 ? 10.365 38.100 -27.262 1.00 45.88 689 VAL A O 1
ATOM 5463 N N . ASP A 1 690 ? 12.481 38.325 -28.006 1.00 47.41 690 ASP A N 1
ATOM 5464 C CA . ASP A 1 690 ? 12.482 37.156 -28.875 1.00 47.41 690 ASP A CA 1
ATOM 5465 C C . ASP A 1 690 ? 12.833 35.924 -28.019 1.00 47.41 690 ASP A C 1
ATOM 5467 O O . ASP A 1 690 ? 13.779 35.968 -27.222 1.00 47.41 690 ASP A O 1
ATOM 5471 N N . ASP A 1 691 ? 12.072 34.832 -28.167 1.00 46.62 691 ASP A N 1
ATOM 5472 C CA . ASP A 1 691 ? 12.111 33.660 -27.267 1.00 46.62 691 ASP A CA 1
ATOM 5473 C C . ASP A 1 691 ? 13.519 33.042 -27.101 1.00 46.62 691 ASP A C 1
ATOM 5475 O O . ASP A 1 691 ? 13.829 32.443 -26.070 1.00 46.62 691 ASP A O 1
ATOM 5479 N N . GLU A 1 692 ? 14.407 33.244 -28.078 1.00 47.59 692 GLU A N 1
ATOM 5480 C CA . GLU A 1 692 ? 15.786 32.743 -28.082 1.00 47.59 692 GLU A CA 1
ATOM 5481 C C . GLU A 1 692 ? 16.723 33.391 -27.042 1.00 47.59 692 GLU A C 1
ATOM 5483 O O . GLU A 1 692 ? 17.750 32.804 -26.705 1.00 47.59 692 GLU A O 1
ATOM 5488 N N . HIS A 1 693 ? 16.420 34.572 -26.494 1.00 51.22 693 HIS A N 1
ATOM 5489 C CA . HIS A 1 693 ? 17.379 35.308 -25.642 1.00 51.22 693 HIS A CA 1
ATOM 5490 C C . HIS A 1 693 ? 17.018 35.337 -24.147 1.00 51.22 693 HIS A C 1
ATOM 5492 O O . HIS A 1 693 ? 17.710 35.964 -23.340 1.00 51.22 693 HIS A O 1
ATOM 5498 N N . ILE A 1 694 ? 15.965 34.620 -23.743 1.00 57.91 694 ILE A N 1
ATOM 5499 C CA . ILE A 1 694 ? 15.428 34.650 -22.372 1.00 57.91 694 ILE A CA 1
ATOM 5500 C C . ILE A 1 694 ? 16.411 34.053 -21.342 1.00 57.91 694 ILE A C 1
ATOM 5502 O O . ILE A 1 694 ? 16.535 34.589 -20.240 1.00 57.91 694 ILE A O 1
ATOM 5506 N N . GLY A 1 695 ? 17.146 32.990 -21.692 1.00 63.09 695 GLY A N 1
ATOM 5507 C CA . GLY A 1 695 ? 18.092 32.304 -20.795 1.00 63.09 695 GLY A CA 1
ATOM 5508 C C . GLY A 1 695 ? 19.252 33.192 -20.309 1.00 63.09 695 GLY A C 1
ATOM 5509 O O . GLY A 1 695 ? 19.346 33.463 -19.106 1.00 63.09 695 GLY A O 1
ATOM 5510 N N . PRO A 1 696 ? 20.097 33.732 -21.212 1.00 62.34 696 PRO A N 1
ATOM 5511 C CA . PRO A 1 696 ? 21.207 34.609 -20.836 1.00 62.34 696 PRO A CA 1
ATOM 5512 C C . PRO A 1 696 ? 20.721 35.906 -20.178 1.00 62.34 696 PRO A C 1
ATOM 5514 O O . PRO A 1 696 ? 21.332 36.390 -19.222 1.00 62.34 696 PRO A O 1
ATOM 5517 N N . LEU A 1 697 ? 19.573 36.436 -20.623 1.00 65.62 697 LEU A N 1
ATOM 5518 C CA . LEU A 1 697 ? 18.945 37.603 -20.009 1.00 65.62 697 LEU A CA 1
ATOM 5519 C C . LEU A 1 697 ? 18.569 37.342 -18.543 1.00 65.62 697 LEU A C 1
ATOM 5521 O O . LEU A 1 697 ? 18.787 38.226 -17.714 1.00 65.62 697 LEU A O 1
ATOM 5525 N N . LEU A 1 698 ? 18.071 36.147 -18.198 1.00 71.50 698 LEU A N 1
ATOM 5526 C CA . LEU A 1 698 ? 17.698 35.776 -16.827 1.00 71.50 698 LEU A CA 1
ATOM 5527 C C . LEU A 1 698 ? 18.907 35.686 -15.882 1.00 71.50 698 LEU A C 1
ATOM 5529 O O . LEU A 1 698 ? 18.816 36.121 -14.733 1.00 71.50 698 LEU A O 1
ATOM 5533 N N . LEU A 1 699 ? 20.035 35.164 -16.376 1.00 73.69 699 LEU A N 1
ATOM 5534 C CA . LEU A 1 699 ? 21.300 35.065 -15.634 1.00 73.69 699 LEU A CA 1
ATOM 5535 C C . LEU A 1 699 ? 22.054 36.406 -15.538 1.00 73.69 699 LEU A C 1
ATOM 5537 O O . LEU A 1 699 ? 22.944 36.558 -14.700 1.00 73.69 699 LEU A O 1
ATOM 5541 N N . SER A 1 700 ? 21.706 37.388 -16.376 1.00 72.94 700 SER A N 1
ATOM 5542 C CA . SER A 1 700 ? 22.317 38.720 -16.364 1.00 72.94 700 SER A CA 1
ATOM 5543 C C . SER A 1 700 ? 21.974 39.527 -15.094 1.00 72.94 700 SER A C 1
ATOM 5545 O O . SER A 1 700 ? 20.930 39.306 -14.468 1.00 72.94 700 SER A O 1
ATOM 5547 N N . PRO A 1 701 ? 22.753 40.576 -14.751 1.00 73.88 701 PRO A N 1
ATOM 5548 C CA . PRO A 1 701 ? 22.417 41.489 -13.652 1.00 73.88 701 PRO A CA 1
ATOM 5549 C C . PRO A 1 701 ? 21.036 42.158 -13.790 1.00 73.88 701 PRO A C 1
ATOM 5551 O O . PRO A 1 701 ? 20.437 42.560 -12.787 1.00 73.88 701 PRO A O 1
ATOM 5554 N N . TYR A 1 702 ? 20.513 42.270 -15.018 1.00 69.62 702 TYR A N 1
ATOM 5555 C CA . TYR A 1 702 ? 19.180 42.802 -15.309 1.00 69.62 702 TYR A CA 1
ATOM 5556 C C . TYR A 1 702 ? 18.084 41.761 -15.059 1.00 69.62 702 TYR A C 1
ATOM 5558 O O . TYR A 1 702 ? 17.057 42.109 -14.474 1.00 69.62 702 TYR A O 1
ATOM 5566 N N . GLY A 1 703 ? 18.319 40.492 -15.408 1.00 73.00 703 GLY A N 1
ATOM 5567 C CA . GLY A 1 703 ? 17.432 39.368 -15.091 1.00 73.00 703 GLY A CA 1
ATOM 5568 C C . GLY A 1 703 ? 17.315 39.130 -13.590 1.00 73.00 703 GLY A C 1
ATOM 5569 O O . GLY A 1 703 ? 16.208 39.086 -13.055 1.00 73.00 703 GLY A O 1
ATOM 5570 N N . LEU A 1 704 ? 18.441 39.138 -12.870 1.00 80.06 704 LEU A N 1
ATOM 5571 C CA . LEU A 1 704 ? 18.445 39.082 -11.405 1.00 80.06 704 LEU A CA 1
ATOM 5572 C C . LEU A 1 704 ? 17.697 40.277 -10.779 1.00 80.06 704 LEU A C 1
ATOM 5574 O O . LEU A 1 704 ? 16.965 40.112 -9.805 1.00 80.06 704 LEU A O 1
ATOM 5578 N N . LYS A 1 705 ? 17.811 41.481 -11.362 1.00 76.50 705 LYS A N 1
ATOM 5579 C CA . LYS A 1 705 ? 17.036 42.671 -10.953 1.00 76.50 705 LYS A CA 1
ATOM 5580 C C . LYS A 1 705 ? 15.546 42.575 -11.322 1.00 76.50 705 LYS A C 1
ATOM 5582 O O . LYS A 1 705 ? 14.729 43.241 -10.693 1.00 76.50 705 LYS A O 1
ATOM 5587 N N . ALA A 1 706 ? 15.162 41.772 -12.313 1.00 71.75 706 ALA A N 1
ATOM 5588 C CA . ALA A 1 706 ? 13.762 41.466 -12.602 1.00 71.75 706 ALA A CA 1
ATOM 5589 C C . ALA A 1 706 ? 13.195 40.442 -11.601 1.00 71.75 706 ALA A C 1
ATOM 5591 O O . ALA A 1 706 ? 12.109 40.663 -11.070 1.00 71.75 706 ALA A O 1
ATOM 5592 N N . LEU A 1 707 ? 13.951 39.394 -11.259 1.00 75.88 707 LEU A N 1
ATOM 5593 C CA . LEU A 1 707 ? 13.579 38.413 -10.228 1.00 75.88 707 LEU A CA 1
ATOM 5594 C C . LEU A 1 707 ? 13.437 39.041 -8.832 1.00 75.88 707 LEU A C 1
ATOM 5596 O O . LEU A 1 707 ? 12.549 38.647 -8.076 1.00 75.88 707 LEU A O 1
ATOM 5600 N N . GLU A 1 708 ? 14.248 40.060 -8.533 1.00 80.44 708 GLU A N 1
ATOM 5601 C CA . GLU A 1 708 ? 14.111 40.930 -7.356 1.00 80.44 708 GLU A CA 1
ATOM 5602 C C . GLU A 1 708 ? 12.755 41.661 -7.335 1.00 80.44 708 GLU A C 1
ATOM 5604 O O . GLU A 1 708 ? 12.043 41.620 -6.334 1.00 80.44 708 GLU A O 1
ATOM 5609 N N . ARG A 1 709 ? 12.326 42.265 -8.457 1.00 71.88 709 ARG A N 1
ATOM 5610 C CA . ARG A 1 709 ? 11.008 42.936 -8.557 1.00 71.88 709 ARG A CA 1
ATOM 5611 C C . ARG A 1 709 ? 9.827 41.974 -8.417 1.00 71.88 709 ARG A C 1
ATOM 5613 O O . ARG A 1 709 ? 8.773 42.385 -7.946 1.00 71.88 709 ARG A O 1
ATOM 5620 N N . VAL A 1 710 ? 9.988 40.723 -8.850 1.00 74.56 710 VAL A N 1
ATOM 5621 C CA . VAL A 1 710 ? 8.959 39.665 -8.773 1.00 74.56 710 VAL A CA 1
ATOM 5622 C C . VAL A 1 710 ? 9.038 38.899 -7.435 1.00 74.56 710 VAL A C 1
ATOM 5624 O O . VAL A 1 710 ? 8.314 37.930 -7.224 1.00 74.56 710 VAL A O 1
ATOM 5627 N N . ASN A 1 711 ? 9.894 39.342 -6.501 1.00 76.06 711 ASN A N 1
ATOM 5628 C CA . ASN A 1 711 ? 10.090 38.757 -5.169 1.00 76.06 711 ASN A CA 1
ATOM 5629 C C . ASN A 1 711 ? 10.472 37.257 -5.182 1.00 76.06 711 ASN A C 1
ATOM 5631 O O . ASN A 1 711 ? 10.253 36.531 -4.213 1.00 76.06 711 ASN A O 1
ATOM 5635 N N . GLN A 1 712 ? 11.055 36.780 -6.287 1.00 79.31 712 GLN A N 1
ATOM 5636 C CA . GLN A 1 712 ? 11.602 35.423 -6.380 1.00 79.31 712 GLN A CA 1
ATOM 5637 C C . GLN A 1 712 ? 12.986 35.343 -5.737 1.00 79.31 712 GLN A C 1
ATOM 5639 O O . GLN A 1 712 ? 13.315 34.333 -5.125 1.00 79.31 712 GLN A O 1
ATOM 5644 N N . LEU A 1 713 ? 13.756 36.427 -5.826 1.00 81.50 713 LEU A N 1
ATOM 5645 C CA . LEU A 1 713 ? 15.100 36.566 -5.277 1.00 81.50 713 LEU A CA 1
ATOM 5646 C C . LEU A 1 713 ? 15.115 37.778 -4.339 1.00 81.50 713 LEU A C 1
ATOM 5648 O O . LEU A 1 713 ? 14.662 38.850 -4.737 1.00 81.50 713 LEU A O 1
ATOM 5652 N N . SER A 1 714 ? 15.605 37.647 -3.106 1.00 86.25 714 SER A N 1
ATOM 5653 C CA . SER A 1 714 ? 15.772 38.823 -2.239 1.00 86.25 714 SER A CA 1
ATOM 5654 C C . SER A 1 714 ? 16.960 39.683 -2.677 1.00 86.25 714 SER A C 1
ATOM 5656 O O . SER A 1 714 ? 17.832 39.256 -3.440 1.00 86.25 714 SER A O 1
ATOM 5658 N N . LYS A 1 715 ? 17.018 40.920 -2.175 1.00 84.50 715 LYS A N 1
ATOM 5659 C CA . LYS A 1 715 ? 18.140 41.825 -2.442 1.00 84.50 715 LYS A CA 1
ATOM 5660 C C . LYS A 1 715 ? 19.473 41.243 -1.944 1.00 84.50 715 LYS A C 1
ATOM 5662 O O . LYS A 1 715 ? 20.461 41.309 -2.668 1.00 84.50 715 LYS A O 1
ATOM 5667 N N . GLU A 1 716 ? 19.482 40.627 -0.760 1.00 85.31 716 GLU A N 1
ATOM 5668 C CA . GLU A 1 716 ? 20.671 39.977 -0.190 1.00 85.31 716 GLU A CA 1
ATOM 5669 C C . GLU A 1 716 ? 21.082 38.738 -0.999 1.00 85.31 716 GLU A C 1
ATOM 5671 O O . GLU A 1 716 ? 22.261 38.553 -1.283 1.00 85.31 716 GLU A O 1
ATOM 5676 N N . GLU A 1 717 ? 20.122 37.929 -1.459 1.00 88.25 717 GLU A N 1
ATOM 5677 C CA . GLU A 1 717 ? 20.385 36.778 -2.339 1.00 88.25 717 GLU A CA 1
ATOM 5678 C C . GLU A 1 717 ? 20.991 37.210 -3.682 1.00 88.25 717 GLU A C 1
ATOM 5680 O O . GLU A 1 717 ? 21.935 36.602 -4.184 1.00 88.25 717 GLU A O 1
ATOM 5685 N N . LYS A 1 718 ? 20.485 38.297 -4.265 1.00 86.31 718 LYS A N 1
ATOM 5686 C CA . LYS A 1 718 ? 21.033 38.874 -5.494 1.00 86.31 718 LYS A CA 1
ATOM 5687 C C . LYS A 1 718 ? 22.454 39.399 -5.295 1.00 86.31 718 LYS A C 1
ATOM 5689 O O . LYS A 1 718 ? 23.323 39.137 -6.126 1.00 86.31 718 LYS A O 1
ATOM 5694 N N . GLU A 1 719 ? 22.693 40.138 -4.214 1.00 85.06 719 GLU A N 1
ATOM 5695 C CA . GLU A 1 719 ? 24.021 40.654 -3.870 1.00 85.06 719 GLU A CA 1
ATOM 5696 C C . GLU A 1 719 ? 24.999 39.508 -3.551 1.00 85.06 719 GLU A C 1
ATOM 5698 O O . GLU A 1 719 ? 26.151 39.571 -3.974 1.00 85.06 719 GLU A O 1
ATOM 5703 N N . GLY A 1 720 ? 24.536 38.414 -2.935 1.00 83.69 720 GLY A N 1
ATOM 5704 C CA . GLY A 1 720 ? 25.323 37.202 -2.688 1.00 83.69 720 GLY A CA 1
ATOM 5705 C C . GLY A 1 720 ? 25.685 36.416 -3.955 1.00 83.69 720 GLY A C 1
ATOM 5706 O O . GLY A 1 720 ? 26.832 35.990 -4.105 1.00 83.69 720 GLY A O 1
ATOM 5707 N N . LEU A 1 721 ? 24.759 36.270 -4.913 1.00 84.00 721 LEU A N 1
ATOM 5708 C CA . LEU A 1 721 ? 25.050 35.650 -6.215 1.00 84.00 721 LEU A CA 1
ATOM 5709 C C . LEU A 1 721 ? 26.067 36.477 -7.014 1.00 84.00 721 LEU A C 1
ATOM 5711 O O . LEU A 1 721 ? 27.063 35.932 -7.493 1.00 84.00 721 LEU A O 1
ATOM 5715 N N . MET A 1 722 ? 25.867 37.796 -7.095 1.00 82.75 722 MET A N 1
ATOM 5716 C CA . MET A 1 722 ? 26.791 38.720 -7.767 1.00 82.75 722 MET A CA 1
ATOM 5717 C C . MET A 1 722 ? 28.158 38.804 -7.062 1.00 82.75 722 MET A C 1
ATOM 5719 O O . MET A 1 722 ? 29.188 38.892 -7.726 1.00 82.75 722 MET A O 1
ATOM 5723 N N . GLY A 1 723 ? 28.179 38.756 -5.727 1.00 76.69 723 GLY A N 1
ATOM 5724 C CA . GLY A 1 723 ? 29.387 38.825 -4.898 1.00 76.69 723 GLY A CA 1
ATOM 5725 C C . GLY A 1 723 ? 30.206 37.532 -4.848 1.00 76.69 723 GLY A C 1
ATOM 5726 O O . GLY A 1 723 ? 31.366 37.563 -4.444 1.00 76.69 723 GLY A O 1
ATOM 5727 N N . SER A 1 724 ? 29.647 36.406 -5.304 1.00 71.62 724 SER A N 1
ATOM 5728 C CA . SER A 1 724 ? 30.295 35.085 -5.272 1.00 71.62 724 SER A CA 1
ATOM 5729 C C . SER A 1 724 ? 31.593 34.967 -6.088 1.00 71.62 724 SER A C 1
ATOM 5731 O O . SER A 1 724 ? 32.342 34.005 -5.904 1.00 71.62 724 SER A O 1
ATOM 5733 N N . CYS A 1 725 ? 31.865 35.921 -6.989 1.00 65.06 725 CYS A N 1
ATOM 5734 C CA . CYS A 1 725 ? 32.979 35.914 -7.948 1.00 65.06 725 CYS A CA 1
ATOM 5735 C C . CYS A 1 725 ? 33.024 34.676 -8.871 1.00 65.06 725 CYS A C 1
ATOM 5737 O O . CYS A 1 725 ? 34.072 34.368 -9.444 1.00 65.06 725 CYS A O 1
ATOM 5739 N N . LEU A 1 726 ? 31.902 33.965 -9.020 1.00 68.12 726 LEU A N 1
ATOM 5740 C CA . LEU A 1 726 ? 31.737 32.842 -9.944 1.00 68.12 726 LEU A CA 1
ATOM 5741 C C . LEU A 1 726 ? 30.963 33.277 -11.199 1.00 68.12 726 LEU A C 1
ATOM 5743 O O . LEU A 1 726 ? 30.156 34.207 -11.126 1.00 68.12 726 LEU A O 1
ATOM 5747 N N . PRO A 1 727 ? 31.197 32.631 -12.358 1.00 69.62 727 PRO A N 1
ATOM 5748 C CA . PRO A 1 727 ? 30.476 32.961 -13.582 1.00 69.62 727 PRO A CA 1
ATOM 5749 C C . PRO A 1 727 ? 28.970 32.660 -13.432 1.00 69.62 727 PRO A C 1
ATOM 5751 O O . PRO A 1 727 ? 28.614 31.711 -12.728 1.00 69.62 727 PRO A O 1
ATOM 5754 N N . PRO A 1 728 ? 28.075 33.392 -14.126 1.00 71.12 728 PRO A N 1
ATOM 5755 C CA . PRO A 1 728 ? 26.625 33.190 -14.035 1.00 71.12 728 PRO A CA 1
ATOM 5756 C C . PRO A 1 728 ? 26.150 31.769 -14.364 1.00 71.12 728 PRO A C 1
ATOM 5758 O O . PRO A 1 728 ? 25.178 31.294 -13.781 1.00 71.12 728 PRO A O 1
ATOM 5761 N N . SER A 1 729 ? 26.891 31.044 -15.208 1.00 71.38 729 SER A N 1
ATOM 5762 C CA . SER A 1 729 ? 26.689 29.614 -15.493 1.00 71.38 729 SER A CA 1
ATOM 5763 C C . SER A 1 729 ? 26.882 28.684 -14.285 1.00 71.38 729 SER A C 1
ATOM 5765 O O . SER A 1 729 ? 26.637 27.489 -14.390 1.00 71.38 729 SER A O 1
ATOM 5767 N N . GLN A 1 730 ? 27.328 29.193 -13.132 1.00 76.12 730 GLN A N 1
ATOM 5768 C CA . GLN A 1 730 ? 27.445 28.427 -11.888 1.00 76.12 730 GLN A CA 1
ATOM 5769 C C . GLN A 1 730 ? 26.423 28.834 -10.817 1.00 76.12 730 GLN A C 1
ATOM 5771 O O . GLN A 1 730 ? 26.369 28.192 -9.766 1.00 76.12 730 GLN A O 1
ATOM 5776 N N . TYR A 1 731 ? 25.565 29.833 -11.067 1.00 82.44 731 TYR A N 1
ATOM 5777 C CA . TYR A 1 731 ? 24.565 30.295 -10.092 1.00 82.44 731 TYR A CA 1
ATOM 5778 C C . TYR A 1 731 ? 23.585 29.187 -9.674 1.00 82.44 731 TYR A C 1
ATOM 5780 O O . TYR A 1 731 ? 23.222 29.107 -8.498 1.00 82.44 731 TYR A O 1
ATOM 5788 N N . ALA A 1 732 ? 23.240 28.271 -10.585 1.00 81.56 732 ALA A N 1
ATOM 5789 C CA . ALA A 1 732 ? 22.448 27.080 -10.276 1.00 81.56 732 ALA A CA 1
ATOM 5790 C C . ALA A 1 732 ? 23.060 26.243 -9.135 1.00 81.56 732 ALA A C 1
ATOM 5792 O O . ALA A 1 732 ? 22.362 25.827 -8.208 1.00 81.56 732 ALA A O 1
ATOM 5793 N N . TYR A 1 733 ? 24.379 26.045 -9.160 1.00 82.00 733 TYR A N 1
ATOM 5794 C CA . TYR A 1 733 ? 25.103 25.240 -8.177 1.00 82.00 733 TYR A CA 1
ATOM 5795 C C . TYR A 1 733 ? 25.327 25.976 -6.848 1.00 82.00 733 TYR A C 1
ATOM 5797 O O . TYR A 1 733 ? 25.343 25.335 -5.796 1.00 82.00 733 TYR A O 1
ATOM 5805 N N . ILE A 1 734 ? 25.454 27.309 -6.868 1.00 85.06 734 ILE A N 1
ATOM 5806 C CA . ILE A 1 734 ? 25.549 28.137 -5.650 1.00 85.06 734 ILE A CA 1
ATOM 5807 C C . ILE A 1 734 ? 24.270 28.004 -4.813 1.00 85.06 734 ILE A C 1
ATOM 5809 O O . ILE A 1 734 ? 24.345 27.765 -3.609 1.00 85.06 734 ILE A O 1
ATOM 5813 N N . LEU A 1 735 ? 23.100 28.060 -5.456 1.00 87.50 735 LEU A N 1
ATOM 5814 C CA . LEU A 1 735 ? 21.809 27.908 -4.780 1.00 87.50 735 LEU A CA 1
ATOM 5815 C C . LEU A 1 735 ? 21.657 26.537 -4.094 1.00 87.50 735 LEU A C 1
ATOM 5817 O O . LEU A 1 735 ? 21.134 26.466 -2.983 1.00 87.50 735 LEU A O 1
ATOM 5821 N N . LEU A 1 736 ? 22.179 25.452 -4.683 1.00 86.19 736 LEU A N 1
ATOM 5822 C CA . LEU A 1 736 ? 22.208 24.132 -4.027 1.00 86.19 736 LEU A CA 1
ATOM 5823 C C . LEU A 1 736 ? 23.142 24.095 -2.808 1.00 86.19 736 LEU A C 1
ATOM 5825 O O . LEU A 1 736 ? 22.834 23.432 -1.817 1.00 86.19 736 LEU A O 1
ATOM 5829 N N . VAL A 1 737 ? 24.265 24.821 -2.844 1.00 86.69 737 VAL A N 1
ATOM 5830 C CA . VAL A 1 737 ? 25.144 24.974 -1.672 1.00 86.69 737 VAL A CA 1
ATOM 5831 C C . VAL A 1 737 ? 24.418 25.733 -0.557 1.00 86.69 737 VAL A C 1
ATOM 5833 O O . VAL A 1 737 ? 24.484 25.313 0.597 1.00 86.69 737 VAL A O 1
ATOM 5836 N N . TRP A 1 738 ? 23.668 26.789 -0.885 1.00 89.75 738 TRP A N 1
ATOM 5837 C CA . TRP A 1 738 ? 22.876 27.549 0.091 1.00 89.75 738 TRP A CA 1
ATOM 5838 C C . TRP A 1 738 ? 21.776 26.702 0.744 1.00 89.75 738 TRP A C 1
ATOM 5840 O O . TRP A 1 738 ? 21.613 26.753 1.963 1.00 89.75 738 TRP A O 1
ATOM 5850 N N . VAL A 1 739 ? 21.090 25.847 -0.027 1.00 89.62 739 VAL A N 1
ATOM 5851 C CA . VAL A 1 739 ? 20.163 24.830 0.512 1.00 89.62 739 VAL A CA 1
ATOM 5852 C C . VAL A 1 739 ? 20.874 23.933 1.530 1.00 89.62 739 VAL A C 1
ATOM 5854 O O . VAL A 1 739 ? 20.386 23.763 2.645 1.00 89.62 739 VAL A O 1
ATOM 5857 N N . GLY A 1 740 ? 22.062 23.415 1.199 1.00 86.38 740 GLY A N 1
ATOM 5858 C CA . GLY A 1 740 ? 22.865 22.614 2.129 1.00 86.38 740 GLY A CA 1
ATOM 5859 C C . GLY A 1 740 ? 23.199 23.349 3.435 1.00 86.38 740 GLY A C 1
ATOM 5860 O O . GLY A 1 740 ? 23.037 22.782 4.519 1.00 86.38 740 GLY A O 1
ATOM 5861 N N . VAL A 1 741 ? 23.607 24.621 3.357 1.00 88.25 741 VAL A N 1
ATOM 5862 C CA . VAL A 1 741 ? 23.941 25.444 4.535 1.00 88.25 741 VAL A CA 1
ATOM 5863 C C . VAL A 1 741 ? 22.717 25.685 5.422 1.00 88.25 741 VAL A C 1
ATOM 5865 O O . VAL A 1 741 ? 22.790 25.412 6.621 1.00 88.25 741 VAL A O 1
ATOM 5868 N N . HIS A 1 742 ? 21.579 26.104 4.860 1.00 87.19 742 HIS A N 1
ATOM 5869 C CA . HIS A 1 742 ? 20.358 26.343 5.638 1.00 87.19 742 HIS A CA 1
ATOM 5870 C C . HIS A 1 742 ? 19.797 25.066 6.281 1.00 87.19 742 HIS A C 1
ATOM 5872 O O . HIS A 1 742 ? 19.317 25.106 7.414 1.00 87.19 742 HIS A O 1
ATOM 5878 N N . LEU A 1 743 ? 19.908 23.910 5.618 1.00 85.44 743 LEU A N 1
ATOM 5879 C CA . LEU A 1 743 ? 19.535 22.623 6.213 1.00 85.44 743 LEU A CA 1
ATOM 5880 C C . LEU A 1 743 ? 20.475 22.238 7.370 1.00 85.44 743 LEU A C 1
ATOM 5882 O O . LEU A 1 743 ? 20.003 21.807 8.424 1.00 85.44 743 LEU A O 1
ATOM 5886 N N . THR A 1 744 ? 21.786 22.474 7.224 1.00 85.12 744 THR A N 1
ATOM 5887 C CA . THR A 1 744 ? 22.772 22.291 8.309 1.00 85.12 744 THR A CA 1
ATOM 5888 C C . THR A 1 744 ? 22.449 23.189 9.508 1.00 85.12 744 THR A C 1
ATOM 5890 O O . THR A 1 744 ? 22.528 22.768 10.664 1.00 85.12 744 THR A O 1
ATOM 5893 N N . GLU A 1 745 ? 22.100 24.447 9.247 1.00 85.19 745 GLU A N 1
ATOM 5894 C CA . GLU A 1 745 ? 21.744 25.425 10.271 1.00 85.19 745 GLU A CA 1
ATOM 5895 C C . GLU A 1 745 ? 20.425 25.060 10.969 1.00 85.19 745 GLU A C 1
ATOM 5897 O O . GLU A 1 745 ? 20.352 25.081 12.198 1.00 85.19 745 GLU A O 1
ATOM 5902 N N . GLY A 1 746 ? 19.412 24.628 10.213 1.00 81.62 746 GLY A N 1
ATOM 5903 C CA . GLY A 1 746 ? 18.150 24.118 10.746 1.00 81.62 746 GLY A CA 1
ATOM 5904 C C . GLY A 1 746 ? 18.335 22.914 11.674 1.00 81.62 746 GLY A C 1
ATOM 5905 O O . GLY A 1 746 ? 17.673 22.844 12.714 1.00 81.62 746 GLY A O 1
ATOM 5906 N N . LEU A 1 747 ? 19.263 22.007 11.344 1.00 80.75 747 LEU A N 1
ATOM 5907 C CA . LEU A 1 747 ? 19.658 20.876 12.193 1.00 80.75 747 LEU A CA 1
ATOM 5908 C C . LEU A 1 747 ? 20.384 21.336 13.470 1.00 80.75 747 LEU A C 1
ATOM 5910 O O . LEU A 1 747 ? 20.003 20.932 14.569 1.00 80.75 747 LEU A O 1
ATOM 5914 N N . LYS A 1 748 ? 21.381 22.227 13.355 1.00 80.88 748 LYS A N 1
ATOM 5915 C CA . LYS A 1 748 ? 22.132 22.780 14.504 1.00 80.88 748 LYS A CA 1
ATOM 5916 C C . LYS A 1 748 ? 21.238 23.545 15.479 1.00 80.88 748 LYS A C 1
ATOM 5918 O O . LYS A 1 748 ? 21.349 23.363 16.689 1.00 80.88 748 LYS A O 1
ATOM 5923 N N . ASN A 1 749 ? 20.320 24.352 14.952 1.00 78.06 749 ASN A N 1
ATOM 5924 C CA . ASN A 1 749 ? 19.353 25.126 15.729 1.00 78.06 749 ASN A CA 1
ATOM 5925 C C . ASN A 1 749 ? 18.178 24.266 16.242 1.00 78.06 749 ASN A C 1
ATOM 5927 O O . ASN A 1 749 ? 17.266 24.787 16.883 1.00 78.06 749 ASN A O 1
ATOM 5931 N N . GLY A 1 750 ? 18.157 22.959 15.947 1.00 71.25 750 GLY A N 1
ATOM 5932 C CA . GLY A 1 750 ? 17.114 22.025 16.379 1.00 71.25 750 GLY A CA 1
ATOM 5933 C C . GLY A 1 750 ? 15.721 22.303 15.804 1.00 71.25 750 GLY A C 1
ATOM 5934 O O . GLY A 1 750 ? 14.748 21.751 16.319 1.00 71.25 750 GLY A O 1
ATOM 5935 N N . THR A 1 751 ? 15.633 23.145 14.766 1.00 74.31 751 THR A N 1
ATOM 5936 C CA . THR A 1 751 ? 14.409 23.439 13.995 1.00 74.31 751 THR A CA 1
ATOM 5937 C C . THR A 1 751 ? 14.033 22.236 13.129 1.00 74.31 751 THR A C 1
ATOM 5939 O O . THR A 1 751 ? 12.864 21.874 13.028 1.00 74.31 751 THR A O 1
ATOM 5942 N N . LEU A 1 752 ? 15.048 21.564 12.582 1.00 70.44 752 LEU A N 1
ATOM 5943 C CA . LEU A 1 752 ? 14.961 20.228 12.013 1.00 70.44 752 LEU A CA 1
ATOM 5944 C C . LEU A 1 752 ? 15.582 19.246 13.014 1.00 70.44 752 LEU A C 1
ATOM 5946 O O . LEU A 1 752 ? 16.661 19.495 13.549 1.00 70.44 752 LEU A O 1
ATOM 5950 N N . ARG A 1 753 ? 14.936 18.102 13.255 1.00 67.56 753 ARG A N 1
ATOM 5951 C CA . ARG A 1 753 ? 15.562 16.954 13.931 1.00 67.56 753 ARG A CA 1
ATOM 5952 C C . ARG A 1 753 ? 15.182 15.680 13.217 1.00 67.56 753 ARG A C 1
ATOM 5954 O O . ARG A 1 753 ? 14.006 15.484 12.931 1.00 67.56 753 ARG A O 1
ATOM 5961 N N . GLY A 1 754 ? 16.156 14.806 13.008 1.00 68.19 754 GLY A N 1
ATOM 5962 C CA . GLY A 1 754 ? 15.962 13.522 12.355 1.00 68.19 754 GLY A CA 1
ATOM 5963 C C . GLY A 1 754 ? 16.336 12.329 13.230 1.00 68.19 754 GLY A C 1
ATOM 5964 O O . GLY A 1 754 ? 17.114 12.452 14.175 1.00 68.19 754 GLY A O 1
ATOM 5965 N N . GLY A 1 755 ? 15.804 11.156 12.888 1.00 69.12 755 GLY A N 1
ATOM 5966 C CA . GLY A 1 755 ? 16.302 9.875 13.381 1.00 69.12 755 GLY A CA 1
ATOM 5967 C C . GLY A 1 755 ? 17.699 9.558 12.837 1.00 69.12 755 GLY A C 1
ATOM 5968 O O . GLY A 1 755 ? 18.210 10.244 11.949 1.00 69.12 755 GLY A O 1
ATOM 5969 N N . ALA A 1 756 ? 18.314 8.485 13.341 1.00 62.19 756 ALA A N 1
ATOM 5970 C CA . ALA A 1 756 ? 19.609 8.020 12.843 1.00 62.19 756 ALA A CA 1
ATOM 5971 C C . ALA A 1 756 ? 19.552 7.800 11.316 1.00 62.19 756 ALA A C 1
ATOM 5973 O O . ALA A 1 756 ? 18.694 7.054 10.839 1.00 62.19 756 ALA A O 1
ATOM 5974 N N . GLY A 1 757 ? 20.432 8.482 10.575 1.00 73.62 757 GLY A N 1
ATOM 5975 C CA . GLY A 1 757 ? 20.503 8.456 9.108 1.00 73.62 757 GLY A CA 1
ATOM 5976 C C . GLY A 1 757 ? 19.719 9.551 8.362 1.00 73.62 757 GLY A C 1
ATOM 5977 O O . GLY A 1 757 ? 19.854 9.643 7.147 1.00 73.62 757 GLY A O 1
ATOM 5978 N N . PHE A 1 758 ? 18.933 10.406 9.033 1.00 78.06 758 PHE A N 1
ATOM 5979 C CA . PHE A 1 758 ? 18.182 11.482 8.354 1.00 78.06 758 PHE A CA 1
ATOM 5980 C C . PHE A 1 758 ? 19.096 12.510 7.6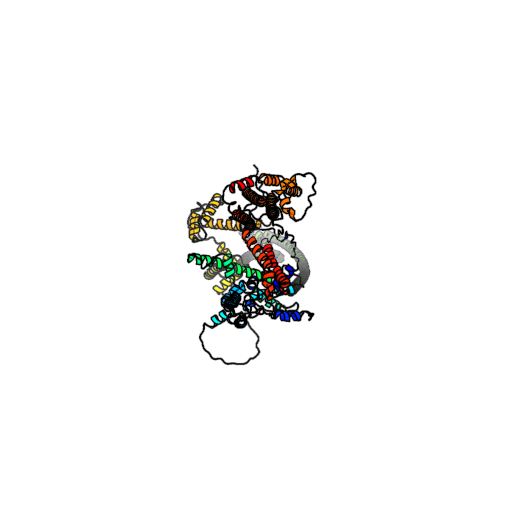70 1.00 78.06 758 PHE A C 1
ATOM 5982 O O . PHE A 1 758 ? 18.916 12.801 6.493 1.00 78.06 758 PHE A O 1
ATOM 5989 N N . GLU A 1 759 ? 20.091 13.024 8.397 1.00 78.44 759 GLU A N 1
ATOM 5990 C CA . GLU A 1 759 ? 21.060 14.004 7.886 1.00 78.44 759 GLU A CA 1
ATOM 5991 C C . GLU A 1 759 ? 21.880 13.432 6.716 1.00 78.44 759 GLU A C 1
ATOM 5993 O O . GLU A 1 759 ? 22.022 14.068 5.675 1.00 78.44 759 GLU A O 1
ATOM 5998 N N . GLU A 1 760 ? 22.335 12.183 6.843 1.00 77.94 760 GLU A N 1
ATOM 5999 C CA . GLU A 1 760 ? 23.043 11.463 5.780 1.00 77.94 760 GLU A CA 1
ATOM 6000 C C . GLU A 1 760 ? 22.173 11.296 4.525 1.00 77.94 760 GLU A C 1
ATOM 6002 O O . GLU A 1 760 ? 22.637 11.537 3.411 1.00 77.94 760 GLU A O 1
ATOM 6007 N N . ASN A 1 761 ? 20.897 10.925 4.685 1.00 81.06 761 ASN A N 1
ATOM 6008 C CA . ASN A 1 761 ? 19.975 10.801 3.561 1.00 81.06 761 ASN A CA 1
ATOM 6009 C C . ASN A 1 761 ? 19.689 12.158 2.899 1.00 81.06 761 ASN A C 1
ATOM 6011 O O . ASN A 1 761 ? 19.615 12.231 1.678 1.00 81.06 761 ASN A O 1
ATOM 6015 N N . LEU A 1 762 ? 19.572 13.232 3.682 1.00 80.88 762 LEU A N 1
ATOM 6016 C CA . LEU A 1 762 ? 19.333 14.584 3.179 1.00 80.88 762 LEU A CA 1
ATOM 6017 C C . LEU A 1 762 ? 20.488 15.069 2.286 1.00 80.88 762 LEU A C 1
ATOM 6019 O O . LEU A 1 762 ? 20.251 15.498 1.156 1.00 80.88 762 LEU A O 1
ATOM 6023 N N . TYR A 1 763 ? 21.739 14.917 2.737 1.00 81.25 763 TYR A N 1
ATOM 6024 C CA . TYR A 1 763 ? 22.902 15.231 1.899 1.00 81.25 763 TYR A CA 1
ATOM 6025 C C . TYR A 1 763 ? 23.064 14.260 0.726 1.00 81.25 763 TYR A C 1
ATOM 6027 O O . TYR A 1 763 ? 23.462 14.698 -0.350 1.00 81.25 763 TYR A O 1
ATOM 6035 N N . ARG A 1 764 ? 22.716 12.972 0.884 1.00 82.00 764 ARG A N 1
ATOM 6036 C CA . ARG A 1 764 ? 22.701 12.003 -0.225 1.00 82.00 764 ARG A CA 1
ATOM 6037 C C . ARG A 1 764 ? 21.751 12.453 -1.336 1.00 82.00 764 ARG A C 1
ATOM 6039 O O . ARG A 1 764 ? 22.169 12.478 -2.483 1.00 82.00 764 ARG A O 1
ATOM 6046 N N . GLN A 1 765 ? 20.527 12.873 -1.008 1.00 84.50 765 GLN A N 1
ATOM 6047 C CA . GLN A 1 765 ? 19.569 13.376 -2.004 1.00 84.50 765 GLN A CA 1
ATOM 6048 C C . GLN A 1 765 ? 20.057 14.667 -2.678 1.00 84.50 765 GLN A C 1
ATOM 6050 O O . GLN A 1 765 ? 19.979 14.783 -3.899 1.00 84.50 765 GLN A O 1
ATOM 6055 N N . LEU A 1 766 ? 20.626 15.612 -1.918 1.00 81.31 766 LEU A N 1
ATOM 6056 C CA . LEU A 1 766 ? 21.197 16.844 -2.480 1.00 81.31 766 LEU A CA 1
ATOM 6057 C C . LEU A 1 766 ? 22.396 16.559 -3.408 1.00 81.31 766 LEU A C 1
ATOM 6059 O O . LEU A 1 766 ? 22.533 17.188 -4.456 1.00 81.31 766 LEU A O 1
ATOM 6063 N N . ALA A 1 767 ? 23.237 15.583 -3.053 1.00 79.75 767 ALA A N 1
ATOM 6064 C CA . ALA A 1 767 ? 24.342 15.118 -3.887 1.00 79.75 767 ALA A CA 1
ATOM 6065 C C . ALA A 1 767 ? 23.853 14.391 -5.150 1.00 79.75 767 ALA A C 1
ATOM 6067 O O . ALA A 1 767 ? 24.410 14.621 -6.220 1.00 79.75 767 ALA A O 1
ATOM 6068 N N . THR A 1 768 ? 22.796 13.576 -5.059 1.00 82.75 768 THR A N 1
ATOM 6069 C CA . THR A 1 768 ? 22.162 12.932 -6.221 1.00 82.75 768 THR A CA 1
ATOM 6070 C C . THR A 1 768 ? 21.553 13.964 -7.168 1.00 82.75 768 THR A C 1
ATOM 6072 O O . THR A 1 768 ? 21.803 13.893 -8.365 1.00 82.75 768 THR A O 1
ATOM 6075 N N . LEU A 1 769 ? 20.830 14.966 -6.653 1.00 81.12 769 LEU A N 1
ATOM 6076 C CA . LEU A 1 769 ? 20.288 16.060 -7.466 1.00 81.12 769 LEU A CA 1
ATOM 6077 C C . LEU A 1 769 ? 21.403 16.818 -8.199 1.00 81.12 769 LEU A C 1
ATOM 6079 O O . LEU A 1 769 ? 21.297 17.054 -9.400 1.00 81.12 769 LEU A O 1
ATOM 6083 N N . ARG A 1 770 ? 22.494 17.147 -7.492 1.00 81.25 770 ARG A N 1
ATOM 6084 C CA . ARG A 1 770 ? 23.684 17.758 -8.097 1.00 81.25 770 ARG A CA 1
ATOM 6085 C C . ARG A 1 770 ? 24.273 16.864 -9.192 1.00 81.25 770 ARG A C 1
ATOM 6087 O O . ARG A 1 770 ? 24.533 17.371 -10.274 1.00 81.25 770 ARG A O 1
ATOM 6094 N N . ALA A 1 771 ? 24.467 15.570 -8.930 1.00 75.44 771 ALA A N 1
ATOM 6095 C CA . ALA A 1 771 ? 25.022 14.629 -9.904 1.00 75.44 771 ALA A CA 1
ATOM 6096 C C . ALA A 1 771 ? 24.184 14.584 -11.191 1.00 75.44 771 ALA A C 1
ATOM 6098 O O . ALA A 1 771 ? 24.734 14.803 -12.261 1.00 75.44 771 ALA A O 1
ATOM 6099 N N . CYS A 1 772 ? 22.855 14.461 -11.090 1.00 76.88 772 CYS A N 1
ATOM 6100 C CA . CYS A 1 772 ? 21.971 14.455 -12.260 1.00 76.88 772 CYS A CA 1
ATOM 6101 C C . CYS A 1 772 ? 22.073 15.732 -13.120 1.00 76.88 772 CYS A C 1
ATOM 6103 O O . CYS A 1 772 ? 21.882 15.668 -14.331 1.00 76.88 772 CYS A O 1
ATOM 6105 N N . MET A 1 773 ? 22.344 16.893 -12.511 1.00 72.56 773 MET A N 1
ATOM 6106 C CA . MET A 1 773 ? 22.546 18.152 -13.243 1.00 72.56 773 MET A CA 1
ATOM 6107 C C . MET A 1 773 ? 23.911 18.180 -13.947 1.00 72.56 773 MET A C 1
ATOM 6109 O O . MET A 1 773 ? 23.985 18.569 -15.110 1.00 72.56 773 MET A O 1
ATOM 6113 N N . PHE A 1 774 ? 24.968 17.701 -13.281 1.00 69.81 774 PHE A N 1
ATOM 6114 C CA . PHE A 1 774 ? 26.299 17.565 -13.882 1.00 69.81 774 PHE A CA 1
ATOM 6115 C C . PHE A 1 774 ? 26.330 16.526 -15.013 1.00 69.81 774 PHE A C 1
ATOM 6117 O O . PHE A 1 774 ? 26.893 16.822 -16.058 1.00 69.81 774 PHE A O 1
ATOM 6124 N N . ASP A 1 775 ? 25.667 15.373 -14.867 1.00 63.97 775 ASP A N 1
ATOM 6125 C CA . ASP A 1 775 ? 25.603 14.336 -15.909 1.00 63.97 775 ASP A CA 1
ATOM 6126 C C . ASP A 1 775 ? 25.067 14.905 -17.239 1.00 63.97 775 ASP A C 1
ATOM 6128 O O . ASP A 1 775 ? 25.567 14.579 -18.315 1.00 63.97 775 ASP A O 1
ATOM 6132 N N . ILE A 1 776 ? 24.065 15.793 -17.184 1.00 67.81 776 ILE A N 1
ATOM 6133 C CA . ILE A 1 776 ? 23.485 16.455 -18.366 1.00 67.81 776 ILE A CA 1
ATOM 6134 C C . ILE A 1 776 ? 24.490 17.421 -19.020 1.00 67.81 776 ILE A C 1
ATOM 6136 O O . ILE A 1 776 ? 24.605 17.434 -20.249 1.00 67.81 776 ILE A O 1
ATOM 6140 N N . ASP A 1 777 ? 25.232 18.201 -18.226 1.00 59.94 777 ASP A N 1
ATOM 6141 C CA . ASP A 1 777 ? 26.311 19.063 -18.731 1.00 59.94 777 ASP A CA 1
ATOM 6142 C C . ASP A 1 777 ? 27.479 18.224 -19.305 1.00 59.94 777 ASP A C 1
ATOM 6144 O O . ASP A 1 777 ? 28.027 18.581 -20.349 1.00 59.94 777 ASP A O 1
ATOM 6148 N N . ASP A 1 778 ? 27.803 17.065 -18.721 1.00 60.09 778 ASP A N 1
ATOM 6149 C CA . ASP A 1 778 ? 28.833 16.138 -19.216 1.00 60.09 778 ASP A CA 1
ATOM 6150 C C . ASP A 1 778 ? 28.421 15.463 -20.535 1.00 60.09 778 ASP A C 1
ATOM 6152 O O . ASP A 1 778 ? 29.224 15.392 -21.468 1.00 60.09 778 ASP A O 1
ATOM 6156 N N . PHE A 1 779 ? 27.156 15.050 -20.693 1.00 60.09 779 PHE A N 1
ATOM 6157 C CA . PHE A 1 779 ? 26.629 14.595 -21.990 1.00 60.09 779 PHE A CA 1
ATOM 6158 C C . PHE A 1 779 ? 26.652 15.709 -23.052 1.00 60.09 779 PHE A C 1
ATOM 6160 O O . PHE A 1 779 ? 26.827 15.426 -24.241 1.00 60.09 779 PHE A O 1
ATOM 6167 N N . ARG A 1 780 ? 26.512 16.978 -22.644 1.00 56.00 780 ARG A N 1
ATOM 6168 C CA . ARG A 1 780 ? 26.613 18.156 -23.524 1.00 56.00 780 ARG A CA 1
ATOM 6169 C C . ARG A 1 780 ? 28.067 18.498 -23.877 1.00 56.00 780 ARG A C 1
ATOM 6171 O O . ARG A 1 780 ? 28.319 18.941 -24.998 1.00 56.00 780 ARG A O 1
ATOM 6178 N N . ALA A 1 781 ? 29.014 18.273 -22.968 1.00 54.94 781 ALA A N 1
ATOM 6179 C CA . ALA A 1 781 ? 30.449 18.436 -23.201 1.00 54.94 781 ALA A CA 1
ATOM 6180 C C . ALA A 1 781 ? 31.036 17.292 -24.049 1.00 54.94 781 ALA A C 1
ATOM 6182 O O . ALA A 1 781 ? 31.845 17.535 -24.944 1.00 54.94 781 ALA A O 1
ATOM 6183 N N . GLY A 1 782 ? 30.567 16.059 -23.840 1.00 54.91 782 GLY A N 1
ATOM 6184 C CA . GLY A 1 782 ? 30.944 14.836 -24.560 1.00 54.91 782 GLY A CA 1
ATOM 6185 C C . GLY A 1 782 ? 30.424 14.727 -26.001 1.00 54.91 782 GLY A C 1
ATOM 6186 O O . GLY A 1 782 ? 30.205 13.621 -26.499 1.00 54.91 782 GLY A O 1
ATOM 6187 N N . ARG A 1 783 ? 30.208 15.855 -26.689 1.00 61.53 783 ARG A N 1
ATOM 6188 C CA . ARG A 1 783 ? 29.796 15.891 -28.103 1.00 61.53 783 ARG A CA 1
ATOM 6189 C C . ARG A 1 783 ? 30.869 15.270 -29.005 1.00 61.53 783 ARG A C 1
ATOM 6191 O O . ARG A 1 783 ? 32.064 15.344 -28.722 1.00 61.53 783 ARG A O 1
ATOM 6198 N N . MET A 1 784 ? 30.447 14.679 -30.130 1.00 62.69 784 MET A N 1
ATOM 6199 C CA . MET A 1 784 ? 31.387 14.097 -31.099 1.00 62.69 784 MET A CA 1
ATOM 6200 C C . MET A 1 784 ? 32.420 15.142 -31.559 1.00 62.69 784 MET A C 1
ATOM 6202 O O . MET A 1 784 ? 32.024 16.266 -31.880 1.00 62.69 784 MET A O 1
ATOM 6206 N N . PRO A 1 785 ? 33.720 14.789 -31.652 1.00 71.31 785 PRO A N 1
ATOM 6207 C CA . PRO A 1 785 ? 34.758 15.722 -32.076 1.00 71.31 785 PRO A CA 1
ATOM 6208 C C . PRO A 1 785 ? 34.412 16.395 -33.406 1.00 71.31 785 PRO A C 1
ATOM 6210 O O . PRO A 1 785 ? 34.043 15.715 -34.366 1.00 71.31 785 PRO A O 1
ATOM 6213 N N . LEU A 1 786 ? 34.591 17.719 -33.486 1.00 67.00 786 LEU A N 1
ATOM 6214 C CA . LEU A 1 786 ? 34.253 18.518 -34.672 1.00 67.00 786 LEU A CA 1
ATOM 6215 C C . LEU A 1 786 ? 34.821 17.916 -35.969 1.00 67.00 786 LEU A C 1
ATOM 6217 O O . LEU A 1 786 ? 34.119 17.839 -36.976 1.00 67.00 786 LEU A O 1
ATOM 6221 N N . ALA A 1 787 ? 36.065 17.431 -35.920 1.00 75.12 787 ALA A N 1
ATOM 6222 C CA . ALA A 1 787 ? 36.743 16.797 -37.047 1.00 75.12 787 ALA A CA 1
ATOM 6223 C C . ALA A 1 787 ? 35.983 15.579 -37.611 1.00 75.12 787 ALA A C 1
ATOM 6225 O O . ALA A 1 787 ? 35.985 15.368 -38.820 1.00 75.12 787 ALA A O 1
ATOM 6226 N N . TYR A 1 788 ? 35.296 14.800 -36.767 1.00 78.50 788 TYR A N 1
ATOM 6227 C CA . TYR A 1 788 ? 34.487 13.661 -37.209 1.00 78.50 788 TYR A CA 1
ATOM 6228 C C . TYR A 1 788 ? 33.220 14.126 -37.940 1.00 78.50 788 TYR A C 1
ATOM 6230 O O . TYR A 1 788 ? 32.923 13.646 -39.033 1.00 78.50 788 TYR A O 1
ATOM 6238 N N . VAL A 1 789 ? 32.517 15.123 -37.389 1.00 77.31 789 VAL A N 1
ATOM 6239 C CA . VAL A 1 789 ? 31.320 15.714 -38.016 1.00 77.31 789 VAL A CA 1
ATOM 6240 C C . VAL A 1 789 ? 31.671 16.358 -39.365 1.00 77.31 789 VAL A C 1
ATOM 6242 O O . VAL A 1 789 ? 30.964 16.155 -40.352 1.00 77.31 789 VAL A O 1
ATOM 6245 N N . GLN A 1 790 ? 32.796 17.076 -39.434 1.00 80.56 790 GLN A N 1
ATOM 6246 C CA . GLN A 1 790 ? 33.323 17.660 -40.670 1.00 80.56 790 GLN A CA 1
ATOM 6247 C C . GLN A 1 790 ? 33.714 16.590 -41.698 1.00 80.56 790 GLN A C 1
ATOM 6249 O O . GLN A 1 790 ? 33.364 16.719 -42.869 1.00 80.56 790 GLN A O 1
ATOM 6254 N N . LEU A 1 791 ? 34.382 15.512 -41.278 1.00 85.31 791 LEU A N 1
ATOM 6255 C CA . LEU A 1 791 ? 34.765 14.408 -42.162 1.00 85.31 791 LEU A CA 1
ATOM 6256 C C . LEU A 1 791 ? 33.535 13.724 -42.779 1.00 85.31 791 LEU A C 1
ATOM 6258 O O . LEU A 1 791 ? 33.500 13.513 -43.991 1.00 85.31 791 LEU A O 1
ATOM 6262 N N . VAL A 1 792 ? 32.497 13.442 -41.985 1.00 86.00 792 VAL A N 1
ATOM 6263 C CA . VAL A 1 792 ? 31.244 12.854 -42.493 1.00 86.00 792 VAL A CA 1
ATOM 6264 C C . VAL A 1 792 ? 30.514 13.821 -43.438 1.00 86.00 792 VAL A C 1
ATOM 6266 O O . VAL A 1 792 ? 30.030 13.390 -44.485 1.00 86.00 792 VAL A O 1
ATOM 6269 N N . GLN A 1 793 ? 30.490 15.125 -43.134 1.00 85.44 793 GLN A N 1
ATOM 6270 C CA . GLN A 1 793 ? 29.936 16.150 -44.030 1.00 85.44 793 GLN A CA 1
ATOM 6271 C C . GLN A 1 793 ? 30.658 16.173 -45.387 1.00 85.44 793 GLN A C 1
ATOM 6273 O O . GLN A 1 793 ? 30.005 16.093 -46.426 1.00 85.44 793 GLN A O 1
ATOM 6278 N N . VAL A 1 794 ? 31.995 16.221 -45.384 1.00 91.19 794 VAL A N 1
ATOM 6279 C CA . VAL A 1 794 ? 32.815 16.248 -46.607 1.00 91.19 794 VAL A CA 1
ATOM 6280 C C . VAL A 1 794 ? 32.624 14.979 -47.436 1.00 91.19 794 VAL A C 1
ATOM 6282 O O . VAL A 1 794 ? 32.536 15.073 -48.659 1.00 91.19 794 VAL A O 1
ATOM 6285 N N . LEU A 1 795 ? 32.513 13.805 -46.807 1.00 90.50 795 LEU A N 1
ATOM 6286 C CA . LEU A 1 795 ? 32.233 12.544 -47.501 1.00 90.50 795 LEU A CA 1
ATOM 6287 C C . LEU A 1 795 ? 30.856 12.552 -48.181 1.00 90.50 795 LEU A C 1
ATOM 6289 O O . LEU A 1 795 ? 30.756 12.181 -49.351 1.00 90.50 795 LEU A O 1
ATOM 6293 N N . VAL A 1 796 ? 29.808 13.001 -47.482 1.00 90.00 796 VAL A N 1
ATOM 6294 C CA . VAL A 1 796 ? 28.441 13.069 -48.031 1.00 90.00 796 VAL A CA 1
ATOM 6295 C C . VAL A 1 796 ? 28.338 14.088 -49.166 1.00 90.00 796 VAL A C 1
ATOM 6297 O O . VAL A 1 796 ? 27.775 13.773 -50.215 1.00 90.00 796 VAL A O 1
ATOM 6300 N N . ASP A 1 797 ? 28.906 15.284 -49.006 1.00 89.50 797 ASP A N 1
ATOM 6301 C CA . ASP A 1 797 ? 28.882 16.297 -50.064 1.00 89.50 797 ASP A CA 1
ATOM 6302 C C . ASP A 1 797 ? 29.709 15.858 -51.281 1.00 89.50 797 ASP A C 1
ATOM 6304 O O . ASP A 1 797 ? 29.251 16.001 -52.414 1.00 89.50 797 ASP A O 1
ATOM 6308 N N . SER A 1 798 ? 30.875 15.238 -51.066 1.00 91.38 798 SER A N 1
ATOM 6309 C CA . SER A 1 798 ? 31.715 14.698 -52.144 1.00 91.38 798 SER A CA 1
ATOM 6310 C C . SER A 1 798 ? 31.005 13.576 -52.909 1.00 91.38 798 SER A C 1
ATOM 6312 O O . SER A 1 798 ? 31.024 13.568 -54.140 1.00 91.38 798 SER A O 1
ATOM 6314 N N . LEU A 1 799 ? 30.312 12.669 -52.209 1.00 89.38 799 LEU A N 1
ATOM 6315 C CA . LEU A 1 799 ? 29.480 11.632 -52.827 1.00 89.38 799 LEU A CA 1
ATOM 6316 C C . LEU A 1 799 ? 28.390 12.250 -53.715 1.00 89.38 799 LEU A C 1
ATOM 6318 O O . LEU A 1 799 ? 28.230 11.840 -54.865 1.00 89.38 799 LEU A O 1
ATOM 6322 N N . ILE A 1 800 ? 27.662 13.253 -53.214 1.00 89.31 800 ILE A N 1
ATOM 6323 C CA . ILE A 1 800 ? 26.578 13.916 -53.955 1.00 89.31 800 ILE A CA 1
ATOM 6324 C C . ILE A 1 800 ? 27.117 14.690 -55.169 1.00 89.31 800 ILE A C 1
ATOM 6326 O O . ILE A 1 800 ? 26.501 14.640 -56.231 1.00 89.31 800 ILE A O 1
ATOM 6330 N N . VAL A 1 801 ? 28.271 15.356 -55.053 1.00 89.25 801 VAL A N 1
ATOM 6331 C CA . VAL A 1 801 ? 28.905 16.105 -56.157 1.00 89.25 801 VAL A CA 1
ATOM 6332 C C . VAL A 1 801 ? 29.443 15.181 -57.256 1.00 89.25 801 VAL A C 1
ATOM 6334 O O . VAL A 1 801 ? 29.333 15.512 -58.435 1.00 89.25 801 VAL A O 1
ATOM 6337 N N . ILE A 1 802 ? 29.992 14.014 -56.904 1.00 90.50 802 ILE A N 1
ATOM 6338 C CA . ILE A 1 802 ? 30.563 13.059 -57.872 1.00 90.50 802 ILE A CA 1
ATOM 6339 C C . ILE A 1 802 ? 29.471 12.206 -58.547 1.00 90.50 802 ILE A C 1
ATOM 6341 O O . ILE A 1 802 ? 29.603 11.843 -59.720 1.00 90.50 802 ILE A O 1
ATOM 6345 N N . SER A 1 803 ? 28.368 11.914 -57.847 1.00 88.38 803 SER A N 1
ATOM 6346 C CA . SER A 1 803 ? 27.310 11.003 -58.319 1.00 88.38 803 SER A CA 1
ATOM 6347 C C . SER A 1 803 ? 26.723 11.314 -59.711 1.00 88.38 803 SER A C 1
ATOM 6349 O O . SER A 1 803 ? 26.573 10.362 -60.480 1.00 88.38 803 SER A O 1
ATOM 6351 N N . PRO A 1 804 ? 26.428 12.574 -60.112 1.00 85.56 804 PRO A N 1
ATOM 6352 C CA . PRO A 1 804 ? 25.951 12.882 -61.464 1.00 85.56 804 PRO A CA 1
ATOM 6353 C C . PRO A 1 804 ? 26.898 12.392 -62.558 1.00 85.56 804 PRO A C 1
ATOM 6355 O O . PRO A 1 804 ? 26.454 11.778 -63.527 1.00 85.56 804 PRO A O 1
ATOM 6358 N N . PHE A 1 805 ? 28.201 12.628 -62.383 1.00 87.50 805 PHE A N 1
ATOM 6359 C CA . PHE A 1 805 ? 29.233 12.273 -63.355 1.00 87.50 805 PHE A CA 1
ATOM 6360 C C . PHE A 1 805 ? 29.479 10.762 -63.395 1.00 87.50 805 PHE A C 1
ATOM 6362 O O . PHE A 1 805 ? 29.668 10.204 -64.472 1.00 87.50 805 PHE A O 1
ATOM 6369 N N . ALA A 1 806 ? 29.425 10.093 -62.239 1.00 87.12 806 ALA A N 1
ATOM 6370 C CA . ALA A 1 806 ? 29.597 8.645 -62.139 1.00 87.12 806 ALA A CA 1
ATOM 6371 C C . ALA A 1 806 ? 28.406 7.849 -62.711 1.00 87.12 806 ALA A C 1
ATOM 6373 O O . ALA A 1 806 ? 28.602 6.776 -63.277 1.00 87.12 806 ALA A O 1
ATOM 6374 N N . LEU A 1 807 ? 27.177 8.366 -62.584 1.00 86.50 807 LEU A N 1
ATOM 6375 C CA . LEU A 1 807 ? 25.954 7.697 -63.051 1.00 86.50 807 LEU A CA 1
ATOM 6376 C C . LEU A 1 807 ? 25.604 8.001 -64.516 1.00 86.50 807 LEU A C 1
ATOM 6378 O O . LEU A 1 807 ? 24.950 7.189 -65.169 1.00 86.50 807 LEU A O 1
ATOM 6382 N N . TYR A 1 808 ? 26.033 9.142 -65.065 1.00 88.81 808 TYR A N 1
ATOM 6383 C CA . TYR A 1 808 ? 25.689 9.529 -66.439 1.00 88.81 808 TYR A CA 1
ATOM 6384 C C . TYR A 1 808 ? 26.042 8.476 -67.517 1.00 88.81 808 TYR A C 1
ATOM 6386 O O . TYR A 1 808 ? 25.205 8.254 -68.392 1.00 88.81 808 TYR A O 1
ATOM 6394 N N . PRO A 1 809 ? 27.187 7.758 -67.471 1.00 90.69 809 PRO A N 1
ATOM 6395 C CA . PRO A 1 809 ? 27.515 6.743 -68.477 1.00 90.69 809 PRO A CA 1
ATOM 6396 C C . PRO A 1 809 ? 26.586 5.518 -68.499 1.00 90.69 809 PRO A C 1
ATOM 6398 O O . PRO A 1 809 ? 26.534 4.838 -69.520 1.00 90.69 809 PRO A O 1
ATOM 6401 N N . SER A 1 810 ? 25.876 5.211 -67.404 1.00 87.62 810 SER A N 1
ATOM 6402 C CA . SER A 1 810 ? 25.003 4.028 -67.312 1.00 87.62 810 SER A CA 1
ATOM 6403 C C . SER A 1 810 ? 23.514 4.343 -67.469 1.00 87.62 810 SER A C 1
ATOM 6405 O O . SER A 1 810 ? 22.786 3.534 -68.039 1.00 87.62 810 SER A O 1
ATOM 6407 N N . VAL A 1 811 ? 23.053 5.505 -66.988 1.00 86.62 811 VAL A N 1
ATOM 6408 C CA . VAL A 1 811 ? 21.626 5.897 -67.002 1.00 86.62 811 VAL A CA 1
ATOM 6409 C C . VAL A 1 811 ? 21.327 7.194 -67.770 1.00 86.62 811 VAL A C 1
ATOM 6411 O O . VAL A 1 811 ? 20.162 7.573 -67.908 1.00 86.62 811 VAL A O 1
ATOM 6414 N N . GLY A 1 812 ? 22.340 7.875 -68.315 1.00 87.62 812 GLY A N 1
ATOM 6415 C CA . GLY A 1 812 ? 22.167 9.093 -69.112 1.00 87.62 812 GLY A CA 1
ATOM 6416 C C . GLY A 1 812 ? 21.418 10.191 -68.352 1.00 87.62 812 GLY A C 1
ATOM 6417 O O . GLY A 1 812 ? 21.685 10.442 -67.180 1.00 87.62 812 GLY A O 1
ATOM 6418 N N . ILE A 1 813 ? 20.438 10.824 -69.006 1.00 86.69 813 ILE A N 1
ATOM 6419 C CA . ILE A 1 813 ? 19.618 11.915 -68.438 1.00 86.69 813 ILE A CA 1
ATOM 6420 C C . ILE A 1 813 ? 18.852 11.495 -67.166 1.00 86.69 813 ILE A C 1
ATOM 6422 O O . ILE A 1 813 ? 18.577 12.340 -66.313 1.00 86.69 813 ILE A O 1
ATOM 6426 N N . LEU A 1 814 ? 18.563 10.200 -66.974 1.00 85.44 814 LEU A N 1
ATOM 6427 C CA . LEU A 1 814 ? 17.923 9.700 -65.749 1.00 85.44 814 LEU A CA 1
ATOM 6428 C C . LEU A 1 814 ? 18.828 9.806 -64.505 1.00 85.44 814 LEU A C 1
ATOM 6430 O O . LEU A 1 814 ? 18.326 9.662 -63.389 1.00 85.44 814 LEU A O 1
ATOM 6434 N N . SER A 1 815 ? 20.124 10.119 -64.653 1.00 84.69 815 SER A N 1
ATOM 6435 C CA . SER A 1 815 ? 20.999 10.405 -63.509 1.00 84.69 815 SER A CA 1
ATOM 6436 C C . SER A 1 815 ? 20.541 11.631 -62.710 1.00 84.69 815 SER A C 1
ATOM 6438 O O . SER A 1 815 ? 20.674 11.634 -61.491 1.00 84.69 815 SER A O 1
ATOM 6440 N N . VAL A 1 816 ? 19.945 12.642 -63.355 1.00 82.62 816 VAL A N 1
ATOM 6441 C CA . VAL A 1 816 ? 19.538 13.901 -62.705 1.00 82.62 816 VAL A CA 1
ATOM 6442 C C . VAL A 1 816 ? 18.471 13.687 -61.612 1.00 82.62 816 VAL A C 1
ATOM 6444 O O . VAL A 1 816 ? 18.739 14.039 -60.460 1.00 82.62 816 VAL A O 1
ATOM 6447 N N . PRO A 1 817 ? 17.294 13.078 -61.884 1.00 86.06 817 PRO A N 1
ATOM 6448 C CA . PRO A 1 817 ? 16.314 12.793 -60.832 1.00 86.06 817 PRO A CA 1
ATOM 6449 C C . PRO A 1 817 ? 16.814 11.752 -59.816 1.00 86.06 817 PRO A C 1
ATOM 6451 O O . PRO A 1 817 ? 16.479 11.845 -58.635 1.00 86.06 817 PRO A O 1
ATOM 6454 N N . LEU A 1 818 ? 17.646 10.792 -60.241 1.00 84.19 818 LEU A N 1
ATOM 6455 C CA . LEU A 1 818 ? 18.199 9.767 -59.353 1.00 84.19 818 LEU A CA 1
ATOM 6456 C C . LEU A 1 818 ? 19.173 10.364 -58.323 1.00 84.19 818 LEU A C 1
ATOM 6458 O O . LEU A 1 818 ? 19.105 10.014 -57.146 1.00 84.19 818 LEU A O 1
ATOM 6462 N N . VAL A 1 819 ? 20.020 11.317 -58.728 1.00 88.12 819 VAL A N 1
ATOM 6463 C CA . VAL A 1 819 ? 20.868 12.081 -57.799 1.00 88.12 819 VAL A CA 1
ATOM 6464 C C . VAL A 1 819 ? 20.029 12.982 -56.893 1.00 88.12 819 VAL A C 1
ATOM 6466 O O . VAL A 1 819 ? 20.377 13.134 -55.728 1.00 88.12 819 VAL A O 1
ATOM 6469 N N . GLY A 1 820 ? 18.899 13.519 -57.365 1.00 87.31 820 GLY A N 1
ATOM 6470 C CA . GLY A 1 820 ? 17.948 14.236 -56.508 1.00 87.31 820 GLY A CA 1
ATOM 6471 C C . GLY A 1 820 ? 17.444 13.379 -55.337 1.00 87.31 820 GLY A C 1
ATOM 6472 O O . GLY A 1 820 ? 17.493 13.811 -54.186 1.00 87.31 820 GLY A O 1
ATOM 6473 N N . LEU A 1 821 ? 17.045 12.131 -55.609 1.00 88.56 821 LEU A N 1
ATOM 6474 C CA . LEU A 1 821 ? 16.664 11.160 -54.573 1.00 88.56 821 LEU A CA 1
ATOM 6475 C C . LEU A 1 821 ? 17.843 10.788 -53.659 1.00 88.56 821 LEU A C 1
ATOM 6477 O O . LEU A 1 821 ? 17.684 10.735 -52.439 1.00 88.56 821 LEU A O 1
ATOM 6481 N N . LEU A 1 822 ? 19.031 10.576 -54.232 1.00 88.00 822 LEU A N 1
ATOM 6482 C CA . LEU A 1 822 ? 20.252 10.260 -53.486 1.00 88.00 822 LEU A CA 1
ATOM 6483 C C . LEU A 1 822 ? 20.641 11.397 -52.520 1.00 88.00 822 LEU A C 1
ATOM 6485 O O . LEU A 1 822 ? 20.983 11.151 -51.364 1.00 88.00 822 LEU A O 1
ATOM 6489 N N . ALA A 1 823 ? 20.541 12.647 -52.978 1.00 88.44 823 ALA A N 1
ATOM 6490 C CA . ALA A 1 823 ? 20.822 13.839 -52.191 1.00 88.44 823 ALA A CA 1
ATOM 6491 C C . ALA A 1 823 ? 19.807 14.023 -51.056 1.00 88.44 823 ALA A C 1
ATOM 6493 O O . ALA A 1 823 ? 20.221 14.290 -49.930 1.00 88.44 823 ALA A O 1
ATOM 6494 N N . LEU A 1 824 ? 18.507 13.823 -51.317 1.00 89.88 824 LEU A N 1
ATOM 6495 C CA . LEU A 1 824 ? 17.472 13.828 -50.274 1.00 89.88 824 LEU A CA 1
ATOM 6496 C C . LEU A 1 824 ? 17.742 12.763 -49.204 1.00 89.88 824 LEU A C 1
ATOM 6498 O O . LEU A 1 824 ? 17.634 13.058 -48.016 1.00 89.88 824 LEU A O 1
ATOM 6502 N N . PHE A 1 825 ? 18.144 11.553 -49.606 1.00 90.75 825 PHE A N 1
ATOM 6503 C CA . PHE A 1 825 ? 18.457 10.474 -48.671 1.00 90.75 825 PHE A CA 1
ATOM 6504 C C . PHE A 1 825 ? 19.685 10.792 -47.805 1.00 90.75 825 PHE A C 1
ATOM 6506 O O . PHE A 1 825 ? 19.572 10.822 -46.580 1.00 90.75 825 PHE A O 1
ATOM 6513 N N . PHE A 1 826 ? 20.848 11.078 -48.404 1.00 88.94 826 PHE A N 1
ATOM 6514 C CA . PHE A 1 826 ? 22.075 11.279 -47.624 1.00 88.94 826 PHE A CA 1
ATOM 6515 C C . PHE A 1 826 ? 22.113 12.616 -46.874 1.00 88.94 826 PHE A C 1
ATOM 6517 O O . PHE A 1 826 ? 22.576 12.634 -45.733 1.00 88.94 826 PHE A O 1
ATOM 6524 N N . ARG A 1 827 ? 21.585 13.721 -47.430 1.00 85.69 827 ARG A N 1
ATOM 6525 C CA . ARG A 1 827 ? 21.447 14.966 -46.648 1.00 85.69 827 ARG A CA 1
ATOM 6526 C C . ARG A 1 827 ? 20.364 14.854 -45.586 1.00 85.69 827 ARG A C 1
ATOM 6528 O O . ARG A 1 827 ? 20.580 15.367 -44.497 1.00 85.69 827 ARG A O 1
ATOM 6535 N N . GLY A 1 828 ? 19.260 14.153 -45.848 1.00 85.06 828 GLY A N 1
ATOM 6536 C CA . GLY A 1 828 ? 18.231 13.885 -44.840 1.00 85.06 828 GLY A CA 1
ATOM 6537 C C . GLY A 1 828 ? 18.776 13.073 -43.663 1.00 85.06 828 GLY A C 1
ATOM 6538 O O . GLY A 1 828 ? 18.595 13.465 -42.514 1.00 85.06 828 GLY A O 1
ATOM 6539 N N . LEU A 1 829 ? 19.522 11.998 -43.940 1.00 85.69 829 LEU A N 1
ATOM 6540 C CA . LEU A 1 829 ? 20.188 11.185 -42.919 1.00 85.69 829 LEU A CA 1
ATOM 6541 C C . LEU A 1 829 ? 21.221 11.998 -42.120 1.00 85.69 829 LEU A C 1
ATOM 6543 O O . LEU A 1 829 ? 21.271 11.904 -40.894 1.00 85.69 829 LEU A O 1
ATOM 6547 N N . LEU A 1 830 ? 22.015 12.829 -42.801 1.00 82.44 830 LEU A N 1
ATOM 6548 C CA . LEU A 1 830 ? 23.009 13.685 -42.157 1.00 82.44 830 LEU A CA 1
ATOM 6549 C C . LEU A 1 830 ? 22.355 14.773 -41.292 1.00 82.44 830 LEU A C 1
ATOM 6551 O O . LEU A 1 830 ? 22.784 14.984 -40.159 1.00 82.44 830 LEU A O 1
ATOM 6555 N N . GLN A 1 831 ? 21.290 15.417 -41.771 1.00 77.12 831 GLN A N 1
ATOM 6556 C CA . GLN A 1 831 ? 20.530 16.408 -41.005 1.00 77.12 831 GLN A CA 1
ATOM 6557 C C . GLN A 1 831 ? 19.861 15.772 -39.778 1.00 77.12 831 GLN A C 1
ATOM 6559 O O . GLN A 1 831 ? 19.941 16.326 -38.686 1.00 77.12 831 GLN A O 1
ATOM 6564 N N . LEU A 1 832 ? 19.306 14.564 -39.922 1.00 79.38 832 LEU A N 1
ATOM 6565 C CA . LEU A 1 832 ? 18.744 13.795 -38.811 1.00 79.38 832 LEU A CA 1
ATOM 6566 C C . LEU A 1 832 ? 19.815 13.424 -37.765 1.00 79.38 832 LEU A C 1
ATOM 6568 O O . LEU A 1 832 ? 19.566 13.494 -36.562 1.00 79.38 832 LEU A O 1
ATOM 6572 N N . SER A 1 833 ? 21.031 13.073 -38.200 1.00 76.31 833 SER A N 1
ATOM 6573 C CA . SER A 1 833 ? 22.143 12.822 -37.272 1.00 76.31 833 SER A CA 1
ATOM 6574 C C . SER A 1 833 ? 22.559 14.086 -36.506 1.00 76.31 833 SER A C 1
ATOM 6576 O O . SER A 1 833 ? 22.870 14.006 -35.319 1.00 76.31 833 SER A O 1
ATOM 6578 N N . LYS A 1 834 ? 22.476 15.263 -37.146 1.00 70.94 834 LYS A N 1
ATOM 6579 C CA . LYS A 1 834 ? 22.717 16.564 -36.506 1.00 70.94 834 LYS A CA 1
ATOM 6580 C C . LYS A 1 834 ? 21.627 16.932 -35.499 1.00 70.94 834 LYS A C 1
ATOM 6582 O O . LYS A 1 834 ? 21.969 17.408 -34.426 1.00 70.94 834 LYS A O 1
ATOM 6587 N N . SER A 1 835 ? 20.350 16.649 -35.775 1.00 67.25 835 SER A N 1
ATOM 6588 C CA . SER A 1 835 ? 19.282 16.893 -34.789 1.00 67.25 835 SER A CA 1
ATOM 6589 C C . SER A 1 835 ? 19.391 15.993 -33.550 1.00 67.25 835 SER A C 1
ATOM 6591 O O . SER A 1 835 ? 18.981 16.390 -32.469 1.00 67.25 835 SER A O 1
ATOM 6593 N N . PHE A 1 836 ? 19.979 14.795 -33.668 1.00 68.31 836 PHE A N 1
ATOM 6594 C CA . PHE A 1 836 ? 20.252 13.940 -32.502 1.00 68.31 836 PHE A CA 1
ATOM 6595 C C . PHE A 1 836 ? 21.543 14.301 -31.750 1.00 68.31 836 PHE A C 1
ATOM 6597 O O . PHE A 1 836 ? 21.692 13.911 -30.595 1.00 68.31 836 PHE A O 1
ATOM 6604 N N . LEU A 1 837 ? 22.459 15.046 -32.377 1.00 66.00 837 LEU A N 1
ATOM 6605 C CA . LEU A 1 837 ? 23.642 15.624 -31.727 1.00 66.00 837 LEU A CA 1
ATOM 6606 C C . LEU A 1 837 ? 23.297 16.787 -30.786 1.00 66.00 837 LEU A C 1
ATOM 6608 O O . LEU A 1 837 ? 24.095 17.108 -29.905 1.00 66.00 837 LEU A O 1
ATOM 6612 N N . ASP A 1 838 ? 22.126 17.401 -30.965 1.00 59.84 838 ASP A N 1
ATOM 6613 C CA . ASP A 1 838 ? 21.604 18.421 -30.064 1.00 59.84 838 ASP A CA 1
ATOM 6614 C C . ASP A 1 838 ? 20.114 18.197 -29.740 1.00 59.84 838 ASP A C 1
ATOM 6616 O O . ASP A 1 838 ? 19.240 18.884 -30.273 1.00 59.84 838 ASP A O 1
ATOM 6620 N N . PRO A 1 839 ? 19.794 17.235 -28.851 1.00 56.94 839 PRO A N 1
ATOM 6621 C CA . PRO A 1 839 ? 18.414 16.848 -28.545 1.00 56.94 839 PRO A CA 1
ATOM 6622 C C . PRO A 1 839 ? 17.605 17.938 -27.817 1.00 56.94 839 PRO A C 1
ATOM 6624 O O . PRO A 1 839 ? 16.412 17.748 -27.588 1.00 56.94 839 PRO A O 1
ATOM 6627 N N . PHE A 1 840 ? 18.242 19.055 -27.452 1.00 58.88 840 PHE A N 1
ATOM 6628 C CA . PHE A 1 840 ? 17.629 20.208 -26.791 1.00 58.88 840 PHE A CA 1
ATOM 6629 C C . PHE A 1 840 ? 17.264 21.351 -27.760 1.00 58.88 840 PHE A C 1
ATOM 6631 O O . PHE A 1 840 ? 16.648 22.322 -27.331 1.00 58.88 840 PHE A O 1
ATOM 6638 N N . GLY A 1 841 ? 17.565 21.218 -29.061 1.00 51.62 841 GLY A N 1
ATOM 6639 C CA . GLY A 1 841 ? 16.949 22.034 -30.115 1.00 51.62 841 GLY A CA 1
ATOM 6640 C C . GLY A 1 841 ? 17.586 23.397 -30.414 1.00 51.62 841 GLY A C 1
ATOM 6641 O O . GLY A 1 841 ? 16.874 24.302 -30.842 1.00 51.62 841 GLY A O 1
ATOM 6642 N N . VAL A 1 842 ? 18.901 23.575 -30.243 1.00 53.44 842 VAL A N 1
ATOM 6643 C CA . VAL A 1 842 ? 19.604 24.824 -30.599 1.00 53.44 842 VAL A CA 1
ATOM 6644 C C . VAL A 1 842 ? 19.947 24.840 -32.100 1.00 53.44 842 VAL A C 1
ATOM 6646 O O . VAL A 1 842 ? 21.110 24.735 -32.508 1.00 53.44 842 VAL A O 1
ATOM 6649 N N . GLU A 1 843 ? 18.926 24.988 -32.953 1.00 44.31 843 GLU A N 1
ATOM 6650 C CA . GLU A 1 843 ? 19.075 25.121 -34.414 1.00 44.31 843 GLU A CA 1
ATOM 6651 C C . GLU A 1 843 ? 19.727 26.464 -34.821 1.00 44.31 843 GLU A C 1
ATOM 6653 O O . GLU A 1 843 ? 19.091 27.358 -35.365 1.00 44.31 843 GLU A O 1
ATOM 6658 N N . GLY A 1 844 ? 21.036 26.606 -34.585 1.00 45.66 844 GLY A N 1
ATOM 6659 C CA . GLY A 1 844 ? 21.796 27.802 -34.990 1.00 45.66 844 GLY A CA 1
ATOM 6660 C C . GLY A 1 844 ? 23.317 27.750 -34.795 1.00 45.66 844 GLY A C 1
ATOM 6661 O O . GLY A 1 844 ? 24.033 28.637 -35.258 1.00 45.66 844 GLY A O 1
ATOM 6662 N N . PHE A 1 845 ? 23.859 26.720 -34.138 1.00 40.41 845 PHE A N 1
ATOM 6663 C CA . PHE A 1 845 ? 25.253 26.726 -33.678 1.00 40.41 845 PHE A CA 1
ATOM 6664 C C . PHE A 1 845 ? 26.280 26.329 -34.766 1.00 40.41 845 PHE A C 1
ATOM 6666 O O . PHE A 1 845 ? 26.850 25.239 -34.734 1.00 40.41 845 PHE A O 1
ATOM 6673 N N . GLN A 1 846 ? 26.530 27.208 -35.747 1.00 35.75 846 GLN A N 1
ATOM 6674 C CA . GLN A 1 846 ? 27.496 26.967 -36.841 1.00 35.75 846 GLN A CA 1
ATOM 6675 C C . GLN A 1 846 ? 28.885 27.622 -36.682 1.00 35.75 846 GLN A C 1
ATOM 6677 O O . GLN A 1 846 ? 29.762 27.347 -37.499 1.00 35.75 846 GLN A O 1
ATOM 6682 N N . ALA A 1 847 ? 29.121 28.466 -35.670 1.00 39.25 847 ALA A N 1
ATOM 6683 C CA . ALA A 1 847 ? 30.293 29.355 -35.669 1.00 39.25 847 ALA A CA 1
ATOM 6684 C C . ALA A 1 847 ? 31.526 28.887 -34.862 1.00 39.25 847 ALA A C 1
ATOM 6686 O O . ALA A 1 847 ? 32.646 29.164 -35.287 1.00 39.25 847 ALA A O 1
ATOM 6687 N N . GLN A 1 848 ? 31.374 28.240 -33.695 1.00 36.50 848 GLN A N 1
ATOM 6688 C CA . GLN A 1 848 ? 32.493 28.076 -32.743 1.00 36.50 848 GLN A CA 1
ATOM 6689 C C . GLN A 1 848 ? 32.503 26.715 -32.024 1.00 36.50 848 GLN A C 1
ATOM 6691 O O . GLN A 1 848 ? 32.042 26.576 -30.896 1.00 36.50 848 GLN A O 1
ATOM 6696 N N . CYS A 1 849 ? 33.085 25.696 -32.659 1.00 33.88 849 CYS A N 1
ATOM 6697 C CA . CYS A 1 849 ? 33.221 24.347 -32.090 1.00 33.88 849 CYS A CA 1
ATOM 6698 C C . CYS A 1 849 ? 34.661 24.016 -31.655 1.00 33.88 849 CYS A C 1
ATOM 6700 O O . CYS A 1 849 ? 35.189 22.957 -31.998 1.00 33.88 849 CYS A O 1
ATOM 6702 N N . LEU A 1 850 ? 35.308 24.916 -30.906 1.00 34.44 850 LEU A N 1
ATOM 6703 C CA . LEU A 1 850 ? 36.623 24.647 -30.318 1.00 34.44 850 LEU A CA 1
ATOM 6704 C C . LEU A 1 850 ? 36.752 25.249 -28.909 1.00 34.44 850 LEU A C 1
ATOM 6706 O O . LEU A 1 850 ? 37.238 26.360 -28.737 1.00 34.44 850 LEU A O 1
ATOM 6710 N N . HIS A 1 851 ? 36.357 24.470 -27.900 1.00 33.34 851 HIS A N 1
ATOM 6711 C CA . HIS A 1 851 ? 36.875 24.604 -26.538 1.00 33.34 851 HIS A CA 1
ATOM 6712 C C . HIS A 1 851 ? 37.521 23.269 -26.163 1.00 33.34 851 HIS A C 1
ATOM 6714 O O . HIS A 1 851 ? 36.843 22.253 -26.035 1.00 33.34 851 HIS A O 1
ATOM 6720 N N . VAL A 1 852 ? 38.849 23.265 -26.044 1.00 34.16 852 VAL A N 1
ATOM 6721 C CA . VAL A 1 852 ? 39.653 22.064 -25.739 1.00 34.16 852 VAL A CA 1
ATOM 6722 C C . VAL A 1 852 ? 39.896 21.928 -24.220 1.00 34.16 852 VAL A C 1
ATOM 6724 O O . VAL A 1 852 ? 40.466 20.947 -23.754 1.00 34.16 852 VAL A O 1
ATOM 6727 N N . ASP A 1 853 ? 39.404 22.877 -23.419 1.00 32.12 853 ASP A N 1
ATOM 6728 C CA . ASP A 1 853 ? 39.743 23.018 -21.993 1.00 32.12 853 ASP A CA 1
ATOM 6729 C C . ASP A 1 853 ? 38.991 22.072 -21.037 1.00 32.12 853 ASP A C 1
ATOM 6731 O O . ASP A 1 853 ? 39.363 21.943 -19.868 1.00 32.12 853 ASP A O 1
ATOM 6735 N N . VAL A 1 854 ? 37.951 21.374 -21.507 1.00 36.97 854 VAL A N 1
ATOM 6736 C CA . VAL A 1 854 ? 37.076 20.553 -20.639 1.00 36.97 854 VAL A CA 1
ATOM 6737 C C . VAL A 1 854 ? 37.732 19.229 -20.204 1.00 36.97 854 VAL A C 1
ATOM 6739 O O . VAL A 1 854 ? 37.265 18.574 -19.282 1.00 36.97 854 VAL A O 1
ATOM 6742 N N . LEU A 1 855 ? 38.895 18.871 -20.762 1.00 31.20 855 LEU A N 1
ATOM 6743 C CA . LEU A 1 855 ? 39.731 17.784 -20.228 1.00 31.20 855 LEU A CA 1
ATOM 6744 C C . LEU A 1 855 ? 40.584 18.195 -19.007 1.00 31.20 855 LEU A C 1
ATOM 6746 O O . LEU A 1 855 ? 41.311 17.357 -18.474 1.00 31.20 855 LEU A O 1
ATOM 6750 N N . VAL A 1 856 ? 40.530 19.462 -18.562 1.00 35.25 856 VAL A N 1
ATOM 6751 C CA . VAL A 1 856 ? 41.404 19.987 -17.489 1.00 35.25 856 VAL A CA 1
ATOM 6752 C C . VAL A 1 856 ? 40.670 20.806 -16.410 1.00 35.25 856 VAL A C 1
ATOM 6754 O O . VAL A 1 856 ? 41.183 20.910 -15.296 1.00 35.25 856 VAL A O 1
ATOM 6757 N N . SER A 1 857 ? 39.473 21.356 -16.652 1.00 38.78 857 SER A N 1
ATOM 6758 C CA . SER A 1 857 ? 38.846 22.321 -15.718 1.00 38.78 857 SER A CA 1
ATOM 6759 C C . SER A 1 857 ? 38.473 21.784 -14.323 1.00 38.78 857 SER A C 1
ATOM 6761 O O . SER A 1 857 ? 38.366 22.580 -13.390 1.00 38.78 857 SER A O 1
ATOM 6763 N N . GLU A 1 858 ? 38.321 20.467 -14.154 1.00 40.25 858 GLU A N 1
ATOM 6764 C CA . GLU A 1 858 ? 38.058 19.797 -12.862 1.00 40.25 858 GLU A CA 1
ATOM 6765 C C . GLU A 1 858 ? 39.322 19.150 -12.240 1.00 40.25 858 GLU A C 1
ATOM 6767 O O . GLU A 1 858 ? 39.246 18.522 -11.183 1.00 40.25 858 GLU A O 1
ATOM 6772 N N . LEU A 1 859 ? 40.526 19.342 -12.809 1.00 35.62 859 LEU A N 1
ATOM 6773 C CA . LEU A 1 859 ? 41.783 18.891 -12.185 1.00 35.62 859 LEU A CA 1
ATOM 6774 C C . LEU A 1 859 ? 42.216 19.792 -11.006 1.00 35.62 859 LEU A C 1
ATOM 6776 O O . LEU A 1 859 ? 43.215 20.508 -11.038 1.00 35.62 859 LEU A O 1
ATOM 6780 N N . ASN A 1 860 ? 41.476 19.658 -9.904 1.00 47.22 860 ASN A N 1
ATOM 6781 C CA . ASN A 1 860 ? 41.957 19.672 -8.517 1.00 47.22 860 ASN A CA 1
ATOM 6782 C C . ASN A 1 860 ? 42.711 20.902 -7.957 1.00 47.22 860 ASN A C 1
ATOM 6784 O O . ASN A 1 860 ? 43.226 20.823 -6.841 1.00 47.22 860 ASN A O 1
ATOM 6788 N N . PHE A 1 861 ? 42.711 22.069 -8.612 1.00 35.28 861 PHE A N 1
ATOM 6789 C CA . PHE A 1 861 ? 43.248 23.305 -8.013 1.00 35.28 861 PHE A CA 1
ATOM 6790 C C . PHE A 1 861 ? 42.174 24.347 -7.664 1.00 35.28 861 PHE A C 1
ATOM 6792 O O . PHE A 1 861 ? 41.728 25.147 -8.481 1.00 35.28 861 PHE A O 1
ATOM 6799 N N . GLY A 1 862 ? 41.811 24.389 -6.378 1.00 46.41 862 GLY A N 1
ATOM 6800 C CA . GLY A 1 862 ? 41.086 25.513 -5.772 1.00 46.41 862 GLY A CA 1
ATOM 6801 C C . GLY A 1 862 ? 39.556 25.436 -5.785 1.00 46.41 862 GLY A C 1
ATOM 6802 O O . GLY A 1 862 ? 38.931 26.308 -5.181 1.00 46.41 862 GLY A O 1
ATOM 6803 N N . ALA A 1 863 ? 38.950 24.398 -6.374 1.00 52.53 863 ALA A N 1
ATOM 6804 C CA . ALA A 1 863 ? 37.496 24.194 -6.374 1.00 52.53 863 ALA A CA 1
ATOM 6805 C C . ALA A 1 863 ? 36.891 24.308 -4.961 1.00 52.53 863 ALA A C 1
ATOM 6807 O O . ALA A 1 863 ? 35.969 25.088 -4.743 1.00 52.53 863 ALA A O 1
ATOM 6808 N N . THR A 1 864 ? 37.479 23.642 -3.961 1.00 54.56 864 THR A N 1
ATOM 6809 C CA . THR A 1 864 ? 37.026 23.713 -2.560 1.00 54.56 864 THR A CA 1
ATOM 6810 C C . THR A 1 864 ? 36.995 25.147 -2.021 1.00 54.56 864 THR A C 1
ATOM 6812 O O . THR A 1 864 ? 36.035 25.523 -1.360 1.00 54.56 864 THR A O 1
ATOM 6815 N N . LYS A 1 865 ? 37.997 25.985 -2.339 1.00 57.22 865 LYS A N 1
ATOM 6816 C CA . LYS A 1 865 ? 38.021 27.399 -1.916 1.00 57.22 865 LYS A CA 1
ATOM 6817 C C . LYS A 1 865 ? 36.933 28.223 -2.609 1.00 57.22 865 LYS A C 1
ATOM 6819 O O . LYS A 1 865 ? 36.329 29.071 -1.966 1.00 57.22 865 LYS A O 1
ATOM 6824 N N . ARG A 1 866 ? 36.655 27.954 -3.890 1.00 61.78 866 ARG A N 1
ATOM 6825 C CA . ARG A 1 866 ? 35.571 28.606 -4.646 1.00 61.78 866 ARG A CA 1
ATOM 6826 C C . ARG A 1 866 ? 34.200 28.299 -4.037 1.00 61.78 866 ARG A C 1
ATOM 6828 O O . ARG A 1 866 ? 33.448 29.224 -3.750 1.00 61.78 866 ARG A O 1
ATOM 6835 N N . TRP A 1 867 ? 33.916 27.026 -3.755 1.00 64.12 867 TRP A N 1
ATOM 6836 C CA . TRP A 1 867 ? 32.656 26.611 -3.127 1.00 64.12 867 TRP A CA 1
ATOM 6837 C C . TRP A 1 867 ? 32.520 27.104 -1.676 1.00 64.12 867 TRP A C 1
ATOM 6839 O O . TRP A 1 867 ? 31.434 27.524 -1.284 1.00 64.12 867 TRP A O 1
ATOM 6849 N N . ILE A 1 868 ? 33.611 27.129 -0.897 1.00 64.25 868 ILE A N 1
ATOM 6850 C CA . ILE A 1 868 ? 33.629 27.723 0.454 1.00 64.25 868 ILE A CA 1
ATOM 6851 C C . ILE A 1 868 ? 33.321 29.226 0.396 1.00 64.25 868 ILE A C 1
ATOM 6853 O O . ILE A 1 868 ? 32.494 29.702 1.171 1.00 64.25 868 ILE A O 1
ATOM 6857 N N . ASN A 1 869 ? 33.921 29.967 -0.541 1.00 65.56 869 ASN A N 1
ATOM 6858 C CA . ASN A 1 869 ? 33.637 31.392 -0.714 1.00 65.56 869 ASN A CA 1
ATOM 6859 C C . ASN A 1 869 ? 32.173 31.628 -1.122 1.00 65.56 869 ASN A C 1
ATOM 6861 O O . ASN A 1 869 ? 31.512 32.462 -0.511 1.00 65.56 869 ASN A O 1
ATOM 6865 N N . ALA A 1 870 ? 31.622 30.859 -2.066 1.00 61.41 870 ALA A N 1
ATOM 6866 C CA . ALA A 1 870 ? 30.206 30.953 -2.441 1.00 61.41 870 ALA A CA 1
ATOM 6867 C C . ALA A 1 870 ? 29.250 30.635 -1.268 1.00 61.41 870 ALA A C 1
ATOM 6869 O O . ALA A 1 870 ? 28.194 31.255 -1.138 1.00 61.41 870 ALA A O 1
ATOM 6870 N N . GLY A 1 871 ? 29.645 29.719 -0.376 1.00 61.12 871 GLY A N 1
ATOM 6871 C CA . GLY A 1 871 ? 28.950 29.443 0.885 1.00 61.12 871 GLY A CA 1
ATOM 6872 C C . GLY A 1 871 ? 29.102 30.536 1.956 1.00 61.12 871 GLY A C 1
ATOM 6873 O O . GLY A 1 871 ? 28.292 30.591 2.874 1.00 61.12 871 GLY A O 1
ATOM 6874 N N . SER A 1 872 ? 30.095 31.426 1.846 1.00 68.75 872 SER A N 1
ATOM 6875 C CA . SER A 1 872 ? 30.259 32.579 2.752 1.00 68.75 872 SER A CA 1
ATOM 6876 C C . SER A 1 872 ? 29.356 33.771 2.409 1.00 68.75 872 SER A C 1
ATOM 6878 O O . SER A 1 872 ? 29.166 34.646 3.247 1.00 68.75 872 SER A O 1
ATOM 6880 N N . PHE A 1 873 ? 28.755 33.767 1.214 1.00 70.75 873 PHE A N 1
ATOM 6881 C CA . PHE A 1 873 ? 27.750 34.740 0.767 1.00 70.75 873 PHE A CA 1
ATOM 6882 C C . PHE A 1 873 ? 26.304 34.245 0.959 1.00 70.75 873 PHE A C 1
ATOM 6884 O O . PHE A 1 873 ? 25.390 34.773 0.330 1.00 70.75 873 PHE A O 1
ATOM 6891 N N . VAL A 1 874 ? 26.086 33.223 1.799 1.00 76.00 874 VAL A N 1
ATOM 6892 C CA . VAL A 1 874 ? 24.733 32.785 2.176 1.00 76.00 874 VAL A CA 1
ATOM 6893 C C . VAL A 1 874 ? 24.032 33.934 2.915 1.00 76.00 874 VAL A C 1
ATOM 6895 O O . VAL A 1 874 ? 24.545 34.378 3.945 1.00 76.00 874 VAL A O 1
ATOM 6898 N N . PRO A 1 875 ? 22.881 34.420 2.420 1.00 73.06 875 PRO A N 1
ATOM 6899 C CA . PRO A 1 875 ? 22.128 35.477 3.078 1.00 73.06 875 PRO A CA 1
ATOM 6900 C C . PRO A 1 875 ? 21.499 34.969 4.379 1.00 73.06 875 PRO A C 1
ATOM 6902 O O . PRO A 1 875 ? 21.200 33.781 4.534 1.00 73.06 875 PRO A O 1
ATOM 6905 N N . SER A 1 876 ? 21.291 35.881 5.325 1.00 60.69 876 SER A N 1
ATOM 6906 C CA . SER A 1 876 ? 20.718 35.551 6.632 1.00 60.69 876 SER A CA 1
ATOM 6907 C C . SER A 1 876 ? 19.297 35.003 6.457 1.00 60.69 876 SER A C 1
ATOM 6909 O O . SER A 1 876 ? 18.510 35.561 5.695 1.00 60.69 876 SER A O 1
ATOM 6911 N N . SER A 1 877 ? 18.923 33.948 7.190 1.00 53.62 877 SER A N 1
ATOM 6912 C CA . SER A 1 877 ? 17.514 33.523 7.245 1.00 53.62 877 SER A CA 1
ATOM 6913 C C . SER A 1 877 ? 16.633 34.714 7.667 1.00 53.62 877 SER A C 1
ATOM 6915 O O . SER A 1 877 ? 17.015 35.403 8.617 1.00 53.62 877 SER A O 1
ATOM 6917 N N . PRO A 1 878 ? 15.450 34.947 7.057 1.00 43.66 878 PRO A N 1
ATOM 6918 C CA . PRO A 1 878 ? 14.594 36.119 7.312 1.00 43.66 878 PRO A CA 1
ATOM 6919 C C . PRO A 1 878 ? 13.874 36.108 8.685 1.00 43.66 878 PRO A C 1
ATOM 6921 O O . PRO A 1 878 ? 12.742 36.567 8.818 1.00 43.66 878 PRO A O 1
ATOM 6924 N N . SER A 1 879 ? 14.518 35.560 9.718 1.00 42.59 879 SER A N 1
ATOM 6925 C CA . SER A 1 879 ? 14.017 35.431 11.089 1.00 42.59 879 SER A CA 1
ATOM 6926 C C . SER A 1 879 ? 15.173 35.422 12.113 1.00 42.59 879 SER A C 1
ATOM 6928 O O . SER A 1 879 ? 15.301 34.481 12.910 1.00 42.59 879 SER A O 1
ATOM 6930 N N . ALA A 1 880 ? 16.049 36.426 12.034 1.00 32.66 880 ALA A N 1
ATOM 6931 C CA . ALA A 1 880 ? 16.975 36.786 13.112 1.00 32.66 880 ALA A CA 1
ATOM 6932 C C . ALA A 1 880 ? 16.253 37.652 14.160 1.00 32.66 880 ALA A C 1
ATOM 6934 O O . ALA A 1 880 ? 15.514 38.568 13.735 1.00 32.66 880 ALA A O 1
#

InterPro domains:
  IPR001005 SANT/Myb domain [PF00249] (572-619)
  IPR001005 SANT/Myb domain [PF23082] (502-535)
  IPR001005 SANT/Myb domain [PS50090] (495-556)
  IPR001005 SANT/Myb domain [PS50090] (574-622)
  IPR001005 SANT/Myb domain [SM00717] (499-558)
  IPR001005 SANT/Myb domain [SM00717] (570-624)
  IPR001005 SANT/Myb domain [cd00167] (502-553)
  IPR001005 SANT/Myb domain [cd00167] (573-619)
  IPR001623 DnaJ domain [PF00226] (95-158)
  IPR001623 DnaJ domain [PR00625] (99-117)
  IPR001623 DnaJ domain [PR00625] (117-132)
  IPR001623 DnaJ domain [PR00625] (133-153)
  IPR001623 DnaJ domain [PS50076] (95-161)
  IPR001623 DnaJ domain [SM00271] (94-153)
  IPR001623 DnaJ domain [cd06257] (95-150)
  IPR009057 Homedomain-like superfamily [SSF46689] (499-554)
  IPR009057 Homedomain-like superfamily [SSF46689] (570-619)
  IPR036869 Chaperone J-domain superfamily [G3DSA:1.10.287.110] (92-236)
  IPR036869 Chaperone J-domain superfamily [SSF46565] (91-180)
  IPR044634 J-protein Zuotin/DnaJC2 [PTHR43999] (237-631)

Organism: NCBI:txid267567

Foldseek 3Di:
DDDDDDDFDEAAFPDPDDDDPVPDDPPPPPPDDPVVVVVVVVVVVQDDLCPDDVQCVVVVVPDPDPPPPVVVVVVVQPDQDDLVPDDPVVLVVRQLQSLLTSPGHLLDDLVVLVVSLVVNCVRDPCVVVVHDCPPPSNVSSVVSNVQCNDLVSSLQSLLPPDDDQDADDFDDAQVCLCVRLVVNVVSQCCQFPLSRSCNVVVVVVVVVPDPDDDDDDDDDDDDDDDDDDDPPVPPDNDQQHCDDPPDDPVSNVSNLVCLLVTDGSRFCLVVLCVVQVQDLVPDPDPVSSVVSVVSSVVSRVVVSVVSSVSSVVNSVSSCVSHVNNVVVVVVVVVVVVVVVVVVVVVVVVVVVVVVVVVVVVVVVVVVVVVVVVVVVVVVVVVVVVQVVLLVVLLVLLVVLLVVLLVVVDDDDDPDDPDLDPDPVVVVVLSVLCSVQDGSVVSVVLSVLSPDPCSNNVSVVVSVVSVVVVVVVVVVVVVVVVVVVVVVVVVVVVVVVVPDDDDDDPLLVVLLVVLCVVQDPDDPCSLVSSQVSSCVRVVDPDGDDSVNSVVVVVVVVPDDDDDDDDDDDDDPDPDDPVLVVQLVVLPVVQDPVDDPVVSLVSSQVRRPPDDSVRSVVVVVVVVVCVVVVVVVCPPVPPDQPVLLVLLVVLLVLLLVVLVLLLVLLVFEFDPLPPCCVVVPPVPDDPDDPPDVRNVSSCCLDLNVLVVCCVVVSAPPLRSCLLVVLPDDSNCSSVLSLLLSLVSVVVCPVVSVDHYHPCPNVVVVVVSVVSVVVSVVVVVLLVPFDQPVVLVVLVCVLVVCLVCQLVVCCVPQNPVSVVVSVVSNCVSVVVSVVVVCVSCVPDHPHPDDDDDDPCPVPPPPDPCPVVSSVSSSVSNDDSPPD